Protein AF-A0A7H8N3C1-F1 (afdb_monomer_lite)

pLDDT: mean 84.53, std 22.52, range [21.86, 98.88]

Foldseek 3Di:
DDDDDDDDDDDDDDDDDDDDDDDDDDDDDDDDDDDDDDDDDDDDDDDDDDDDDDDDDDDDDDDDDDDDDDDDDDDDDDDDDDDDDDDDDDDDDDDDDDDDDDDDDDDDDPDDDDDDDDDDDFDAWDKFKFKDFFAFQKAWEAALVRQWIWIGHQQWTWIAGQLAEATHTLDDQQFSWGRWDAQLVRQKIWTFTQHQQETFIWMAGSNSHDIGTLDDDPKHWHAWEAFNVSQKIKTWILPPDDQWAFRAIFIWMAGRPVSDIDTQPDDPPAADPQPVADKHWGNWYADLVRQKIKTFIFHQDPLFTARQFIWMTTNRNPHHIGTPGGAPDAWHWHAWEAANVGKIWTWTWHAPLPTAIFIDINNHTAQQQAGWFRYHWYDSHRFWIFTRGQRWTKIAGRVQRRPDDDDDDDPDDRCVRRVISTRTYIYMDIFTAGGFFFDDDPLQDFDWFFALLWAQWAQAQQNFKIWTAFLQFIWIDGQVDPDAIDTLGADAQLKHWATWYAQNVRQWTWTWICQQHWIWIKIAGRVPRDIDTQGDFAWHLWDAFLVRQKIWTAGLLQFTKIAGRVVRDIDGLGGAELLFDHAEHWAAQLVRQKIWTWGFYQRYSLASWGAGWIWIAGPPRSDIDTHHLDPLWHQFFRYQQDQYAQNVRQWGWGATLQFIWTFGADSRRHTDDHIGTQDLAGWGNWYAHSVSFKIWTDGLSWIWIATPVHDDIDTRDHRHIFGQDQFFWEWEFAQWEDFLPDLDIDGGWIQTADSQFGADIGHDDPPDDGPYYHYNSLWYKYFQFEFLEEAPDCSGQGSLQFLLCQLLRHQEYEYPFDALSVLLSVQRSCSRSSHRGHNYQAQHAADADSIDRFSSHGYDSDPSSLVSVLSSCLSSLHLEHHYEASQNLVSLLVRQCSCRVPRSWAYEYQRLPPNSNSNHQEHEALHFDHDDSRHRRHGSNRAHDPSNLSSQFSVLRYAYEHAQPLLLLCLLVPLVVLVDLCLQWSFRLLQSLSSNVSVVHHDDPSSLVSLLNNLVVVVSSVVSVGFYAYHHLPVLHGRSVSSLSQLVSNVVNPAQNSRSRQSGAQSSCVSSVNNQATRGRDNPHGQWMWIFNDDCNVVVNSSSRTQWTAHSNRIDGSVVSSVSGDGNVSNDFADDDDDDPDPDDDDDDDDPDVVRVVNSSVSSNSSSVNNSSNSGGPDPD

Radius of gyration: 34.07 Å; chains: 1; bounding box: 126×103×89 Å

Sequence (1181 aa):
MTTREIRVGDAVLTFRPSSVSRSGALFSAPAPRHPRVSGGSLDTTAPSATPHDPTGAPDATPPAAPAADPPNAATADLQATAATPVDAPAHSPLSRRTFLQAAAGTAALAGGAVGLVPEPAAAAPHRATLSFTAATNGAATLAPAGDRLVAEVQNILWSIPRAGGEATALTTPDLEPTRPVYAPDGKTLAVCAYRGGGFHLWTLRPDGTGLRQLTDGPWDDRGPAWSPDGTRIAFASERGGDPVQGSPYRVWVLDVRSRRLTQLTGLPGQDGPHQDGAWEDFDPVWSPDGARVFFVRGRLVNAALDARTIASVPADGTGPVTVEHADTNAGQLMTPALAPDGRLAYLRTTPAPTASCTLVVDGAPVKVGGDVLPVPPRWVSRDELLLTVDGQFQLVRPERASVREDAAGAPGGSAARTGAEVIAFSATLPVRRPRYRVKRYDFDGAGVRPVRGVHLPALSPDGRRVAFAALDSLWVADIGGGRPPRRVVRTDPTRYLLAPTWTRDGSALVYADDRDGLFAVRRRDLRSGAETVLASGGRVQPALSPDGKRLASIDMSGNLVVRDLAAGTERVLAAPLGAGGLPGRPSWSPDGRWLALCDRNRLNQRFREGYNLIRVVNADSGQARLHAVAPHVSISDRYDSGPVWSPDGRHMAVVTESALWLLPVRPDGTPDGVPRQLTEENADHPSWSGDSRTLLYLSSGRLRLVSAGGGTPRTVRVALDYRRRRPEDLVVHAGQVWDGTGEAVREDVDLLVRGGRIAGIEPHRASRAANRRVDASGHTVIPGLWDAHTHPWQVTYGGRQPASQLAYGITTAVSFGGFAYEQLRIREAIAAGALAGPRLLTTGELLDGGRVAYSMGRAHRTRAGLRRSLARAEALDWDFVKTYVRAPGWIMEEAARFAHERLGVRSGSHLCTPGVQLGQDLTTHLQATQRLEYGHATSATGRAYQDLREIYTAGGDFHMVATPFTSSPLVGADPSVADDERVTRLMPPWDTALVRQLAAQPPTEAQLAALGTEIDVYRRVLADGGLVALGTDAPLVPVGLGLHMGLRALHRGGLTPAQALRTATSVSARVFGAERELGTLEPGKLADLAVVDGDPFTDFDSLVRVVSVLRGGVRYETRALVEAFPAGDTLPAGPAPGHRHADTPDHRHADGAAGAAGAHEASWLEVGRLLRRDSCCEGEG

Structure (mmCIF, N/CA/C/O backbone):
data_AF-A0A7H8N3C1-F1
#
_entry.id   AF-A0A7H8N3C1-F1
#
loop_
_atom_site.group_PDB
_atom_site.id
_atom_site.type_symbol
_atom_site.label_atom_id
_atom_site.label_alt_id
_atom_site.label_comp_id
_atom_site.label_asym_id
_atom_site.label_entity_id
_atom_site.label_seq_id
_atom_site.pdbx_PDB_ins_code
_atom_site.Cartn_x
_atom_site.Cartn_y
_atom_site.Cartn_z
_atom_site.occupancy
_atom_site.B_iso_or_equiv
_atom_site.auth_seq_id
_atom_site.auth_comp_id
_atom_site.auth_asym_id
_atom_site.auth_atom_id
_atom_site.pdbx_PDB_model_num
ATOM 1 N N . MET A 1 1 ? 0.655 -50.850 -1.603 1.00 33.81 1 MET A N 1
ATOM 2 C CA . MET A 1 1 ? 0.452 -50.350 -2.979 1.00 33.81 1 MET A CA 1
ATOM 3 C C . MET A 1 1 ? -0.888 -50.861 -3.468 1.00 33.81 1 MET A C 1
ATOM 5 O O . MET A 1 1 ? -1.067 -52.068 -3.471 1.00 33.81 1 MET A O 1
ATOM 9 N N . THR A 1 2 ? -1.793 -49.965 -3.852 1.00 23.70 2 THR A N 1
ATOM 10 C CA . THR A 1 2 ? -3.059 -50.266 -4.545 1.00 23.70 2 THR A CA 1
ATOM 11 C C . THR A 1 2 ? -3.522 -48.960 -5.183 1.00 23.70 2 THR A C 1
ATOM 13 O O . THR A 1 2 ? -3.995 -48.061 -4.490 1.00 23.70 2 THR A O 1
ATOM 16 N N . THR A 1 3 ? -3.302 -48.801 -6.484 1.00 24.00 3 THR A N 1
ATOM 17 C CA . THR A 1 3 ? -3.573 -47.540 -7.186 1.00 24.00 3 THR A CA 1
ATOM 18 C C . THR A 1 3 ? -5.037 -47.481 -7.622 1.00 24.00 3 THR A C 1
ATOM 20 O O . THR A 1 3 ? -5.544 -48.433 -8.210 1.00 24.00 3 THR A O 1
ATOM 23 N N . ARG A 1 4 ? -5.713 -46.354 -7.380 1.00 22.86 4 ARG A N 1
ATOM 24 C CA . ARG A 1 4 ? -6.946 -45.979 -8.087 1.00 22.86 4 ARG A CA 1
ATOM 25 C C . ARG A 1 4 ? -6.681 -44.685 -8.839 1.00 22.86 4 ARG A C 1
ATOM 27 O O . ARG A 1 4 ? -6.398 -43.666 -8.218 1.00 22.86 4 ARG A O 1
ATOM 34 N N . GLU A 1 5 ? -6.759 -44.748 -10.160 1.00 24.00 5 GLU A N 1
ATOM 35 C CA . GLU A 1 5 ? -6.697 -43.569 -11.020 1.00 24.00 5 GLU A CA 1
ATOM 36 C C . GLU A 1 5 ? -8.052 -42.852 -11.059 1.00 24.00 5 GLU A C 1
ATOM 38 O O . GLU A 1 5 ? -9.107 -43.482 -10.967 1.00 24.00 5 GLU A O 1
ATOM 43 N N . ILE A 1 6 ? -8.017 -41.535 -11.262 1.00 24.69 6 ILE A N 1
ATOM 44 C CA . ILE A 1 6 ? -9.153 -40.737 -11.733 1.00 24.69 6 ILE A CA 1
ATOM 45 C C . ILE A 1 6 ? -8.608 -39.868 -12.868 1.00 24.69 6 ILE A C 1
ATOM 47 O O . ILE A 1 6 ? -7.635 -39.143 -12.670 1.00 24.69 6 ILE A O 1
ATOM 51 N N . ARG A 1 7 ? -9.201 -39.968 -14.063 1.00 21.86 7 ARG A N 1
ATOM 52 C CA . ARG A 1 7 ? -8.760 -39.204 -15.239 1.00 21.86 7 ARG A CA 1
ATOM 53 C C . ARG A 1 7 ? -9.342 -37.791 -15.250 1.00 21.86 7 ARG A C 1
ATOM 55 O O . ARG A 1 7 ? -10.518 -37.592 -14.960 1.00 21.86 7 ARG A O 1
ATOM 62 N N . VAL A 1 8 ? -8.521 -36.854 -15.711 1.00 26.61 8 VAL A N 1
ATOM 63 C CA . VAL A 1 8 ? -8.916 -35.598 -16.368 1.00 26.61 8 VAL A CA 1
ATOM 64 C C . VAL A 1 8 ? -8.175 -35.574 -17.722 1.00 26.61 8 VAL A C 1
ATOM 66 O O . VAL A 1 8 ? -7.253 -36.367 -17.906 1.00 26.61 8 VAL A O 1
ATOM 69 N N . GLY A 1 9 ? -8.637 -34.766 -18.684 1.00 34.66 9 GLY A N 1
ATOM 70 C CA . GLY A 1 9 ? -8.273 -34.843 -20.111 1.00 34.66 9 GLY A CA 1
ATOM 71 C C . GLY A 1 9 ? -6.808 -34.578 -20.505 1.00 34.66 9 GLY A C 1
ATOM 72 O O . GLY A 1 9 ? -5.911 -34.455 -19.675 1.00 34.66 9 GLY A O 1
ATOM 73 N N . ASP A 1 10 ? -6.586 -34.521 -21.819 1.00 28.06 10 ASP A N 1
ATOM 74 C CA . ASP A 1 10 ? -5.387 -35.050 -22.488 1.00 28.06 10 ASP A CA 1
ATOM 75 C C . ASP A 1 10 ? -4.071 -34.263 -22.308 1.00 28.06 10 ASP A C 1
ATOM 77 O O . ASP A 1 10 ? -3.579 -33.601 -23.221 1.00 28.06 10 ASP A O 1
ATOM 81 N N . ALA A 1 11 ? -3.430 -34.416 -21.145 1.00 27.47 11 ALA A N 1
ATOM 82 C CA . ALA A 1 11 ? -2.019 -34.078 -20.940 1.00 27.47 11 ALA A CA 1
ATOM 83 C C . ALA A 1 11 ? -1.317 -35.104 -20.027 1.00 27.47 11 ALA A C 1
ATOM 85 O O . ALA A 1 11 ? -1.484 -35.096 -18.807 1.00 27.47 11 ALA A O 1
ATOM 86 N N . VAL A 1 12 ? -0.498 -35.988 -20.609 1.00 24.27 12 VAL A N 1
ATOM 87 C CA . VAL A 1 12 ? 0.254 -37.014 -19.860 1.00 24.27 12 VAL A CA 1
ATOM 88 C C . VAL A 1 12 ? 1.622 -36.473 -19.431 1.00 24.27 12 VAL A C 1
ATOM 90 O O . VAL A 1 12 ? 2.526 -36.325 -20.250 1.00 24.27 12 VAL A O 1
ATOM 93 N N . LEU A 1 13 ? 1.794 -36.222 -18.129 1.00 25.12 13 LEU A N 1
ATOM 94 C CA . LEU A 1 13 ? 3.071 -35.835 -17.515 1.00 25.12 13 LEU A CA 1
ATOM 95 C C . LEU A 1 13 ? 3.679 -37.004 -16.724 1.00 25.12 13 LEU A C 1
ATOM 97 O O . LEU A 1 13 ? 3.304 -37.259 -15.580 1.00 25.12 13 LEU A O 1
ATOM 101 N N . THR A 1 14 ? 4.652 -37.705 -17.309 1.00 22.17 14 THR A N 1
ATOM 102 C CA . THR A 1 14 ? 5.398 -38.777 -16.627 1.00 22.17 14 THR A CA 1
ATOM 103 C C . THR A 1 14 ? 6.645 -38.252 -15.916 1.00 22.17 14 THR A C 1
ATOM 105 O O . THR A 1 14 ? 7.662 -37.987 -16.557 1.00 22.17 14 THR A O 1
ATOM 108 N N . PHE A 1 15 ? 6.611 -38.196 -14.584 1.00 23.72 15 PHE A N 1
ATOM 109 C CA . PHE A 1 15 ? 7.806 -38.017 -13.753 1.00 23.72 15 PHE A CA 1
ATOM 110 C C . PHE A 1 15 ? 8.412 -39.379 -13.374 1.00 23.72 15 PHE A C 1
ATOM 112 O O . PHE A 1 15 ? 7.707 -40.258 -12.881 1.00 23.72 15 PHE A O 1
ATOM 119 N N . ARG A 1 16 ? 9.731 -39.546 -13.549 1.00 22.42 16 ARG A N 1
ATOM 120 C CA . ARG A 1 16 ? 10.503 -40.660 -12.966 1.00 22.42 16 ARG A CA 1
ATOM 121 C C . ARG A 1 16 ? 11.318 -40.153 -11.766 1.00 22.42 16 ARG A C 1
ATOM 123 O O . ARG A 1 16 ? 12.048 -39.179 -11.938 1.00 22.42 16 ARG A O 1
ATOM 130 N N . PRO A 1 17 ? 11.252 -40.794 -10.586 1.00 23.72 17 PRO A N 1
ATOM 131 C CA . PRO A 1 17 ? 12.127 -40.461 -9.467 1.00 23.72 17 PRO A CA 1
ATOM 132 C C . PRO A 1 17 ? 13.525 -41.066 -9.669 1.00 23.72 17 PRO A C 1
ATOM 134 O O . PRO A 1 17 ? 13.654 -42.254 -9.963 1.00 23.72 17 PRO A O 1
ATOM 137 N N . SER A 1 18 ? 14.574 -40.267 -9.475 1.00 26.50 18 SER A N 1
ATOM 138 C CA . SER A 1 18 ? 15.962 -40.738 -9.415 1.00 26.50 18 SER A CA 1
ATOM 139 C C . SER A 1 18 ? 16.354 -41.091 -7.975 1.00 26.50 18 SER A C 1
ATOM 141 O O . SER A 1 18 ? 16.145 -40.321 -7.039 1.00 26.50 18 SER A O 1
ATOM 143 N N . SER A 1 19 ? 16.918 -42.283 -7.782 1.00 23.66 19 SER A N 1
ATOM 144 C CA . SER A 1 19 ? 17.363 -42.783 -6.478 1.00 23.66 19 SER A CA 1
ATOM 145 C C . SER A 1 19 ? 18.755 -42.266 -6.108 1.00 23.66 19 SER A C 1
ATOM 147 O O . SER A 1 19 ? 19.685 -42.404 -6.900 1.00 23.66 19 SER A O 1
ATOM 149 N N . VAL A 1 20 ? 18.927 -41.775 -4.877 1.00 25.98 20 VAL A N 1
ATOM 150 C CA . VAL A 1 20 ? 20.236 -41.417 -4.302 1.00 25.98 20 VAL A CA 1
ATOM 151 C C . VAL A 1 20 ? 20.584 -42.391 -3.174 1.00 25.98 20 VAL A C 1
ATOM 153 O O . VAL A 1 20 ? 19.798 -42.567 -2.243 1.00 25.98 20 VAL A O 1
ATOM 156 N N . SER A 1 21 ? 21.762 -43.016 -3.252 1.00 23.48 21 SER A N 1
ATOM 157 C CA . SER A 1 21 ? 22.300 -43.881 -2.191 1.00 23.48 21 SER A CA 1
ATOM 158 C C . SER A 1 21 ? 23.005 -43.065 -1.094 1.00 23.48 21 SER A C 1
ATOM 160 O O . SER A 1 21 ? 23.458 -41.948 -1.338 1.00 23.48 21 SER A O 1
ATOM 162 N N . ARG A 1 22 ? 23.108 -43.614 0.125 1.00 25.86 22 ARG A N 1
ATOM 163 C CA . ARG A 1 22 ? 23.693 -42.960 1.314 1.00 25.86 22 ARG A CA 1
ATOM 164 C C . ARG A 1 22 ? 24.782 -43.815 1.968 1.00 25.86 22 ARG A C 1
ATOM 166 O O . ARG A 1 22 ? 24.447 -44.886 2.455 1.00 25.86 22 ARG A O 1
ATOM 173 N N . SER A 1 23 ? 25.986 -43.250 2.126 1.00 25.06 23 SER A N 1
ATOM 174 C CA . SER A 1 23 ? 26.933 -43.407 3.264 1.00 25.06 23 SER A CA 1
ATOM 175 C C . SER A 1 23 ? 28.344 -42.981 2.820 1.00 25.06 23 SER A C 1
ATOM 177 O O . SER A 1 23 ? 28.755 -43.397 1.744 1.00 25.06 23 SER A O 1
ATOM 179 N N . GLY A 1 24 ? 29.161 -42.225 3.561 1.00 24.31 24 GLY A N 1
ATOM 180 C CA . GLY A 1 24 ? 28.978 -41.508 4.835 1.00 24.31 24 GLY A CA 1
ATOM 181 C C . GLY A 1 24 ? 30.326 -41.342 5.573 1.00 24.31 24 GLY A C 1
ATOM 182 O O . GLY A 1 24 ? 31.217 -42.128 5.300 1.00 24.31 24 GLY A O 1
ATOM 183 N N . ALA A 1 25 ? 30.417 -40.401 6.534 1.00 26.08 25 ALA A N 1
ATOM 184 C CA . ALA A 1 25 ? 31.336 -40.405 7.706 1.00 26.08 25 ALA A CA 1
ATOM 185 C C . ALA A 1 25 ? 32.889 -40.423 7.499 1.00 26.08 25 ALA A C 1
ATOM 187 O O . ALA A 1 25 ? 33.390 -41.155 6.665 1.00 26.08 25 ALA A O 1
ATOM 188 N N . LEU A 1 26 ? 33.761 -39.736 8.268 1.00 25.14 26 LEU A N 1
ATOM 189 C CA . LEU A 1 26 ? 33.663 -38.799 9.414 1.00 25.14 26 LEU A CA 1
ATOM 190 C C . LEU A 1 26 ? 35.003 -38.012 9.602 1.00 25.14 26 LEU A C 1
ATOM 192 O O . LEU A 1 26 ? 36.066 -38.537 9.301 1.00 25.14 26 LEU A O 1
ATOM 196 N N . PHE A 1 27 ? 34.913 -36.824 10.222 1.00 25.34 27 PHE A N 1
ATOM 197 C CA . PHE A 1 27 ? 35.888 -36.109 11.090 1.00 25.34 27 PHE A CA 1
ATOM 198 C C . PHE A 1 27 ? 37.297 -35.583 10.678 1.00 25.34 27 PHE A C 1
ATOM 200 O O . PHE A 1 27 ? 38.185 -36.305 10.249 1.00 25.34 27 PHE A O 1
ATOM 207 N N . SER A 1 28 ? 37.506 -34.336 11.148 1.00 24.59 28 SER A N 1
ATOM 208 C CA . SER A 1 28 ? 38.715 -33.730 11.760 1.00 24.59 28 SER A CA 1
ATOM 209 C C . SER A 1 28 ? 39.809 -33.059 10.912 1.00 24.59 28 SER A C 1
ATOM 211 O O . SER A 1 28 ? 40.306 -33.579 9.922 1.00 24.59 28 SER A O 1
ATOM 213 N N . ALA A 1 29 ? 40.217 -31.880 11.402 1.00 26.34 29 ALA A N 1
ATOM 214 C CA . ALA A 1 29 ? 41.374 -31.079 10.984 1.00 26.34 29 ALA A CA 1
ATOM 215 C C . ALA A 1 29 ? 42.536 -31.247 12.009 1.00 26.34 29 ALA A C 1
ATOM 217 O O . ALA A 1 29 ? 42.313 -31.894 13.037 1.00 26.34 29 ALA A O 1
ATOM 218 N N . PRO A 1 30 ? 43.756 -30.707 11.777 1.00 31.53 30 PRO A N 1
ATOM 219 C CA . PRO A 1 30 ? 43.981 -29.254 11.837 1.00 31.53 30 PRO A CA 1
ATOM 220 C C . PRO A 1 30 ? 44.916 -28.680 10.743 1.00 31.53 30 PRO A C 1
ATOM 222 O O . PRO A 1 30 ? 45.568 -29.398 9.993 1.00 31.53 30 PRO A O 1
ATOM 225 N N . ALA A 1 31 ? 44.996 -27.348 10.692 1.00 26.72 31 ALA A N 1
ATOM 226 C CA . ALA A 1 31 ? 46.027 -26.568 9.987 1.00 26.72 31 ALA A CA 1
ATOM 227 C C . ALA A 1 31 ? 47.224 -26.277 10.947 1.00 26.72 31 ALA A C 1
ATOM 229 O O . ALA A 1 31 ? 47.134 -26.694 12.105 1.00 26.72 31 ALA A O 1
ATOM 230 N N . PRO A 1 32 ? 48.296 -25.519 10.588 1.00 45.97 32 PRO A N 1
ATOM 231 C CA . PRO A 1 32 ? 48.582 -24.825 9.318 1.00 45.97 32 PRO A CA 1
ATOM 232 C C . PRO A 1 32 ? 50.046 -24.941 8.800 1.00 45.97 32 PRO A C 1
ATOM 234 O O . PRO A 1 32 ? 50.912 -25.474 9.487 1.00 45.97 32 PRO A O 1
ATOM 237 N N . ARG A 1 33 ? 50.321 -24.316 7.634 1.00 26.84 33 ARG A N 1
ATOM 238 C CA . ARG A 1 33 ? 51.544 -23.560 7.215 1.00 26.84 33 ARG A CA 1
ATOM 239 C C . ARG A 1 33 ? 51.994 -23.820 5.761 1.00 26.84 33 ARG A C 1
ATOM 241 O O . ARG A 1 33 ? 52.292 -24.933 5.354 1.00 26.84 33 ARG A O 1
ATOM 248 N N . HIS A 1 34 ? 52.099 -22.713 5.028 1.00 27.52 34 HIS A N 1
ATOM 249 C CA . HIS A 1 34 ? 52.874 -22.468 3.799 1.00 27.52 34 HIS A CA 1
ATOM 250 C C . HIS A 1 34 ? 54.410 -22.634 3.995 1.00 27.52 34 HIS A C 1
ATOM 252 O O . HIS A 1 34 ? 54.825 -22.635 5.158 1.00 27.52 34 HIS A O 1
ATOM 258 N N . PRO A 1 35 ? 55.282 -22.587 2.943 1.00 43.19 35 PRO A N 1
ATOM 259 C CA . PRO A 1 35 ? 55.049 -22.564 1.476 1.00 43.19 35 PRO A CA 1
ATOM 260 C C . PRO A 1 35 ? 56.039 -23.431 0.615 1.00 43.19 35 PRO A C 1
ATOM 262 O O . PRO A 1 35 ? 56.897 -24.125 1.141 1.00 43.19 35 PRO A O 1
ATOM 265 N N . ARG A 1 36 ? 56.003 -23.207 -0.720 1.00 26.50 36 ARG A N 1
ATOM 266 C CA . ARG A 1 36 ? 57.127 -23.180 -1.708 1.00 26.50 36 ARG A CA 1
ATOM 267 C C . ARG A 1 36 ? 57.604 -24.465 -2.444 1.00 26.50 36 ARG A C 1
ATOM 269 O O . ARG A 1 36 ? 58.479 -25.167 -1.969 1.00 26.50 36 ARG A O 1
ATOM 276 N N . VAL A 1 37 ? 57.218 -24.511 -3.734 1.00 26.56 37 VAL A N 1
ATOM 277 C CA . VAL A 1 37 ? 58.102 -24.454 -4.940 1.00 26.56 37 VAL A CA 1
ATOM 278 C C . VAL A 1 37 ? 58.924 -25.689 -5.383 1.00 26.56 37 VAL A C 1
ATOM 280 O O . VAL A 1 37 ? 59.702 -26.241 -4.619 1.00 26.56 37 VAL A O 1
ATOM 283 N N . SER A 1 38 ? 58.916 -25.901 -6.716 1.00 26.70 38 SER A N 1
ATOM 284 C CA . SER A 1 38 ? 59.905 -26.591 -7.591 1.00 26.70 38 SER A CA 1
ATOM 285 C C . SER A 1 38 ? 59.844 -28.125 -7.757 1.00 26.70 38 SER A C 1
ATOM 287 O O . SER A 1 38 ? 59.359 -28.836 -6.888 1.00 26.70 38 SER A O 1
ATOM 289 N N . GLY A 1 39 ? 60.327 -28.601 -8.922 1.00 27.02 39 GLY A N 1
ATOM 290 C CA . GLY A 1 39 ? 60.236 -29.990 -9.420 1.00 27.02 39 GLY A CA 1
ATOM 291 C C . GLY A 1 39 ? 58.859 -30.287 -10.043 1.00 27.02 39 GLY A C 1
ATOM 292 O O . GLY A 1 39 ? 57.849 -30.154 -9.368 1.00 27.02 39 GLY A O 1
ATOM 293 N N . GLY A 1 40 ? 58.686 -30.615 -11.328 1.00 25.83 40 GLY A N 1
ATOM 294 C CA . GLY A 1 40 ? 59.614 -31.201 -12.301 1.00 25.83 40 GLY A CA 1
ATOM 295 C C . GLY A 1 40 ? 59.586 -32.726 -12.180 1.00 25.83 40 GLY A C 1
ATOM 296 O O . GLY A 1 40 ? 59.905 -33.235 -11.117 1.00 25.83 40 GLY A O 1
ATOM 297 N N . SER A 1 41 ? 59.268 -33.545 -13.176 1.00 25.80 41 SER A N 1
ATOM 298 C CA . SER A 1 41 ? 58.902 -33.417 -14.600 1.00 25.80 41 SER A CA 1
ATOM 299 C C . SER A 1 41 ? 59.106 -34.836 -15.156 1.00 25.80 41 SER A C 1
ATOM 301 O O . SER A 1 41 ? 60.052 -35.464 -14.682 1.00 25.80 41 SER A O 1
ATOM 303 N N . LEU A 1 42 ? 58.381 -35.270 -16.200 1.00 26.89 42 LEU A N 1
ATOM 304 C CA . LEU A 1 42 ? 58.689 -36.502 -16.968 1.00 26.89 42 LEU A CA 1
ATOM 305 C C . LEU A 1 42 ? 58.489 -37.827 -16.166 1.00 26.89 42 LEU A C 1
ATOM 307 O O . LEU A 1 42 ? 58.643 -37.862 -14.952 1.00 26.89 42 LEU A O 1
ATOM 311 N N . ASP A 1 43 ? 58.117 -38.965 -16.759 1.00 27.38 43 ASP A N 1
ATOM 312 C CA . ASP A 1 43 ? 57.503 -39.216 -18.075 1.00 27.38 43 ASP A CA 1
ATOM 313 C C . ASP A 1 43 ? 56.800 -40.590 -18.088 1.00 27.38 43 ASP A C 1
ATOM 315 O O . ASP A 1 43 ? 57.188 -41.451 -17.306 1.00 27.38 43 ASP A O 1
ATOM 319 N N . THR A 1 44 ? 55.915 -40.837 -19.068 1.00 25.92 44 THR A N 1
ATOM 320 C CA . THR A 1 44 ? 55.458 -42.167 -19.568 1.00 25.92 44 THR A CA 1
ATOM 321 C C . THR A 1 44 ? 54.881 -43.193 -18.547 1.00 25.92 44 THR A C 1
ATOM 323 O O . THR A 1 44 ? 55.174 -43.187 -17.364 1.00 25.92 44 THR A O 1
ATOM 326 N N . THR A 1 45 ? 54.013 -44.156 -18.874 1.00 28.05 45 THR A N 1
ATOM 327 C CA . THR A 1 45 ? 53.666 -44.848 -20.129 1.00 28.05 45 THR A CA 1
ATOM 328 C C . THR A 1 45 ? 52.173 -45.232 -20.142 1.00 28.05 45 THR A C 1
ATOM 330 O O . THR A 1 45 ? 51.568 -45.455 -19.097 1.00 28.05 45 THR A O 1
ATOM 333 N N . ALA A 1 46 ? 51.605 -45.407 -21.340 1.00 33.12 46 ALA A N 1
ATOM 334 C CA . ALA A 1 46 ? 50.508 -46.355 -21.589 1.00 33.12 46 ALA A CA 1
ATOM 335 C C . ALA A 1 46 ? 51.093 -47.608 -22.281 1.00 33.12 46 ALA A C 1
ATOM 337 O O . ALA A 1 46 ? 52.166 -47.504 -22.885 1.00 33.12 46 ALA A O 1
ATOM 338 N N . PRO A 1 47 ? 50.457 -48.789 -22.163 1.00 34.38 47 PRO A N 1
ATOM 339 C CA . PRO A 1 47 ? 49.488 -49.233 -23.186 1.00 34.38 47 PRO A CA 1
ATOM 340 C C . PRO A 1 47 ? 48.234 -49.906 -22.567 1.00 34.38 47 PRO A C 1
ATOM 342 O O . PRO A 1 47 ? 48.256 -50.286 -21.404 1.00 34.38 47 PRO A O 1
ATOM 345 N N . SER A 1 48 ? 47.053 -50.065 -23.183 1.00 27.08 48 SER A N 1
ATOM 346 C CA . SER A 1 48 ? 46.582 -50.143 -24.584 1.00 27.08 48 SER A CA 1
ATOM 347 C C . SER A 1 48 ? 46.780 -51.489 -25.316 1.00 27.08 48 SER A C 1
ATOM 349 O O . SER A 1 48 ? 47.703 -51.609 -26.116 1.00 27.08 48 SER A O 1
ATOM 351 N N . ALA A 1 49 ? 45.862 -52.455 -25.133 1.00 26.52 49 ALA A N 1
ATOM 352 C CA . ALA A 1 49 ? 45.497 -53.444 -26.168 1.00 26.52 49 ALA A CA 1
ATOM 353 C C . ALA A 1 49 ? 44.164 -54.185 -25.885 1.00 26.52 49 ALA A C 1
ATOM 355 O O . ALA A 1 49 ? 43.908 -54.662 -24.784 1.00 26.52 49 ALA A O 1
ATOM 356 N N . THR A 1 50 ? 43.348 -54.264 -26.933 1.00 32.34 50 THR A N 1
ATOM 357 C CA . THR A 1 50 ? 42.133 -55.068 -27.206 1.00 32.34 50 THR A CA 1
ATOM 358 C C . THR A 1 50 ? 42.484 -56.524 -27.616 1.00 32.34 50 THR A C 1
ATOM 360 O O . THR A 1 50 ? 43.677 -56.835 -27.614 1.00 32.34 50 THR A O 1
ATOM 363 N N . PRO A 1 51 ? 41.560 -57.406 -28.099 1.00 53.81 51 PRO A N 1
ATOM 364 C CA . PRO A 1 51 ? 40.077 -57.491 -28.032 1.00 53.81 51 PRO A CA 1
ATOM 365 C C . PRO A 1 51 ? 39.562 -58.891 -27.556 1.00 53.81 51 PRO A C 1
ATOM 367 O O . PRO A 1 51 ? 40.365 -59.763 -27.245 1.00 53.81 51 PRO A O 1
ATOM 370 N N . HIS A 1 52 ? 38.237 -59.149 -27.574 1.00 28.89 52 HIS A N 1
ATOM 371 C CA . HIS A 1 52 ? 37.611 -60.170 -28.460 1.00 28.89 52 HIS A CA 1
ATOM 372 C C . HIS A 1 52 ? 36.064 -60.233 -28.355 1.00 28.89 52 HIS A C 1
ATOM 374 O O . HIS A 1 52 ? 35.503 -60.059 -27.279 1.00 28.89 52 HIS A O 1
ATOM 380 N N . ASP A 1 53 ? 35.405 -60.521 -29.487 1.00 38.78 53 ASP A N 1
ATOM 381 C CA . ASP A 1 53 ? 33.994 -60.953 -29.641 1.00 38.78 53 ASP A CA 1
ATOM 382 C C . ASP A 1 53 ? 33.962 -62.452 -30.034 1.00 38.78 53 ASP A C 1
ATOM 384 O O . ASP A 1 53 ? 34.988 -62.943 -30.531 1.00 38.78 53 ASP A O 1
ATOM 388 N N . PRO A 1 54 ? 32.859 -63.199 -29.789 1.00 47.88 54 PRO A N 1
ATOM 389 C CA . PRO A 1 54 ? 32.128 -63.766 -30.941 1.00 47.88 54 PRO A CA 1
ATOM 390 C C . PRO A 1 54 ? 30.591 -63.995 -30.787 1.00 47.88 54 PRO A C 1
ATOM 392 O O . PRO A 1 54 ? 30.146 -64.791 -29.964 1.00 47.88 54 PRO A O 1
ATOM 395 N N . THR A 1 55 ? 29.808 -63.415 -31.708 1.00 32.53 55 THR A N 1
ATOM 396 C CA . THR A 1 55 ? 28.737 -64.030 -32.562 1.00 32.53 55 THR A CA 1
ATOM 397 C C . THR A 1 55 ? 27.753 -65.128 -32.052 1.00 32.53 55 THR A C 1
ATOM 399 O O . THR A 1 55 ? 28.179 -66.200 -31.626 1.00 32.53 55 THR A O 1
ATOM 402 N N . GLY A 1 56 ? 26.438 -64.993 -32.350 1.00 27.59 56 GLY A N 1
ATOM 403 C CA . GLY A 1 56 ? 25.439 -66.102 -32.362 1.00 27.59 56 GLY A CA 1
ATOM 404 C C . GLY A 1 56 ? 23.974 -65.692 -32.697 1.00 27.59 56 GLY A C 1
ATOM 405 O O . GLY A 1 56 ? 23.566 -64.596 -32.327 1.00 27.59 56 GLY A O 1
ATOM 406 N N . ALA A 1 57 ? 23.186 -66.532 -33.404 1.00 30.59 57 ALA A N 1
ATOM 407 C CA . ALA A 1 57 ? 21.819 -66.263 -33.952 1.00 30.59 57 ALA A CA 1
ATOM 408 C C . ALA A 1 57 ? 21.075 -67.599 -34.324 1.00 30.59 57 ALA A C 1
ATOM 410 O O . ALA A 1 57 ? 21.708 -68.636 -34.110 1.00 30.59 57 ALA A O 1
ATOM 411 N N . PRO A 1 58 ? 19.892 -67.679 -35.012 1.00 70.12 58 PRO A N 1
ATOM 412 C CA . PRO A 1 58 ? 18.585 -66.958 -34.989 1.00 70.12 58 PRO A CA 1
ATOM 413 C C . PRO A 1 58 ? 17.336 -67.934 -34.896 1.00 70.12 58 PRO A C 1
ATOM 415 O O . PRO A 1 58 ? 17.447 -68.975 -34.257 1.00 70.12 58 PRO A O 1
ATOM 418 N N . ASP A 1 59 ? 16.196 -67.611 -35.564 1.00 33.16 59 ASP A N 1
ATOM 419 C CA . ASP A 1 59 ? 15.025 -68.456 -35.990 1.00 33.16 59 ASP A CA 1
ATOM 420 C C . ASP A 1 59 ? 13.886 -68.822 -34.978 1.00 33.16 59 ASP A C 1
ATOM 422 O O . ASP A 1 59 ? 14.138 -68.921 -33.782 1.00 33.16 59 ASP A O 1
ATOM 426 N N . ALA A 1 60 ? 12.585 -69.026 -35.333 1.00 31.20 60 ALA A N 1
ATOM 427 C CA . ALA A 1 60 ? 11.808 -68.866 -36.598 1.00 31.20 60 ALA A CA 1
ATOM 428 C C . ALA A 1 60 ? 10.238 -68.745 -36.417 1.00 31.20 60 ALA A C 1
ATOM 430 O O . ALA A 1 60 ? 9.716 -68.744 -35.308 1.00 31.20 60 ALA A O 1
ATOM 431 N N . THR A 1 61 ? 9.534 -68.619 -37.559 1.00 30.91 61 THR A N 1
ATOM 432 C CA . THR A 1 61 ? 8.153 -68.232 -38.013 1.00 30.91 61 THR A CA 1
ATOM 433 C C . THR A 1 61 ? 6.825 -68.899 -37.481 1.00 30.91 61 THR A C 1
ATOM 435 O O . THR A 1 61 ? 6.880 -69.815 -36.668 1.00 30.91 61 THR A O 1
ATOM 438 N N . PRO A 1 62 ? 5.605 -68.431 -37.918 1.00 67.94 62 PRO A N 1
ATOM 439 C CA . PRO A 1 62 ? 4.256 -68.778 -37.379 1.00 67.94 62 PRO A CA 1
ATOM 440 C C . PRO A 1 62 ? 3.406 -69.748 -38.260 1.00 67.94 62 PRO A C 1
ATOM 442 O O . PRO A 1 62 ? 3.942 -70.314 -39.214 1.00 67.94 62 PRO A O 1
ATOM 445 N N . PRO A 1 63 ? 2.098 -69.987 -37.959 1.00 54.81 63 PRO A N 1
ATOM 446 C CA . PRO A 1 63 ? 0.945 -69.259 -38.578 1.00 54.81 63 PRO A CA 1
ATOM 447 C C . PRO A 1 63 ? -0.203 -68.967 -37.541 1.00 54.81 63 PRO A C 1
ATOM 449 O O . PRO A 1 63 ? 0.118 -68.915 -36.360 1.00 54.81 63 PRO A O 1
ATOM 452 N N . ALA A 1 64 ? -1.514 -68.706 -37.777 1.00 29.89 64 ALA A N 1
ATOM 453 C CA . ALA A 1 64 ? -2.460 -68.722 -38.926 1.00 29.89 64 ALA A CA 1
ATOM 454 C C . ALA A 1 64 ? -3.710 -67.789 -38.693 1.00 29.89 64 ALA A C 1
ATOM 456 O O . ALA A 1 64 ? -3.726 -67.024 -37.733 1.00 29.89 64 ALA A O 1
ATOM 457 N N . ALA A 1 65 ? -4.761 -67.871 -39.540 1.00 39.59 65 ALA A N 1
ATOM 458 C CA . ALA A 1 65 ? -6.108 -67.229 -39.430 1.00 39.59 65 ALA A CA 1
ATOM 459 C C . ALA A 1 65 ? -7.180 -68.144 -40.125 1.00 39.59 65 ALA A C 1
ATOM 461 O O . ALA A 1 65 ? -6.839 -69.328 -40.243 1.00 39.59 65 ALA A O 1
ATOM 462 N N . PRO A 1 66 ? -8.397 -67.754 -40.630 1.00 53.28 66 PRO A N 1
ATOM 463 C CA . PRO A 1 66 ? -9.151 -66.470 -40.743 1.00 53.28 66 PRO A CA 1
ATOM 464 C C . PRO A 1 66 ? -10.341 -66.403 -39.727 1.00 53.28 66 PRO A C 1
ATOM 466 O O . PRO A 1 66 ? -10.240 -67.076 -38.707 1.00 53.28 66 PRO A O 1
ATOM 469 N N . ALA A 1 67 ? -11.469 -65.659 -39.815 1.00 33.44 67 ALA A N 1
ATOM 470 C CA . ALA A 1 67 ? -12.155 -64.749 -40.779 1.00 33.44 67 ALA A CA 1
ATOM 471 C C . ALA A 1 67 ? -13.003 -63.691 -39.973 1.00 33.44 67 ALA A C 1
ATOM 473 O O . ALA A 1 67 ? -12.795 -63.610 -38.765 1.00 33.44 67 ALA A O 1
ATOM 474 N N . ALA A 1 68 ? -13.954 -62.859 -40.453 1.00 29.64 68 ALA A N 1
ATOM 475 C CA . ALA A 1 68 ? -14.679 -62.671 -41.732 1.00 29.64 68 ALA A CA 1
ATOM 476 C C . ALA A 1 68 ? -15.195 -61.197 -41.896 1.00 29.64 68 ALA A C 1
ATOM 478 O O . ALA A 1 68 ? -14.750 -60.318 -41.165 1.00 29.64 68 ALA A O 1
ATOM 479 N N . ASP A 1 69 ? -16.140 -60.943 -42.821 1.00 32.03 69 ASP A N 1
ATOM 480 C CA . ASP A 1 69 ? -16.486 -59.637 -43.449 1.00 32.03 69 ASP A CA 1
ATOM 481 C C . ASP A 1 69 ? -17.998 -59.533 -43.836 1.00 32.03 69 ASP A C 1
ATOM 483 O O . ASP A 1 69 ? -18.662 -60.575 -43.798 1.00 32.03 69 ASP A O 1
ATOM 487 N N . PRO A 1 70 ? -18.557 -58.421 -44.406 1.00 58.03 70 PRO A N 1
ATOM 488 C CA . PRO A 1 70 ? -18.393 -56.949 -44.211 1.00 58.03 70 PRO A CA 1
ATOM 489 C C . PRO A 1 70 ? -19.811 -56.237 -44.255 1.00 58.03 70 PRO A C 1
ATOM 491 O O . PRO A 1 70 ? -20.744 -56.863 -43.750 1.00 58.03 70 PRO A O 1
ATOM 494 N N . PRO A 1 71 ? -20.131 -55.062 -44.899 1.00 56.69 71 PRO A N 1
ATOM 495 C CA . PRO A 1 71 ? -19.411 -53.808 -45.263 1.00 56.69 71 PRO A CA 1
ATOM 496 C C . PRO A 1 71 ? -20.157 -52.439 -44.983 1.00 56.69 71 PRO A C 1
ATOM 498 O O . PRO A 1 71 ? -21.337 -52.403 -44.658 1.00 56.69 71 PRO A O 1
ATOM 501 N N . ASN A 1 72 ? -19.476 -51.313 -45.298 1.00 31.05 72 ASN A N 1
ATOM 502 C CA . ASN A 1 72 ? -19.957 -50.007 -45.859 1.00 31.05 72 ASN A CA 1
ATOM 503 C C . ASN A 1 72 ? -20.782 -48.929 -45.080 1.00 31.05 72 ASN A C 1
ATOM 505 O O . ASN A 1 72 ? -22.001 -48.988 -45.015 1.00 31.05 72 ASN A O 1
ATOM 509 N N . ALA A 1 73 ? -20.088 -47.842 -44.674 1.00 29.36 73 ALA A N 1
ATOM 510 C CA . ALA A 1 73 ? -19.938 -46.519 -45.360 1.00 29.36 73 ALA A CA 1
ATOM 511 C C . ALA A 1 73 ? -21.125 -45.554 -45.716 1.00 29.36 73 ALA A C 1
ATOM 513 O O . ALA A 1 73 ? -22.263 -45.967 -45.876 1.00 29.36 73 ALA A O 1
ATOM 514 N N . ALA A 1 74 ? -20.748 -44.273 -45.970 1.00 30.22 74 ALA A N 1
ATOM 515 C CA . ALA A 1 74 ? -21.502 -43.094 -46.496 1.00 30.22 74 ALA A CA 1
ATOM 516 C C . ALA A 1 74 ? -22.462 -42.369 -45.501 1.00 30.22 74 ALA A C 1
ATOM 518 O O . ALA A 1 74 ? -23.352 -43.009 -44.962 1.00 30.22 74 ALA A O 1
ATOM 519 N N . THR A 1 75 ? -22.314 -41.100 -45.053 1.00 27.06 75 THR A N 1
ATOM 520 C CA . THR A 1 75 ? -22.059 -39.733 -45.624 1.00 27.06 75 THR A CA 1
ATOM 521 C C . THR A 1 75 ? -23.315 -38.923 -45.998 1.00 27.06 75 THR A C 1
ATOM 523 O O . THR A 1 75 ? -24.205 -39.480 -46.628 1.00 27.06 75 THR A O 1
ATOM 526 N N . ALA A 1 76 ? -23.267 -37.602 -45.727 1.00 28.95 76 ALA A N 1
ATOM 527 C CA . ALA A 1 76 ? -24.003 -36.462 -46.330 1.00 28.95 76 ALA A CA 1
ATOM 528 C C . ALA A 1 76 ? -24.819 -35.568 -45.362 1.00 28.95 76 ALA A C 1
ATOM 530 O O . ALA A 1 76 ? -25.481 -36.033 -44.437 1.00 28.95 76 ALA A O 1
ATOM 531 N N . ASP A 1 77 ? -24.738 -34.261 -45.624 1.00 27.22 77 ASP A N 1
ATOM 532 C CA . ASP A 1 77 ? -25.430 -33.142 -44.974 1.00 27.22 77 ASP A CA 1
ATOM 533 C C . ASP A 1 77 ? -26.966 -33.150 -45.147 1.00 27.22 77 ASP A C 1
ATOM 535 O O . ASP A 1 77 ? -27.469 -33.621 -46.165 1.00 27.22 77 ASP A O 1
ATOM 539 N N . LEU A 1 78 ? -27.706 -32.467 -44.252 1.00 27.00 78 LEU A N 1
ATOM 540 C CA . LEU A 1 78 ? -28.260 -31.141 -44.597 1.00 27.00 78 LEU A CA 1
ATOM 541 C C . LEU A 1 78 ? -28.944 -30.369 -43.444 1.00 27.00 78 LEU A C 1
ATOM 543 O O . LEU A 1 78 ? -29.681 -30.883 -42.612 1.00 27.00 78 LEU A O 1
ATOM 547 N N . GLN A 1 79 ? -28.661 -29.071 -43.493 1.00 24.86 79 GLN A N 1
ATOM 548 C CA . GLN A 1 79 ? -29.318 -27.871 -42.965 1.00 24.86 79 GLN A CA 1
ATOM 549 C C . GLN A 1 79 ? -30.784 -27.901 -42.439 1.00 24.86 79 GLN A C 1
ATOM 551 O O . GLN A 1 79 ? -31.717 -28.248 -43.152 1.00 24.86 79 GLN A O 1
ATOM 556 N N . ALA A 1 80 ? -30.945 -27.204 -41.299 1.00 25.50 80 ALA A N 1
ATOM 557 C CA . ALA A 1 80 ? -31.834 -26.036 -41.091 1.00 25.50 80 ALA A CA 1
ATOM 558 C C . ALA A 1 80 ? -33.276 -26.140 -40.524 1.00 25.50 80 ALA A C 1
ATOM 560 O O . ALA A 1 80 ? -33.995 -27.126 -40.614 1.00 25.50 80 ALA A O 1
ATOM 561 N N . THR A 1 81 ? -33.669 -24.973 -39.985 1.00 25.58 81 THR A N 1
ATOM 562 C CA . THR A 1 81 ? -35.015 -24.450 -39.669 1.00 25.58 81 THR A CA 1
ATOM 563 C C . THR A 1 81 ? -35.856 -25.102 -38.566 1.00 25.58 81 THR A C 1
ATOM 565 O O . THR A 1 81 ? -36.543 -26.100 -38.736 1.00 25.58 81 THR A O 1
ATOM 568 N N . ALA A 1 82 ? -35.878 -24.377 -37.448 1.00 29.08 82 ALA A N 1
ATOM 569 C CA . ALA A 1 82 ? -36.827 -24.454 -36.349 1.00 29.08 82 ALA A CA 1
ATOM 570 C C . ALA A 1 82 ? -38.310 -24.300 -36.745 1.00 29.08 82 ALA A C 1
ATOM 572 O O . ALA A 1 82 ? -38.636 -23.458 -37.580 1.00 29.08 82 ALA A O 1
ATOM 573 N N . ALA A 1 83 ? -39.191 -24.960 -35.983 1.00 26.78 83 ALA A N 1
ATOM 574 C CA . ALA A 1 83 ? -40.408 -24.358 -35.422 1.00 26.78 83 ALA A CA 1
ATOM 575 C C . ALA A 1 83 ? -40.965 -25.198 -34.247 1.00 26.78 83 ALA A C 1
ATOM 577 O O . ALA A 1 83 ? -40.936 -26.425 -34.273 1.00 26.78 83 ALA A O 1
ATOM 578 N N . THR A 1 84 ? -41.490 -24.525 -33.225 1.00 34.66 84 THR A N 1
ATOM 579 C CA . THR A 1 84 ? -42.495 -25.035 -32.261 1.00 34.66 84 THR A CA 1
ATOM 580 C C . THR A 1 84 ? -43.898 -24.570 -32.751 1.00 34.66 84 THR A C 1
ATOM 582 O O . THR A 1 84 ? -43.912 -23.860 -33.762 1.00 34.66 84 THR A O 1
ATOM 585 N N . PRO A 1 85 ? -45.073 -24.859 -32.122 1.00 50.22 85 PRO A N 1
ATOM 586 C CA . PRO A 1 85 ? -45.321 -25.386 -30.765 1.00 50.22 85 PRO A CA 1
ATOM 587 C C . PRO A 1 85 ? -46.544 -26.354 -30.609 1.00 50.22 85 PRO A C 1
ATOM 589 O O . PRO A 1 85 ? -47.097 -26.853 -31.580 1.00 50.22 85 PRO A O 1
ATOM 592 N N . VAL A 1 86 ? -46.980 -26.501 -29.345 1.00 27.23 86 VAL A N 1
ATOM 593 C CA . VAL A 1 86 ? -48.306 -26.874 -28.776 1.00 27.23 86 VAL A CA 1
ATOM 594 C C . VAL A 1 86 ? -48.776 -28.342 -28.634 1.00 27.23 86 VAL A C 1
ATOM 596 O O . VAL A 1 86 ? -48.762 -29.147 -29.554 1.00 27.23 86 VAL A O 1
ATOM 599 N N . ASP A 1 87 ? -49.327 -28.547 -27.429 1.00 26.27 87 ASP A N 1
ATOM 600 C CA . ASP A 1 87 ? -50.415 -29.423 -26.969 1.00 26.27 87 ASP A CA 1
ATOM 601 C C . ASP A 1 87 ? -50.239 -30.919 -26.649 1.00 26.27 87 ASP A C 1
ATOM 603 O O . ASP A 1 87 ? -49.545 -31.704 -27.287 1.00 26.27 87 ASP A O 1
ATOM 607 N N . ALA A 1 88 ? -50.957 -31.280 -25.581 1.00 34.75 88 ALA A N 1
ATOM 608 C CA . ALA A 1 88 ? -51.145 -32.604 -25.004 1.00 34.75 88 ALA A CA 1
ATOM 609 C C . ALA A 1 88 ? -52.630 -32.775 -24.636 1.00 34.75 88 ALA A C 1
ATOM 611 O O . ALA A 1 88 ? -53.345 -31.785 -24.473 1.00 34.75 88 ALA A O 1
ATOM 612 N N . PRO A 1 89 ? -53.100 -34.013 -24.418 1.00 36.72 89 PRO A N 1
ATOM 613 C CA . PRO A 1 89 ? -54.057 -34.216 -23.323 1.00 36.72 89 PRO A CA 1
ATOM 614 C C . PRO A 1 89 ? -53.887 -35.557 -22.582 1.00 36.72 89 PRO A C 1
ATOM 616 O O . PRO A 1 89 ? -53.421 -36.529 -23.167 1.00 36.72 89 PRO A O 1
ATOM 619 N N . ALA A 1 90 ? -54.346 -35.625 -21.319 1.00 25.48 90 ALA A N 1
ATOM 620 C CA . ALA A 1 90 ? -55.347 -36.614 -20.854 1.00 25.48 90 ALA A CA 1
ATOM 621 C C . ALA A 1 90 ? -55.497 -36.710 -19.309 1.00 25.48 90 ALA A C 1
ATOM 623 O O . ALA A 1 90 ? -54.798 -37.468 -18.651 1.00 25.48 90 ALA A O 1
ATOM 624 N N . HIS A 1 91 ? -56.519 -36.023 -18.785 1.00 27.42 91 HIS A N 1
ATOM 625 C CA . HIS A 1 91 ? -57.470 -36.467 -17.739 1.00 27.42 91 HIS A CA 1
ATOM 626 C C . HIS A 1 91 ? -57.046 -36.913 -16.309 1.00 27.42 91 HIS A C 1
ATOM 628 O O . HIS A 1 91 ? -55.925 -37.274 -15.981 1.00 27.42 91 HIS A O 1
ATOM 634 N N . SER A 1 92 ? -58.045 -36.825 -15.419 1.00 33.50 92 SER A N 1
ATOM 635 C CA . SER A 1 92 ? -58.054 -37.101 -13.966 1.00 33.50 92 SER A CA 1
ATOM 636 C C . SER A 1 92 ? -59.231 -38.074 -13.662 1.00 33.50 92 SER A C 1
ATOM 638 O O . SER A 1 92 ? -59.928 -38.415 -14.624 1.00 33.50 92 SER A O 1
ATOM 640 N N . PRO A 1 93 ? -59.520 -38.535 -12.415 1.00 43.38 93 PRO A N 1
ATOM 641 C CA . PRO A 1 93 ? -60.278 -37.675 -11.485 1.00 43.38 93 PRO A CA 1
ATOM 642 C C . PRO A 1 93 ? -60.084 -37.886 -9.955 1.00 43.38 93 PRO A C 1
ATOM 644 O O . PRO A 1 93 ? -60.189 -38.979 -9.410 1.00 43.38 93 PRO A O 1
ATOM 647 N N . LEU A 1 94 ? -59.936 -36.754 -9.262 1.00 33.31 94 LEU A N 1
ATOM 648 C CA . LEU A 1 94 ? -60.631 -36.314 -8.031 1.00 33.31 94 LEU A CA 1
ATOM 649 C C . LEU A 1 94 ? -61.357 -37.301 -7.081 1.00 33.31 94 LEU A C 1
ATOM 651 O O . LEU A 1 94 ? -62.305 -37.984 -7.457 1.00 33.31 94 LEU A O 1
ATOM 655 N N . SER A 1 95 ? -61.182 -37.031 -5.778 1.00 26.45 95 SER A N 1
ATOM 656 C CA . SER A 1 95 ? -62.311 -36.715 -4.877 1.00 26.45 95 SER A CA 1
ATOM 657 C C . SER A 1 95 ? -61.872 -35.841 -3.677 1.00 26.45 95 SER A C 1
ATOM 659 O O . SER A 1 95 ? -60.763 -35.976 -3.164 1.00 26.45 95 SER A O 1
ATOM 661 N N . ARG A 1 96 ? -62.747 -34.924 -3.231 1.00 29.84 96 ARG A N 1
ATOM 662 C CA . ARG A 1 96 ? -62.662 -34.137 -1.978 1.00 29.84 96 ARG A CA 1
ATOM 663 C C . ARG A 1 96 ? -64.062 -34.105 -1.351 1.00 29.84 96 ARG A C 1
ATOM 665 O O . ARG A 1 96 ? -64.934 -33.470 -1.944 1.00 29.84 96 ARG A O 1
ATOM 672 N N . ARG A 1 97 ? -64.307 -34.701 -0.169 1.00 25.69 97 ARG A N 1
ATOM 673 C CA . ARG A 1 97 ? -65.608 -34.506 0.523 1.00 25.69 97 ARG A CA 1
ATOM 674 C C . ARG A 1 97 ? -65.661 -34.641 2.059 1.00 25.69 97 ARG A C 1
ATOM 676 O O . ARG A 1 97 ? -66.652 -35.122 2.590 1.00 25.69 97 ARG A O 1
ATOM 683 N N . THR A 1 98 ? -64.656 -34.118 2.758 1.00 31.48 98 THR A N 1
ATOM 684 C CA . THR A 1 98 ? -64.676 -33.808 4.210 1.00 31.48 98 THR A CA 1
ATOM 685 C C . THR A 1 98 ? -63.542 -32.810 4.473 1.00 31.48 98 THR A C 1
ATOM 687 O O . THR A 1 98 ? -62.378 -33.176 4.377 1.00 31.48 98 THR A O 1
ATOM 690 N N . PHE A 1 99 ? -63.718 -31.501 4.672 1.00 27.14 99 PHE A N 1
ATOM 691 C CA . PHE A 1 99 ? -64.885 -30.621 4.851 1.00 27.14 99 PHE A CA 1
ATOM 692 C C . PHE A 1 99 ? -65.563 -30.603 6.239 1.00 27.14 99 PHE A C 1
ATOM 694 O O . PHE A 1 99 ? -66.604 -31.214 6.437 1.00 27.14 99 PHE A O 1
ATOM 701 N N . LEU A 1 100 ? -64.980 -29.750 7.098 1.00 24.28 100 LEU A N 1
ATOM 702 C CA . LEU A 1 100 ? -65.516 -29.082 8.300 1.00 24.28 100 LEU A CA 1
ATOM 703 C C . LEU A 1 100 ? -65.685 -29.859 9.626 1.00 24.28 100 LEU A C 1
ATOM 705 O O . LEU A 1 100 ? -66.181 -30.974 9.666 1.00 24.28 100 LEU A O 1
ATOM 709 N N . GLN A 1 101 ? -65.365 -29.113 10.702 1.00 25.83 101 GLN A N 1
ATOM 710 C CA . GLN A 1 101 ? -65.678 -29.304 12.134 1.00 25.83 101 GLN A CA 1
ATOM 711 C C . GLN A 1 101 ? -65.053 -30.515 12.874 1.00 25.83 101 GLN A C 1
ATOM 713 O O . GLN A 1 101 ? -64.815 -31.558 12.284 1.00 25.83 101 GLN A O 1
ATOM 718 N N . ALA A 1 102 ? -64.791 -30.469 14.193 1.00 22.92 102 ALA A N 1
ATOM 719 C CA . ALA A 1 102 ? -64.420 -29.352 15.091 1.00 22.92 102 ALA A CA 1
ATOM 720 C C . ALA A 1 102 ? -63.989 -29.896 16.481 1.00 22.92 102 ALA A C 1
ATOM 722 O O . ALA A 1 102 ? -64.766 -30.616 17.099 1.00 22.92 102 ALA A O 1
ATOM 723 N N . ALA A 1 103 ? -62.822 -29.496 17.012 1.00 25.47 103 ALA A N 1
ATOM 724 C CA . ALA A 1 103 ? -62.482 -29.527 18.451 1.00 25.47 103 ALA A CA 1
ATOM 725 C C . ALA A 1 103 ? -61.208 -28.690 18.727 1.00 25.47 103 ALA A C 1
ATOM 727 O O . ALA A 1 103 ? -60.318 -28.635 17.880 1.00 25.47 103 ALA A O 1
ATOM 728 N N . ALA A 1 104 ? -61.120 -28.018 19.882 1.00 26.91 104 ALA A N 1
ATOM 729 C CA . ALA A 1 104 ? -60.030 -27.086 20.221 1.00 26.91 104 ALA A CA 1
ATOM 730 C C . ALA A 1 104 ? -58.847 -27.746 20.970 1.00 26.91 104 ALA A C 1
ATOM 732 O O . ALA A 1 104 ? -59.027 -28.773 21.617 1.00 26.91 104 ALA A O 1
ATOM 733 N N . GLY A 1 105 ? -57.651 -27.131 20.925 1.00 24.73 105 GLY A N 1
ATOM 734 C CA . GLY A 1 105 ? -56.438 -27.686 21.564 1.00 24.73 105 GLY A CA 1
ATOM 735 C C . GLY A 1 105 ? -55.165 -26.813 21.560 1.00 24.73 105 GLY A C 1
ATOM 736 O O . GLY A 1 105 ? -54.076 -27.346 21.419 1.00 24.73 105 GLY A O 1
ATOM 737 N N . THR A 1 106 ? -55.306 -25.484 21.653 1.00 27.67 106 THR A N 1
ATOM 738 C CA . THR A 1 106 ? -54.276 -24.451 21.970 1.00 27.67 106 THR A CA 1
ATOM 739 C C . THR A 1 106 ? -52.755 -24.733 21.853 1.00 27.67 106 THR A C 1
ATOM 741 O O . THR A 1 106 ? -52.185 -25.442 22.674 1.00 27.67 106 THR A O 1
ATOM 744 N N . ALA A 1 107 ? -52.105 -23.884 21.032 1.00 27.55 107 ALA A N 1
ATOM 745 C CA . ALA A 1 107 ? -50.899 -23.072 21.335 1.00 27.55 107 ALA A CA 1
ATOM 746 C C . ALA A 1 107 ? -49.559 -23.331 20.588 1.00 27.55 107 ALA A C 1
ATOM 748 O O . ALA A 1 107 ? -48.946 -24.386 20.664 1.00 27.55 107 ALA A O 1
ATOM 749 N N . ALA A 1 108 ? -49.068 -22.230 19.995 1.00 30.11 108 ALA A N 1
ATOM 750 C CA . ALA A 1 108 ? -47.666 -21.826 19.799 1.00 30.11 108 ALA A CA 1
ATOM 751 C C . ALA A 1 108 ? -46.682 -22.710 18.991 1.00 30.11 108 ALA A C 1
ATOM 753 O O . ALA A 1 108 ? -45.885 -23.450 19.558 1.00 30.11 108 ALA A O 1
ATOM 754 N N . LEU A 1 109 ? -46.565 -22.428 17.681 1.00 29.27 109 LEU A N 1
ATOM 755 C CA . LEU A 1 109 ? -45.271 -22.422 16.968 1.00 29.27 109 LEU A CA 1
ATOM 756 C C . LEU A 1 109 ? -45.339 -21.543 15.697 1.00 29.27 109 LEU A C 1
ATOM 758 O O . LEU A 1 109 ? -45.771 -21.984 14.635 1.00 29.27 109 LEU A O 1
ATOM 762 N N . ALA A 1 110 ? -44.920 -20.277 15.796 1.00 29.31 110 ALA A N 1
ATOM 763 C CA . ALA A 1 110 ? -44.940 -19.320 14.681 1.00 29.31 110 ALA A CA 1
ATOM 764 C C . ALA A 1 110 ? -43.624 -19.344 13.873 1.00 29.31 110 ALA A C 1
ATOM 766 O O . ALA A 1 110 ? -42.829 -18.405 13.910 1.00 29.31 110 ALA A O 1
ATOM 767 N N . GLY A 1 111 ? -43.380 -20.440 13.151 1.00 29.62 111 GLY A N 1
ATOM 768 C CA . GLY A 1 111 ? -42.239 -20.572 12.238 1.00 29.62 111 GLY A CA 1
ATOM 769 C C . GLY A 1 111 ? -42.484 -19.865 10.902 1.00 29.62 111 GLY A C 1
ATOM 770 O O . GLY A 1 111 ? -42.991 -20.479 9.968 1.00 29.62 111 GLY A O 1
ATOM 771 N N . GLY A 1 112 ? -42.129 -18.582 10.798 1.00 29.06 112 GLY A N 1
ATOM 772 C CA . GLY A 1 112 ? -42.224 -17.830 9.543 1.00 29.06 112 GLY A CA 1
ATOM 773 C C . GLY A 1 112 ? -41.218 -18.324 8.499 1.00 29.06 112 GLY A C 1
ATOM 774 O O . GLY A 1 112 ? -40.014 -18.134 8.664 1.00 29.06 112 GLY A O 1
ATOM 775 N N . ALA A 1 113 ? -41.700 -18.944 7.420 1.00 31.25 113 ALA A N 1
ATOM 776 C CA . ALA A 1 113 ? -40.850 -19.387 6.318 1.00 31.25 113 ALA A CA 1
ATOM 777 C C . ALA A 1 113 ? -40.275 -18.184 5.550 1.00 31.25 113 ALA A C 1
ATOM 779 O O . ALA A 1 113 ? -41.020 -17.346 5.040 1.00 31.25 113 ALA A O 1
ATOM 780 N N . VAL A 1 114 ? -38.946 -18.112 5.436 1.00 33.75 114 VAL A N 1
ATOM 781 C CA . VAL A 1 114 ? -38.276 -17.121 4.584 1.00 33.75 114 VAL A CA 1
ATOM 782 C C . VAL A 1 114 ? -38.469 -17.534 3.127 1.00 33.75 114 VAL A C 1
ATOM 784 O O . VAL A 1 114 ? -37.930 -18.548 2.689 1.00 33.75 114 VAL A O 1
ATOM 787 N N . GLY A 1 115 ? -39.244 -16.750 2.377 1.00 31.20 115 GLY A N 1
ATOM 788 C CA . GLY A 1 115 ? -39.381 -16.938 0.937 1.00 31.20 115 GLY A CA 1
ATOM 789 C C . GLY A 1 115 ? -38.048 -16.698 0.229 1.00 31.20 115 GLY A C 1
ATOM 790 O O . GLY A 1 115 ? -37.415 -15.661 0.434 1.00 31.20 115 GLY A O 1
ATOM 791 N N . LEU A 1 116 ? -37.633 -17.642 -0.618 1.00 36.97 116 LEU A N 1
ATOM 792 C CA . LEU A 1 116 ? -36.499 -17.457 -1.520 1.00 36.97 116 LEU A CA 1
ATOM 793 C C . LEU A 1 116 ? -36.855 -16.383 -2.554 1.00 36.97 116 LEU A C 1
ATOM 795 O O . LEU A 1 116 ? -37.598 -16.636 -3.500 1.00 36.97 116 LEU A O 1
ATOM 799 N N . VAL A 1 117 ? -36.326 -15.176 -2.358 1.00 34.66 117 VAL A N 1
ATOM 800 C CA . VAL A 1 117 ? -36.329 -14.134 -3.389 1.00 34.66 117 VAL A CA 1
ATOM 801 C C . VAL A 1 117 ? -35.400 -14.605 -4.517 1.00 34.66 117 VAL A C 1
ATOM 803 O O . VAL A 1 117 ? -34.263 -14.971 -4.215 1.00 34.66 117 VAL A O 1
ATOM 806 N N . PRO A 1 118 ? -35.834 -14.615 -5.792 1.00 34.75 118 PRO A N 1
ATOM 807 C CA . PRO A 1 118 ? -34.950 -14.950 -6.906 1.00 34.75 118 PRO A CA 1
ATOM 808 C C . PRO A 1 118 ? -33.749 -14.000 -6.956 1.00 34.75 118 PRO A C 1
ATOM 810 O O . PRO A 1 118 ? -33.919 -12.793 -6.760 1.00 34.75 118 PRO A O 1
ATOM 813 N N . GLU A 1 119 ? -32.548 -14.509 -7.250 1.00 39.94 119 GLU A N 1
ATOM 814 C CA . GLU A 1 119 ? -31.414 -13.621 -7.524 1.00 39.94 119 GLU A CA 1
ATOM 815 C C . GLU A 1 119 ? -31.734 -12.762 -8.764 1.00 39.94 119 GLU A C 1
ATOM 817 O O . GLU A 1 119 ? -32.090 -13.305 -9.815 1.00 39.94 119 GLU A O 1
ATOM 822 N N . PRO A 1 120 ? -31.651 -11.421 -8.671 1.00 41.53 120 PRO A N 1
ATOM 823 C CA . PRO A 1 120 ? -31.848 -10.563 -9.828 1.00 41.53 120 PRO A CA 1
ATOM 824 C C . PRO A 1 120 ? -30.664 -10.739 -10.781 1.00 41.53 120 PRO A C 1
ATOM 826 O O . PRO A 1 120 ? -29.511 -10.629 -10.365 1.00 41.53 120 PRO A O 1
ATOM 829 N N . ALA A 1 121 ? -30.951 -10.987 -12.061 1.00 45.31 121 ALA A N 1
ATOM 830 C CA . ALA A 1 121 ? -29.921 -11.169 -13.077 1.00 45.31 121 ALA A CA 1
ATOM 831 C C . ALA A 1 121 ? -28.931 -9.989 -13.096 1.00 45.31 121 ALA A C 1
ATOM 833 O O . ALA A 1 121 ? -29.336 -8.822 -13.057 1.00 45.31 121 ALA A O 1
ATOM 834 N N . ALA A 1 122 ? -27.634 -10.300 -13.170 1.00 52.06 122 ALA A N 1
ATOM 835 C CA . ALA A 1 122 ? -26.585 -9.293 -13.255 1.00 52.06 122 ALA A CA 1
ATOM 836 C C . ALA A 1 122 ? -26.805 -8.382 -14.474 1.00 52.06 122 ALA A C 1
ATOM 838 O O . ALA A 1 122 ? -27.102 -8.849 -15.577 1.00 52.06 122 ALA A O 1
ATOM 839 N N . ALA A 1 123 ? -26.646 -7.071 -14.281 1.00 58.00 123 ALA A N 1
ATOM 840 C CA . ALA A 1 123 ? -26.703 -6.121 -15.383 1.00 58.00 123 ALA A CA 1
ATOM 841 C C . ALA A 1 123 ? -25.543 -6.409 -16.347 1.00 58.00 123 ALA A C 1
ATOM 843 O O . ALA A 1 123 ? -24.390 -6.464 -15.928 1.00 58.00 123 ALA A O 1
ATOM 844 N N . ALA A 1 124 ? -25.840 -6.601 -17.635 1.00 65.25 124 ALA A N 1
ATOM 845 C CA . ALA A 1 124 ? -24.813 -6.972 -18.604 1.00 65.25 124 ALA A CA 1
ATOM 846 C C . ALA A 1 124 ? -23.663 -5.937 -18.615 1.00 65.25 124 ALA A C 1
ATOM 848 O O . ALA A 1 124 ? -23.943 -4.733 -18.709 1.00 65.25 124 ALA A O 1
ATOM 849 N N . PRO A 1 125 ? -22.388 -6.368 -18.527 1.00 76.31 125 PRO A N 1
ATOM 850 C CA . PRO A 1 125 ? -21.249 -5.462 -18.595 1.00 76.31 125 PRO A CA 1
ATOM 851 C C . PRO A 1 125 ? -21.230 -4.766 -19.953 1.00 76.31 125 PRO A C 1
ATOM 853 O O . PRO A 1 125 ? -21.643 -5.335 -20.968 1.00 76.31 125 PRO A O 1
ATOM 856 N N . HIS A 1 126 ? -20.737 -3.533 -19.980 1.00 83.75 126 HIS A N 1
ATOM 857 C CA . HIS A 1 126 ? -20.718 -2.743 -21.205 1.00 83.75 126 HIS A CA 1
ATOM 858 C C . HIS A 1 126 ? -19.330 -2.673 -21.825 1.00 83.75 126 HIS A C 1
ATOM 860 O O . HIS A 1 126 ? -18.320 -2.990 -21.195 1.00 83.75 126 HIS A O 1
ATOM 866 N N . ARG A 1 127 ? -19.298 -2.301 -23.104 1.00 84.06 127 ARG A N 1
ATOM 867 C CA . ARG A 1 127 ? -18.059 -2.020 -23.820 1.00 84.06 127 ARG A CA 1
ATOM 868 C C . ARG A 1 127 ? -17.817 -0.521 -23.760 1.00 84.06 127 ARG A C 1
ATOM 870 O O . ARG A 1 127 ? -18.701 0.239 -24.150 1.00 84.06 127 ARG A O 1
ATOM 877 N N . ALA A 1 128 ? -16.638 -0.140 -23.297 1.00 88.19 128 ALA A N 1
ATOM 878 C CA . ALA A 1 128 ? -16.052 1.158 -23.583 1.00 88.19 128 ALA A CA 1
ATOM 879 C C . ALA A 1 128 ? -14.861 0.942 -24.528 1.00 88.19 128 ALA A C 1
ATOM 881 O O . ALA A 1 128 ? -14.386 -0.186 -24.702 1.00 88.19 128 ALA A O 1
ATOM 882 N N . THR A 1 129 ? -14.387 2.016 -25.138 1.00 92.06 129 THR A N 1
ATOM 883 C CA . THR A 1 129 ? -13.242 1.997 -26.046 1.00 92.06 129 THR A CA 1
ATOM 884 C C . THR A 1 129 ? -12.287 3.084 -25.589 1.00 92.06 129 THR A C 1
ATOM 886 O O . THR A 1 129 ? -12.729 4.205 -25.366 1.00 92.06 129 THR A O 1
ATOM 889 N N . LEU A 1 130 ? -11.011 2.740 -25.436 1.00 94.31 130 LEU A N 1
ATOM 890 C CA . LEU A 1 130 ? -9.938 3.690 -25.158 1.00 94.31 130 LEU A CA 1
ATOM 891 C C . LEU A 1 130 ? -9.153 3.918 -26.454 1.00 94.31 130 LEU A C 1
ATOM 893 O O . LEU A 1 130 ? -8.840 2.954 -27.157 1.00 94.31 130 LEU A O 1
ATOM 897 N N . SER A 1 131 ? -8.849 5.170 -26.775 1.00 95.56 131 SER A N 1
ATOM 898 C CA . SER A 1 131 ? -8.063 5.582 -27.937 1.00 95.56 131 SER A CA 1
ATOM 899 C C . SER A 1 131 ? -6.743 6.194 -27.475 1.00 95.56 131 SER A C 1
ATOM 901 O O . SER A 1 131 ? -6.735 7.302 -26.951 1.00 95.56 131 SER A O 1
ATOM 903 N N . PHE A 1 132 ? -5.614 5.521 -27.692 1.00 97.06 132 PHE A N 1
ATOM 904 C CA . PHE A 1 132 ? -4.294 6.043 -27.326 1.00 97.06 132 PHE A CA 1
ATOM 905 C C . PHE A 1 132 ? -3.578 6.649 -28.538 1.00 97.06 132 PHE A C 1
ATOM 907 O O . PHE A 1 132 ? -3.422 5.988 -29.565 1.00 97.06 132 PHE A O 1
ATOM 914 N N . THR A 1 133 ? -3.107 7.888 -28.402 1.00 97.19 133 THR A N 1
ATOM 915 C CA . THR A 1 133 ? -2.254 8.593 -29.381 1.00 97.19 133 THR A CA 1
ATOM 916 C C . THR A 1 133 ? -0.918 9.051 -28.788 1.00 97.19 133 THR A C 1
ATOM 918 O O . THR A 1 133 ? -0.096 9.655 -29.475 1.00 97.19 133 THR A O 1
ATOM 921 N N . ALA A 1 134 ? -0.680 8.746 -27.511 1.00 96.88 134 ALA A N 1
ATOM 922 C CA . ALA A 1 134 ? 0.592 8.889 -26.813 1.00 96.88 134 ALA A CA 1
ATOM 923 C C . ALA A 1 134 ? 0.833 7.659 -25.923 1.00 96.88 134 ALA A C 1
ATOM 925 O O . ALA A 1 134 ? -0.088 6.878 -25.692 1.00 96.88 134 ALA A O 1
ATOM 926 N N . ALA A 1 135 ? 2.057 7.477 -25.431 1.00 95.88 135 ALA A N 1
ATOM 927 C CA . ALA A 1 135 ? 2.422 6.366 -24.558 1.00 95.88 135 ALA A CA 1
ATOM 928 C C . ALA A 1 135 ? 3.279 6.847 -23.379 1.00 95.88 135 ALA A C 1
ATOM 930 O O . ALA A 1 135 ? 4.469 7.137 -23.537 1.00 95.88 135 ALA A O 1
ATOM 931 N N . THR A 1 136 ? 2.691 6.907 -22.184 1.00 95.44 136 THR A N 1
ATOM 932 C CA . THR A 1 136 ? 3.412 7.218 -20.948 1.00 95.44 136 THR A CA 1
ATOM 933 C C . THR A 1 136 ? 4.343 6.053 -20.614 1.00 95.44 136 THR A C 1
ATOM 935 O O . THR A 1 136 ? 3.907 4.985 -20.198 1.00 95.44 136 THR A O 1
ATOM 938 N N . ASN A 1 137 ? 5.640 6.266 -20.837 1.00 94.06 137 ASN A N 1
ATOM 939 C CA . ASN A 1 137 ? 6.726 5.291 -20.708 1.00 94.06 137 ASN A CA 1
ATOM 940 C C . ASN A 1 137 ? 6.535 4.018 -21.560 1.00 94.06 137 ASN A C 1
ATOM 942 O O . ASN A 1 137 ? 6.950 2.933 -21.162 1.00 94.06 137 ASN A O 1
ATOM 946 N N . GLY A 1 138 ? 5.949 4.153 -22.755 1.00 94.31 138 GLY A N 1
ATOM 947 C CA . GLY A 1 138 ? 5.880 3.059 -23.727 1.00 94.31 138 GLY A CA 1
ATOM 948 C C . GLY A 1 138 ? 7.238 2.764 -24.371 1.00 94.31 138 GLY A C 1
ATOM 949 O O . GLY A 1 138 ? 7.904 3.675 -24.875 1.00 94.31 138 GLY A O 1
ATOM 950 N N . ALA A 1 139 ? 7.655 1.496 -24.370 1.00 94.62 139 ALA A N 1
ATOM 951 C CA . ALA A 1 139 ? 8.923 1.036 -24.948 1.00 94.62 139 ALA A CA 1
ATOM 952 C C . ALA A 1 139 ? 8.732 0.427 -26.349 1.00 94.62 139 ALA A C 1
ATOM 954 O O . ALA A 1 139 ? 7.868 -0.429 -26.535 1.00 94.62 139 ALA A O 1
ATOM 955 N N . ALA A 1 140 ? 9.563 0.800 -27.330 1.00 95.94 140 ALA A N 1
ATOM 956 C CA . ALA A 1 140 ? 9.375 0.395 -28.728 1.00 95.94 140 ALA A CA 1
ATOM 957 C C . ALA A 1 140 ? 10.646 -0.130 -29.427 1.00 95.94 140 ALA A C 1
ATOM 959 O O . ALA A 1 140 ? 11.773 0.059 -28.971 1.00 95.94 140 ALA A O 1
ATOM 960 N N . THR A 1 141 ? 10.452 -0.815 -30.557 1.00 96.19 141 THR A N 1
ATOM 961 C CA . THR A 1 141 ? 11.503 -1.401 -31.403 1.00 96.19 141 THR A CA 1
ATOM 962 C C . THR A 1 141 ? 11.089 -1.346 -32.878 1.00 96.19 141 THR A C 1
ATOM 964 O O . THR A 1 141 ? 9.960 -1.694 -33.226 1.00 96.19 141 THR A O 1
ATOM 967 N N . LEU A 1 142 ? 11.975 -0.870 -33.758 1.00 95.81 142 LEU A N 1
ATOM 968 C CA . LEU A 1 142 ? 11.734 -0.840 -35.205 1.00 95.81 142 LEU A CA 1
ATOM 969 C C . LEU A 1 142 ? 12.116 -2.193 -35.829 1.00 95.81 142 LEU A C 1
ATOM 971 O O . LEU A 1 142 ? 13.099 -2.808 -35.416 1.00 95.81 142 LEU A O 1
ATOM 975 N N . ALA A 1 143 ? 11.359 -2.649 -36.826 1.00 95.56 143 ALA A N 1
ATOM 976 C CA . ALA A 1 143 ? 11.711 -3.825 -37.614 1.00 95.56 143 ALA A CA 1
ATOM 977 C C . ALA A 1 143 ? 13.027 -3.588 -38.386 1.00 95.56 143 ALA A C 1
ATOM 979 O O . ALA A 1 143 ? 13.218 -2.485 -38.904 1.00 95.56 143 ALA A O 1
ATOM 980 N N . PRO A 1 144 ? 13.895 -4.605 -38.574 1.00 93.56 144 PRO A N 1
ATOM 981 C CA . PRO A 1 144 ? 15.122 -4.470 -39.372 1.00 93.56 144 PRO A CA 1
ATOM 982 C C . PRO A 1 144 ? 14.900 -4.026 -40.830 1.00 93.56 144 PRO A C 1
ATOM 984 O O . PRO A 1 144 ? 15.806 -3.480 -41.450 1.00 93.56 144 PRO A O 1
ATOM 987 N N . ALA A 1 145 ? 13.696 -4.231 -41.378 1.00 92.88 145 ALA A N 1
ATOM 988 C CA . ALA A 1 145 ? 13.302 -3.752 -42.705 1.00 92.88 145 ALA A CA 1
ATOM 989 C C . ALA A 1 145 ? 12.926 -2.253 -42.746 1.00 92.88 145 ALA A C 1
ATOM 991 O O . ALA A 1 145 ? 12.754 -1.694 -43.827 1.00 92.88 145 ALA A O 1
ATOM 992 N N . GLY A 1 146 ? 12.773 -1.598 -41.590 1.00 91.38 146 GLY A N 1
ATOM 993 C CA . GLY A 1 146 ? 12.426 -0.180 -41.481 1.00 91.38 146 GLY A CA 1
ATOM 994 C C . GLY A 1 146 ? 10.988 0.186 -41.875 1.00 91.38 146 GLY A C 1
ATOM 995 O O . GLY A 1 146 ? 10.693 1.374 -41.973 1.00 91.38 146 GLY A O 1
ATOM 996 N N . ASP A 1 147 ? 10.097 -0.790 -42.092 1.00 93.75 147 ASP A N 1
ATOM 997 C CA . ASP A 1 147 ? 8.695 -0.592 -42.504 1.00 93.75 147 ASP A CA 1
ATOM 998 C C . ASP A 1 147 ? 7.746 -0.288 -41.332 1.00 93.75 147 ASP A C 1
ATOM 1000 O O . ASP A 1 147 ? 6.710 0.359 -41.509 1.00 93.75 147 ASP A O 1
ATOM 1004 N N . ARG A 1 148 ? 8.079 -0.789 -40.136 1.00 94.25 148 ARG A N 1
ATOM 1005 C CA . ARG A 1 148 ? 7.132 -0.971 -39.031 1.00 94.25 148 ARG A CA 1
ATOM 1006 C C . ARG A 1 148 ? 7.798 -0.863 -37.667 1.00 94.25 148 ARG A C 1
ATOM 1008 O O . ARG A 1 148 ? 8.866 -1.423 -37.427 1.00 94.25 148 ARG A O 1
ATOM 1015 N N . LEU A 1 149 ? 7.107 -0.206 -36.748 1.00 95.81 149 LEU A N 1
ATOM 1016 C CA . LEU A 1 149 ? 7.413 -0.141 -35.327 1.00 95.81 149 LEU A CA 1
ATOM 1017 C C . LEU A 1 149 ? 6.570 -1.183 -34.574 1.00 95.81 149 LEU A C 1
ATOM 1019 O O . LEU A 1 149 ? 5.398 -1.390 -34.891 1.00 95.81 149 LEU A O 1
ATOM 1023 N N . VAL A 1 150 ? 7.143 -1.821 -33.556 1.00 97.75 150 VAL A N 1
ATOM 1024 C CA . VAL A 1 150 ? 6.377 -2.516 -32.513 1.00 97.75 150 VAL A CA 1
ATOM 1025 C C . VAL A 1 150 ? 6.596 -1.786 -31.199 1.00 97.75 150 VAL A C 1
ATOM 1027 O O . VAL A 1 150 ? 7.729 -1.670 -30.731 1.00 97.75 150 VAL A O 1
ATOM 1030 N N . ALA A 1 151 ? 5.510 -1.286 -30.622 1.00 97.06 151 ALA A N 1
ATOM 1031 C CA . ALA A 1 151 ? 5.515 -0.495 -29.401 1.00 97.06 151 ALA A CA 1
ATOM 1032 C C . ALA A 1 151 ? 4.697 -1.169 -28.303 1.00 97.06 151 ALA A C 1
ATOM 1034 O O . ALA A 1 151 ? 3.615 -1.692 -28.556 1.00 97.06 151 ALA A O 1
ATOM 1035 N N . GLU A 1 152 ? 5.198 -1.127 -27.077 1.00 95.38 152 GLU A N 1
ATOM 1036 C CA . GLU A 1 152 ? 4.402 -1.354 -25.881 1.00 95.38 152 GLU A CA 1
ATOM 1037 C C . GLU A 1 152 ? 3.692 -0.046 -25.507 1.00 95.38 152 GLU A C 1
ATOM 1039 O O . GLU A 1 152 ? 4.334 0.999 -25.394 1.00 95.38 152 GLU A O 1
ATOM 1044 N N . VAL A 1 153 ? 2.367 -0.103 -25.358 1.00 95.12 153 VAL A N 1
ATOM 1045 C CA . VAL A 1 153 ? 1.537 0.998 -24.858 1.00 95.12 153 VAL A CA 1
ATOM 1046 C C . VAL A 1 153 ? 0.508 0.421 -23.892 1.00 95.12 153 VAL A C 1
ATOM 1048 O O . VAL A 1 153 ? -0.360 -0.356 -24.305 1.00 95.12 153 VAL A O 1
ATOM 1051 N N . GLN A 1 154 ? 0.587 0.831 -22.623 1.00 92.19 154 GLN A N 1
ATOM 1052 C CA . GLN A 1 154 ? -0.357 0.467 -21.561 1.00 92.19 154 GLN A CA 1
ATOM 1053 C C . GLN A 1 154 ? -0.518 -1.063 -21.393 1.00 92.19 154 GLN A C 1
ATOM 1055 O O . GLN A 1 154 ? -1.629 -1.603 -21.330 1.00 92.19 154 GLN A O 1
ATOM 1060 N N . ASN A 1 155 ? 0.625 -1.757 -21.314 1.00 91.62 155 ASN A N 1
ATOM 1061 C CA . ASN A 1 155 ? 0.784 -3.210 -21.157 1.00 91.62 155 ASN A CA 1
ATOM 1062 C C . ASN A 1 155 ? 0.186 -4.041 -22.308 1.00 91.62 155 ASN A C 1
ATOM 1064 O O . ASN A 1 155 ? -0.326 -5.145 -22.108 1.00 91.62 155 ASN A O 1
ATOM 1068 N N . ILE A 1 156 ? 0.261 -3.513 -23.533 1.00 94.25 156 ILE A N 1
ATOM 1069 C CA . ILE A 1 156 ? -0.144 -4.179 -24.780 1.00 94.25 156 ILE A CA 1
ATOM 1070 C C . ILE A 1 156 ? 0.895 -3.866 -25.863 1.00 94.25 156 ILE A C 1
ATOM 1072 O O . ILE A 1 156 ? 1.327 -2.723 -25.986 1.00 94.25 156 ILE A O 1
ATOM 1076 N N . LEU A 1 157 ? 1.284 -4.859 -26.670 1.00 97.19 157 LEU A N 1
ATOM 1077 C CA . LEU A 1 157 ? 2.094 -4.634 -27.871 1.00 97.19 157 LEU A CA 1
ATOM 1078 C C . LEU A 1 157 ? 1.220 -4.226 -29.061 1.00 97.19 157 LEU A C 1
ATOM 1080 O O . LEU A 1 157 ? 0.195 -4.857 -29.328 1.00 97.19 157 LEU A O 1
ATOM 1084 N N . TRP A 1 158 ? 1.688 -3.251 -29.834 1.00 97.75 158 TRP A N 1
ATOM 1085 C CA . TRP A 1 158 ? 1.025 -2.708 -31.015 1.00 97.75 158 TRP A CA 1
ATOM 1086 C C . TRP A 1 158 ? 1.979 -2.678 -32.216 1.00 97.75 158 TRP A C 1
ATOM 1088 O O . TRP A 1 158 ? 3.103 -2.193 -32.103 1.00 97.75 158 TRP A O 1
ATOM 1098 N N . SER A 1 159 ? 1.524 -3.162 -33.374 1.00 97.56 159 SER A N 1
ATOM 1099 C CA . SER A 1 159 ? 2.166 -2.966 -34.681 1.00 97.56 159 SER A CA 1
ATOM 1100 C C . SER A 1 159 ? 1.720 -1.626 -35.263 1.00 97.56 159 SER A C 1
ATOM 1102 O O . SER A 1 159 ? 0.534 -1.455 -35.548 1.00 97.56 159 SER A O 1
ATOM 1104 N N . ILE A 1 160 ? 2.664 -0.715 -35.490 1.00 97.62 160 ILE A N 1
ATOM 1105 C CA . ILE A 1 160 ? 2.448 0.639 -36.021 1.00 97.62 160 ILE A CA 1
ATOM 1106 C C . ILE A 1 160 ? 3.245 0.777 -37.338 1.00 97.62 160 ILE A C 1
ATOM 1108 O O . ILE A 1 160 ? 4.432 0.436 -37.355 1.00 97.62 160 ILE A O 1
ATOM 1112 N N . PRO A 1 161 ? 2.663 1.255 -38.455 1.00 96.00 161 PRO A N 1
ATOM 1113 C CA . PRO A 1 161 ? 3.422 1.543 -39.679 1.00 96.00 161 PRO A CA 1
ATOM 1114 C C . PRO A 1 161 ? 4.466 2.647 -39.442 1.00 96.00 161 PRO A C 1
ATOM 1116 O O . PRO A 1 161 ? 4.189 3.586 -38.701 1.00 96.00 161 PRO A O 1
ATOM 1119 N N . ARG A 1 162 ? 5.637 2.622 -40.099 1.00 93.00 162 ARG A N 1
ATOM 1120 C CA . ARG A 1 162 ? 6.630 3.713 -39.944 1.00 93.00 162 ARG A CA 1
ATOM 1121 C C . ARG A 1 162 ? 6.078 5.082 -40.357 1.00 93.00 162 ARG A C 1
ATOM 1123 O O . ARG A 1 162 ? 6.386 6.075 -39.713 1.00 93.00 162 ARG A O 1
ATOM 1130 N N . ALA A 1 163 ? 5.226 5.130 -41.381 1.00 92.94 163 ALA A N 1
ATOM 1131 C CA . ALA A 1 163 ? 4.531 6.353 -41.798 1.00 92.94 163 ALA A CA 1
ATOM 1132 C C . ALA A 1 163 ? 3.488 6.863 -40.773 1.00 92.94 163 ALA A C 1
ATOM 1134 O O . ALA A 1 163 ? 2.847 7.886 -41.007 1.00 92.94 163 ALA A O 1
ATOM 1135 N N . GLY A 1 164 ? 3.309 6.149 -39.657 1.00 93.94 164 GLY A N 1
ATOM 1136 C CA . GLY A 1 164 ? 2.302 6.402 -38.640 1.00 93.94 164 GLY A CA 1
ATOM 1137 C C . GLY A 1 164 ? 0.912 5.876 -39.005 1.00 93.94 164 GLY A C 1
ATOM 1138 O O . GLY A 1 164 ? 0.721 5.194 -40.014 1.00 93.94 164 GLY A O 1
ATOM 1139 N N . GLY A 1 165 ? -0.070 6.206 -38.164 1.00 94.62 165 GLY A N 1
ATOM 1140 C CA . GLY A 1 165 ? -1.486 5.891 -38.378 1.00 94.62 165 GLY A CA 1
ATOM 1141 C C . GLY A 1 165 ? -2.046 4.823 -37.434 1.00 94.62 165 GLY A C 1
ATOM 1142 O O . GLY A 1 165 ? -1.699 4.776 -36.254 1.00 94.62 165 GLY A O 1
ATOM 1143 N N . GLU A 1 166 ? -2.973 4.007 -37.936 1.00 96.75 166 GLU A N 1
ATOM 1144 C CA . GLU A 1 166 ? -3.694 3.009 -37.137 1.00 96.75 166 GLU A CA 1
ATOM 1145 C C . GLU A 1 166 ? -2.768 1.890 -36.634 1.00 96.75 166 GLU A C 1
ATOM 1147 O O . GLU A 1 166 ? -1.985 1.307 -37.389 1.00 96.75 166 GLU A O 1
ATOM 1152 N N . ALA A 1 167 ? -2.869 1.585 -35.341 1.00 97.38 167 ALA A N 1
ATOM 1153 C CA . ALA A 1 167 ? -2.047 0.603 -34.653 1.00 97.38 167 ALA A CA 1
ATOM 1154 C C . ALA A 1 167 ? -2.827 -0.698 -34.399 1.00 97.38 167 ALA A C 1
ATOM 1156 O O . ALA A 1 167 ? -3.900 -0.694 -33.797 1.00 97.38 167 ALA A O 1
ATOM 1157 N N . THR A 1 168 ? -2.262 -1.837 -34.804 1.00 96.75 168 THR A N 1
ATOM 1158 C CA . THR A 1 168 ? -2.871 -3.165 -34.608 1.00 96.75 168 THR A CA 1
ATOM 1159 C C . THR A 1 168 ? -2.355 -3.819 -33.326 1.00 96.75 168 THR A C 1
ATOM 1161 O O . THR A 1 168 ? -1.151 -4.034 -33.198 1.00 96.75 168 THR A O 1
ATOM 1164 N N . ALA A 1 169 ? -3.241 -4.176 -32.391 1.00 96.12 169 ALA A N 1
ATOM 1165 C CA . ALA A 1 169 ? -2.862 -4.901 -31.175 1.00 96.12 169 ALA A CA 1
ATOM 1166 C C . ALA A 1 169 ? -2.350 -6.319 -31.496 1.00 96.12 169 ALA A C 1
ATOM 1168 O O . ALA A 1 169 ? -3.003 -7.073 -32.216 1.00 96.12 169 ALA A O 1
ATOM 1169 N N . LEU A 1 170 ? -1.204 -6.694 -30.923 1.00 96.69 170 LEU A N 1
ATOM 1170 C CA . LEU A 1 170 ? -0.538 -7.988 -31.127 1.00 96.69 170 LEU A CA 1
ATOM 1171 C C . LEU A 1 170 ? -0.696 -8.952 -29.940 1.00 96.69 170 LEU A C 1
ATOM 1173 O O . LEU A 1 170 ? -0.394 -10.137 -30.066 1.00 96.69 170 LEU A O 1
ATOM 1177 N N . THR A 1 171 ? -1.124 -8.460 -28.773 1.00 95.50 171 THR A N 1
ATOM 1178 C CA . THR A 1 171 ? -1.173 -9.229 -27.516 1.00 95.50 171 THR A CA 1
ATOM 1179 C C . THR A 1 171 ? -2.431 -8.936 -26.709 1.00 95.50 171 THR A C 1
ATOM 1181 O O . THR A 1 171 ? -2.941 -7.818 -26.724 1.00 95.50 171 THR A O 1
ATOM 1184 N N . THR A 1 172 ? -2.899 -9.913 -25.932 1.00 88.94 172 THR A N 1
ATOM 1185 C CA . THR A 1 172 ? -3.967 -9.707 -24.945 1.00 88.94 172 THR A CA 1
ATOM 1186 C C . THR A 1 172 ? -3.450 -8.989 -23.685 1.00 88.94 172 THR A C 1
ATOM 1188 O O . THR A 1 172 ? -2.280 -9.160 -23.331 1.00 88.94 172 THR A O 1
ATOM 1191 N N . PRO A 1 173 ? -4.298 -8.229 -22.958 1.00 82.44 173 PRO A N 1
ATOM 1192 C CA . PRO A 1 173 ? -3.879 -7.510 -21.746 1.00 82.44 173 PRO A CA 1
ATOM 1193 C C . PRO A 1 173 ? -3.392 -8.408 -20.596 1.00 82.44 173 PRO A C 1
ATOM 1195 O O . PRO A 1 173 ? -2.667 -7.942 -19.726 1.00 82.44 173 PRO A O 1
ATOM 1198 N N . ASP A 1 174 ? -3.771 -9.691 -20.573 1.00 83.88 174 ASP A N 1
ATOM 1199 C CA . ASP A 1 174 ? -3.375 -10.645 -19.524 1.00 83.88 174 ASP A CA 1
ATOM 1200 C C . ASP A 1 174 ? -1.948 -11.200 -19.685 1.00 83.88 174 ASP A C 1
ATOM 1202 O O . ASP A 1 174 ? -1.502 -12.003 -18.863 1.00 83.88 174 ASP A O 1
ATOM 1206 N N . LEU A 1 175 ? -1.242 -10.820 -20.755 1.00 91.81 175 LEU A N 1
ATOM 1207 C CA . LEU A 1 175 ? 0.165 -11.162 -20.943 1.00 91.81 175 LEU A CA 1
ATOM 1208 C C . LEU A 1 175 ? 1.094 -10.216 -20.165 1.00 91.81 175 LEU A C 1
ATOM 1210 O O . LEU A 1 175 ? 2.160 -10.655 -19.744 1.00 91.81 175 LEU A O 1
ATOM 1214 N N . GLU A 1 176 ? 0.703 -8.949 -19.983 1.00 93.06 176 GLU A N 1
ATOM 1215 C CA . GLU A 1 176 ? 1.540 -7.878 -19.411 1.00 93.06 176 GLU A CA 1
ATOM 1216 C C . GLU A 1 176 ? 2.975 -7.826 -20.019 1.00 93.06 176 GLU A C 1
ATOM 1218 O O . GLU A 1 176 ? 3.964 -7.944 -19.285 1.00 93.06 176 GLU A O 1
ATOM 1223 N N . PRO A 1 177 ? 3.130 -7.739 -21.363 1.00 94.12 177 PRO A N 1
ATOM 1224 C CA . PRO A 1 177 ? 4.426 -7.748 -22.042 1.00 94.12 177 PRO A CA 1
ATOM 1225 C C . PRO A 1 177 ? 5.117 -6.381 -21.994 1.00 94.12 177 PRO A C 1
ATOM 1227 O O . PRO A 1 177 ? 4.480 -5.351 -22.181 1.00 94.12 177 PRO A O 1
ATOM 1230 N N . THR A 1 178 ? 6.442 -6.375 -21.838 1.00 91.94 178 THR A N 1
ATOM 1231 C CA . THR A 1 178 ? 7.272 -5.157 -21.833 1.00 91.94 178 THR A CA 1
ATOM 1232 C C . THR A 1 178 ? 8.612 -5.352 -22.543 1.00 91.94 178 THR A C 1
ATOM 1234 O O . THR A 1 178 ? 9.045 -6.481 -22.798 1.00 91.94 178 THR A O 1
ATOM 1237 N N . ARG A 1 179 ? 9.264 -4.223 -22.872 1.00 90.38 179 ARG A N 1
ATOM 1238 C CA . ARG A 1 179 ? 10.566 -4.143 -23.565 1.00 90.38 179 ARG A CA 1
ATOM 1239 C C . ARG A 1 179 ? 10.637 -5.029 -24.832 1.00 90.38 179 ARG A C 1
ATOM 1241 O O . ARG A 1 179 ? 11.501 -5.905 -24.901 1.00 90.38 179 ARG A O 1
ATOM 1248 N N . PRO A 1 180 ? 9.761 -4.820 -25.839 1.00 95.62 180 PRO A N 1
ATOM 1249 C CA . PRO A 1 180 ? 9.829 -5.567 -27.092 1.00 95.62 180 PRO A CA 1
ATOM 1250 C C . PRO A 1 180 ? 11.172 -5.362 -27.802 1.00 95.62 180 PRO A C 1
ATOM 1252 O O . PRO A 1 180 ? 11.744 -4.267 -27.805 1.00 95.62 180 PRO A O 1
ATOM 1255 N N . VAL A 1 181 ? 11.678 -6.435 -28.409 1.00 96.38 181 VAL A N 1
ATOM 1256 C CA . VAL A 1 181 ? 12.891 -6.416 -29.233 1.00 96.38 181 VAL A CA 1
ATOM 1257 C C . VAL A 1 181 ? 12.775 -7.417 -30.386 1.00 96.38 181 VAL A C 1
ATOM 1259 O O . VAL A 1 181 ? 12.472 -8.597 -30.179 1.00 96.38 181 VAL A O 1
ATOM 1262 N N . TYR A 1 182 ? 13.005 -6.949 -31.614 1.00 97.31 182 TYR A N 1
ATOM 1263 C CA . TYR A 1 182 ? 13.108 -7.815 -32.791 1.00 97.31 182 TYR A CA 1
ATOM 1264 C C . TYR A 1 182 ? 14.363 -8.694 -32.734 1.00 97.31 182 TYR A C 1
ATOM 1266 O O . TYR A 1 182 ? 15.432 -8.249 -32.318 1.00 97.31 182 TYR A O 1
ATOM 1274 N N . ALA A 1 183 ? 14.241 -9.932 -33.211 1.00 96.62 183 ALA A N 1
ATOM 1275 C CA . ALA A 1 183 ? 15.384 -10.730 -33.635 1.00 96.62 183 ALA A CA 1
ATOM 1276 C C . ALA A 1 183 ? 16.030 -10.095 -34.886 1.00 96.62 183 ALA A C 1
ATOM 1278 O O . ALA A 1 183 ? 15.312 -9.473 -35.677 1.00 96.62 183 ALA A O 1
ATOM 1279 N N . PRO A 1 184 ? 17.341 -10.293 -35.134 1.00 95.19 184 PRO A N 1
ATOM 1280 C CA . PRO A 1 184 ? 18.035 -9.718 -36.293 1.00 95.19 184 PRO A CA 1
ATOM 1281 C C . PRO A 1 184 ? 17.418 -10.073 -37.656 1.00 95.19 184 PRO A C 1
ATOM 1283 O O . PRO A 1 184 ? 17.574 -9.326 -38.616 1.00 95.19 184 PRO A O 1
ATOM 1286 N N . ASP A 1 185 ? 16.688 -11.190 -37.749 1.00 94.75 185 ASP A N 1
ATOM 1287 C CA . ASP A 1 185 ? 16.018 -11.627 -38.978 1.00 94.75 185 ASP A CA 1
ATOM 1288 C C . ASP A 1 185 ? 14.640 -10.976 -39.223 1.00 94.75 185 ASP A C 1
ATOM 1290 O O . ASP A 1 185 ? 14.021 -11.228 -40.257 1.00 94.75 185 ASP A O 1
ATOM 1294 N N . GLY A 1 186 ? 14.143 -10.179 -38.270 1.00 95.50 186 GLY A N 1
ATOM 1295 C CA . GLY A 1 186 ? 12.848 -9.497 -38.315 1.00 95.50 186 GLY A CA 1
ATOM 1296 C C . GLY A 1 186 ? 11.611 -10.389 -38.137 1.00 95.50 186 GLY A C 1
ATOM 1297 O O . GLY A 1 186 ? 10.503 -9.862 -38.065 1.00 95.50 186 GLY A O 1
ATOM 1298 N N . LYS A 1 187 ? 11.748 -11.721 -38.039 1.00 95.94 187 LYS A N 1
ATOM 1299 C CA . LYS A 1 187 ? 10.608 -12.667 -38.050 1.00 95.94 187 LYS A CA 1
ATOM 1300 C C . LYS A 1 187 ? 10.064 -13.004 -36.665 1.00 95.94 187 LYS A C 1
ATOM 1302 O O . LYS A 1 187 ? 8.980 -13.576 -36.559 1.00 95.94 187 LYS A O 1
ATOM 1307 N N . THR A 1 188 ? 10.813 -12.673 -35.615 1.00 97.31 188 THR A N 1
ATOM 1308 C CA . THR A 1 188 ? 10.477 -12.985 -34.219 1.00 97.31 188 THR A CA 1
ATOM 1309 C C . THR A 1 188 ? 10.680 -11.755 -33.338 1.00 97.31 188 THR A C 1
ATOM 1311 O O . THR A 1 188 ? 11.677 -11.052 -33.469 1.00 97.31 188 THR A O 1
ATOM 1314 N N . LEU A 1 189 ? 9.757 -11.524 -32.410 1.00 97.81 189 LEU A N 1
ATOM 1315 C CA . LEU A 1 189 ? 9.880 -10.594 -31.289 1.00 97.81 189 LEU A CA 1
ATOM 1316 C C . LEU A 1 189 ? 10.187 -11.384 -30.015 1.00 97.81 189 LEU A C 1
ATOM 1318 O O . LEU A 1 189 ? 9.624 -12.462 -29.820 1.00 97.81 189 LEU A O 1
ATOM 1322 N N . ALA A 1 190 ? 11.005 -10.824 -29.124 1.00 98.00 190 ALA A N 1
ATOM 1323 C CA . ALA A 1 190 ? 11.108 -11.250 -27.729 1.00 98.00 190 ALA A CA 1
ATOM 1324 C C . ALA A 1 190 ? 10.587 -10.153 -26.785 1.00 98.00 190 ALA A C 1
ATOM 1326 O O . ALA A 1 190 ? 10.716 -8.963 -27.080 1.00 98.00 190 ALA A O 1
ATOM 1327 N N . VAL A 1 191 ? 10.018 -10.565 -25.650 1.00 97.19 191 VAL A N 1
ATOM 1328 C CA . VAL A 1 191 ? 9.565 -9.704 -24.539 1.00 97.19 191 VAL A CA 1
ATOM 1329 C C . VAL A 1 191 ? 9.823 -10.382 -23.194 1.00 97.19 191 VAL A C 1
ATOM 1331 O O . VAL A 1 191 ? 9.893 -11.611 -23.119 1.00 97.19 191 VAL A O 1
ATOM 1334 N N . CYS A 1 192 ? 9.900 -9.593 -22.122 1.00 95.69 192 CYS A N 1
ATOM 1335 C CA . CYS A 1 192 ? 9.630 -10.082 -20.768 1.00 95.69 192 CYS A CA 1
ATOM 1336 C C . CYS A 1 192 ? 8.186 -9.726 -20.385 1.00 95.69 192 CYS A C 1
ATOM 1338 O O . CYS A 1 192 ? 7.749 -8.601 -20.626 1.00 95.69 192 CYS A O 1
ATOM 1340 N N . ALA A 1 193 ? 7.432 -10.674 -19.827 1.00 95.62 193 ALA A N 1
ATOM 1341 C CA . ALA A 1 193 ? 5.991 -10.518 -19.620 1.00 95.62 193 ALA A CA 1
ATOM 1342 C C . ALA A 1 193 ? 5.514 -11.108 -18.280 1.00 95.62 193 ALA A C 1
ATOM 1344 O O . ALA A 1 193 ? 6.003 -12.167 -17.865 1.00 95.62 193 ALA A O 1
ATOM 1345 N N . TYR A 1 194 ? 4.577 -10.433 -17.603 1.00 94.12 194 TYR A N 1
ATOM 1346 C CA . TYR A 1 194 ? 4.126 -10.786 -16.250 1.00 94.12 194 TYR A CA 1
ATOM 1347 C C . TYR A 1 194 ? 2.885 -11.683 -16.237 1.00 94.12 194 TYR A C 1
ATOM 1349 O O . TYR A 1 194 ? 1.779 -11.266 -15.895 1.00 94.12 194 TYR A O 1
ATOM 1357 N N . ARG A 1 195 ? 3.066 -12.967 -16.559 1.00 89.94 195 ARG A N 1
ATOM 1358 C CA . ARG A 1 195 ? 1.957 -13.929 -16.614 1.00 89.94 195 ARG A CA 1
ATOM 1359 C C . ARG A 1 195 ? 2.128 -15.040 -15.585 1.00 89.94 195 ARG A C 1
ATOM 1361 O O . ARG A 1 195 ? 3.029 -15.864 -15.681 1.00 89.94 195 ARG A O 1
ATOM 1368 N N . GLY A 1 196 ? 1.230 -15.072 -14.598 1.00 84.06 196 GLY A N 1
ATOM 1369 C CA . GLY A 1 196 ? 1.169 -16.120 -13.566 1.00 84.06 196 GLY A CA 1
ATOM 1370 C C . GLY A 1 196 ? 1.822 -15.785 -12.217 1.00 84.06 196 GLY A C 1
ATOM 1371 O O . GLY A 1 196 ? 1.604 -16.527 -11.264 1.00 84.06 196 GLY A O 1
ATOM 1372 N N . GLY A 1 197 ? 2.537 -14.659 -12.094 1.00 88.12 197 GLY A N 1
ATOM 1373 C CA . GLY A 1 197 ? 3.070 -14.155 -10.813 1.00 88.12 197 GLY A CA 1
ATOM 1374 C C . GLY A 1 197 ? 4.575 -13.849 -10.799 1.00 88.12 197 GLY A C 1
ATOM 1375 O O . GLY A 1 197 ? 5.071 -13.278 -9.819 1.00 88.12 197 GLY A O 1
ATOM 1376 N N . GLY A 1 198 ? 5.284 -14.178 -11.881 1.00 92.69 198 GLY A N 1
ATOM 1377 C CA . GLY A 1 198 ? 6.674 -13.806 -12.161 1.00 92.69 198 GLY A CA 1
ATOM 1378 C C . GLY A 1 198 ? 6.816 -13.197 -13.557 1.00 92.69 198 GLY A C 1
ATOM 1379 O O . GLY A 1 198 ? 5.928 -13.361 -14.398 1.00 92.69 198 GLY A O 1
ATOM 1380 N N . PHE A 1 199 ? 7.914 -12.478 -13.796 1.00 95.69 199 PHE A N 1
ATOM 1381 C CA . PHE A 1 199 ? 8.312 -12.095 -15.154 1.00 95.69 199 PHE A CA 1
ATOM 1382 C C . PHE A 1 199 ? 9.018 -13.262 -15.831 1.00 95.69 199 PHE A C 1
ATOM 1384 O O . PHE A 1 199 ? 9.942 -13.835 -15.262 1.00 95.69 199 PHE A O 1
ATOM 1391 N N . HIS A 1 200 ? 8.620 -13.581 -17.057 1.00 97.19 200 HIS A N 1
ATOM 1392 C CA . HIS A 1 200 ? 9.282 -14.600 -17.866 1.00 97.19 200 HIS A CA 1
ATOM 1393 C C . HIS A 1 200 ? 9.556 -14.087 -19.274 1.00 97.19 200 HIS A C 1
ATOM 1395 O O . HIS A 1 200 ? 8.884 -13.170 -19.750 1.00 97.19 200 HIS A O 1
ATOM 1401 N N . LEU A 1 201 ? 10.516 -14.704 -19.960 1.00 98.00 201 LEU A N 1
ATOM 1402 C CA . LEU A 1 201 ? 10.759 -14.448 -21.374 1.00 98.00 201 LEU A CA 1
ATOM 1403 C C . LEU A 1 201 ? 9.681 -15.120 -22.227 1.00 98.00 201 LEU A C 1
ATOM 1405 O O . LEU A 1 201 ? 9.319 -16.273 -21.982 1.00 98.00 201 LEU A O 1
ATOM 1409 N N . TRP A 1 202 ? 9.224 -14.433 -23.271 1.00 97.88 202 TRP A N 1
ATOM 1410 C CA . TRP A 1 202 ? 8.337 -14.972 -24.304 1.00 97.88 202 TRP A CA 1
ATOM 1411 C C . TRP A 1 202 ? 8.831 -14.552 -25.688 1.00 97.88 202 TRP A C 1
ATOM 1413 O O . TRP A 1 202 ? 9.465 -13.506 -25.838 1.00 97.88 202 TRP A O 1
ATOM 1423 N N . THR A 1 203 ? 8.494 -15.341 -26.705 1.00 97.81 203 THR A N 1
ATOM 1424 C CA . THR A 1 203 ? 8.598 -14.938 -28.113 1.00 97.81 203 THR A CA 1
ATOM 1425 C C . THR A 1 203 ? 7.256 -15.030 -28.824 1.00 97.81 203 THR A C 1
ATOM 1427 O O . THR A 1 203 ? 6.388 -15.811 -28.441 1.00 97.81 203 THR A O 1
ATOM 1430 N N . LEU A 1 204 ? 7.088 -14.215 -29.861 1.00 97.94 204 LEU A N 1
ATOM 1431 C CA . LEU A 1 204 ? 5.933 -14.183 -30.759 1.00 97.94 204 LEU A CA 1
ATOM 1432 C C . LEU A 1 204 ? 6.369 -13.667 -32.139 1.00 97.94 204 LEU A C 1
ATOM 1434 O O . LEU A 1 204 ? 7.483 -13.163 -32.290 1.00 97.94 204 LEU A O 1
ATOM 1438 N N . ARG A 1 205 ? 5.513 -13.775 -33.153 1.00 97.25 205 ARG A N 1
ATOM 1439 C CA . ARG A 1 205 ? 5.733 -13.132 -34.456 1.00 97.25 205 ARG A CA 1
ATOM 1440 C C . ARG A 1 205 ? 5.236 -11.675 -34.458 1.00 97.25 205 ARG A C 1
ATOM 1442 O O . ARG A 1 205 ? 4.370 -11.334 -33.651 1.00 97.25 205 ARG A O 1
ATOM 1449 N N . PRO A 1 206 ? 5.708 -10.822 -35.389 1.00 94.62 206 PRO A N 1
ATOM 1450 C CA . PRO A 1 206 ? 5.223 -9.443 -35.554 1.00 94.62 206 PRO A CA 1
ATOM 1451 C C . PRO A 1 206 ? 3.743 -9.305 -35.958 1.00 94.62 206 PRO A C 1
ATOM 1453 O O . PRO A 1 206 ? 3.217 -8.198 -35.952 1.00 94.62 206 PRO A O 1
ATOM 1456 N N . ASP A 1 207 ? 3.074 -10.411 -36.302 1.00 94.00 207 ASP A N 1
ATOM 1457 C CA . ASP A 1 207 ? 1.629 -10.502 -36.561 1.00 94.00 207 ASP A CA 1
ATOM 1458 C C . ASP A 1 207 ? 0.808 -10.912 -35.313 1.00 94.00 207 ASP A C 1
ATOM 1460 O O . ASP A 1 207 ? -0.397 -11.134 -35.406 1.00 94.00 207 ASP A O 1
ATOM 1464 N N . GLY A 1 208 ? 1.451 -11.046 -34.144 1.00 95.31 208 GLY A N 1
ATOM 1465 C CA . GLY A 1 208 ? 0.833 -11.498 -32.891 1.00 95.31 208 GLY A CA 1
ATOM 1466 C C . GLY A 1 208 ? 0.747 -13.023 -32.731 1.00 95.31 208 GLY A C 1
ATOM 1467 O O . GLY A 1 208 ? 0.449 -13.523 -31.646 1.00 95.31 208 GLY A O 1
ATOM 1468 N N . THR A 1 209 ? 1.030 -13.802 -33.779 1.00 96.94 209 THR A N 1
ATOM 1469 C CA . THR A 1 209 ? 0.891 -15.264 -33.754 1.00 96.94 209 THR A CA 1
ATOM 1470 C C . THR A 1 209 ? 2.087 -15.970 -33.106 1.00 96.94 209 THR A C 1
ATOM 1472 O O . THR A 1 209 ? 3.178 -15.422 -32.948 1.00 96.94 209 THR A O 1
ATOM 1475 N N . GLY A 1 210 ? 1.904 -17.247 -32.754 1.00 96.38 210 GLY A N 1
ATOM 1476 C CA . GLY A 1 210 ? 3.008 -18.116 -32.329 1.00 96.38 210 GLY A CA 1
ATOM 1477 C C . GLY A 1 210 ? 3.587 -17.813 -30.943 1.00 96.38 210 GLY A C 1
ATOM 1478 O O . GLY A 1 210 ? 4.712 -18.231 -30.675 1.00 96.38 210 GLY A O 1
ATOM 1479 N N . LEU A 1 211 ? 2.835 -17.115 -30.082 1.00 97.19 211 LEU A N 1
ATOM 1480 C CA . LEU A 1 211 ? 3.221 -16.794 -28.705 1.00 97.19 211 LEU A CA 1
ATOM 1481 C C . LEU A 1 211 ? 3.701 -18.043 -27.939 1.00 97.19 211 LEU A C 1
ATOM 1483 O O . LEU A 1 211 ? 2.954 -19.008 -27.763 1.00 97.19 211 LEU A O 1
ATOM 1487 N N . ARG A 1 212 ? 4.945 -18.006 -27.453 1.00 96.31 212 ARG A N 1
ATOM 1488 C CA . ARG A 1 212 ? 5.630 -19.116 -26.782 1.00 96.31 212 ARG A CA 1
ATOM 1489 C C . ARG A 1 212 ? 6.390 -18.628 -25.552 1.00 96.31 212 ARG A C 1
ATOM 1491 O O . ARG A 1 212 ? 7.236 -17.745 -25.652 1.00 96.31 212 ARG A O 1
ATOM 1498 N N . GLN A 1 213 ? 6.148 -19.265 -24.410 1.00 96.75 213 GLN A N 1
ATOM 1499 C CA . GLN A 1 213 ? 6.918 -19.031 -23.188 1.00 96.75 213 GLN A CA 1
ATOM 1500 C C . GLN A 1 213 ? 8.326 -19.639 -23.305 1.00 96.75 213 GLN A C 1
ATOM 1502 O O . GLN A 1 213 ? 8.491 -20.778 -23.755 1.00 96.75 213 GLN A O 1
ATOM 1507 N N . LEU A 1 214 ? 9.343 -18.872 -22.907 1.00 97.44 214 LEU A N 1
ATOM 1508 C CA . LEU A 1 214 ? 10.762 -19.219 -23.001 1.00 97.44 214 LEU A CA 1
ATOM 1509 C C . LEU A 1 214 ? 11.486 -19.320 -21.648 1.00 97.44 214 LEU A C 1
ATOM 1511 O O . LEU A 1 214 ? 12.559 -19.927 -21.609 1.00 97.44 214 LEU A O 1
ATOM 1515 N N . THR A 1 215 ? 10.922 -18.850 -20.540 1.00 97.19 215 THR A N 1
ATOM 1516 C CA . THR A 1 215 ? 11.397 -19.206 -19.189 1.00 97.19 215 THR A CA 1
ATOM 1517 C C . THR A 1 215 ? 10.231 -19.452 -18.236 1.00 97.19 215 THR A C 1
ATOM 1519 O O . THR A 1 215 ? 9.099 -19.059 -18.509 1.00 97.19 215 THR A O 1
ATOM 1522 N N . ASP A 1 216 ? 10.497 -20.147 -17.136 1.00 94.56 216 ASP A N 1
ATOM 1523 C CA . ASP A 1 216 ? 9.526 -20.454 -16.087 1.00 94.56 216 ASP A CA 1
ATOM 1524 C C . ASP A 1 216 ? 10.204 -20.508 -14.705 1.00 94.56 216 ASP A C 1
ATOM 1526 O O . ASP A 1 216 ? 11.436 -20.401 -14.582 1.00 94.56 216 ASP A O 1
ATOM 1530 N N . GLY A 1 217 ? 9.373 -20.650 -13.669 1.00 92.19 217 GLY A N 1
ATOM 1531 C CA . GLY A 1 217 ? 9.767 -20.847 -12.275 1.00 92.19 217 GLY A CA 1
ATOM 1532 C C . GLY A 1 217 ? 9.322 -19.713 -11.341 1.00 92.19 217 GLY A C 1
ATOM 1533 O O . GLY A 1 217 ? 8.520 -18.867 -11.721 1.00 92.19 217 GLY A O 1
ATOM 1534 N N . PRO A 1 218 ? 9.816 -19.684 -10.092 1.00 91.38 218 PRO A N 1
ATOM 1535 C CA . PRO A 1 218 ? 9.468 -18.661 -9.101 1.00 91.38 218 PRO A CA 1
ATOM 1536 C C . PRO A 1 218 ? 10.278 -17.354 -9.223 1.00 91.38 218 PRO A C 1
ATOM 1538 O O . PRO A 1 218 ? 10.147 -16.491 -8.351 1.00 91.38 218 PRO A O 1
ATOM 1541 N N . TRP A 1 219 ? 11.142 -17.226 -10.235 1.00 92.88 219 TRP A N 1
ATOM 1542 C CA . TRP A 1 219 ? 12.057 -16.096 -10.465 1.00 92.88 219 TRP A CA 1
ATOM 1543 C C . TRP A 1 219 ? 11.466 -15.070 -11.440 1.00 92.88 219 TRP A C 1
ATOM 1545 O O . TRP A 1 219 ? 10.647 -15.431 -12.284 1.00 92.88 219 TRP A O 1
ATOM 1555 N N . ASP A 1 220 ? 11.920 -13.819 -11.359 1.00 95.38 220 ASP A N 1
ATOM 1556 C CA . ASP A 1 220 ? 11.727 -12.835 -12.428 1.00 95.38 220 ASP A CA 1
ATOM 1557 C C . ASP A 1 220 ? 12.895 -12.893 -13.435 1.00 95.38 220 ASP A C 1
ATOM 1559 O O . ASP A 1 220 ? 14.056 -12.711 -13.066 1.00 95.38 220 ASP A O 1
ATOM 1563 N N . ASP A 1 221 ? 12.577 -13.090 -14.715 1.00 96.75 221 ASP A N 1
ATOM 1564 C CA . ASP A 1 221 ? 13.486 -13.019 -15.863 1.00 96.75 221 ASP A CA 1
ATOM 1565 C C . ASP A 1 221 ? 13.118 -11.785 -16.723 1.00 96.75 221 ASP A C 1
ATOM 1567 O O . ASP A 1 221 ? 12.002 -11.691 -17.245 1.00 96.75 221 ASP A O 1
ATOM 1571 N N . ARG A 1 222 ? 14.027 -10.806 -16.856 1.00 96.06 222 ARG A N 1
ATOM 1572 C CA . ARG A 1 222 ? 13.736 -9.450 -17.374 1.00 96.06 222 ARG A CA 1
ATOM 1573 C C . ARG A 1 222 ? 14.742 -8.955 -18.415 1.00 96.06 222 ARG A C 1
ATOM 1575 O O . ARG A 1 222 ? 15.888 -9.393 -18.438 1.00 96.06 222 ARG A O 1
ATOM 1582 N N . GLY A 1 223 ? 14.317 -7.986 -19.229 1.00 94.75 223 GLY A N 1
ATOM 1583 C CA . GLY A 1 223 ? 15.188 -7.235 -20.143 1.00 94.75 223 GLY A CA 1
ATOM 1584 C C . GLY A 1 223 ? 15.852 -8.099 -21.224 1.00 94.75 223 GLY A C 1
ATOM 1585 O O . GLY A 1 223 ? 17.072 -8.244 -21.193 1.00 94.75 223 GLY A O 1
ATOM 1586 N N . PRO A 1 224 ? 15.086 -8.694 -22.159 1.00 97.31 224 PRO A N 1
ATOM 1587 C CA . PRO A 1 224 ? 15.653 -9.503 -23.232 1.00 97.31 224 PRO A CA 1
ATOM 1588 C C . PRO A 1 224 ? 16.476 -8.667 -24.223 1.00 97.31 224 PRO A C 1
ATOM 1590 O O . PRO A 1 224 ? 16.046 -7.599 -24.666 1.00 97.31 224 PRO A O 1
ATOM 1593 N N . ALA A 1 225 ? 17.609 -9.218 -24.654 1.00 97.62 225 ALA A N 1
ATOM 1594 C CA . ALA A 1 225 ? 18.385 -8.744 -25.796 1.00 97.62 225 ALA A CA 1
ATOM 1595 C C . ALA A 1 225 ? 18.859 -9.924 -26.656 1.00 97.62 225 ALA A C 1
ATOM 1597 O O . ALA A 1 225 ? 19.473 -10.865 -26.149 1.00 97.62 225 ALA A O 1
ATOM 1598 N N . TRP A 1 226 ? 18.584 -9.879 -27.960 1.00 97.94 226 TRP A N 1
ATOM 1599 C CA . TRP A 1 226 ? 19.035 -10.894 -28.917 1.00 97.94 226 TRP A CA 1
ATOM 1600 C C . TRP A 1 226 ? 20.531 -10.783 -29.212 1.00 97.94 226 TRP A C 1
ATOM 1602 O O . TRP A 1 226 ? 21.056 -9.677 -29.335 1.00 97.94 226 TRP A O 1
ATOM 1612 N N . SER A 1 227 ? 21.189 -11.926 -29.398 1.00 97.88 227 SER A N 1
ATOM 1613 C CA . SER A 1 227 ? 22.506 -11.986 -30.032 1.00 97.88 227 SER A CA 1
ATOM 1614 C C . SER A 1 227 ? 22.427 -11.555 -31.506 1.00 97.88 227 SER A C 1
ATOM 1616 O O . SER A 1 227 ? 21.396 -11.791 -32.145 1.00 97.88 227 SER A O 1
ATOM 1618 N N . PRO A 1 228 ? 23.508 -11.005 -32.098 1.00 96.56 228 PRO A N 1
ATOM 1619 C CA . PRO A 1 228 ? 23.540 -10.639 -33.522 1.00 96.56 228 PRO A CA 1
ATOM 1620 C C . PRO A 1 228 ? 23.275 -11.815 -34.479 1.00 96.56 228 PRO A C 1
ATOM 1622 O O . PRO A 1 228 ? 22.780 -11.620 -35.584 1.00 96.56 228 PRO A O 1
ATOM 1625 N N . ASP A 1 229 ? 23.552 -13.046 -34.036 1.00 96.56 229 ASP A N 1
ATOM 1626 C CA . ASP A 1 229 ? 23.266 -14.288 -34.767 1.00 96.56 229 ASP A CA 1
ATOM 1627 C C . ASP A 1 229 ? 21.797 -14.772 -34.664 1.00 96.56 229 ASP A C 1
ATOM 1629 O O . ASP A 1 229 ? 21.416 -15.731 -35.335 1.00 96.56 229 ASP A O 1
ATOM 1633 N N . GLY A 1 230 ? 20.963 -14.149 -33.820 1.00 97.06 230 GLY A N 1
ATOM 1634 C CA . GLY A 1 230 ? 19.559 -14.527 -33.603 1.00 97.06 230 GLY A CA 1
ATOM 1635 C C . GLY A 1 230 ? 19.329 -15.883 -32.912 1.00 97.06 230 GLY A C 1
ATOM 1636 O O . GLY A 1 230 ? 18.193 -16.350 -32.847 1.00 97.06 230 GLY A O 1
ATOM 1637 N N . THR A 1 231 ? 20.370 -16.540 -32.393 1.00 97.31 231 THR A N 1
ATOM 1638 C CA . THR A 1 231 ? 20.282 -17.871 -31.754 1.00 97.31 231 THR A CA 1
ATOM 1639 C C . THR A 1 231 ? 20.069 -17.820 -30.239 1.00 97.31 231 THR A C 1
ATOM 1641 O O . THR A 1 231 ? 19.556 -18.780 -29.649 1.00 97.31 231 THR A O 1
ATOM 1644 N N . ARG A 1 232 ? 20.462 -16.712 -29.599 1.00 98.38 232 ARG A N 1
ATOM 1645 C CA . ARG A 1 232 ? 20.546 -16.548 -28.144 1.00 98.38 232 ARG A CA 1
ATOM 1646 C C . ARG A 1 232 ? 19.834 -15.276 -27.679 1.00 98.38 232 ARG A C 1
ATOM 1648 O O . ARG A 1 232 ? 19.759 -14.285 -28.401 1.00 98.38 232 ARG A O 1
ATOM 1655 N N . ILE A 1 233 ? 19.339 -15.297 -26.443 1.00 98.62 233 ILE A N 1
ATOM 1656 C CA . ILE A 1 233 ? 18.779 -14.131 -25.746 1.00 98.62 233 ILE A CA 1
ATOM 1657 C C . ILE A 1 233 ? 19.536 -13.953 -24.428 1.00 98.62 233 ILE A C 1
ATOM 1659 O O . ILE A 1 233 ? 19.556 -14.872 -23.613 1.00 98.62 233 ILE A O 1
ATOM 1663 N N . ALA A 1 234 ? 20.136 -12.784 -24.211 1.00 98.56 234 ALA A N 1
ATOM 1664 C CA . ALA A 1 234 ? 20.641 -12.359 -22.908 1.00 98.56 234 ALA A CA 1
ATOM 1665 C C . ALA A 1 234 ? 19.511 -11.705 -22.102 1.00 98.56 234 ALA A C 1
ATOM 1667 O O . ALA A 1 234 ? 18.635 -11.060 -22.681 1.00 98.56 234 ALA A O 1
ATOM 1668 N N . PHE A 1 235 ? 19.514 -11.892 -20.785 1.00 98.50 235 PHE A N 1
ATOM 1669 C CA . PHE A 1 235 ? 18.497 -11.369 -19.872 1.00 98.50 235 PHE A CA 1
ATOM 1670 C C . PHE A 1 235 ? 19.034 -11.283 -18.436 1.00 98.50 235 PHE A C 1
ATOM 1672 O O . PHE A 1 235 ? 20.006 -11.952 -18.082 1.00 98.50 235 PHE A O 1
ATOM 1679 N N . ALA A 1 236 ? 18.401 -10.465 -17.600 1.00 97.94 236 ALA A N 1
ATOM 1680 C CA . ALA A 1 236 ? 18.678 -10.395 -16.168 1.00 97.94 236 ALA A CA 1
ATOM 1681 C C . ALA A 1 236 ? 17.753 -11.361 -15.411 1.00 97.94 236 ALA A C 1
ATOM 1683 O O . ALA A 1 236 ? 16.553 -11.403 -15.688 1.00 97.94 236 ALA A O 1
ATOM 1684 N N . SER A 1 237 ? 18.277 -12.121 -14.448 1.00 97.56 237 SER A N 1
ATOM 1685 C CA . SER A 1 237 ? 17.471 -13.043 -13.638 1.00 97.56 237 SER A CA 1
ATOM 1686 C C . SER A 1 237 ? 17.990 -13.200 -12.212 1.00 97.56 237 SER A C 1
ATOM 1688 O O . SER A 1 237 ? 19.194 -13.167 -11.964 1.00 97.56 237 SER A O 1
ATOM 1690 N N . GLU A 1 238 ? 17.062 -13.430 -11.284 1.00 95.25 238 GLU A N 1
ATOM 1691 C CA . GLU A 1 238 ? 17.319 -13.825 -9.890 1.00 95.25 238 GLU A CA 1
ATOM 1692 C C . GLU A 1 238 ? 17.683 -15.320 -9.744 1.00 95.25 238 GLU A C 1
ATOM 1694 O O . GLU A 1 238 ? 17.930 -15.806 -8.635 1.00 95.25 238 GLU A O 1
ATOM 1699 N N . ARG A 1 239 ? 17.618 -16.086 -10.842 1.00 94.75 239 ARG A N 1
ATOM 1700 C CA . ARG A 1 239 ? 17.815 -17.542 -10.889 1.00 94.75 239 ARG A CA 1
ATOM 1701 C C . ARG A 1 239 ? 19.194 -17.937 -10.353 1.00 94.75 239 ARG A C 1
ATOM 1703 O O . ARG A 1 239 ? 20.188 -17.270 -10.614 1.00 94.75 239 ARG A O 1
ATOM 1710 N N . GLY A 1 240 ? 19.236 -19.039 -9.603 1.00 89.25 240 GLY A N 1
ATOM 1711 C CA . GLY A 1 240 ? 20.436 -19.518 -8.900 1.00 89.25 240 GLY A CA 1
ATOM 1712 C C . GLY A 1 240 ? 20.594 -18.990 -7.467 1.00 89.25 240 GLY A C 1
ATOM 1713 O O . GLY A 1 240 ? 21.366 -19.565 -6.705 1.00 89.25 240 GLY A O 1
ATOM 1714 N N . GLY A 1 241 ? 19.845 -17.953 -7.077 1.00 89.88 241 GLY A N 1
ATOM 1715 C CA . GLY A 1 241 ? 19.809 -17.455 -5.702 1.00 89.88 241 GLY A CA 1
ATOM 1716 C C . GLY A 1 241 ? 18.925 -18.260 -4.740 1.00 89.88 241 GLY A C 1
ATOM 1717 O O . GLY A 1 241 ? 18.193 -19.172 -5.136 1.00 89.88 241 GLY A O 1
ATOM 1718 N N . ASP A 1 242 ? 18.993 -17.902 -3.457 1.00 92.69 242 ASP A N 1
ATOM 1719 C CA . ASP A 1 242 ? 18.337 -18.598 -2.349 1.00 92.69 242 ASP A CA 1
ATOM 1720 C C . ASP A 1 242 ? 17.082 -17.834 -1.861 1.00 92.69 242 ASP A C 1
ATOM 1722 O O . ASP A 1 242 ? 17.156 -16.636 -1.567 1.00 92.69 242 ASP A O 1
ATOM 1726 N N . PRO A 1 243 ? 15.913 -18.493 -1.723 1.00 91.25 243 PRO A N 1
ATOM 1727 C CA . PRO A 1 243 ? 14.657 -17.827 -1.366 1.00 91.25 243 PRO A CA 1
ATOM 1728 C C . PRO A 1 243 ? 14.580 -17.354 0.095 1.00 91.25 243 PRO A C 1
ATOM 1730 O O . PRO A 1 243 ? 13.608 -16.691 0.459 1.00 91.25 243 PRO A O 1
ATOM 1733 N N . VAL A 1 244 ? 15.560 -17.691 0.934 1.00 93.94 244 VAL A N 1
ATOM 1734 C CA . VAL A 1 244 ? 15.672 -17.286 2.340 1.00 93.94 244 VAL A CA 1
ATOM 1735 C C . VAL A 1 244 ? 16.741 -16.201 2.503 1.00 93.94 244 VAL A C 1
ATOM 1737 O O . VAL A 1 244 ? 16.447 -15.162 3.094 1.00 93.94 244 VAL A O 1
ATOM 1740 N N . GLN A 1 245 ? 17.943 -16.407 1.959 1.00 90.69 245 GLN A N 1
ATOM 1741 C CA . GLN A 1 245 ? 19.107 -15.530 2.149 1.00 90.69 245 GLN A CA 1
ATOM 1742 C C . GLN A 1 245 ? 19.199 -14.378 1.136 1.00 90.69 245 GLN A C 1
ATOM 1744 O O . GLN A 1 245 ? 19.682 -13.306 1.492 1.00 90.69 245 GLN A O 1
ATOM 1749 N N . GLY A 1 246 ? 18.747 -14.572 -0.109 1.00 90.19 246 GLY A N 1
ATOM 1750 C CA . GLY A 1 246 ? 18.839 -13.564 -1.168 1.00 90.19 246 GLY A CA 1
ATOM 1751 C C . GLY A 1 246 ? 18.995 -14.159 -2.571 1.00 90.19 246 GLY A C 1
ATOM 1752 O O . GLY A 1 246 ? 19.638 -15.190 -2.770 1.00 90.19 246 GLY A O 1
ATOM 1753 N N . SER A 1 247 ? 18.422 -13.470 -3.556 1.00 92.94 247 SER A N 1
ATOM 1754 C CA . SER A 1 247 ? 18.345 -13.852 -4.968 1.00 92.94 247 SER A CA 1
ATOM 1755 C C . SER A 1 247 ? 18.671 -12.646 -5.878 1.00 92.94 247 SER A C 1
ATOM 1757 O O . SER A 1 247 ? 17.794 -12.165 -6.593 1.00 92.94 247 SER A O 1
ATOM 1759 N N . PRO A 1 248 ? 19.906 -12.106 -5.823 1.00 93.38 248 PRO A N 1
ATOM 1760 C CA . PRO A 1 248 ? 20.291 -10.891 -6.549 1.00 93.38 248 PRO A CA 1
ATOM 1761 C C . PRO A 1 248 ? 20.296 -11.103 -8.069 1.00 93.38 248 PRO A C 1
ATOM 1763 O O . PRO A 1 248 ? 20.622 -12.193 -8.542 1.00 93.38 248 PRO A O 1
ATOM 1766 N N . TYR A 1 249 ? 20.003 -10.057 -8.851 1.00 96.00 249 TYR A N 1
ATOM 1767 C CA . TYR A 1 249 ? 20.027 -10.164 -10.315 1.00 96.00 249 TYR A CA 1
ATOM 1768 C C . TYR A 1 249 ? 21.440 -10.426 -10.864 1.00 96.00 249 TYR A C 1
ATOM 1770 O O . TYR A 1 249 ? 22.416 -9.765 -10.488 1.00 96.00 249 TYR A O 1
ATOM 1778 N N . ARG A 1 250 ? 21.536 -11.392 -11.780 1.00 96.62 250 ARG A N 1
ATOM 1779 C CA . ARG A 1 250 ? 22.721 -11.726 -12.586 1.00 96.62 250 ARG A CA 1
ATOM 1780 C C . ARG A 1 250 ? 22.342 -11.795 -14.064 1.00 96.62 250 ARG A C 1
ATOM 1782 O O . ARG A 1 250 ? 21.174 -12.010 -14.393 1.00 96.62 250 ARG A O 1
ATOM 1789 N N . VAL A 1 251 ? 23.322 -11.657 -14.957 1.00 98.12 251 VAL A N 1
ATOM 1790 C CA . VAL A 1 251 ? 23.101 -11.837 -16.400 1.00 98.12 251 VAL A CA 1
ATOM 1791 C C . VAL A 1 251 ? 23.130 -13.323 -16.744 1.00 98.12 251 VAL A C 1
ATOM 1793 O O . VAL A 1 251 ? 24.037 -14.055 -16.344 1.00 98.12 251 VAL A O 1
ATOM 1796 N N . TRP A 1 252 ? 22.142 -13.753 -17.520 1.00 98.19 252 TRP A N 1
ATOM 1797 C CA . TRP A 1 252 ? 21.992 -15.098 -18.062 1.00 98.19 252 TRP A CA 1
ATOM 1798 C C . TRP A 1 252 ? 21.819 -15.037 -19.582 1.00 98.19 252 TRP A C 1
ATOM 1800 O O . TRP A 1 252 ? 21.345 -14.042 -20.130 1.00 98.19 252 TRP A O 1
ATOM 1810 N N . VAL A 1 253 ? 22.164 -16.127 -20.266 1.00 98.19 253 VAL A N 1
ATOM 1811 C CA . VAL A 1 253 ? 21.877 -16.350 -21.687 1.00 98.19 253 VAL A CA 1
ATOM 1812 C C . VAL A 1 253 ? 21.044 -17.613 -21.863 1.00 98.19 253 VAL A C 1
ATOM 1814 O O . VAL A 1 253 ? 21.343 -18.667 -21.303 1.00 98.19 253 VAL A O 1
ATOM 1817 N N . LEU A 1 254 ? 20.001 -17.494 -22.679 1.00 98.06 254 LEU A N 1
ATOM 1818 C CA . LEU A 1 254 ? 19.163 -18.575 -23.171 1.00 98.06 254 LEU A CA 1
ATOM 1819 C C . LEU A 1 254 ? 19.532 -18.897 -24.622 1.00 98.06 254 LEU A C 1
ATOM 1821 O O . LEU A 1 254 ? 19.434 -18.032 -25.489 1.00 98.06 254 LEU A O 1
ATOM 1825 N N . ASP A 1 255 ? 19.856 -20.155 -24.905 1.00 97.81 255 ASP A N 1
ATOM 1826 C CA . ASP A 1 255 ? 19.847 -20.700 -26.264 1.00 97.81 255 ASP A CA 1
ATOM 1827 C C . ASP A 1 255 ? 18.399 -21.027 -26.670 1.00 97.81 255 ASP A C 1
ATOM 1829 O O . ASP A 1 255 ? 17.714 -21.833 -26.029 1.00 97.81 255 ASP A O 1
ATOM 1833 N N . VAL A 1 256 ? 17.898 -20.378 -27.723 1.00 96.00 256 VAL A N 1
ATOM 1834 C CA . VAL A 1 256 ? 16.461 -20.387 -28.048 1.00 96.00 256 VAL A CA 1
ATOM 1835 C C . VAL A 1 256 ? 15.998 -21.736 -28.611 1.00 96.00 256 VAL A C 1
ATOM 1837 O O . VAL A 1 256 ? 14.852 -22.138 -28.385 1.00 96.00 256 VAL A O 1
ATOM 1840 N N . ARG A 1 257 ? 16.884 -22.474 -29.294 1.00 94.69 257 ARG A N 1
ATOM 1841 C CA . ARG A 1 257 ? 16.570 -23.769 -29.919 1.00 94.69 257 ARG A CA 1
ATOM 1842 C C . ARG A 1 257 ? 16.621 -24.918 -28.915 1.00 94.69 257 ARG A C 1
ATOM 1844 O O . ARG A 1 257 ? 15.669 -25.691 -28.827 1.00 94.69 257 ARG A O 1
ATOM 1851 N N . SER A 1 258 ? 17.728 -25.044 -28.187 1.00 96.50 258 SER A N 1
ATOM 1852 C CA . SER A 1 258 ? 17.978 -26.121 -27.219 1.00 96.50 258 SER A CA 1
ATOM 1853 C C . SER A 1 258 ? 17.343 -25.873 -25.854 1.00 96.50 258 SER A C 1
ATOM 1855 O O . SER A 1 258 ? 17.233 -26.808 -25.066 1.00 96.50 258 SER A O 1
ATOM 1857 N N . ARG A 1 259 ? 16.908 -24.633 -25.578 1.00 95.94 259 ARG A N 1
ATOM 1858 C CA . ARG A 1 259 ? 16.353 -24.183 -24.290 1.00 95.94 259 ARG A CA 1
ATOM 1859 C C . ARG A 1 259 ? 17.379 -24.159 -23.144 1.00 95.94 259 ARG A C 1
ATOM 1861 O O . ARG A 1 259 ? 16.992 -23.965 -21.994 1.00 95.94 259 ARG A O 1
ATOM 1868 N N . ARG A 1 260 ? 18.675 -24.339 -23.438 1.00 96.44 260 ARG A N 1
ATOM 1869 C CA . ARG A 1 260 ? 19.761 -24.316 -22.447 1.00 96.44 260 ARG A CA 1
ATOM 1870 C C . ARG A 1 260 ? 19.945 -22.912 -21.869 1.00 96.44 260 ARG A C 1
ATOM 1872 O O . ARG A 1 260 ? 20.005 -21.940 -22.618 1.00 96.44 260 ARG A O 1
ATOM 1879 N N . LEU A 1 261 ? 20.093 -22.841 -20.548 1.00 96.56 261 LEU A N 1
ATOM 1880 C CA . LEU A 1 261 ? 20.426 -21.630 -19.801 1.00 96.56 261 LEU A CA 1
ATOM 1881 C C . LEU A 1 261 ? 21.892 -21.664 -19.348 1.00 96.56 261 LEU A C 1
ATOM 1883 O O . LEU A 1 261 ? 22.345 -22.683 -18.827 1.00 96.56 261 LEU A O 1
ATOM 1887 N N . THR A 1 262 ? 22.592 -20.542 -19.500 1.00 95.56 262 THR A N 1
ATOM 1888 C CA . THR A 1 262 ? 23.965 -20.313 -19.021 1.00 95.56 262 THR A CA 1
ATOM 1889 C C . THR A 1 262 ? 23.987 -19.027 -18.195 1.00 95.56 262 THR A C 1
ATOM 1891 O O . THR A 1 262 ? 23.521 -17.994 -18.669 1.00 95.56 262 THR A O 1
ATOM 1894 N N . GLN A 1 263 ? 24.527 -19.062 -16.978 1.00 96.12 263 GLN A N 1
ATOM 1895 C CA . GLN A 1 263 ? 24.797 -17.856 -16.188 1.00 96.12 263 GLN A CA 1
ATOM 1896 C C . GLN A 1 263 ? 26.093 -17.208 -16.694 1.00 96.12 263 GLN A C 1
ATOM 1898 O O . GLN A 1 263 ? 27.087 -17.911 -16.848 1.00 96.12 263 GLN A O 1
ATOM 1903 N N . LEU A 1 264 ? 26.092 -15.896 -16.950 1.00 96.38 264 LEU A N 1
ATOM 1904 C CA . LEU A 1 264 ? 27.284 -15.169 -17.403 1.00 96.38 264 LEU A CA 1
ATOM 1905 C C . LEU A 1 264 ? 28.004 -14.417 -16.281 1.00 96.38 264 LEU A C 1
ATOM 1907 O O . LEU A 1 264 ? 29.225 -14.317 -16.337 1.00 96.38 264 LEU A O 1
ATOM 1911 N N . THR A 1 265 ? 27.288 -13.871 -15.288 1.00 95.88 265 THR A N 1
ATOM 1912 C CA . THR A 1 265 ? 27.905 -13.039 -14.235 1.00 95.88 265 THR A CA 1
ATOM 1913 C C . THR A 1 265 ? 27.743 -13.601 -12.827 1.00 95.88 265 THR A C 1
ATOM 1915 O O . THR A 1 265 ? 26.766 -14.283 -12.511 1.00 95.88 265 THR A O 1
ATOM 1918 N N . GLY A 1 266 ? 28.704 -13.293 -11.951 1.00 91.44 266 GLY A N 1
ATOM 1919 C CA . GLY A 1 266 ? 28.725 -13.764 -10.563 1.00 91.44 266 GLY A CA 1
ATOM 1920 C C . GLY A 1 266 ? 29.133 -15.232 -10.432 1.00 91.44 266 GLY A C 1
ATOM 1921 O O . GLY A 1 266 ? 28.643 -15.924 -9.541 1.00 91.44 266 GLY A O 1
ATOM 1922 N N . LEU A 1 267 ? 29.984 -15.711 -11.343 1.00 91.44 267 LEU A N 1
ATOM 1923 C CA . LEU A 1 267 ? 30.558 -17.055 -11.302 1.00 91.44 267 LEU A CA 1
ATOM 1924 C C . LEU A 1 267 ? 31.762 -17.107 -10.333 1.00 91.44 267 LEU A C 1
ATOM 1926 O O . LEU A 1 267 ? 32.471 -16.108 -10.191 1.00 91.44 267 LEU A O 1
ATOM 1930 N N . PRO A 1 268 ? 32.044 -18.246 -9.671 1.00 87.25 268 PRO A N 1
ATOM 1931 C CA . PRO A 1 268 ? 33.216 -18.374 -8.804 1.00 87.25 268 PRO A CA 1
ATOM 1932 C C . PRO A 1 268 ? 34.527 -18.119 -9.563 1.00 87.25 268 PRO A C 1
ATOM 1934 O O . PRO A 1 268 ? 34.775 -18.742 -10.591 1.00 87.25 268 PRO A O 1
ATOM 1937 N N . GLY A 1 269 ? 35.377 -17.228 -9.042 1.00 83.56 269 GLY A N 1
ATOM 1938 C CA . GLY A 1 269 ? 36.665 -16.877 -9.659 1.00 83.56 269 GLY A CA 1
ATOM 1939 C C . GLY A 1 269 ? 36.584 -15.903 -10.843 1.00 83.56 269 GLY A C 1
ATOM 1940 O O . GLY A 1 269 ? 37.593 -15.671 -11.500 1.00 83.56 269 GLY A O 1
ATOM 1941 N N . GLN A 1 270 ? 35.414 -15.324 -11.125 1.00 89.62 270 GLN A N 1
ATOM 1942 C CA . GLN A 1 270 ? 35.255 -14.290 -12.146 1.00 89.62 270 GLN A CA 1
ATOM 1943 C C . GLN A 1 270 ? 35.603 -12.906 -11.575 1.00 89.62 270 GLN A C 1
ATOM 1945 O O . GLN A 1 270 ? 34.764 -12.272 -10.939 1.00 89.62 270 GLN A O 1
ATOM 1950 N N . ASP A 1 271 ? 36.817 -12.414 -11.823 1.00 86.00 271 ASP A N 1
ATOM 1951 C CA . ASP A 1 271 ? 37.242 -11.071 -11.397 1.00 86.00 271 ASP A CA 1
ATOM 1952 C C . ASP A 1 271 ? 36.430 -9.943 -12.064 1.00 86.00 271 ASP A C 1
ATOM 1954 O O . ASP A 1 271 ? 35.866 -10.107 -13.149 1.00 86.00 271 ASP A O 1
ATOM 1958 N N . GLY A 1 272 ? 36.362 -8.769 -11.419 1.00 83.44 272 GLY A N 1
ATOM 1959 C CA . GLY A 1 272 ? 35.734 -7.574 -11.999 1.00 83.44 272 GLY A CA 1
ATOM 1960 C C . GLY A 1 272 ? 35.287 -6.504 -10.990 1.00 83.44 272 GLY A C 1
ATOM 1961 O O . GLY A 1 272 ? 35.442 -6.685 -9.781 1.00 83.44 272 GLY A O 1
ATOM 1962 N N . PRO A 1 273 ? 34.704 -5.387 -11.466 1.00 82.56 273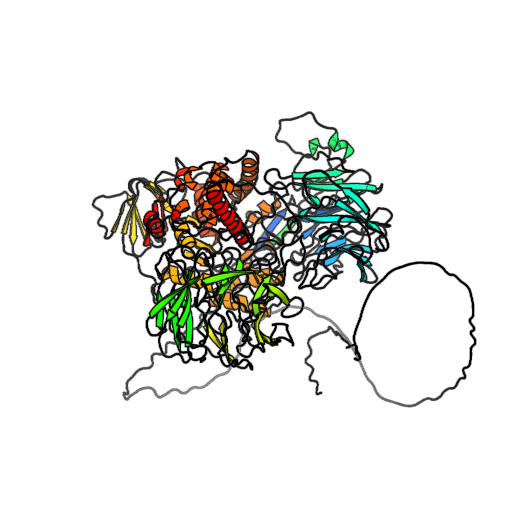 PRO A N 1
ATOM 1963 C CA . PRO A 1 273 ? 34.361 -4.219 -10.653 1.00 82.56 273 PRO A CA 1
ATOM 1964 C C . PRO A 1 273 ? 33.271 -4.500 -9.615 1.00 82.56 273 PRO A C 1
ATOM 1966 O O . PRO A 1 273 ? 32.304 -5.209 -9.892 1.00 82.56 273 PRO A O 1
ATOM 1969 N N . HIS A 1 274 ? 33.404 -3.876 -8.443 1.00 81.19 274 HIS A N 1
ATOM 1970 C CA . HIS A 1 274 ? 32.419 -3.869 -7.349 1.00 81.19 274 HIS A CA 1
ATOM 1971 C C . HIS A 1 274 ? 32.055 -5.243 -6.754 1.00 81.19 274 HIS A C 1
ATOM 1973 O O . HIS A 1 274 ? 31.058 -5.369 -6.042 1.00 81.19 274 HIS A O 1
ATOM 1979 N N . GLN A 1 275 ? 32.889 -6.260 -7.000 1.00 79.69 275 GLN A N 1
ATOM 1980 C CA . GLN A 1 275 ? 32.747 -7.600 -6.415 1.00 79.69 275 GLN A CA 1
ATOM 1981 C C . GLN A 1 275 ? 33.316 -7.708 -4.985 1.00 79.69 275 GLN A C 1
ATOM 1983 O O . GLN A 1 275 ? 33.294 -8.773 -4.378 1.00 79.69 275 GLN A O 1
ATOM 1988 N N . ASP A 1 276 ? 33.781 -6.585 -4.430 1.00 77.38 276 ASP A N 1
ATOM 1989 C CA . ASP A 1 276 ? 34.225 -6.395 -3.045 1.00 77.38 276 ASP A CA 1
ATOM 1990 C C . ASP A 1 276 ? 33.069 -6.197 -2.040 1.00 77.38 276 ASP A C 1
ATOM 1992 O O . ASP A 1 276 ? 33.306 -6.092 -0.838 1.00 77.38 276 ASP A O 1
ATOM 1996 N N . GLY A 1 277 ? 31.819 -6.126 -2.509 1.00 82.44 277 GLY A N 1
ATOM 1997 C CA . GLY A 1 277 ? 30.635 -5.905 -1.673 1.00 82.44 277 GLY A CA 1
ATOM 1998 C C . GLY A 1 277 ? 29.423 -6.719 -2.124 1.00 82.44 277 GLY A C 1
ATOM 1999 O O . GLY A 1 277 ? 29.542 -7.882 -2.495 1.00 82.44 277 GLY A O 1
ATOM 2000 N N . ALA A 1 278 ? 28.241 -6.103 -2.107 1.00 88.31 278 ALA A N 1
ATOM 2001 C CA . ALA A 1 278 ? 27.046 -6.642 -2.754 1.00 88.31 278 ALA A CA 1
ATOM 2002 C C . ALA A 1 278 ? 26.724 -5.817 -4.008 1.00 88.31 278 ALA A C 1
ATOM 2004 O O . ALA A 1 278 ? 26.804 -4.588 -3.984 1.00 88.31 278 ALA A O 1
ATOM 2005 N N . TRP A 1 279 ? 26.364 -6.492 -5.098 1.00 92.94 279 TRP A N 1
ATOM 2006 C CA . TRP A 1 279 ? 26.076 -5.876 -6.395 1.00 92.94 279 TRP A CA 1
ATOM 2007 C C . TRP A 1 279 ? 25.027 -6.675 -7.173 1.00 92.94 279 TRP A C 1
ATOM 2009 O O . TRP A 1 279 ? 24.831 -7.870 -6.914 1.00 92.94 279 TRP A O 1
ATOM 2019 N N . GLU A 1 280 ? 24.397 -6.033 -8.156 1.00 94.50 280 GLU A N 1
ATOM 2020 C CA . GLU A 1 280 ? 23.425 -6.632 -9.078 1.00 94.50 280 GLU A CA 1
ATOM 2021 C C . GLU A 1 280 ? 23.667 -6.195 -10.524 1.00 94.50 280 GLU A C 1
ATOM 2023 O O . GLU A 1 280 ? 24.013 -5.041 -10.773 1.00 94.50 280 GLU A O 1
ATOM 2028 N N . ASP A 1 281 ? 23.465 -7.123 -11.464 1.00 96.56 281 ASP A N 1
ATOM 2029 C CA . ASP A 1 281 ? 23.706 -6.924 -12.897 1.00 96.56 281 ASP A CA 1
ATOM 2030 C C . ASP A 1 281 ? 22.382 -7.010 -13.673 1.00 96.56 281 ASP A C 1
ATOM 2032 O O . ASP A 1 281 ? 21.652 -7.997 -13.545 1.00 96.56 281 ASP A O 1
ATOM 2036 N N . PHE A 1 282 ? 22.055 -5.989 -14.467 1.00 96.56 282 PHE A N 1
ATOM 2037 C CA . PHE A 1 282 ? 20.763 -5.874 -15.154 1.00 96.56 282 PHE A CA 1
ATOM 2038 C C . PHE A 1 282 ? 20.832 -5.075 -16.468 1.00 96.56 282 PHE A C 1
ATOM 2040 O O . PHE A 1 282 ? 21.883 -4.571 -16.845 1.00 96.56 282 PHE A O 1
ATOM 2047 N N . ASP A 1 283 ? 19.707 -4.991 -17.187 1.00 96.44 283 ASP A N 1
ATOM 2048 C CA . ASP A 1 283 ? 19.580 -4.357 -18.511 1.00 96.44 283 ASP A CA 1
ATOM 2049 C C . ASP A 1 283 ? 20.677 -4.774 -19.522 1.00 96.44 283 ASP A C 1
ATOM 2051 O O . ASP A 1 283 ? 21.452 -3.930 -19.976 1.00 96.44 283 ASP A O 1
ATOM 2055 N N . PRO A 1 284 ? 20.784 -6.071 -19.875 1.00 97.81 284 PRO A N 1
ATOM 2056 C CA . PRO A 1 284 ? 21.840 -6.540 -20.761 1.00 97.81 284 PRO A CA 1
ATOM 2057 C C . PRO A 1 284 ? 21.617 -6.165 -22.235 1.00 97.81 284 PRO A C 1
ATOM 2059 O O . PRO A 1 284 ? 20.487 -6.111 -22.721 1.00 97.81 284 PRO A O 1
ATOM 2062 N N . VAL A 1 285 ? 22.714 -5.994 -22.974 1.00 97.81 285 VAL A N 1
ATOM 2063 C CA . VAL A 1 285 ? 22.758 -5.814 -24.434 1.00 97.81 285 VAL A CA 1
ATOM 2064 C C . VAL A 1 285 ? 24.004 -6.495 -25.016 1.00 97.81 285 VAL A C 1
ATOM 2066 O O . VAL A 1 285 ? 25.023 -6.614 -24.342 1.00 97.81 285 VAL A O 1
ATOM 2069 N N . TRP A 1 286 ? 23.940 -6.982 -26.254 1.00 97.94 286 TRP A N 1
ATOM 2070 C CA . TRP A 1 286 ? 25.077 -7.638 -26.913 1.00 97.94 286 TRP A CA 1
ATOM 2071 C C . TRP A 1 286 ? 25.991 -6.633 -27.616 1.00 97.94 286 TRP A C 1
ATOM 2073 O O . TRP A 1 286 ? 25.515 -5.623 -28.134 1.00 97.94 286 TRP A O 1
ATOM 2083 N N . SER A 1 287 ? 27.285 -6.947 -27.699 1.00 97.31 287 SER A N 1
ATOM 2084 C CA . SER A 1 287 ? 28.187 -6.290 -28.647 1.00 97.31 287 SER A CA 1
ATOM 2085 C C . SER A 1 287 ? 27.819 -6.648 -30.101 1.00 97.31 287 SER A C 1
ATOM 2087 O O . SER A 1 287 ? 27.304 -7.747 -30.337 1.00 97.31 287 SER A O 1
ATOM 2089 N N . PRO A 1 288 ? 28.086 -5.775 -31.096 1.00 95.44 288 PRO A N 1
ATOM 2090 C CA . PRO A 1 288 ? 27.725 -6.029 -32.500 1.00 95.44 288 PRO A CA 1
ATOM 2091 C C . PRO A 1 288 ? 28.354 -7.291 -33.115 1.00 95.44 288 PRO A C 1
ATOM 2093 O O . PRO A 1 288 ? 27.783 -7.879 -34.028 1.00 95.44 288 PRO A O 1
ATOM 2096 N N . ASP A 1 289 ? 29.505 -7.727 -32.598 1.00 95.94 289 ASP A N 1
ATOM 2097 C CA . ASP A 1 289 ? 30.205 -8.960 -32.988 1.00 95.94 289 ASP A CA 1
ATOM 2098 C C . ASP A 1 289 ? 29.692 -10.227 -32.266 1.00 95.94 289 ASP A C 1
ATOM 2100 O O . ASP A 1 289 ? 30.079 -11.343 -32.609 1.00 95.94 289 ASP A O 1
ATOM 2104 N N . GLY A 1 290 ? 28.827 -10.077 -31.257 1.00 96.69 290 GLY A N 1
ATOM 2105 C CA . GLY A 1 290 ? 28.311 -11.168 -30.432 1.00 96.69 290 GLY A CA 1
ATOM 2106 C C . GLY A 1 290 ? 29.321 -11.780 -29.450 1.00 96.69 290 GLY A C 1
ATOM 2107 O O . GLY A 1 290 ? 29.009 -12.806 -28.838 1.00 96.69 290 GLY A O 1
ATOM 2108 N N . ALA A 1 291 ? 30.509 -11.185 -29.286 1.00 96.31 291 ALA A N 1
ATOM 2109 C CA . ALA A 1 291 ? 31.577 -11.701 -28.428 1.00 96.31 291 ALA A CA 1
ATOM 2110 C C . ALA A 1 291 ? 31.389 -11.364 -26.937 1.00 96.31 291 ALA A C 1
ATOM 2112 O O . ALA A 1 291 ? 31.894 -12.088 -26.074 1.00 96.31 291 ALA A O 1
ATOM 2113 N N . ARG A 1 292 ? 30.667 -10.284 -26.611 1.00 97.88 292 ARG A N 1
ATOM 2114 C CA . ARG A 1 292 ? 30.452 -9.796 -25.239 1.00 97.88 292 ARG A CA 1
ATOM 2115 C C . ARG A 1 292 ? 28.990 -9.425 -24.986 1.00 97.88 292 ARG A C 1
ATOM 2117 O O . ARG A 1 292 ? 28.236 -9.093 -25.900 1.00 97.88 292 ARG A O 1
ATOM 2124 N N . VAL A 1 293 ? 28.604 -9.449 -23.714 1.00 98.44 293 VAL A N 1
ATOM 2125 C CA . VAL A 1 293 ? 27.332 -8.912 -23.216 1.00 98.44 293 VAL A CA 1
ATOM 2126 C C . VAL A 1 293 ? 27.641 -7.783 -22.239 1.00 98.44 293 VAL A C 1
ATOM 2128 O O . VAL A 1 293 ? 28.330 -7.991 -21.242 1.00 98.44 293 VAL A O 1
ATOM 2131 N N . PHE A 1 294 ? 27.148 -6.592 -22.556 1.00 98.31 294 PHE A N 1
ATOM 2132 C CA . PHE A 1 294 ? 27.183 -5.379 -21.744 1.00 98.31 294 PHE A CA 1
ATOM 2133 C C . PHE A 1 294 ? 25.947 -5.344 -20.837 1.00 98.31 294 PHE A C 1
ATOM 2135 O O . PHE A 1 294 ? 24.919 -5.916 -21.188 1.00 98.31 294 PHE A O 1
ATOM 2142 N N . PHE A 1 295 ? 26.029 -4.691 -19.681 1.00 98.12 295 PHE A N 1
ATOM 2143 C CA . PHE A 1 295 ? 24.953 -4.581 -18.691 1.00 98.12 295 PHE A CA 1
ATOM 2144 C C . PHE A 1 295 ? 25.225 -3.431 -17.712 1.00 98.12 295 PHE A C 1
ATOM 2146 O O . PHE A 1 295 ? 26.364 -2.994 -17.544 1.00 98.12 295 PHE A O 1
ATOM 2153 N N . VAL A 1 296 ? 24.190 -2.959 -17.020 1.00 97.44 296 VAL A N 1
ATOM 2154 C CA . VAL A 1 296 ? 24.337 -2.055 -15.872 1.00 97.44 296 VAL A CA 1
ATOM 2155 C C . VAL A 1 296 ? 24.711 -2.874 -14.637 1.00 97.44 296 VAL A C 1
ATOM 2157 O O . VAL A 1 296 ? 24.055 -3.872 -14.333 1.00 97.44 296 VAL A O 1
ATOM 2160 N N . ARG A 1 297 ? 25.743 -2.442 -13.905 1.00 96.19 297 ARG A N 1
ATOM 2161 C CA . ARG A 1 297 ? 26.122 -2.976 -12.590 1.00 96.19 297 ARG A CA 1
ATOM 2162 C C . ARG A 1 297 ? 25.795 -1.949 -11.509 1.00 96.19 297 ARG A C 1
ATOM 2164 O O . ARG A 1 297 ? 26.394 -0.877 -11.461 1.00 96.19 297 ARG A O 1
ATOM 2171 N N . GLY A 1 298 ? 24.866 -2.298 -10.622 1.00 94.25 298 GLY A N 1
ATOM 2172 C CA . GLY A 1 298 ? 24.563 -1.534 -9.413 1.00 94.25 298 GLY A CA 1
ATOM 2173 C C . GLY A 1 298 ? 25.355 -2.045 -8.216 1.00 94.25 298 GLY A C 1
ATOM 2174 O O . GLY A 1 298 ? 25.264 -3.228 -7.890 1.00 94.25 298 GLY A O 1
ATOM 2175 N N . ARG A 1 299 ? 26.099 -1.167 -7.532 1.00 92.12 299 ARG A N 1
ATOM 2176 C CA . ARG A 1 299 ? 26.725 -1.465 -6.231 1.00 92.12 299 ARG A CA 1
ATOM 2177 C C . ARG A 1 299 ? 25.740 -1.146 -5.107 1.00 92.12 299 ARG A C 1
ATOM 2179 O O . ARG A 1 299 ? 25.117 -0.092 -5.124 1.00 92.12 299 ARG A O 1
ATOM 2186 N N . LEU A 1 300 ? 25.616 -2.008 -4.099 1.00 87.69 300 LEU A N 1
ATOM 2187 C CA . LEU A 1 300 ? 24.818 -1.708 -2.909 1.00 87.69 300 LEU A CA 1
ATOM 2188 C C . LEU A 1 300 ? 25.550 -0.687 -2.023 1.00 87.69 300 LEU A C 1
ATOM 2190 O O . LEU A 1 300 ? 26.625 -0.972 -1.491 1.00 87.69 300 LEU A O 1
ATOM 2194 N N . VAL A 1 301 ? 24.948 0.487 -1.838 1.00 84.31 301 VAL A N 1
ATOM 2195 C CA . VAL A 1 301 ? 25.442 1.583 -0.994 1.00 84.31 301 VAL A CA 1
ATOM 2196 C C . VAL A 1 301 ? 24.295 2.045 -0.096 1.00 84.31 301 VAL A C 1
ATOM 2198 O O . VAL A 1 301 ? 23.222 2.390 -0.577 1.00 84.31 301 VAL A O 1
ATOM 2201 N N . ASN A 1 302 ? 24.489 2.027 1.227 1.00 76.19 302 ASN A N 1
ATOM 2202 C CA . ASN A 1 302 ? 23.484 2.465 2.213 1.00 76.19 302 ASN A CA 1
ATOM 2203 C C . ASN A 1 302 ? 22.069 1.853 2.029 1.00 76.19 302 ASN A C 1
ATOM 2205 O O . ASN A 1 302 ? 21.068 2.496 2.330 1.00 76.19 302 ASN A O 1
ATOM 2209 N N . ALA A 1 303 ? 22.006 0.591 1.581 1.00 72.56 303 ALA A N 1
ATOM 2210 C CA . ALA A 1 303 ? 20.792 -0.180 1.261 1.00 72.56 303 ALA A CA 1
ATOM 2211 C C . ALA A 1 303 ? 20.004 0.236 -0.009 1.00 72.56 303 ALA A C 1
ATOM 2213 O O . ALA A 1 303 ? 18.922 -0.305 -0.247 1.00 72.56 303 ALA A O 1
ATOM 2214 N N . ALA A 1 304 ? 20.570 1.101 -0.857 1.00 80.69 304 ALA A N 1
ATOM 2215 C CA . ALA A 1 304 ? 20.111 1.373 -2.223 1.00 80.69 304 ALA A CA 1
ATOM 2216 C C . ALA A 1 304 ? 21.158 0.920 -3.263 1.00 80.69 304 ALA A C 1
ATOM 2218 O O . ALA A 1 304 ? 22.333 0.746 -2.934 1.00 80.69 304 ALA A O 1
ATOM 2219 N N . LEU A 1 305 ? 20.756 0.723 -4.522 1.00 87.69 305 LEU A N 1
ATOM 2220 C CA . LEU A 1 305 ? 21.706 0.486 -5.614 1.00 87.69 305 LEU A CA 1
ATOM 2221 C C . LEU A 1 305 ? 22.225 1.818 -6.174 1.00 87.69 305 LEU A C 1
ATOM 2223 O O . LEU A 1 305 ? 21.446 2.686 -6.558 1.00 87.69 305 LEU A O 1
ATOM 2227 N N . ASP A 1 306 ? 23.545 1.949 -6.256 1.00 90.75 306 ASP A N 1
ATOM 2228 C CA . ASP A 1 306 ? 24.242 2.986 -7.013 1.00 90.75 306 ASP A CA 1
ATOM 2229 C C . ASP A 1 306 ? 24.651 2.378 -8.365 1.00 90.75 306 ASP A C 1
ATOM 2231 O O . ASP A 1 306 ? 25.623 1.626 -8.476 1.00 90.75 306 ASP A O 1
ATOM 2235 N N . ALA A 1 307 ? 23.825 2.610 -9.383 1.00 93.56 307 ALA A N 1
ATOM 2236 C CA . ALA A 1 307 ? 23.916 2.022 -10.715 1.00 93.56 307 ALA A CA 1
ATOM 2237 C C . ALA A 1 307 ? 24.631 2.960 -11.692 1.00 93.56 307 ALA A C 1
ATOM 2239 O O . ALA A 1 307 ? 24.071 3.363 -12.706 1.00 93.56 307 ALA A O 1
ATOM 2240 N N . ARG A 1 308 ? 25.880 3.322 -11.375 1.00 93.81 308 ARG A N 1
ATOM 2241 C CA . ARG A 1 308 ? 26.703 4.239 -12.191 1.00 93.81 308 ARG A CA 1
ATOM 2242 C C . ARG A 1 308 ? 27.653 3.555 -13.168 1.00 93.81 308 ARG A C 1
ATOM 2244 O O . ARG A 1 308 ? 28.363 4.234 -13.904 1.00 93.81 308 ARG A O 1
ATOM 2251 N N . THR A 1 309 ? 27.686 2.226 -13.188 1.00 95.25 309 THR A N 1
ATOM 2252 C CA . THR A 1 309 ? 28.620 1.448 -14.010 1.00 95.25 309 THR A CA 1
ATOM 2253 C C . THR A 1 309 ? 27.888 0.713 -15.124 1.00 95.25 309 THR A C 1
ATOM 2255 O O . THR A 1 309 ? 26.963 -0.054 -14.861 1.00 95.25 309 THR A O 1
ATOM 2258 N N . ILE A 1 310 ? 28.363 0.872 -16.359 1.00 97.25 310 ILE A N 1
ATOM 2259 C CA . ILE A 1 310 ? 28.110 -0.074 -17.447 1.00 97.25 310 ILE A CA 1
ATOM 2260 C C . ILE A 1 310 ? 29.351 -0.959 -17.555 1.00 97.25 310 ILE A C 1
ATOM 2262 O O . ILE A 1 310 ? 30.476 -0.482 -17.720 1.00 97.25 310 ILE A O 1
ATOM 2266 N N . ALA A 1 311 ? 29.141 -2.259 -17.411 1.00 97.12 311 ALA A N 1
ATOM 2267 C CA . ALA A 1 311 ? 30.172 -3.281 -17.449 1.00 97.12 311 ALA A CA 1
ATOM 2268 C C . ALA A 1 311 ? 29.864 -4.296 -18.554 1.00 97.12 311 ALA A C 1
ATOM 2270 O O . ALA A 1 311 ? 28.755 -4.324 -19.086 1.00 97.12 311 ALA A O 1
ATOM 2271 N N . SER A 1 312 ? 30.827 -5.144 -18.903 1.00 97.50 312 SER A N 1
ATOM 2272 C CA . SER A 1 312 ? 30.602 -6.237 -19.848 1.00 97.50 312 SER A CA 1
ATOM 2273 C C . SER A 1 312 ? 31.356 -7.511 -19.474 1.00 97.50 312 SER A C 1
ATOM 2275 O O . SER A 1 312 ? 32.329 -7.481 -18.719 1.00 97.50 312 SER A O 1
ATOM 2277 N N . VAL A 1 313 ? 30.920 -8.638 -20.031 1.00 97.50 313 VAL A N 1
ATOM 2278 C CA . VAL A 1 313 ? 31.505 -9.974 -19.847 1.00 97.50 313 VAL A CA 1
ATOM 2279 C C . VAL A 1 313 ? 31.562 -10.704 -21.198 1.00 97.50 313 VAL A C 1
ATOM 2281 O O . VAL A 1 313 ? 30.701 -10.447 -22.046 1.00 97.50 313 VAL A O 1
ATOM 2284 N N . PRO A 1 314 ? 32.525 -11.613 -21.446 1.00 96.69 314 PRO A N 1
ATOM 2285 C CA . PRO A 1 314 ? 32.472 -12.510 -22.601 1.00 96.69 314 PRO A CA 1
ATOM 2286 C C . PRO A 1 314 ? 31.153 -13.289 -22.674 1.00 96.69 314 PRO A C 1
ATOM 2288 O O . PRO A 1 314 ? 30.612 -13.719 -21.654 1.00 96.69 314 PRO A O 1
ATOM 2291 N N . ALA A 1 315 ? 30.633 -13.493 -23.884 1.00 94.75 315 ALA A N 1
ATOM 2292 C CA . ALA A 1 315 ? 29.306 -14.071 -24.119 1.00 94.75 315 ALA A CA 1
ATOM 2293 C C . ALA A 1 315 ? 29.170 -15.576 -23.786 1.00 94.75 315 ALA A C 1
ATOM 2295 O O . ALA A 1 315 ? 28.089 -16.150 -23.946 1.00 94.75 315 ALA A O 1
ATOM 2296 N N . ASP A 1 316 ? 30.251 -16.214 -23.339 1.00 89.75 316 ASP A N 1
ATOM 2297 C CA . ASP A 1 316 ? 30.294 -17.572 -22.788 1.00 89.75 316 ASP A CA 1
ATOM 2298 C C . ASP A 1 316 ? 30.464 -17.606 -21.252 1.00 89.75 316 ASP A C 1
ATOM 2300 O O . ASP A 1 316 ? 30.349 -18.672 -20.650 1.00 89.75 316 ASP A O 1
ATOM 2304 N N . GLY A 1 317 ? 30.703 -16.450 -20.617 1.00 89.12 317 GLY A N 1
ATOM 2305 C CA . GLY A 1 317 ? 30.922 -16.288 -19.176 1.00 89.12 317 GLY A CA 1
ATOM 2306 C C . GLY A 1 317 ? 32.336 -16.631 -18.690 1.00 89.12 317 GLY A C 1
ATOM 2307 O O . GLY A 1 317 ? 32.592 -16.537 -17.492 1.00 89.12 317 GLY A O 1
ATOM 2308 N N . THR A 1 318 ? 33.263 -17.022 -19.572 1.00 88.50 318 THR A N 1
ATOM 2309 C CA . THR A 1 318 ? 34.553 -17.627 -19.175 1.00 88.50 318 THR A CA 1
ATOM 2310 C C . THR A 1 318 ? 35.613 -16.637 -18.688 1.00 88.50 318 THR A C 1
ATOM 2312 O O . THR A 1 318 ? 36.550 -17.042 -18.003 1.00 88.50 318 THR A O 1
ATOM 2315 N N . GLY A 1 319 ? 35.485 -15.354 -19.036 1.00 87.94 319 GLY A N 1
ATOM 2316 C CA . GLY A 1 319 ? 36.451 -14.308 -18.689 1.00 87.94 319 GLY A CA 1
ATOM 2317 C C . GLY A 1 319 ? 35.953 -13.296 -17.646 1.00 87.94 319 GLY A C 1
ATOM 2318 O O . GLY A 1 319 ? 34.811 -13.375 -17.185 1.00 87.94 319 GLY A O 1
ATOM 2319 N N . PRO A 1 320 ? 36.810 -12.324 -17.278 1.00 92.56 320 PRO A N 1
ATOM 2320 C CA . PRO A 1 320 ? 36.504 -11.319 -16.265 1.00 92.56 320 PRO A CA 1
ATOM 2321 C C . PRO A 1 320 ? 35.439 -10.320 -16.731 1.00 92.56 320 PRO A C 1
ATOM 2323 O O . PRO A 1 320 ? 35.252 -10.084 -17.929 1.00 92.56 320 PRO A O 1
ATOM 2326 N N . VAL A 1 321 ? 34.789 -9.679 -15.759 1.00 95.44 321 VAL A N 1
ATOM 2327 C CA . VAL A 1 321 ? 33.900 -8.538 -15.993 1.00 95.44 321 VAL A CA 1
ATOM 2328 C C . VAL A 1 321 ? 34.728 -7.254 -16.094 1.00 95.44 321 VAL A C 1
ATOM 2330 O O . VAL A 1 321 ? 35.505 -6.926 -15.198 1.00 95.44 321 VAL A O 1
ATOM 2333 N N . THR A 1 322 ? 34.534 -6.504 -17.173 1.00 95.25 322 THR A N 1
ATOM 2334 C CA . THR A 1 322 ? 35.263 -5.269 -17.501 1.00 95.25 322 THR A CA 1
ATOM 2335 C C . THR A 1 322 ? 34.368 -4.048 -17.270 1.00 95.25 322 THR A C 1
ATOM 2337 O O . THR A 1 322 ? 33.172 -4.122 -17.536 1.00 95.25 322 THR A O 1
ATOM 2340 N N . VAL A 1 323 ? 34.917 -2.928 -16.778 1.00 96.06 323 VAL A N 1
ATOM 2341 C CA . VAL A 1 323 ? 34.216 -1.627 -16.800 1.00 96.06 323 VAL A CA 1
ATOM 2342 C C . VAL A 1 323 ? 34.330 -1.049 -18.204 1.00 96.06 323 VAL A C 1
ATOM 2344 O O . VAL A 1 323 ? 35.441 -0.877 -18.691 1.00 96.06 323 VAL A O 1
ATOM 2347 N N . GLU A 1 324 ? 33.197 -0.724 -18.815 1.00 95.44 324 GLU A N 1
ATOM 2348 C CA . GLU A 1 324 ? 33.128 -0.094 -20.141 1.00 95.44 324 GLU A CA 1
ATOM 2349 C C . GLU A 1 324 ? 32.835 1.405 -20.007 1.00 95.44 324 GLU A C 1
ATOM 2351 O O . GLU A 1 324 ? 33.408 2.237 -20.704 1.00 95.44 324 GLU A O 1
ATOM 2356 N N . HIS A 1 325 ? 31.976 1.766 -19.048 1.00 94.44 325 HIS A N 1
ATOM 2357 C CA . HIS A 1 325 ? 31.716 3.148 -18.670 1.00 94.44 325 HIS A CA 1
ATOM 2358 C C . HIS A 1 325 ? 31.408 3.259 -17.171 1.00 94.44 325 HIS A C 1
ATOM 2360 O O . HIS A 1 325 ? 30.758 2.388 -16.590 1.00 94.44 325 HIS A O 1
ATOM 2366 N N . ALA A 1 326 ? 31.837 4.355 -16.548 1.00 93.06 326 ALA A N 1
ATOM 2367 C CA . ALA A 1 326 ? 31.446 4.730 -15.194 1.00 93.06 326 ALA A CA 1
ATOM 2368 C C . ALA A 1 326 ? 31.100 6.223 -15.176 1.00 93.06 326 ALA A C 1
ATOM 2370 O O . ALA A 1 326 ? 31.953 7.058 -15.478 1.00 93.06 326 ALA A O 1
ATOM 2371 N N . ASP A 1 327 ? 29.853 6.548 -14.844 1.00 87.88 327 ASP A N 1
ATOM 2372 C CA . ASP A 1 327 ? 29.364 7.924 -14.854 1.00 87.88 327 ASP A CA 1
ATOM 2373 C C . ASP A 1 327 ? 29.633 8.601 -13.501 1.00 87.88 327 ASP A C 1
ATOM 2375 O O . ASP A 1 327 ? 29.216 8.125 -12.443 1.00 87.88 327 ASP A O 1
ATOM 2379 N N . THR A 1 328 ? 30.357 9.718 -13.529 1.00 84.81 328 THR A N 1
ATOM 2380 C CA . THR A 1 328 ? 30.730 10.489 -12.335 1.00 84.81 328 THR A CA 1
ATOM 2381 C C . THR A 1 328 ? 29.639 11.455 -11.872 1.00 84.81 328 THR A C 1
ATOM 2383 O O . THR A 1 328 ? 29.732 11.999 -10.770 1.00 84.81 328 THR A O 1
ATOM 2386 N N . ASN A 1 329 ? 28.595 11.674 -12.676 1.00 83.06 329 ASN A N 1
ATOM 2387 C CA . ASN A 1 329 ? 27.484 12.554 -12.330 1.00 83.06 329 ASN A CA 1
ATOM 2388 C C . ASN A 1 329 ? 26.605 11.944 -11.225 1.00 83.06 329 ASN A C 1
ATOM 2390 O O . ASN A 1 329 ? 26.602 10.735 -10.979 1.00 83.06 329 ASN A O 1
ATOM 2394 N N . ALA A 1 330 ? 25.816 12.784 -10.553 1.00 78.94 330 ALA A N 1
ATOM 2395 C CA . ALA A 1 330 ? 24.738 12.311 -9.692 1.00 78.94 330 ALA A CA 1
ATOM 2396 C C . ALA A 1 330 ? 23.577 11.805 -10.562 1.00 78.94 330 ALA A C 1
ATOM 2398 O O . ALA A 1 330 ? 22.960 12.589 -11.280 1.00 78.94 330 ALA A O 1
ATOM 2399 N N . GLY A 1 331 ? 23.291 10.505 -10.508 1.00 86.38 331 GLY A N 1
ATOM 2400 C CA . GLY A 1 331 ? 22.193 9.879 -11.241 1.00 86.38 331 GLY A CA 1
ATOM 2401 C C . GLY A 1 331 ? 22.302 8.355 -11.266 1.00 86.38 331 GLY A C 1
ATOM 2402 O O . GLY A 1 331 ? 23.284 7.790 -10.789 1.00 86.38 331 GLY A O 1
ATOM 2403 N N . GLN A 1 332 ? 21.286 7.704 -11.825 1.00 92.12 332 GLN A N 1
ATOM 2404 C CA . GLN A 1 332 ? 21.223 6.253 -12.024 1.00 92.12 332 GLN A CA 1
ATOM 2405 C C . GLN A 1 332 ? 21.247 5.944 -13.523 1.00 92.12 332 GLN A C 1
ATOM 2407 O O . GLN A 1 332 ? 20.538 6.603 -14.287 1.00 92.12 332 GLN A O 1
ATOM 2412 N N . LEU A 1 333 ? 22.042 4.961 -13.953 1.00 94.94 333 LEU A N 1
ATOM 2413 C CA . LEU A 1 333 ? 22.087 4.520 -15.348 1.00 94.94 333 LEU A CA 1
ATOM 2414 C C . LEU A 1 333 ? 21.084 3.396 -15.605 1.00 94.94 333 LEU A C 1
ATOM 2416 O O . LEU A 1 333 ? 20.866 2.519 -14.768 1.00 94.94 333 LEU A O 1
ATOM 2420 N N . MET A 1 334 ? 20.513 3.393 -16.805 1.00 92.44 334 MET A N 1
ATOM 2421 C CA . MET A 1 334 ? 19.626 2.337 -17.282 1.00 92.44 334 MET A CA 1
ATOM 2422 C C . MET A 1 334 ? 19.771 2.124 -18.789 1.00 92.44 334 MET A C 1
ATOM 2424 O O . MET A 1 334 ? 20.193 3.016 -19.532 1.00 92.44 334 MET A O 1
ATOM 2428 N N . THR A 1 335 ? 19.376 0.932 -19.239 1.00 91.25 335 THR A N 1
ATOM 2429 C CA . THR A 1 335 ? 19.181 0.593 -20.656 1.00 91.25 335 THR A CA 1
ATOM 2430 C C . THR A 1 335 ? 20.332 0.980 -21.604 1.00 91.25 335 THR A C 1
ATOM 2432 O O . THR A 1 335 ? 20.143 1.843 -22.466 1.00 91.25 335 THR A O 1
ATOM 2435 N N . PRO A 1 336 ? 21.518 0.352 -21.493 1.00 96.81 336 PRO A N 1
ATOM 2436 C CA . PRO A 1 336 ? 22.571 0.492 -22.491 1.00 96.81 336 PRO A CA 1
ATOM 2437 C C . PRO A 1 336 ? 22.124 -0.043 -23.862 1.00 96.81 336 PRO A C 1
ATOM 2439 O O . PRO A 1 336 ? 21.411 -1.045 -23.965 1.00 96.81 336 PRO A O 1
ATOM 2442 N N . ALA A 1 337 ? 22.577 0.614 -24.926 1.00 96.62 337 ALA A N 1
ATOM 2443 C CA . ALA A 1 337 ? 22.328 0.247 -26.313 1.00 96.62 337 ALA A CA 1
ATOM 2444 C C . ALA A 1 337 ? 23.552 0.570 -27.183 1.00 96.62 337 ALA A C 1
ATOM 2446 O O . ALA A 1 337 ? 23.956 1.729 -27.301 1.00 96.62 337 ALA A O 1
ATOM 2447 N N . LEU A 1 338 ? 24.126 -0.456 -27.813 1.00 96.00 338 LEU A N 1
ATOM 2448 C CA . LEU A 1 338 ? 25.289 -0.318 -28.691 1.00 96.00 338 LEU A CA 1
ATOM 2449 C C . LEU A 1 338 ? 24.869 -0.093 -30.147 1.00 96.00 338 LEU A C 1
ATOM 2451 O O . LEU A 1 338 ? 23.966 -0.764 -30.653 1.00 96.00 338 LEU A O 1
ATOM 2455 N N . ALA A 1 339 ? 25.534 0.849 -30.812 1.00 94.75 339 ALA A N 1
ATOM 2456 C CA . ALA A 1 339 ? 25.417 1.083 -32.245 1.00 94.75 339 ALA A CA 1
ATOM 2457 C C . ALA A 1 339 ? 26.129 -0.029 -33.039 1.00 94.75 339 ALA A C 1
ATOM 2459 O O . ALA A 1 339 ? 27.027 -0.682 -32.501 1.00 94.75 339 ALA A O 1
ATOM 2460 N N . PRO A 1 340 ? 25.826 -0.210 -34.340 1.00 91.81 340 PRO A N 1
ATOM 2461 C CA . PRO A 1 340 ? 26.549 -1.154 -35.199 1.00 91.81 340 PRO A CA 1
ATOM 2462 C C . PRO A 1 340 ? 28.067 -0.913 -35.284 1.00 91.81 340 PRO A C 1
ATOM 2464 O O . PRO A 1 340 ? 28.805 -1.842 -35.597 1.00 91.81 340 PRO A O 1
ATOM 2467 N N . ASP A 1 341 ? 28.536 0.309 -35.002 1.00 91.19 341 ASP A N 1
ATOM 2468 C CA . ASP A 1 341 ? 29.955 0.681 -34.940 1.00 91.19 341 ASP A CA 1
ATOM 2469 C C . ASP A 1 341 ? 30.527 0.762 -33.509 1.00 91.19 341 ASP A C 1
ATOM 2471 O O . ASP A 1 341 ? 31.649 1.225 -33.320 1.00 91.19 341 ASP A O 1
ATOM 2475 N N . GLY A 1 342 ? 29.786 0.277 -32.507 1.00 91.75 342 GLY A N 1
ATOM 2476 C CA . GLY A 1 342 ? 30.248 0.128 -31.123 1.00 91.75 342 GLY A CA 1
ATOM 2477 C C . GLY A 1 342 ? 29.985 1.317 -30.193 1.00 91.75 342 GLY A C 1
ATOM 2478 O O . GLY A 1 342 ? 30.254 1.194 -29.001 1.00 91.75 342 GLY A O 1
ATOM 2479 N N . ARG A 1 343 ? 29.428 2.432 -30.689 1.00 94.31 343 ARG A N 1
ATOM 2480 C CA . ARG A 1 343 ? 29.056 3.593 -29.855 1.00 94.31 343 ARG A CA 1
ATOM 2481 C C . ARG A 1 343 ? 28.010 3.229 -28.801 1.00 94.31 343 ARG A C 1
ATOM 2483 O O . ARG A 1 343 ? 27.041 2.531 -29.104 1.00 94.31 343 ARG A O 1
ATOM 2490 N N . LEU A 1 344 ? 28.181 3.710 -27.573 1.00 96.12 344 LEU A N 1
ATOM 2491 C CA . LEU A 1 344 ? 27.368 3.346 -26.412 1.00 96.12 344 LEU A CA 1
ATOM 2492 C C . LEU A 1 344 ? 26.371 4.455 -26.065 1.00 96.12 344 LEU A C 1
ATOM 2494 O O . LEU A 1 344 ? 26.744 5.490 -25.518 1.00 96.12 344 LEU A O 1
ATOM 2498 N N . ALA A 1 345 ? 25.087 4.204 -26.321 1.00 97.06 345 ALA A N 1
ATOM 2499 C CA . ALA A 1 345 ? 23.987 5.016 -25.811 1.00 97.06 345 ALA A CA 1
ATOM 2500 C C . ALA A 1 345 ? 23.448 4.442 -24.491 1.00 97.06 345 ALA A C 1
ATOM 2502 O O . ALA A 1 345 ? 23.386 3.224 -24.325 1.00 97.06 345 ALA A O 1
ATOM 2503 N N . TYR A 1 346 ? 23.015 5.300 -23.571 1.00 96.62 346 TYR A N 1
ATOM 2504 C CA . TYR A 1 346 ? 22.277 4.917 -22.362 1.00 96.62 346 TYR A CA 1
ATOM 2505 C C . TYR A 1 346 ? 21.388 6.068 -21.869 1.00 96.62 346 TYR A C 1
ATOM 2507 O O . TYR A 1 346 ? 21.502 7.201 -22.342 1.00 96.62 346 TYR A O 1
ATOM 2515 N N . LEU A 1 347 ? 20.500 5.789 -20.910 1.00 96.25 347 LEU A N 1
ATOM 2516 C CA . LEU A 1 347 ? 19.744 6.826 -20.202 1.00 96.25 347 LEU A CA 1
ATOM 2517 C C . LEU A 1 347 ? 20.278 7.001 -18.779 1.00 96.25 347 LEU A C 1
ATOM 2519 O O . LEU A 1 347 ? 20.600 6.021 -18.104 1.00 96.25 347 LEU A O 1
ATOM 2523 N N . ARG A 1 348 ? 20.331 8.252 -18.317 1.00 95.19 348 ARG A N 1
ATOM 2524 C CA . ARG A 1 348 ? 20.621 8.624 -16.928 1.00 95.19 348 ARG A CA 1
ATOM 2525 C C . ARG A 1 348 ? 19.432 9.362 -16.327 1.00 95.19 348 ARG A C 1
ATOM 2527 O O . ARG A 1 348 ? 18.997 10.361 -16.901 1.00 95.19 348 ARG A O 1
ATOM 2534 N N . THR A 1 349 ? 18.951 8.925 -15.167 1.00 93.44 349 THR A N 1
ATOM 2535 C CA . THR A 1 349 ? 17.893 9.620 -14.414 1.00 93.44 349 THR A CA 1
ATOM 2536 C C . THR A 1 349 ? 18.409 10.271 -13.133 1.00 93.44 349 THR A C 1
ATOM 2538 O O . THR A 1 349 ? 19.395 9.820 -12.545 1.00 93.44 349 THR A O 1
ATOM 2541 N N . THR A 1 350 ? 17.734 11.335 -12.691 1.00 92.19 350 THR A N 1
ATOM 2542 C CA . THR A 1 350 ? 17.960 11.991 -11.388 1.00 92.19 350 THR A CA 1
ATOM 2543 C C . THR A 1 350 ? 16.697 11.955 -10.520 1.00 92.19 350 THR A C 1
ATOM 2545 O O . THR A 1 350 ? 15.597 11.977 -11.078 1.00 92.19 350 THR A O 1
ATOM 2548 N N . PRO A 1 351 ? 16.838 11.902 -9.180 1.00 88.00 351 PRO A N 1
ATOM 2549 C CA . PRO A 1 351 ? 15.716 11.886 -8.239 1.00 88.00 351 PRO A CA 1
ATOM 2550 C C . PRO A 1 351 ? 14.951 13.217 -8.189 1.00 88.00 351 PRO A C 1
ATOM 2552 O O . PRO A 1 351 ? 15.436 14.262 -8.639 1.00 88.00 351 PRO A O 1
ATOM 2555 N N . ALA A 1 352 ? 13.764 13.187 -7.588 1.00 84.88 352 ALA A N 1
ATOM 2556 C CA . ALA A 1 352 ? 12.994 14.387 -7.267 1.00 84.88 352 ALA A CA 1
ATOM 2557 C C . ALA A 1 352 ? 13.683 15.218 -6.154 1.00 84.88 352 ALA A C 1
ATOM 2559 O O . ALA A 1 352 ? 14.420 14.667 -5.338 1.00 84.88 352 ALA A O 1
ATOM 2560 N N . PRO A 1 353 ? 13.470 16.550 -6.074 1.00 90.19 353 PRO A N 1
ATOM 2561 C CA . PRO A 1 353 ? 12.590 17.382 -6.901 1.00 90.19 353 PRO A CA 1
ATOM 2562 C C . PRO A 1 353 ? 13.207 17.814 -8.243 1.00 90.19 353 PRO A C 1
ATOM 2564 O O . PRO A 1 353 ? 12.480 18.228 -9.140 1.00 90.19 353 PRO A O 1
ATOM 2567 N N . THR A 1 354 ? 14.526 17.705 -8.416 1.00 91.50 354 THR A N 1
ATOM 2568 C CA . THR A 1 354 ? 15.237 18.032 -9.667 1.00 91.50 354 THR A CA 1
ATOM 2569 C C . THR A 1 354 ? 15.307 16.815 -10.593 1.00 91.50 354 THR A C 1
ATOM 2571 O O . THR A 1 354 ? 16.386 16.403 -11.033 1.00 91.50 354 THR A O 1
ATOM 2574 N N . ALA A 1 355 ? 14.150 16.200 -10.837 1.00 91.38 355 ALA A N 1
ATOM 2575 C CA . ALA A 1 355 ? 14.063 14.948 -11.571 1.00 91.38 355 ALA A CA 1
ATOM 2576 C C . ALA A 1 355 ? 14.278 15.161 -13.076 1.00 91.38 355 ALA A C 1
ATOM 2578 O O . ALA A 1 355 ? 13.809 16.139 -13.662 1.00 91.38 355 ALA A O 1
ATOM 2579 N N . SER A 1 356 ? 15.000 14.240 -13.707 1.00 92.88 356 SER A N 1
ATOM 2580 C CA . SER A 1 356 ? 15.351 14.294 -15.127 1.00 92.88 356 SER A CA 1
ATOM 2581 C C . SER A 1 356 ? 15.515 12.893 -15.704 1.00 92.88 356 SER A C 1
ATOM 2583 O O . SER A 1 356 ? 15.764 11.933 -14.974 1.00 92.88 356 SER A O 1
ATOM 2585 N N . CYS A 1 357 ? 15.424 12.792 -17.027 1.00 95.06 357 CYS A N 1
ATOM 2586 C CA . CYS A 1 357 ? 15.924 11.661 -17.796 1.00 95.06 357 CYS A CA 1
ATOM 2587 C C . CYS A 1 357 ? 16.703 12.217 -18.989 1.00 95.06 357 CYS A C 1
ATOM 2589 O O . CYS A 1 357 ? 16.189 13.024 -19.760 1.00 95.06 357 CYS A O 1
ATOM 2591 N N . THR A 1 358 ? 17.969 11.832 -19.100 1.00 94.94 358 THR A N 1
ATOM 2592 C CA . THR A 1 358 ? 18.927 12.377 -20.066 1.00 94.94 358 THR A CA 1
ATOM 2593 C C . THR A 1 358 ? 19.458 11.246 -20.933 1.00 94.94 358 THR A C 1
ATOM 2595 O O . THR A 1 358 ? 19.962 10.255 -20.406 1.00 94.94 358 THR A O 1
ATOM 2598 N N . LEU A 1 359 ? 19.383 11.406 -22.257 1.00 95.94 359 LEU A N 1
ATOM 2599 C CA . LEU A 1 359 ? 20.123 10.556 -23.187 1.00 95.94 359 LEU A CA 1
ATOM 2600 C C . LEU A 1 359 ? 21.612 10.898 -23.101 1.00 95.94 359 LEU A C 1
ATOM 2602 O O . LEU A 1 359 ? 21.984 12.070 -23.152 1.00 95.94 359 LEU A O 1
ATOM 2606 N N . VAL A 1 360 ? 22.460 9.881 -23.019 1.00 95.12 360 VAL A N 1
ATOM 2607 C CA . VAL A 1 360 ? 23.917 10.018 -23.063 1.00 95.12 360 VAL A CA 1
ATOM 2608 C C . VAL A 1 360 ? 24.453 9.092 -24.153 1.00 95.12 360 VAL A C 1
ATOM 2610 O O . VAL A 1 360 ? 23.973 7.967 -24.293 1.00 95.12 360 VAL A O 1
ATOM 2613 N N . VAL A 1 361 ? 25.420 9.564 -24.940 1.00 94.44 361 VAL A N 1
ATOM 2614 C CA . VAL A 1 361 ? 26.097 8.789 -25.992 1.00 94.44 361 VAL A CA 1
ATOM 2615 C C . VAL A 1 361 ? 27.603 8.966 -25.826 1.00 94.44 361 VAL A C 1
ATOM 2617 O O . VAL A 1 361 ? 28.079 10.093 -25.729 1.00 94.44 361 VAL A O 1
ATOM 2620 N N . ASP A 1 362 ? 28.339 7.859 -25.724 1.00 92.12 362 ASP A N 1
ATOM 2621 C CA . ASP A 1 362 ? 29.794 7.817 -25.499 1.00 92.12 362 ASP A CA 1
ATOM 2622 C C . ASP A 1 362 ? 30.254 8.675 -24.294 1.00 92.12 362 ASP A C 1
ATOM 2624 O O . ASP A 1 362 ? 31.329 9.269 -24.277 1.00 92.12 362 ASP A O 1
ATOM 2628 N N . GLY A 1 363 ? 29.403 8.753 -23.261 1.00 89.62 363 GLY A N 1
ATOM 2629 C CA . GLY A 1 363 ? 29.603 9.565 -22.052 1.00 89.62 363 GLY A CA 1
ATOM 2630 C C . GLY A 1 363 ? 29.201 11.045 -22.173 1.00 89.62 363 GLY A C 1
ATOM 2631 O O . GLY A 1 363 ? 29.132 11.736 -21.157 1.00 89.62 363 GLY A O 1
ATOM 2632 N N . ALA A 1 364 ? 28.882 11.537 -23.374 1.00 90.62 364 ALA A N 1
ATOM 2633 C CA . ALA A 1 364 ? 28.440 12.910 -23.614 1.00 90.62 364 ALA A CA 1
ATOM 2634 C C . ALA A 1 364 ? 26.900 13.041 -23.540 1.00 90.62 364 ALA A C 1
ATOM 2636 O O . ALA A 1 364 ? 26.188 12.332 -24.260 1.00 90.62 364 ALA A O 1
ATOM 2637 N N . PRO A 1 365 ? 26.343 13.936 -22.698 1.00 91.69 365 PRO A N 1
ATOM 2638 C CA . PRO A 1 365 ? 24.901 14.191 -22.657 1.00 91.69 365 PRO A CA 1
ATOM 2639 C C . PRO A 1 365 ? 24.365 14.764 -23.977 1.00 91.69 365 PRO A C 1
ATOM 2641 O O . PRO A 1 365 ? 24.902 15.732 -24.514 1.00 91.69 365 PRO A O 1
ATOM 2644 N N . VAL A 1 366 ? 23.262 14.205 -24.473 1.00 90.88 366 VAL A N 1
ATOM 2645 C CA . VAL A 1 366 ? 22.605 14.612 -25.721 1.00 90.88 366 VAL A CA 1
ATOM 2646 C C . VAL A 1 366 ? 21.360 15.439 -25.400 1.00 90.88 366 VAL A C 1
ATOM 2648 O O . VAL A 1 366 ? 20.415 14.961 -24.773 1.00 90.88 366 VAL A O 1
ATOM 2651 N N . LYS A 1 367 ? 21.343 16.692 -25.866 1.00 86.06 367 LYS A N 1
ATOM 2652 C CA . LYS A 1 367 ? 20.242 17.649 -25.678 1.00 86.06 367 LYS A CA 1
ATOM 2653 C C . LYS A 1 367 ? 19.029 17.265 -26.537 1.00 86.06 367 LYS A C 1
ATOM 2655 O O . LYS A 1 367 ? 18.905 17.689 -27.682 1.00 86.06 367 LYS A O 1
ATOM 2660 N N . VAL A 1 368 ? 18.124 16.458 -25.989 1.00 88.00 368 VAL A N 1
ATOM 2661 C CA . VAL A 1 368 ? 16.834 16.137 -26.621 1.00 88.00 368 VAL A CA 1
ATOM 2662 C C . VAL A 1 368 ? 15.786 17.173 -26.199 1.00 88.00 368 VAL A C 1
ATOM 2664 O O . VAL A 1 368 ? 15.694 17.535 -25.030 1.00 88.00 368 VAL A O 1
ATOM 2667 N N . GLY A 1 369 ? 15.012 17.686 -27.157 1.00 83.19 369 GLY A N 1
ATOM 2668 C CA . GLY A 1 369 ? 13.957 18.667 -26.901 1.00 83.19 369 GLY A CA 1
ATOM 2669 C C . GLY A 1 369 ? 12.634 17.994 -26.548 1.00 83.19 369 GLY A C 1
ATOM 2670 O O . GLY A 1 369 ? 11.964 17.491 -27.445 1.00 83.19 369 GLY A O 1
ATOM 2671 N N . GLY A 1 370 ? 12.266 18.023 -25.268 1.00 89.94 370 GLY A N 1
ATOM 2672 C CA . GLY A 1 370 ? 11.073 17.371 -24.720 1.00 89.94 370 GLY A CA 1
ATOM 2673 C C . GLY A 1 370 ? 11.413 16.556 -23.471 1.00 89.94 370 GLY A C 1
ATOM 2674 O O . GLY A 1 370 ? 12.554 16.556 -23.010 1.00 89.94 370 GLY A O 1
ATOM 2675 N N . ASP A 1 371 ? 10.426 15.862 -22.923 1.00 93.56 371 ASP A N 1
ATOM 2676 C CA . ASP A 1 371 ? 10.600 14.928 -21.809 1.00 93.56 371 ASP A CA 1
ATOM 2677 C C . ASP A 1 371 ? 10.977 13.536 -22.339 1.00 93.56 371 ASP A C 1
ATOM 2679 O O . ASP A 1 371 ? 10.143 12.852 -22.936 1.00 93.56 371 ASP A O 1
ATOM 2683 N N . VAL A 1 372 ? 12.239 13.132 -22.168 1.00 95.56 372 VAL A N 1
ATOM 2684 C CA . VAL A 1 372 ? 12.727 11.794 -22.550 1.00 95.56 372 VAL A CA 1
ATOM 2685 C C . VAL A 1 372 ? 12.206 10.771 -21.547 1.00 95.56 372 VAL A C 1
ATOM 2687 O O . VAL A 1 372 ? 12.356 10.951 -20.342 1.00 95.56 372 VAL A O 1
ATOM 2690 N N . LEU A 1 373 ? 11.616 9.677 -22.023 1.00 94.88 373 LEU A N 1
ATOM 2691 C CA . LEU A 1 373 ? 11.022 8.677 -21.136 1.00 94.88 373 LEU A CA 1
ATOM 2692 C C . LEU A 1 373 ? 12.041 7.575 -20.763 1.00 94.88 373 LEU A C 1
ATOM 2694 O O . LEU A 1 373 ? 12.860 7.212 -21.609 1.00 94.88 373 LEU A O 1
ATOM 2698 N N . PRO A 1 374 ? 12.004 7.022 -19.530 1.00 93.31 374 PRO A N 1
ATOM 2699 C CA . PRO A 1 374 ? 12.954 6.022 -19.012 1.00 93.31 374 PRO A CA 1
ATOM 2700 C C . PRO A 1 374 ? 12.739 4.612 -19.605 1.00 93.31 374 PRO A C 1
ATOM 2702 O O . PRO A 1 374 ? 12.490 3.637 -18.897 1.00 93.31 374 PRO A O 1
ATOM 2705 N N . VAL A 1 375 ? 12.815 4.501 -20.932 1.00 94.19 375 VAL A N 1
ATOM 2706 C CA . VAL A 1 375 ? 12.610 3.273 -21.717 1.00 94.19 375 VAL A CA 1
ATOM 2707 C C . VAL A 1 375 ? 13.808 3.012 -22.636 1.00 94.19 375 VAL A C 1
ATOM 2709 O O . VAL A 1 375 ? 14.498 3.962 -22.997 1.00 94.19 375 VAL A O 1
ATOM 2712 N N . PRO A 1 376 ? 14.086 1.759 -23.055 1.00 93.25 376 PRO A N 1
ATOM 2713 C CA . PRO A 1 376 ? 15.324 1.464 -23.769 1.00 93.25 376 PRO A CA 1
ATOM 2714 C C . PRO A 1 376 ? 15.487 2.256 -25.080 1.00 93.25 376 PRO A C 1
ATOM 2716 O O . PRO A 1 376 ? 14.672 2.061 -25.986 1.00 93.25 376 PRO A O 1
ATOM 2719 N N . PRO A 1 377 ? 16.544 3.080 -25.236 1.00 95.56 377 PRO A N 1
ATOM 2720 C CA . PRO A 1 377 ? 16.873 3.692 -26.516 1.00 95.56 377 PRO A CA 1
ATOM 2721 C C . PRO A 1 377 ? 17.323 2.593 -27.487 1.00 95.56 377 PRO A C 1
ATOM 2723 O O . PRO A 1 377 ? 17.981 1.629 -27.085 1.00 95.56 377 PRO A O 1
ATOM 2726 N N . ARG A 1 378 ? 16.960 2.695 -28.770 1.00 95.19 378 ARG A N 1
ATOM 2727 C CA . ARG A 1 378 ? 17.284 1.667 -29.778 1.00 95.19 378 ARG A CA 1
ATOM 2728 C C . ARG A 1 378 ? 17.929 2.286 -31.012 1.00 95.19 378 ARG A C 1
ATOM 2730 O O . ARG A 1 378 ? 17.296 3.093 -31.682 1.00 95.19 378 ARG A O 1
ATOM 2737 N N . TRP A 1 379 ? 19.149 1.877 -31.350 1.00 94.75 379 TRP A N 1
ATOM 2738 C CA . TRP A 1 379 ? 19.752 2.219 -32.641 1.00 94.75 379 TRP A CA 1
ATOM 2739 C C . TRP A 1 379 ? 18.951 1.558 -33.772 1.00 94.75 379 TRP A C 1
ATOM 2741 O O . TRP A 1 379 ? 18.726 0.348 -33.743 1.00 94.75 379 TRP A O 1
ATOM 2751 N N . VAL A 1 380 ? 18.497 2.354 -34.743 1.00 93.06 380 VAL A N 1
ATOM 2752 C CA . VAL A 1 380 ? 17.758 1.881 -35.937 1.00 93.06 380 VAL A CA 1
ATOM 2753 C C . VAL A 1 380 ? 18.578 1.996 -37.222 1.00 93.06 380 VAL A C 1
ATOM 2755 O O . VAL A 1 380 ? 18.283 1.339 -38.216 1.00 93.06 380 VAL A O 1
ATOM 2758 N N . SER A 1 381 ? 19.626 2.815 -37.194 1.00 90.88 381 SER A N 1
ATOM 2759 C CA . SER A 1 381 ? 20.675 2.898 -38.206 1.00 90.88 381 SER A CA 1
ATOM 2760 C C . SER A 1 381 ? 22.012 3.146 -37.495 1.00 90.88 381 SER A C 1
ATOM 2762 O O . SER A 1 381 ? 22.090 3.040 -36.268 1.00 90.88 381 SER A O 1
ATOM 2764 N N . ARG A 1 382 ? 23.077 3.474 -38.234 1.00 89.69 382 ARG A N 1
ATOM 2765 C CA . ARG A 1 382 ? 24.361 3.856 -37.625 1.00 89.69 382 ARG A CA 1
ATOM 2766 C C . ARG A 1 382 ? 24.246 5.114 -36.754 1.00 89.69 382 ARG A C 1
ATOM 2768 O O . ARG A 1 382 ? 24.926 5.203 -35.738 1.00 89.69 382 ARG A O 1
ATOM 2775 N N . ASP A 1 383 ? 23.396 6.060 -37.160 1.00 89.94 383 ASP A N 1
ATOM 2776 C CA . ASP A 1 383 ? 23.406 7.446 -36.669 1.00 89.94 383 ASP A CA 1
ATOM 2777 C C . ASP A 1 383 ? 22.063 7.887 -36.056 1.00 89.94 383 ASP A C 1
ATOM 2779 O O . ASP A 1 383 ? 21.904 9.048 -35.673 1.00 89.94 383 ASP A O 1
ATOM 2783 N N . GLU A 1 384 ? 21.080 6.982 -35.982 1.00 92.69 384 GLU A N 1
ATOM 2784 C CA . GLU A 1 384 ? 19.713 7.268 -35.526 1.00 92.69 384 GLU A CA 1
ATOM 2785 C C . GLU A 1 384 ? 19.287 6.362 -34.371 1.00 92.69 384 GLU A C 1
ATOM 2787 O O . GLU A 1 384 ? 19.330 5.131 -34.464 1.00 92.69 384 GLU A O 1
ATOM 2792 N N . LEU A 1 385 ? 18.806 7.001 -33.305 1.00 94.75 385 LEU A N 1
ATOM 2793 C CA . LEU A 1 385 ? 18.180 6.385 -32.142 1.00 94.75 385 LEU A CA 1
ATOM 2794 C C . LEU A 1 385 ? 16.664 6.579 -32.196 1.00 94.75 385 LEU A C 1
ATOM 2796 O O . LEU A 1 385 ? 16.181 7.706 -32.281 1.00 94.75 385 LEU A O 1
ATOM 2800 N N . LEU A 1 386 ? 15.917 5.488 -32.060 1.00 96.19 386 LEU A N 1
ATOM 2801 C CA . LEU A 1 386 ? 14.525 5.507 -31.628 1.00 96.19 386 LEU A CA 1
ATOM 2802 C C . LEU A 1 386 ? 14.472 5.779 -30.118 1.00 96.19 386 LEU A C 1
ATOM 2804 O O . LEU A 1 386 ? 15.088 5.055 -29.329 1.00 96.19 386 LEU A O 1
ATOM 2808 N N . LEU A 1 387 ? 13.702 6.797 -29.741 1.00 96.12 387 LEU A N 1
ATOM 2809 C CA . LEU A 1 387 ? 13.389 7.203 -28.370 1.00 96.12 387 LEU A CA 1
ATOM 2810 C C . LEU A 1 387 ? 11.868 7.338 -28.195 1.00 96.12 387 LEU A C 1
ATOM 2812 O O . LEU A 1 387 ? 11.141 7.527 -29.174 1.00 96.12 387 LEU A O 1
ATOM 2816 N N . THR A 1 388 ? 11.403 7.354 -26.945 1.00 95.62 388 THR A N 1
ATOM 2817 C CA . THR A 1 388 ? 10.072 7.875 -26.596 1.00 95.62 388 THR A CA 1
ATOM 2818 C C . THR A 1 388 ? 10.252 9.220 -25.886 1.00 95.62 388 THR A C 1
ATOM 2820 O O . THR A 1 388 ? 10.971 9.301 -24.888 1.00 95.62 388 THR A O 1
ATOM 2823 N N . VAL A 1 389 ? 9.655 10.285 -26.427 1.00 95.56 389 VAL A N 1
ATOM 2824 C CA . VAL A 1 389 ? 9.832 11.684 -25.991 1.00 95.56 389 VAL A CA 1
ATOM 2825 C C . VAL A 1 389 ? 8.497 12.421 -26.095 1.00 95.56 389 VAL A C 1
ATOM 2827 O O . VAL A 1 389 ? 7.825 12.316 -27.121 1.00 95.56 389 VAL A O 1
ATOM 2830 N N . ASP A 1 390 ? 8.099 13.158 -25.054 1.00 94.19 390 ASP A N 1
ATOM 2831 C CA . ASP A 1 390 ? 6.771 13.798 -24.940 1.00 94.19 390 ASP A CA 1
ATOM 2832 C C . ASP A 1 390 ? 5.600 12.803 -25.153 1.00 94.19 390 ASP A C 1
ATOM 2834 O O . ASP A 1 390 ? 4.545 13.149 -25.689 1.00 94.19 390 ASP A O 1
ATOM 2838 N N . GLY A 1 391 ? 5.796 11.534 -24.775 1.00 94.69 391 GLY A N 1
ATOM 2839 C CA . GLY A 1 391 ? 4.834 10.452 -25.019 1.00 94.69 391 GLY A CA 1
ATOM 2840 C C . GLY A 1 391 ? 4.715 10.014 -26.486 1.00 94.69 391 GLY A C 1
ATOM 2841 O O . GLY A 1 391 ? 3.794 9.269 -26.810 1.00 94.69 391 GLY A O 1
ATOM 2842 N N . GLN A 1 392 ? 5.601 10.467 -27.377 1.00 95.94 392 GLN A N 1
ATOM 2843 C CA . GLN A 1 392 ? 5.634 10.125 -28.805 1.00 95.94 392 GLN A CA 1
ATOM 2844 C C . GLN A 1 392 ? 6.886 9.315 -29.157 1.00 95.94 392 GLN A C 1
ATOM 2846 O O . GLN A 1 392 ? 7.950 9.532 -28.579 1.00 95.94 392 GLN A O 1
ATOM 2851 N N . PHE A 1 393 ? 6.792 8.428 -30.148 1.00 96.19 393 PHE A N 1
ATOM 2852 C CA . PHE A 1 393 ? 7.953 7.713 -30.687 1.00 96.19 393 PHE A CA 1
ATOM 2853 C C . PHE A 1 393 ? 8.691 8.598 -31.696 1.00 96.19 393 PHE A C 1
ATOM 2855 O O . PHE A 1 393 ? 8.082 9.091 -32.647 1.00 96.19 393 PHE A O 1
ATOM 2862 N N . GLN A 1 394 ? 9.991 8.820 -31.489 1.00 94.69 394 GLN A N 1
ATOM 2863 C CA . GLN A 1 394 ? 10.797 9.742 -32.297 1.00 94.69 394 GLN A CA 1
ATOM 2864 C C . GLN A 1 394 ? 12.122 9.102 -32.731 1.00 94.69 394 GLN A C 1
ATOM 2866 O O . GLN A 1 394 ? 12.803 8.486 -31.910 1.00 94.69 394 GLN A O 1
ATOM 2871 N N . LEU A 1 395 ? 12.522 9.288 -33.993 1.00 93.00 395 LEU A N 1
ATOM 2872 C CA . LEU A 1 395 ? 13.881 8.996 -34.462 1.00 93.00 395 LEU A CA 1
ATOM 2873 C C . LEU A 1 395 ? 14.740 10.261 -34.365 1.00 93.00 395 LEU A C 1
ATOM 2875 O O . LEU A 1 395 ? 14.427 11.287 -34.971 1.00 93.00 395 LEU A O 1
ATOM 2879 N N . VAL A 1 396 ? 15.831 10.184 -33.605 1.00 90.56 396 VAL A N 1
ATOM 2880 C CA . VAL A 1 396 ? 16.720 11.302 -33.261 1.00 90.56 396 VAL A CA 1
ATOM 2881 C C . VAL A 1 396 ? 18.148 10.998 -33.715 1.00 90.56 396 VAL A C 1
ATOM 2883 O O . VAL A 1 396 ? 18.638 9.885 -33.534 1.00 90.56 396 VAL A O 1
ATOM 2886 N N . ARG A 1 397 ? 18.841 12.004 -34.265 1.00 89.88 397 ARG A N 1
ATOM 2887 C CA . ARG A 1 397 ? 20.271 11.942 -34.623 1.00 89.88 397 ARG A CA 1
ATOM 2888 C C . ARG A 1 397 ? 21.109 12.678 -33.567 1.00 89.88 397 ARG A C 1
ATOM 2890 O O . ARG A 1 397 ? 21.073 13.913 -33.567 1.00 89.88 397 ARG A O 1
ATOM 2897 N N . PRO A 1 398 ? 21.856 11.984 -32.682 1.00 82.62 398 PRO A N 1
ATOM 2898 C CA . PRO A 1 398 ? 22.559 12.610 -31.554 1.00 82.62 398 PRO A CA 1
ATOM 2899 C C . PRO A 1 398 ? 23.470 13.777 -31.950 1.00 82.62 398 PRO A C 1
ATOM 2901 O O . PRO A 1 398 ? 23.375 14.856 -31.372 1.00 82.62 398 PRO A O 1
ATOM 2904 N N . GLU A 1 399 ? 24.262 13.596 -33.009 1.00 74.75 399 GLU A N 1
ATOM 2905 C CA . GLU A 1 399 ? 25.215 14.586 -33.540 1.00 74.75 399 GLU A CA 1
ATOM 2906 C C . GLU A 1 399 ? 24.569 15.879 -34.066 1.00 74.75 399 GLU A C 1
ATOM 2908 O O . GLU A 1 399 ? 25.258 16.874 -34.266 1.00 74.75 399 GLU A O 1
ATOM 2913 N N . ARG A 1 400 ? 23.252 15.881 -34.321 1.00 64.88 400 ARG A N 1
ATOM 2914 C CA . ARG A 1 400 ? 22.501 17.073 -34.754 1.00 64.88 400 ARG A CA 1
ATOM 2915 C C . ARG A 1 400 ? 21.691 17.698 -33.622 1.00 64.88 400 ARG A C 1
ATOM 2917 O O . ARG A 1 400 ? 21.459 18.904 -33.642 1.00 64.88 400 ARG A O 1
ATOM 2924 N N . ALA A 1 401 ? 21.285 16.898 -32.636 1.00 58.06 401 ALA A N 1
ATOM 2925 C CA . ALA A 1 401 ? 20.529 17.357 -31.472 1.00 58.06 401 ALA A CA 1
ATOM 2926 C C . ALA A 1 401 ? 21.345 18.315 -30.577 1.00 58.06 401 ALA A C 1
ATOM 2928 O O . ALA A 1 401 ? 20.787 19.227 -29.972 1.00 58.06 401 ALA A O 1
ATOM 2929 N N . SER A 1 402 ? 22.672 18.166 -30.550 1.00 52.91 402 SER A N 1
ATOM 2930 C CA . SER A 1 402 ? 23.598 19.021 -29.795 1.00 52.91 402 SER A CA 1
ATOM 2931 C C . SER A 1 402 ? 23.850 20.417 -30.394 1.00 52.91 402 SER A C 1
ATOM 2933 O O . SER A 1 402 ? 24.431 21.253 -29.710 1.00 52.91 402 SER A O 1
ATOM 2935 N N . VAL A 1 403 ? 23.434 20.700 -31.638 1.00 46.84 403 VAL A N 1
ATOM 2936 C CA . VAL A 1 403 ? 23.976 21.822 -32.449 1.00 46.84 403 VAL A CA 1
ATOM 2937 C C . VAL A 1 403 ? 23.016 23.024 -32.585 1.00 46.84 403 VAL A C 1
ATOM 2939 O O . VAL A 1 403 ? 23.282 23.958 -33.335 1.00 46.84 403 VAL A O 1
ATOM 2942 N N . ARG A 1 404 ? 21.874 23.041 -31.879 1.00 46.59 404 ARG A N 1
ATOM 2943 C CA . ARG A 1 404 ? 20.898 24.153 -31.931 1.00 46.59 404 ARG A CA 1
ATOM 2944 C C . ARG A 1 404 ? 20.685 24.808 -30.564 1.00 46.59 404 ARG A C 1
ATOM 2946 O O . ARG A 1 404 ? 20.169 24.177 -29.636 1.00 46.59 404 ARG A O 1
ATOM 2953 N N . GLU A 1 405 ? 21.026 26.093 -30.461 1.00 42.72 405 GLU A N 1
ATOM 2954 C CA . GLU A 1 405 ? 20.835 26.893 -29.239 1.00 42.72 405 GLU A CA 1
ATOM 2955 C C . GLU A 1 405 ? 19.826 28.045 -29.397 1.00 42.72 405 GLU A C 1
ATOM 2957 O O . GLU A 1 405 ? 19.012 28.259 -28.498 1.00 42.72 405 GLU A O 1
ATOM 2962 N N . ASP A 1 406 ? 19.795 28.724 -30.546 1.00 38.56 406 ASP A N 1
ATOM 2963 C CA . ASP A 1 406 ? 19.144 30.037 -30.667 1.00 38.56 406 ASP A CA 1
ATOM 2964 C C . ASP A 1 406 ? 17.665 30.002 -31.107 1.00 38.56 406 ASP A C 1
ATOM 2966 O O . ASP A 1 406 ? 17.363 30.128 -32.293 1.00 38.56 406 ASP A O 1
ATOM 2970 N N . ALA A 1 407 ? 16.735 29.867 -30.149 1.00 36.31 407 ALA A N 1
ATOM 2971 C CA . ALA A 1 407 ? 15.404 30.516 -30.158 1.00 36.31 407 ALA A CA 1
ATOM 2972 C C . ALA A 1 407 ? 14.560 30.124 -28.925 1.00 36.31 407 ALA A C 1
ATOM 2974 O O . ALA A 1 407 ? 14.080 28.992 -28.821 1.00 36.31 407 ALA A O 1
ATOM 2975 N N . ALA A 1 408 ? 14.282 31.080 -28.032 1.00 35.19 408 ALA A N 1
ATOM 2976 C CA . ALA A 1 408 ? 13.357 30.908 -26.908 1.00 35.19 408 ALA A CA 1
ATOM 2977 C C . ALA A 1 408 ? 12.102 31.787 -27.075 1.00 35.19 408 ALA A C 1
ATOM 2979 O O . ALA A 1 408 ? 12.221 32.958 -27.423 1.00 35.19 408 ALA A O 1
ATOM 2980 N N . GLY A 1 409 ? 10.912 31.239 -26.778 1.00 37.47 409 GLY A N 1
ATOM 2981 C CA . GLY A 1 409 ? 9.680 32.034 -26.616 1.00 37.47 409 GLY A CA 1
ATOM 2982 C C . GLY A 1 409 ? 8.535 31.812 -27.620 1.00 37.47 409 GLY A C 1
ATOM 2983 O O . GLY A 1 409 ? 8.023 32.784 -28.163 1.00 37.47 409 GLY A O 1
ATOM 2984 N N . ALA A 1 410 ? 8.070 30.572 -27.831 1.00 29.61 410 ALA A N 1
ATOM 2985 C CA . ALA A 1 410 ? 6.756 30.316 -28.449 1.00 29.61 410 ALA A CA 1
ATOM 2986 C C . ALA A 1 410 ? 6.148 28.957 -28.019 1.00 29.61 410 ALA A C 1
ATOM 2988 O O . ALA A 1 410 ? 6.864 27.949 -28.029 1.00 29.61 410 ALA A O 1
ATOM 2989 N N . PRO A 1 411 ? 4.842 28.880 -27.683 1.00 38.12 411 PRO A N 1
ATOM 2990 C CA . PRO A 1 411 ? 4.154 27.619 -27.399 1.00 38.12 411 PRO A CA 1
ATOM 2991 C C . PRO A 1 411 ? 3.717 26.919 -28.702 1.00 38.12 411 PRO A C 1
ATOM 2993 O O . PRO A 1 411 ? 2.601 27.088 -29.183 1.00 38.12 411 PRO A O 1
ATOM 2996 N N . GLY A 1 412 ? 4.616 26.116 -29.274 1.00 33.50 412 GLY A N 1
ATOM 2997 C CA . GLY A 1 412 ? 4.375 25.269 -30.450 1.00 33.50 412 GLY A CA 1
ATOM 2998 C C . GLY A 1 412 ? 5.274 24.027 -30.436 1.00 33.50 412 GLY A C 1
ATOM 2999 O O . GLY A 1 412 ? 6.259 23.999 -29.700 1.00 33.50 412 GLY A O 1
ATOM 3000 N N . GLY A 1 413 ? 4.929 22.988 -31.205 1.00 40.19 413 GLY A N 1
ATOM 3001 C CA . GLY A 1 413 ? 5.474 21.623 -31.069 1.00 40.19 413 GLY A CA 1
ATOM 3002 C C . GLY A 1 413 ? 7.004 21.487 -30.923 1.00 40.19 413 GLY A C 1
ATOM 3003 O O . GLY A 1 413 ? 7.784 22.246 -31.504 1.00 40.19 413 GLY A O 1
ATOM 3004 N N . SER A 1 414 ? 7.439 20.494 -30.140 1.00 46.06 414 SER A N 1
ATOM 3005 C CA . SER A 1 414 ? 8.853 20.177 -29.874 1.00 46.06 414 SER A CA 1
ATOM 3006 C C . SER A 1 414 ? 9.576 19.612 -31.106 1.00 46.06 414 SER A C 1
ATOM 3008 O O . SER A 1 414 ? 10.656 20.093 -31.455 1.00 46.06 414 SER A O 1
ATOM 3010 N N . ALA A 1 415 ? 8.946 18.676 -31.823 1.00 40.12 415 ALA A N 1
ATOM 3011 C CA . ALA A 1 415 ? 9.532 17.928 -32.945 1.00 40.12 415 ALA A CA 1
ATOM 3012 C C . ALA A 1 415 ? 10.196 18.788 -34.045 1.00 40.12 415 ALA A C 1
ATOM 3014 O O . ALA A 1 415 ? 11.284 18.470 -34.528 1.00 40.12 415 ALA A O 1
ATOM 3015 N N . ALA A 1 416 ? 9.585 19.920 -34.414 1.00 38.50 416 ALA A N 1
ATOM 3016 C CA . ALA A 1 416 ? 10.098 20.796 -35.474 1.00 38.50 416 ALA A CA 1
ATOM 3017 C C . ALA A 1 416 ? 11.445 21.469 -35.129 1.00 38.50 416 ALA A C 1
ATOM 3019 O O . ALA A 1 416 ? 12.146 21.954 -36.019 1.00 38.50 416 ALA A O 1
ATOM 3020 N N . ARG A 1 417 ? 11.822 21.517 -33.843 1.00 43.66 417 ARG A N 1
ATOM 3021 C CA . ARG A 1 417 ? 13.031 22.211 -33.372 1.00 43.66 417 ARG A CA 1
ATOM 3022 C C . ARG A 1 417 ? 14.270 21.311 -33.380 1.00 43.66 417 ARG A C 1
ATOM 3024 O O . ARG A 1 417 ? 15.343 21.786 -33.758 1.00 43.66 417 ARG A O 1
ATOM 3031 N N . THR A 1 418 ? 14.116 20.026 -33.058 1.00 49.38 418 THR A N 1
ATOM 3032 C CA . THR A 1 418 ? 15.200 19.022 -33.047 1.00 49.38 418 THR A CA 1
ATOM 3033 C C . THR A 1 418 ? 15.500 18.409 -34.416 1.00 49.38 418 THR A C 1
ATOM 3035 O O . THR A 1 418 ? 16.616 17.944 -34.636 1.00 49.38 418 THR A O 1
ATOM 3038 N N . GLY A 1 419 ? 14.535 18.412 -35.344 1.00 55.41 419 GLY A N 1
ATOM 3039 C CA . GLY A 1 419 ? 14.667 17.718 -36.632 1.00 55.41 419 GLY A CA 1
ATOM 3040 C C . GLY A 1 419 ? 14.487 16.199 -36.528 1.00 55.41 419 GLY A C 1
ATOM 3041 O O . GLY A 1 419 ? 15.088 15.465 -37.311 1.00 55.41 419 GLY A O 1
ATOM 3042 N N . ALA A 1 420 ? 13.702 15.741 -35.548 1.00 74.19 420 ALA A N 1
ATOM 3043 C CA . ALA A 1 420 ? 13.364 14.336 -35.340 1.00 74.19 420 ALA A CA 1
ATOM 3044 C C . ALA A 1 420 ? 12.164 13.886 -36.200 1.00 74.19 420 ALA A C 1
ATOM 3046 O O . ALA A 1 420 ? 11.228 14.656 -36.427 1.00 74.19 420 ALA A O 1
ATOM 3047 N N . GLU A 1 421 ? 12.167 12.627 -36.645 1.00 88.25 421 GLU A N 1
ATOM 3048 C CA . GLU A 1 421 ? 11.024 11.988 -37.320 1.00 88.25 421 GLU A CA 1
ATOM 3049 C C . GLU A 1 421 ? 10.067 11.431 -36.256 1.00 88.25 421 GLU A C 1
ATOM 3051 O O . GLU A 1 421 ? 10.464 10.569 -35.475 1.00 88.25 421 GLU A O 1
ATOM 3056 N N . VAL A 1 422 ? 8.821 11.915 -36.204 1.00 92.31 422 VAL A N 1
ATOM 3057 C CA . VAL A 1 422 ? 7.806 11.441 -35.243 1.00 92.31 422 VAL A CA 1
ATOM 3058 C C . VAL A 1 422 ? 6.930 10.368 -35.885 1.00 92.31 422 VAL A C 1
ATOM 3060 O O . VAL A 1 422 ? 6.239 10.639 -36.867 1.00 92.31 422 VAL A O 1
ATOM 3063 N N . ILE A 1 423 ? 6.902 9.175 -35.292 1.00 94.44 423 ILE A N 1
ATOM 3064 C CA . ILE A 1 423 ? 6.034 8.065 -35.707 1.00 94.44 423 ILE A CA 1
ATOM 3065 C C . ILE A 1 423 ? 4.731 8.156 -34.899 1.00 94.44 423 ILE A C 1
ATOM 3067 O O . ILE A 1 423 ? 4.575 7.529 -33.849 1.00 94.44 423 ILE A O 1
ATOM 3071 N N . ALA A 1 424 ? 3.809 8.998 -35.369 1.00 94.19 424 ALA A N 1
ATOM 3072 C CA . ALA A 1 424 ? 2.503 9.206 -34.741 1.00 94.19 424 ALA A CA 1
ATOM 3073 C C . ALA A 1 424 ? 1.592 7.976 -34.902 1.00 94.19 424 ALA A C 1
ATOM 3075 O O . ALA A 1 424 ? 1.574 7.348 -35.960 1.00 94.19 424 ALA A O 1
ATOM 3076 N N . PHE A 1 425 ? 0.788 7.647 -33.889 1.00 97.19 425 PHE A N 1
ATOM 3077 C CA . PHE A 1 425 ? -0.076 6.463 -33.912 1.00 97.19 425 PHE A CA 1
ATOM 3078 C C . PHE A 1 425 ? -1.478 6.729 -33.353 1.00 97.19 425 PHE A C 1
ATOM 3080 O O . PHE A 1 425 ? -1.706 7.711 -32.648 1.00 97.19 425 PHE A O 1
ATOM 3087 N N . SER A 1 426 ? -2.412 5.828 -33.659 1.00 97.25 426 SER A N 1
ATOM 3088 C CA . SER A 1 426 ? -3.723 5.730 -33.013 1.00 97.25 426 SER A CA 1
ATOM 3089 C C . SER A 1 426 ? -4.034 4.266 -32.705 1.00 97.25 426 SER A C 1
ATOM 3091 O O . SER A 1 426 ? -4.164 3.448 -33.616 1.00 97.25 426 SER A O 1
ATOM 3093 N N . ALA A 1 427 ? -4.115 3.925 -31.420 1.00 96.44 427 ALA A N 1
ATOM 3094 C CA . ALA A 1 427 ? -4.342 2.574 -30.916 1.00 96.44 427 ALA A CA 1
ATOM 3095 C C . ALA A 1 427 ? -5.715 2.475 -30.240 1.00 96.44 427 ALA A C 1
ATOM 3097 O O . ALA A 1 427 ? -5.980 3.163 -29.257 1.00 96.44 427 ALA A O 1
ATOM 3098 N N . THR A 1 428 ? -6.589 1.607 -30.756 1.00 95.12 428 THR A N 1
ATOM 3099 C CA . THR A 1 428 ? -7.975 1.465 -30.278 1.00 95.12 428 THR A CA 1
ATOM 3100 C C . THR A 1 428 ? -8.134 0.201 -29.431 1.00 95.12 428 THR A C 1
ATOM 3102 O O . THR A 1 428 ? -8.090 -0.914 -29.952 1.00 95.12 428 THR A O 1
ATOM 3105 N N . LEU A 1 429 ? -8.347 0.358 -28.122 1.00 92.19 429 LEU A N 1
ATOM 3106 C CA . LEU A 1 429 ? -8.499 -0.738 -27.162 1.00 92.19 429 LEU A CA 1
ATOM 3107 C C . LEU A 1 429 ? -9.961 -0.886 -26.689 1.00 92.19 429 LEU A C 1
ATOM 3109 O O . LEU A 1 429 ? -10.429 -0.081 -25.880 1.00 92.19 429 LEU A O 1
ATOM 3113 N N . PRO A 1 430 ? -10.694 -1.934 -27.112 1.00 91.44 430 PRO A N 1
ATOM 3114 C CA . PRO A 1 430 ? -12.006 -2.244 -26.553 1.00 91.44 430 PRO A CA 1
ATOM 3115 C C . PRO A 1 430 ? -11.873 -2.869 -25.155 1.00 91.44 430 PRO A C 1
ATOM 3117 O O . PRO A 1 430 ? -11.345 -3.973 -25.002 1.00 91.44 430 PRO A O 1
ATOM 3120 N N . VAL A 1 431 ? -12.418 -2.207 -24.133 1.00 91.38 431 VAL A N 1
ATOM 3121 C CA . VAL A 1 431 ? -12.440 -2.690 -22.742 1.00 91.38 431 VAL A CA 1
ATOM 3122 C C . VAL A 1 431 ? -13.851 -3.108 -22.320 1.00 91.38 431 VAL A C 1
ATOM 3124 O O . VAL A 1 431 ? -14.853 -2.509 -22.715 1.00 91.38 431 VAL A O 1
ATOM 3127 N N . ARG A 1 432 ? -13.951 -4.162 -21.501 1.00 89.38 432 ARG A N 1
ATOM 3128 C CA . ARG A 1 432 ? -15.216 -4.571 -20.872 1.00 89.38 432 ARG A CA 1
ATOM 3129 C C . ARG A 1 432 ? -15.274 -3.974 -19.475 1.00 89.38 432 ARG A C 1
ATOM 3131 O O . ARG A 1 432 ? -14.442 -4.308 -18.638 1.00 89.38 432 ARG A O 1
ATOM 3138 N N . ARG A 1 433 ? -16.254 -3.111 -19.228 1.00 91.38 433 ARG A N 1
ATOM 3139 C CA . ARG A 1 433 ? -16.423 -2.422 -17.949 1.00 91.38 433 ARG A CA 1
ATOM 3140 C C . ARG A 1 433 ? -17.616 -2.989 -17.170 1.00 91.38 433 ARG A C 1
ATOM 3142 O O . ARG A 1 433 ? -18.669 -3.248 -17.777 1.00 91.38 433 ARG A O 1
ATOM 3149 N N . PRO A 1 434 ? -17.470 -3.221 -15.853 1.00 89.81 434 PRO A N 1
ATOM 3150 C CA . PRO A 1 434 ? -18.472 -3.913 -15.051 1.00 89.81 434 PRO A CA 1
ATOM 3151 C C . PRO A 1 434 ? -19.774 -3.107 -14.953 1.00 89.81 434 PRO A C 1
ATOM 3153 O O . PRO A 1 434 ? -19.786 -1.880 -15.025 1.00 89.81 434 PRO A O 1
ATOM 3156 N N . ARG A 1 435 ? -20.897 -3.801 -14.754 1.00 89.94 435 ARG A N 1
ATOM 3157 C CA . ARG A 1 435 ? -22.164 -3.187 -14.339 1.00 89.94 435 ARG A CA 1
ATOM 3158 C C . ARG A 1 435 ? -22.773 -4.038 -13.240 1.00 89.94 435 ARG A C 1
ATOM 3160 O O . ARG A 1 435 ? -23.061 -5.210 -13.440 1.00 89.94 435 ARG A O 1
ATOM 3167 N N . TYR A 1 436 ? -22.940 -3.448 -12.066 1.00 92.75 436 TYR A N 1
ATOM 3168 C CA . TYR A 1 436 ? -23.344 -4.171 -10.868 1.00 92.75 436 TYR A CA 1
ATOM 3169 C C . TYR A 1 436 ? -24.133 -3.268 -9.922 1.00 92.75 436 TYR A C 1
ATOM 3171 O O . TYR A 1 436 ? -24.167 -2.043 -10.065 1.00 92.75 436 TYR A O 1
ATOM 3179 N N . ARG A 1 437 ? -24.807 -3.883 -8.950 1.00 92.62 437 ARG A N 1
ATOM 3180 C CA . ARG A 1 437 ? -25.542 -3.155 -7.919 1.00 92.62 437 ARG A CA 1
ATOM 3181 C C . ARG A 1 437 ? -24.567 -2.692 -6.840 1.00 92.62 437 ARG A C 1
ATOM 3183 O O . ARG A 1 437 ? -24.129 -3.497 -6.026 1.00 92.62 437 ARG A O 1
ATOM 3190 N N . VAL A 1 438 ? -24.311 -1.388 -6.795 1.00 93.00 438 VAL A N 1
ATOM 3191 C CA . VAL A 1 438 ? -23.541 -0.752 -5.718 1.00 93.00 438 VAL A CA 1
ATOM 3192 C C . VAL A 1 438 ? -24.182 -1.031 -4.344 1.00 93.00 438 VAL A C 1
ATOM 3194 O O . VAL A 1 438 ? -25.413 -0.977 -4.190 1.00 93.00 438 VAL A O 1
ATOM 3197 N N . LYS A 1 439 ? -23.339 -1.348 -3.354 1.00 94.06 439 LYS A N 1
ATOM 3198 C CA . LYS A 1 439 ? -23.675 -1.624 -1.952 1.00 94.06 439 LYS A CA 1
ATOM 3199 C C . LYS A 1 439 ? -24.496 -0.465 -1.388 1.00 94.06 439 LYS A C 1
ATOM 3201 O O . LYS A 1 439 ? -24.123 0.696 -1.504 1.00 94.06 439 LYS A O 1
ATOM 3206 N N . ARG A 1 440 ? -25.635 -0.771 -0.757 1.00 90.69 440 ARG A N 1
ATOM 3207 C CA . ARG A 1 440 ? -26.374 0.231 0.026 1.00 90.69 440 ARG A CA 1
ATOM 3208 C C . ARG A 1 440 ? -25.810 0.235 1.438 1.00 90.69 440 ARG A C 1
ATOM 3210 O O . ARG A 1 440 ? -25.984 -0.741 2.162 1.00 90.69 440 ARG A O 1
ATOM 3217 N N . TYR A 1 441 ? -25.145 1.320 1.809 1.00 90.62 441 TYR A N 1
ATOM 3218 C CA . TYR A 1 441 ? -24.545 1.470 3.126 1.00 90.62 441 TYR A CA 1
ATOM 3219 C C . TYR A 1 441 ? -25.603 1.672 4.219 1.00 90.62 441 TYR A C 1
ATOM 3221 O O . TYR A 1 441 ? -26.191 2.743 4.345 1.00 90.62 441 TYR A O 1
ATOM 3229 N N . ASP A 1 442 ? -25.816 0.654 5.055 1.00 85.19 442 ASP A N 1
ATOM 3230 C CA . ASP A 1 442 ? -26.661 0.760 6.250 1.00 85.19 442 ASP A CA 1
ATOM 3231 C C . ASP A 1 442 ? -25.894 1.391 7.429 1.00 85.19 442 ASP A C 1
ATOM 3233 O O . ASP A 1 442 ? -25.578 0.741 8.437 1.00 85.19 442 ASP A O 1
ATOM 3237 N N . PHE A 1 443 ? -25.566 2.678 7.286 1.00 86.69 443 PHE A N 1
ATOM 3238 C CA . PHE A 1 443 ? -24.904 3.455 8.336 1.00 86.69 443 PHE A CA 1
ATOM 3239 C C . PHE A 1 443 ? -25.802 3.648 9.572 1.00 86.69 443 PHE A C 1
ATOM 3241 O O . PHE A 1 443 ? -25.293 3.699 10.695 1.00 86.69 443 PHE A O 1
ATOM 3248 N N . ASP A 1 444 ? -27.122 3.743 9.383 1.00 74.31 444 ASP A N 1
ATOM 3249 C CA . ASP A 1 444 ? -28.085 4.175 10.409 1.00 74.31 444 ASP A CA 1
ATOM 3250 C C . ASP A 1 444 ? -28.879 3.061 11.095 1.00 74.31 444 ASP A C 1
ATOM 3252 O O . ASP A 1 444 ? -29.478 3.332 12.137 1.00 74.31 444 ASP A O 1
ATOM 3256 N N . GLY A 1 445 ? -28.884 1.840 10.552 1.00 69.81 445 GLY A N 1
ATOM 3257 C CA . GLY A 1 445 ? -29.730 0.722 10.974 1.00 69.81 445 GLY A CA 1
ATOM 3258 C C . GLY A 1 445 ? -29.836 0.546 12.485 1.00 69.81 445 GLY A C 1
ATOM 3259 O O . GLY A 1 445 ? -28.950 -0.000 13.152 1.00 69.81 445 GLY A O 1
ATOM 3260 N N . ALA A 1 446 ? -30.965 1.014 13.017 1.00 64.50 446 ALA A N 1
ATOM 3261 C CA . ALA A 1 446 ? -31.246 1.042 14.438 1.00 64.50 446 ALA A CA 1
ATOM 3262 C C . ALA A 1 446 ? -31.562 -0.369 14.945 1.00 64.50 446 ALA A C 1
ATOM 3264 O O . ALA A 1 446 ? -32.602 -0.943 14.634 1.00 64.50 446 ALA A O 1
ATOM 3265 N N . GLY A 1 447 ? -30.674 -0.916 15.770 1.00 77.00 447 GLY A N 1
ATOM 3266 C CA . GLY A 1 447 ? -30.844 -2.248 16.333 1.00 77.00 447 GLY A CA 1
ATOM 3267 C C . GLY A 1 447 ? -29.650 -2.688 17.168 1.00 77.00 447 GLY A C 1
ATOM 3268 O O . GLY A 1 447 ? -28.712 -1.924 17.402 1.00 77.00 447 GLY A O 1
ATOM 3269 N N . VAL A 1 448 ? -29.713 -3.938 17.614 1.00 87.94 448 VAL A N 1
ATOM 3270 C CA . VAL A 1 448 ? -28.589 -4.661 18.210 1.00 87.94 448 VAL A CA 1
ATOM 3271 C C . VAL A 1 448 ? -27.897 -5.429 17.083 1.00 87.94 448 VAL A C 1
ATOM 3273 O O . VAL A 1 448 ? -28.549 -6.191 16.369 1.00 87.94 448 VAL A O 1
ATOM 3276 N N . ARG A 1 449 ? -26.597 -5.202 16.888 1.00 90.31 449 ARG A N 1
ATOM 3277 C CA . ARG A 1 449 ? -25.769 -5.849 15.861 1.00 90.31 449 ARG A CA 1
ATOM 3278 C C . ARG A 1 449 ? -24.766 -6.793 16.545 1.00 90.31 449 ARG A C 1
ATOM 3280 O O . ARG A 1 449 ? -24.156 -6.385 17.533 1.00 90.31 449 ARG A O 1
ATOM 3287 N N . PRO A 1 450 ? -24.574 -8.034 16.063 1.00 91.94 450 PRO A N 1
ATOM 3288 C CA . PRO A 1 450 ? -23.569 -8.935 16.622 1.00 91.94 450 PRO A CA 1
ATOM 3289 C C . PRO A 1 450 ? -22.161 -8.415 16.316 1.00 91.94 450 PRO A C 1
ATOM 3291 O O . PRO A 1 450 ? -21.898 -7.971 15.198 1.00 91.94 450 PRO A O 1
ATOM 3294 N N . VAL A 1 451 ? -21.256 -8.513 17.289 1.00 94.12 451 VAL A N 1
ATOM 3295 C CA . VAL A 1 451 ? -19.833 -8.193 17.110 1.00 94.12 451 VAL A CA 1
ATOM 3296 C C . VAL A 1 451 ? -19.160 -9.286 16.286 1.00 94.12 451 VAL A C 1
ATOM 3298 O O . VAL A 1 451 ? -19.204 -10.463 16.648 1.00 94.12 451 VAL A O 1
ATOM 3301 N N . ARG A 1 452 ? -18.506 -8.891 15.193 1.00 92.94 452 ARG A N 1
ATOM 3302 C CA . ARG A 1 452 ? -17.670 -9.754 14.345 1.00 92.94 452 ARG A CA 1
ATOM 3303 C C . ARG A 1 452 ? -16.183 -9.392 14.450 1.00 92.94 452 ARG A C 1
ATOM 3305 O O . ARG A 1 452 ? -15.337 -10.237 14.161 1.00 92.94 452 ARG A O 1
ATOM 3312 N N . GLY A 1 453 ? -15.854 -8.180 14.906 1.00 92.69 453 GLY A N 1
ATOM 3313 C CA . GLY A 1 453 ? -14.506 -7.654 15.149 1.00 92.69 453 GLY A CA 1
ATOM 3314 C C . GLY A 1 453 ? -13.816 -8.233 16.388 1.00 92.69 453 GLY A C 1
ATOM 3315 O O . GLY A 1 453 ? -13.246 -7.493 17.190 1.00 92.69 453 GLY A O 1
ATOM 3316 N N . VAL A 1 454 ? -13.878 -9.557 16.563 1.00 94.00 454 VAL A N 1
ATOM 3317 C CA . VAL A 1 454 ? -13.084 -10.286 17.561 1.00 94.00 454 VAL A CA 1
ATOM 3318 C C . VAL A 1 454 ? -11.632 -10.303 17.096 1.00 94.00 454 VAL A C 1
ATOM 3320 O O . VAL A 1 454 ? -11.328 -10.811 16.019 1.00 94.00 454 VAL A O 1
ATOM 3323 N N . HIS A 1 455 ? -10.734 -9.756 17.911 1.00 93.81 455 HIS A N 1
ATOM 3324 C CA . HIS A 1 455 ? -9.359 -9.474 17.517 1.00 93.81 455 HIS A CA 1
ATOM 3325 C C . HIS A 1 455 ? -8.328 -10.163 18.421 1.00 93.81 455 HIS A C 1
ATOM 3327 O O . HIS A 1 455 ? -8.512 -10.210 19.641 1.00 93.81 455 HIS A O 1
ATOM 3333 N N . LEU A 1 456 ? -7.256 -10.679 17.794 1.00 94.12 456 LEU A N 1
ATOM 3334 C CA . LEU A 1 456 ? -6.091 -11.331 18.421 1.00 94.12 456 LEU A CA 1
ATOM 3335 C C . LEU A 1 456 ? -6.448 -12.222 19.645 1.00 94.12 456 LEU A C 1
ATOM 3337 O O . LEU A 1 456 ? -6.049 -11.924 20.776 1.00 94.12 456 LEU A O 1
ATOM 3341 N N . PRO A 1 457 ? -7.259 -13.283 19.464 1.00 96.38 457 PRO A N 1
ATOM 3342 C CA . PRO A 1 457 ? -7.750 -14.099 20.567 1.00 96.38 457 PRO A CA 1
ATOM 3343 C C . PRO A 1 457 ? -6.706 -15.110 21.068 1.00 96.38 457 PRO A C 1
ATOM 3345 O O . PRO A 1 457 ? -6.117 -15.858 20.294 1.00 96.38 457 PRO A O 1
ATOM 3348 N N . ALA A 1 458 ? -6.547 -15.204 22.387 1.00 96.38 458 ALA A N 1
ATOM 3349 C CA . ALA A 1 458 ? -5.654 -16.149 23.049 1.00 96.38 458 ALA A CA 1
ATOM 3350 C C . ALA A 1 458 ? -6.441 -17.220 23.823 1.00 96.38 458 ALA A C 1
ATOM 3352 O O . ALA A 1 458 ? -7.293 -16.897 24.661 1.00 96.38 458 ALA A O 1
ATOM 3353 N N . LEU A 1 459 ? -6.135 -18.497 23.582 1.00 97.06 459 LEU A N 1
ATOM 3354 C CA . LEU A 1 459 ? -6.658 -19.629 24.352 1.00 97.06 459 LEU A CA 1
ATOM 3355 C C . LEU A 1 459 ? -5.942 -19.706 25.712 1.00 97.06 459 LEU A C 1
ATOM 3357 O O . LEU A 1 459 ? -4.743 -19.448 25.803 1.00 97.06 459 LEU A O 1
ATOM 3361 N N . SER A 1 460 ? -6.667 -20.025 26.785 1.00 96.94 460 SER A N 1
ATOM 3362 C CA . SER A 1 460 ? -6.067 -20.167 28.115 1.00 96.94 460 SER A CA 1
ATOM 3363 C C . SER A 1 460 ? -5.237 -21.455 28.233 1.00 96.94 460 SER A C 1
ATOM 3365 O O . SER A 1 460 ? -5.545 -22.444 27.562 1.00 96.94 460 SER A O 1
ATOM 3367 N N . PRO A 1 461 ? -4.223 -21.512 29.123 1.00 95.94 461 PRO A N 1
ATOM 3368 C CA . PRO A 1 461 ? -3.374 -22.699 29.278 1.00 95.94 461 PRO A CA 1
ATOM 3369 C C . PRO A 1 461 ? -4.142 -23.983 29.633 1.00 95.94 461 PRO A C 1
ATOM 3371 O O . PRO A 1 461 ? -3.791 -25.058 29.156 1.00 95.94 461 PRO A O 1
ATOM 3374 N N . ASP A 1 462 ? -5.228 -23.872 30.405 1.00 95.88 462 ASP A N 1
ATOM 3375 C CA . ASP A 1 462 ? -6.138 -24.979 30.745 1.00 95.88 462 ASP A CA 1
ATOM 3376 C C . ASP A 1 462 ? -7.104 -25.375 29.605 1.00 95.88 462 ASP A C 1
ATOM 3378 O O . ASP A 1 462 ? -7.898 -26.302 29.761 1.00 95.88 462 ASP A O 1
ATOM 3382 N N . GLY A 1 463 ? -7.078 -24.658 28.475 1.00 95.62 463 GLY A N 1
ATOM 3383 C CA . GLY A 1 463 ? -7.958 -24.845 27.322 1.00 95.62 463 GLY A CA 1
ATOM 3384 C C . GLY A 1 463 ? -9.422 -24.450 27.551 1.00 95.62 463 GLY A C 1
ATOM 3385 O O . GLY A 1 463 ? -10.242 -24.682 26.667 1.00 95.62 463 GLY A O 1
ATOM 3386 N N . ARG A 1 464 ? -9.788 -23.887 28.714 1.00 95.19 464 ARG A N 1
ATOM 3387 C CA . ARG A 1 464 ? -11.197 -23.683 29.122 1.00 95.19 464 ARG A CA 1
ATOM 3388 C C . ARG A 1 464 ? -11.784 -22.326 28.741 1.00 95.19 464 ARG A C 1
ATOM 3390 O O . ARG A 1 464 ? -13.007 -22.200 28.656 1.00 95.19 464 ARG A O 1
ATOM 3397 N N . ARG A 1 465 ? -10.947 -21.314 28.518 1.00 96.38 465 ARG A N 1
ATOM 3398 C CA . ARG A 1 465 ? -11.343 -19.915 28.306 1.00 96.38 465 ARG A CA 1
ATOM 3399 C C . ARG A 1 465 ? -10.607 -19.313 27.112 1.00 96.38 465 ARG A C 1
ATOM 3401 O O . ARG A 1 465 ? -9.506 -19.726 26.772 1.00 96.38 465 ARG A O 1
ATOM 3408 N N . VAL A 1 466 ? -11.198 -18.300 26.498 1.00 97.00 466 VAL A N 1
ATOM 3409 C CA . VAL A 1 466 ? -10.571 -17.471 25.460 1.00 97.00 466 VAL A CA 1
ATOM 3410 C C . VAL A 1 466 ? -10.600 -16.014 25.903 1.00 97.00 466 VAL A C 1
ATOM 3412 O O . VAL A 1 466 ? -11.625 -15.552 26.403 1.00 97.00 466 VAL A O 1
ATOM 3415 N N . ALA A 1 467 ? -9.489 -15.301 25.733 1.00 97.44 467 ALA A N 1
ATOM 3416 C CA . ALA A 1 467 ? -9.391 -13.860 25.950 1.00 97.44 467 ALA A CA 1
ATOM 3417 C C . ALA A 1 467 ? -9.159 -13.147 24.612 1.00 97.44 467 ALA A C 1
ATOM 3419 O O . ALA A 1 467 ? -8.421 -13.660 23.779 1.00 97.44 467 ALA A O 1
ATOM 3420 N N . PHE A 1 468 ? -9.792 -11.997 24.379 1.00 96.88 468 PHE A N 1
ATOM 3421 C CA . PHE A 1 468 ? -9.744 -11.295 23.087 1.00 96.88 468 PHE A CA 1
ATOM 3422 C C . PHE A 1 468 ? -10.039 -9.797 23.233 1.00 96.88 468 PHE A C 1
ATOM 3424 O O . PHE A 1 468 ? -10.609 -9.368 24.240 1.00 96.88 468 PHE A O 1
ATOM 3431 N N . ALA A 1 469 ? -9.685 -9.006 22.216 1.00 96.00 469 ALA A N 1
ATOM 3432 C CA . ALA A 1 469 ? -10.097 -7.606 22.105 1.00 96.00 469 ALA A CA 1
ATOM 3433 C C . ALA A 1 469 ? -11.336 -7.467 21.204 1.00 96.00 469 ALA A C 1
ATOM 3435 O O . ALA A 1 469 ? -11.412 -8.101 20.153 1.00 96.00 469 ALA A O 1
ATOM 3436 N N . ALA A 1 470 ? -12.300 -6.639 21.611 1.00 96.00 470 ALA A N 1
ATOM 3437 C CA . ALA A 1 470 ? -13.480 -6.262 20.823 1.00 96.00 470 ALA A CA 1
ATOM 3438 C C . ALA A 1 470 ? -14.127 -4.990 21.404 1.00 96.00 470 ALA A C 1
ATOM 3440 O O . ALA A 1 470 ? -14.111 -4.814 22.623 1.00 96.00 470 ALA A O 1
ATOM 3441 N N . LEU A 1 471 ? -14.721 -4.130 20.562 1.00 94.75 471 LEU A N 1
ATOM 3442 C CA . LEU A 1 471 ? -15.344 -2.850 20.973 1.00 94.75 471 LEU A CA 1
ATOM 3443 C C . LEU A 1 471 ? -14.432 -1.982 21.870 1.00 94.75 471 LEU A C 1
ATOM 3445 O O . LEU A 1 471 ? -14.861 -1.493 22.912 1.00 94.75 471 LEU A O 1
ATOM 3449 N N . ASP A 1 472 ? -13.153 -1.898 21.493 1.00 94.31 472 ASP A N 1
ATOM 3450 C CA . ASP A 1 472 ? -12.033 -1.381 22.297 1.00 94.31 472 ASP A CA 1
ATOM 3451 C C . ASP A 1 472 ? -12.111 -1.699 23.807 1.00 94.31 472 ASP A C 1
ATOM 3453 O O . ASP A 1 472 ? -12.222 -0.861 24.703 1.00 94.31 472 ASP A O 1
ATOM 3457 N N . SER A 1 473 ? -12.163 -2.995 24.093 1.00 95.56 473 SER A N 1
ATOM 3458 C CA . SER A 1 473 ? -12.207 -3.563 25.437 1.00 95.56 473 SER A CA 1
ATOM 3459 C C . SER A 1 473 ? -11.657 -4.990 25.408 1.00 95.56 473 SER A C 1
ATOM 3461 O O . SER A 1 473 ? -11.725 -5.668 24.379 1.00 95.56 473 SER A O 1
ATOM 3463 N N . LEU A 1 474 ? -11.122 -5.461 26.538 1.00 97.00 474 LEU A N 1
ATOM 3464 C CA . LEU A 1 474 ? -10.706 -6.856 26.700 1.00 97.00 474 LEU A CA 1
ATOM 3465 C C . LEU A 1 474 ? -11.838 -7.683 27.290 1.00 97.00 474 LEU A C 1
ATOM 3467 O O . LEU A 1 474 ? -12.460 -7.291 28.281 1.00 97.00 474 LEU A O 1
ATOM 3471 N N . TRP A 1 475 ? -12.043 -8.866 26.727 1.00 96.69 475 TRP A N 1
ATOM 3472 C CA . TRP A 1 475 ? -13.106 -9.794 27.090 1.00 96.69 475 TRP A CA 1
ATOM 3473 C C . TRP A 1 475 ? -12.546 -11.190 27.359 1.00 96.69 475 TRP A C 1
ATOM 3475 O O . TRP A 1 475 ? -11.531 -11.576 26.783 1.00 96.69 475 TRP A O 1
ATOM 3485 N N . VAL A 1 476 ? -13.227 -11.955 28.214 1.00 96.56 476 VAL A N 1
ATOM 3486 C CA . VAL A 1 476 ? -12.953 -13.375 28.480 1.00 96.56 476 VAL A CA 1
ATOM 3487 C C . VAL A 1 476 ? -14.251 -14.179 28.367 1.00 96.56 476 VAL A C 1
ATOM 3489 O O . VAL A 1 476 ? -15.257 -13.798 28.964 1.00 96.56 476 VAL A O 1
ATOM 3492 N N . ALA A 1 477 ? -14.232 -15.296 27.637 1.00 95.62 477 ALA A N 1
ATOM 3493 C CA . ALA A 1 477 ? -15.374 -16.199 27.448 1.00 95.62 477 ALA A CA 1
ATOM 3494 C C . ALA A 1 477 ? -15.004 -17.671 27.710 1.00 95.62 477 ALA A C 1
ATOM 3496 O O . ALA A 1 477 ? -13.858 -18.065 27.505 1.00 95.62 477 ALA A O 1
ATOM 3497 N N . ASP A 1 478 ? -15.978 -18.491 28.113 1.00 94.50 478 ASP A N 1
ATOM 3498 C CA . ASP A 1 478 ? -15.816 -19.941 28.303 1.00 94.50 478 ASP A CA 1
ATOM 3499 C C . ASP A 1 478 ? -15.960 -20.699 26.963 1.00 94.50 478 ASP A C 1
ATOM 3501 O O . ASP A 1 478 ? -16.929 -20.493 26.226 1.00 94.50 478 ASP A O 1
ATOM 3505 N N . ILE A 1 479 ? -15.056 -21.638 26.641 1.00 93.44 479 ILE A N 1
ATOM 3506 C CA . ILE A 1 479 ? -15.052 -22.337 25.330 1.00 93.44 479 ILE A CA 1
ATOM 3507 C C . ILE A 1 479 ? -16.226 -23.310 25.109 1.00 93.44 479 ILE A C 1
ATOM 3509 O O . ILE A 1 479 ? -16.398 -23.839 24.002 1.00 93.44 479 ILE A O 1
ATOM 3513 N N . GLY A 1 480 ? -17.018 -23.580 26.148 1.00 86.94 480 GLY A N 1
ATOM 3514 C CA . GLY A 1 480 ? -18.277 -24.320 26.042 1.00 86.94 480 GLY A CA 1
ATOM 3515 C C . GLY A 1 480 ? -19.407 -23.491 25.419 1.00 86.94 480 GLY A C 1
ATOM 3516 O O . GLY A 1 480 ? -20.321 -24.056 24.822 1.00 86.94 480 GLY A O 1
ATOM 3517 N N . GLY A 1 481 ? -19.326 -22.157 25.499 1.00 75.69 481 GLY A N 1
ATOM 3518 C CA . GLY A 1 481 ? -20.459 -21.265 25.255 1.00 75.69 481 GLY A CA 1
ATOM 3519 C C . GLY A 1 481 ? -21.508 -21.328 26.377 1.00 75.69 481 GLY A C 1
ATOM 3520 O O . GLY A 1 481 ? -21.321 -21.991 27.393 1.00 75.69 481 GLY A O 1
ATOM 3521 N N . GLY A 1 482 ? -22.625 -20.616 26.197 1.00 73.75 482 GLY A N 1
ATOM 3522 C CA . GLY A 1 482 ? -23.748 -20.610 27.151 1.00 73.75 482 GLY A CA 1
ATOM 3523 C C . GLY A 1 482 ? -23.663 -19.565 28.272 1.00 73.75 482 GLY A C 1
ATOM 3524 O O . GLY A 1 482 ? -24.610 -19.427 29.039 1.00 73.75 482 GLY A O 1
ATOM 3525 N N . ARG A 1 483 ? -22.577 -18.786 28.344 1.00 85.81 483 ARG A N 1
ATOM 3526 C CA . ARG A 1 483 ? -22.454 -17.587 29.191 1.00 85.81 483 ARG A CA 1
ATOM 3527 C C . ARG A 1 483 ? -22.014 -16.383 28.347 1.00 85.81 483 ARG A C 1
ATOM 3529 O O . ARG A 1 483 ? -21.207 -16.577 27.434 1.00 85.81 483 ARG A O 1
ATOM 3536 N N . PRO A 1 484 ? -22.504 -15.159 28.625 1.00 89.19 484 PRO A N 1
ATOM 3537 C CA . PRO A 1 484 ? -21.968 -13.944 28.014 1.00 89.19 484 PRO A CA 1
ATOM 3538 C C . PRO A 1 484 ? -20.477 -13.754 28.352 1.00 89.19 484 PRO A C 1
ATOM 3540 O O . PRO A 1 484 ? -20.047 -14.146 29.440 1.00 89.19 484 PRO A O 1
ATOM 3543 N N . PRO A 1 485 ? -19.678 -13.139 27.464 1.00 94.31 485 PRO A N 1
ATOM 3544 C CA . PRO A 1 485 ? -18.282 -12.832 27.746 1.00 94.31 485 PRO A CA 1
ATOM 3545 C C . PRO A 1 485 ? -18.167 -11.767 28.847 1.00 94.31 485 PRO A C 1
ATOM 3547 O O . PRO A 1 485 ? -18.862 -10.751 28.835 1.00 94.31 485 PRO A O 1
ATOM 3550 N N . ARG A 1 486 ? -17.237 -11.958 29.786 1.00 95.12 486 ARG A N 1
ATOM 3551 C CA . ARG A 1 486 ? -16.918 -10.968 30.823 1.00 95.12 486 ARG A CA 1
ATOM 3552 C C . ARG A 1 486 ? -15.927 -9.948 30.267 1.00 95.12 486 ARG A C 1
ATOM 3554 O O . ARG A 1 486 ? -14.797 -10.321 29.956 1.00 95.12 486 ARG A O 1
ATOM 3561 N N . ARG A 1 487 ? -16.298 -8.665 30.214 1.00 96.00 487 ARG A N 1
ATOM 3562 C CA . ARG A 1 487 ? -15.327 -7.573 30.014 1.00 96.00 487 ARG A CA 1
ATOM 3563 C C . ARG A 1 487 ? -14.409 -7.473 31.235 1.00 96.00 487 ARG A C 1
ATOM 3565 O O . ARG A 1 487 ? -14.900 -7.443 32.362 1.00 96.00 487 ARG A O 1
ATOM 3572 N N . VAL A 1 488 ? -13.097 -7.435 31.015 1.00 96.19 488 VAL A N 1
ATOM 3573 C CA . VAL A 1 488 ? -12.063 -7.427 32.071 1.00 96.19 488 VAL A CA 1
ATOM 3574 C C . VAL A 1 488 ? -11.203 -6.163 32.081 1.00 96.19 488 VAL A C 1
ATOM 3576 O O . VAL A 1 488 ? -10.714 -5.792 33.144 1.00 96.19 488 VAL A O 1
ATOM 3579 N N . VAL A 1 489 ? -11.081 -5.483 30.937 1.00 95.75 489 VAL A N 1
ATOM 3580 C CA . VAL A 1 489 ? -10.541 -4.119 30.806 1.00 95.75 489 VAL A CA 1
ATOM 3581 C C . VAL A 1 489 ? -11.459 -3.342 29.863 1.00 95.75 489 VAL A C 1
ATOM 3583 O O . VAL A 1 489 ? -12.007 -3.914 28.916 1.00 95.75 489 VAL A O 1
ATOM 3586 N N . ARG A 1 490 ? -11.641 -2.052 30.139 1.00 93.62 490 ARG A N 1
ATOM 3587 C CA . ARG A 1 490 ? -12.329 -1.084 29.284 1.00 93.62 490 ARG A CA 1
ATOM 3588 C C . ARG A 1 490 ? -11.397 0.108 29.084 1.00 93.62 490 ARG A C 1
ATOM 3590 O O . ARG A 1 490 ? -10.784 0.540 30.056 1.00 93.62 490 ARG A O 1
ATOM 3597 N N . THR A 1 491 ? -11.365 0.631 27.869 1.00 92.56 491 THR A N 1
ATOM 3598 C CA . THR A 1 491 ? -10.600 1.821 27.488 1.00 92.56 491 THR A CA 1
ATOM 3599 C C . THR A 1 491 ? -11.528 3.033 27.319 1.00 92.56 491 THR A C 1
ATOM 3601 O O . THR A 1 491 ? -12.753 2.882 27.205 1.00 92.56 491 THR A O 1
ATOM 3604 N N . ASP A 1 492 ? -10.954 4.235 27.363 1.00 93.69 492 ASP A N 1
ATOM 3605 C CA . ASP A 1 492 ? -11.659 5.496 27.115 1.00 93.69 492 ASP A CA 1
ATOM 3606 C C . ASP A 1 492 ? -11.724 5.825 25.613 1.00 93.69 492 ASP A C 1
ATOM 3608 O O . ASP A 1 492 ? -10.842 5.407 24.865 1.00 93.69 492 ASP A O 1
ATOM 3612 N N . PRO A 1 493 ? -12.720 6.598 25.132 1.00 94.62 493 PRO A N 1
ATOM 3613 C CA . PRO A 1 493 ? -12.966 6.738 23.692 1.00 94.62 493 PRO A CA 1
ATOM 3614 C C . PRO A 1 493 ? -11.848 7.387 22.864 1.00 94.62 493 PRO A C 1
ATOM 3616 O O . PRO A 1 493 ? -11.926 7.362 21.645 1.00 94.62 493 PRO A O 1
ATOM 3619 N N . THR A 1 494 ? -10.831 7.980 23.482 1.00 94.94 494 THR A N 1
ATOM 3620 C CA . THR A 1 494 ? -9.661 8.595 22.824 1.00 94.94 494 THR A CA 1
ATOM 3621 C C . THR A 1 494 ? -8.375 7.796 23.063 1.00 94.94 494 THR A C 1
ATOM 3623 O O . THR A 1 494 ? -7.277 8.347 23.029 1.00 94.94 494 THR A O 1
ATOM 3626 N N . ARG A 1 495 ? -8.495 6.501 23.355 1.00 94.44 495 ARG A N 1
ATOM 3627 C CA . ARG A 1 495 ? -7.391 5.559 23.579 1.00 94.44 495 ARG A CA 1
ATOM 3628 C C . ARG A 1 495 ? -7.649 4.258 22.817 1.00 94.44 495 ARG A C 1
ATOM 3630 O O . ARG A 1 495 ? -8.670 4.124 22.144 1.00 94.44 495 ARG A O 1
ATOM 3637 N N . TYR A 1 496 ? -6.693 3.338 22.860 1.00 94.88 496 TYR A N 1
ATOM 3638 C CA . TYR A 1 496 ? -6.758 2.059 22.163 1.00 94.88 496 TYR A CA 1
ATOM 3639 C C . TYR A 1 496 ? -5.972 0.977 22.899 1.00 94.88 496 TYR A C 1
ATOM 3641 O O . TYR A 1 496 ? -4.899 1.232 23.454 1.00 94.88 496 TYR A O 1
ATOM 3649 N N . LEU A 1 497 ? -6.462 -0.263 22.851 1.00 94.25 497 LEU A N 1
ATOM 3650 C CA . LEU A 1 497 ? -5.725 -1.420 23.366 1.00 94.25 497 LEU A CA 1
ATOM 3651 C C . LEU A 1 497 ? -5.332 -2.419 22.272 1.00 94.25 497 LEU A C 1
ATOM 3653 O O . LEU A 1 497 ? -6.038 -2.623 21.281 1.00 94.25 497 LEU A O 1
ATOM 3657 N N . LEU A 1 498 ? -4.219 -3.113 22.491 1.00 89.00 498 LEU A N 1
ATOM 3658 C CA . LEU A 1 498 ? -3.836 -4.327 21.776 1.00 89.00 498 LEU A CA 1
ATOM 3659 C C . LEU A 1 498 ? -4.184 -5.550 22.633 1.00 89.00 498 LEU A C 1
ATOM 3661 O O . LEU A 1 498 ? -4.180 -5.497 23.864 1.00 89.00 498 LEU A O 1
ATOM 3665 N N . ALA A 1 499 ? -4.551 -6.647 21.973 1.00 77.62 499 ALA A N 1
ATOM 3666 C CA . ALA A 1 499 ? -5.171 -7.791 22.636 1.00 77.62 499 ALA A CA 1
ATOM 3667 C C . ALA A 1 499 ? -4.168 -8.651 23.442 1.00 77.62 499 ALA A C 1
ATOM 3669 O O . ALA A 1 499 ? -2.957 -8.418 23.391 1.00 77.62 499 ALA A O 1
ATOM 3670 N N . PRO A 1 500 ? -4.649 -9.635 24.225 1.00 89.69 500 PRO A N 1
ATOM 3671 C CA . PRO A 1 500 ? -3.873 -10.172 25.325 1.00 89.69 500 PRO A CA 1
ATOM 3672 C C . PRO A 1 500 ? -3.002 -11.380 24.948 1.00 89.69 500 PRO A C 1
ATOM 3674 O O . PRO A 1 500 ? -3.140 -12.020 23.904 1.00 89.69 500 PRO A O 1
ATOM 3677 N N . THR A 1 501 ? -2.132 -11.744 25.881 1.00 92.25 501 THR A N 1
ATOM 3678 C CA . THR A 1 501 ? -1.667 -13.112 26.125 1.00 92.25 501 THR A CA 1
ATOM 3679 C C . THR A 1 501 ? -2.021 -13.512 27.562 1.00 92.25 501 THR A C 1
ATOM 3681 O O . THR A 1 501 ? -2.317 -12.653 28.396 1.00 92.25 501 THR A O 1
ATOM 3684 N N . TRP A 1 502 ? -2.015 -14.807 27.870 1.00 95.62 502 TRP A N 1
ATOM 3685 C CA . TRP A 1 502 ? -2.235 -15.318 29.227 1.00 95.62 502 TRP A CA 1
ATOM 3686 C C . TRP A 1 502 ? -0.906 -15.476 29.974 1.00 95.62 502 TRP A C 1
ATOM 3688 O O . TRP A 1 502 ? 0.116 -15.806 29.375 1.00 95.62 502 TRP A O 1
ATOM 3698 N N . THR A 1 503 ? -0.916 -15.333 31.301 1.00 94.88 503 THR A N 1
ATOM 3699 C CA . THR A 1 503 ? 0.139 -15.938 32.130 1.00 94.88 503 THR A CA 1
ATOM 3700 C C . THR A 1 503 ? 0.012 -17.466 32.113 1.00 94.88 503 THR A C 1
ATOM 3702 O O . THR A 1 503 ? -1.085 -18.000 31.940 1.00 94.88 503 THR A O 1
ATOM 3705 N N . ARG A 1 504 ? 1.124 -18.194 32.298 1.00 90.38 504 ARG A N 1
ATOM 3706 C CA . ARG A 1 504 ? 1.183 -19.671 32.183 1.00 90.38 504 ARG A CA 1
ATOM 3707 C C . ARG A 1 504 ? 0.239 -20.425 33.135 1.00 90.38 504 ARG A C 1
ATOM 3709 O O . ARG A 1 504 ? -0.172 -21.539 32.834 1.00 90.38 504 ARG A O 1
ATOM 3716 N N . ASP A 1 505 ? -0.118 -19.811 34.256 1.00 92.62 505 ASP A N 1
ATOM 3717 C CA . ASP A 1 505 ? -1.074 -20.306 35.254 1.00 92.62 505 ASP A CA 1
ATOM 3718 C C . ASP A 1 505 ? -2.548 -19.966 34.935 1.00 92.62 505 ASP A C 1
ATOM 3720 O O . ASP A 1 505 ? -3.458 -20.428 35.621 1.00 92.62 505 ASP A O 1
ATOM 3724 N N . GLY A 1 506 ? -2.811 -19.137 33.919 1.00 95.31 506 GLY A N 1
ATOM 3725 C CA . GLY A 1 506 ? -4.149 -18.660 33.566 1.00 95.31 506 GLY A CA 1
ATOM 3726 C C . GLY A 1 506 ? -4.797 -17.715 34.592 1.00 95.31 506 GLY A C 1
ATOM 3727 O O . GLY A 1 506 ? -6.026 -17.554 34.551 1.00 95.31 506 GLY A O 1
ATOM 3728 N N . SER A 1 507 ? -4.014 -17.118 35.507 1.00 95.75 507 SER A N 1
ATOM 3729 C CA . SER A 1 507 ? -4.497 -16.187 36.546 1.00 95.75 507 SER A CA 1
ATOM 3730 C C . SER A 1 507 ? -4.625 -14.740 36.069 1.00 95.75 507 SER A C 1
ATOM 3732 O O . SER A 1 507 ? -5.483 -14.002 36.558 1.00 95.75 507 SER A O 1
ATOM 3734 N N . ALA A 1 508 ? -3.807 -14.334 35.098 1.00 96.94 508 ALA A N 1
ATOM 3735 C CA . ALA A 1 508 ? -3.717 -12.967 34.611 1.00 96.94 508 ALA A CA 1
ATOM 3736 C C . ALA A 1 508 ? -3.635 -12.908 33.078 1.00 96.94 508 ALA A C 1
ATOM 3738 O O . ALA A 1 508 ? -3.297 -13.886 32.405 1.00 96.94 508 ALA A O 1
ATOM 3739 N N . LEU A 1 509 ? -3.924 -11.726 32.536 1.00 97.44 509 LEU A N 1
ATOM 3740 C CA . LEU A 1 509 ? -3.637 -11.369 31.147 1.00 97.44 509 LEU A CA 1
ATOM 3741 C C . LEU A 1 509 ? -2.487 -10.365 31.099 1.00 97.44 509 LEU A C 1
ATOM 3743 O O . LEU A 1 509 ? -2.359 -9.538 32.001 1.00 97.44 509 LEU A O 1
ATOM 3747 N N . VAL A 1 510 ? -1.698 -10.401 30.031 1.00 97.06 510 VAL A N 1
ATOM 3748 C CA . VAL A 1 510 ? -0.763 -9.335 29.651 1.00 97.06 510 VAL A CA 1
ATOM 3749 C C . VAL A 1 510 ? -1.216 -8.745 28.322 1.00 97.06 510 VAL A C 1
ATOM 3751 O O . VAL A 1 510 ? -1.540 -9.493 27.406 1.00 97.06 510 VAL A O 1
ATOM 3754 N N . TYR A 1 511 ? -1.270 -7.423 28.222 1.00 96.19 511 TYR A N 1
ATOM 3755 C CA . TYR A 1 511 ? -1.765 -6.678 27.061 1.00 96.19 511 TYR A CA 1
ATOM 3756 C C . TYR A 1 511 ? -1.005 -5.351 26.925 1.00 96.19 511 TYR A C 1
ATOM 3758 O O . TYR A 1 511 ? -0.139 -5.070 27.753 1.00 96.19 511 TYR A O 1
ATOM 3766 N N . ALA A 1 512 ? -1.305 -4.539 25.910 1.00 95.25 512 ALA A N 1
ATOM 3767 C CA . ALA A 1 512 ? -0.763 -3.181 25.800 1.00 95.25 512 ALA A CA 1
ATOM 3768 C C . ALA A 1 512 ? -1.874 -2.154 25.542 1.00 95.25 512 ALA A C 1
ATOM 3770 O O . ALA A 1 512 ? -2.840 -2.463 24.847 1.00 95.25 512 ALA A O 1
ATOM 3771 N N . ASP A 1 513 ? -1.732 -0.940 26.072 1.00 94.75 513 ASP A N 1
ATOM 3772 C CA . ASP A 1 513 ? -2.581 0.214 25.740 1.00 94.75 513 ASP A CA 1
ATOM 3773 C C . ASP A 1 513 ? -1.773 1.518 25.721 1.00 94.75 513 ASP A C 1
ATOM 3775 O O . ASP A 1 513 ? -0.669 1.579 26.264 1.00 94.75 513 ASP A O 1
ATOM 3779 N N . ASP A 1 514 ? -2.315 2.550 25.081 1.00 93.50 514 ASP A N 1
ATOM 3780 C CA . ASP A 1 514 ? -1.697 3.871 24.911 1.00 93.50 514 ASP A CA 1
ATOM 3781 C C . ASP A 1 514 ? -2.146 4.903 25.967 1.00 93.50 514 ASP A C 1
ATOM 3783 O O . ASP A 1 514 ? -1.938 6.107 25.787 1.00 93.50 514 ASP A O 1
ATOM 3787 N N . ARG A 1 515 ? -2.774 4.475 27.079 1.00 90.12 515 ARG A N 1
ATOM 3788 C CA . ARG A 1 515 ? -3.483 5.410 27.975 1.00 90.12 515 ARG A CA 1
ATOM 3789 C C . ARG A 1 515 ? -2.570 6.492 28.573 1.00 90.12 515 ARG A C 1
ATOM 3791 O O . ARG A 1 515 ? -2.994 7.645 28.666 1.00 90.12 515 ARG A O 1
ATOM 3798 N N . ASP A 1 516 ? -1.318 6.125 28.856 1.00 85.62 516 ASP A N 1
ATOM 3799 C CA . ASP A 1 516 ? -0.289 6.960 29.498 1.00 85.62 516 ASP A CA 1
ATOM 3800 C C . ASP A 1 516 ? 0.576 7.769 28.503 1.00 85.62 516 ASP A C 1
ATOM 3802 O O . ASP A 1 516 ? 1.531 8.420 28.918 1.00 85.62 516 ASP A O 1
ATOM 3806 N N . GLY A 1 517 ? 0.317 7.706 27.191 1.00 84.06 517 GLY A N 1
ATOM 3807 C CA . GLY A 1 517 ? 1.187 8.317 26.180 1.00 84.06 517 GLY A CA 1
ATOM 3808 C C . GLY A 1 517 ? 1.388 7.393 24.985 1.00 84.06 517 GLY A C 1
ATOM 3809 O O . GLY A 1 517 ? 0.483 7.251 24.170 1.00 84.06 517 GLY A O 1
ATOM 3810 N N . LEU A 1 518 ? 2.571 6.791 24.859 1.00 88.31 518 LEU A N 1
ATOM 3811 C CA . LEU A 1 518 ? 2.823 5.685 23.923 1.00 88.31 518 LEU A CA 1
ATOM 3812 C C . LEU A 1 518 ? 2.384 4.344 24.533 1.00 88.31 518 LEU A C 1
ATOM 3814 O O . LEU A 1 518 ? 2.178 4.251 25.743 1.00 88.31 518 LEU A O 1
ATOM 3818 N N . PHE A 1 519 ? 2.302 3.289 23.715 1.00 92.94 519 PHE A N 1
ATOM 3819 C CA . PHE A 1 519 ? 1.935 1.951 24.190 1.00 92.94 519 PHE A CA 1
ATOM 3820 C C . PHE A 1 519 ? 2.806 1.463 25.360 1.00 92.94 519 PHE A C 1
ATOM 3822 O O . PHE A 1 519 ? 4.037 1.405 25.261 1.00 92.94 519 PHE A O 1
ATOM 3829 N N . ALA A 1 520 ? 2.145 1.057 26.442 1.00 93.62 520 ALA A N 1
ATOM 3830 C CA . ALA A 1 520 ? 2.738 0.419 27.608 1.00 93.62 520 ALA A CA 1
ATOM 3831 C C . ALA A 1 520 ? 2.130 -0.974 27.819 1.00 93.62 520 ALA A C 1
ATOM 3833 O O . ALA A 1 520 ? 0.915 -1.163 27.734 1.00 93.62 520 ALA A O 1
ATOM 3834 N N . VAL A 1 521 ? 2.982 -1.955 28.120 1.00 96.50 521 VAL A N 1
ATOM 3835 C CA . VAL A 1 521 ? 2.585 -3.338 28.401 1.00 96.50 521 VAL A CA 1
ATOM 3836 C C . VAL A 1 521 ? 2.161 -3.449 29.864 1.00 96.50 521 VAL A C 1
ATOM 3838 O O . VAL A 1 521 ? 2.940 -3.132 30.764 1.00 96.50 521 VAL A O 1
ATOM 3841 N N . ARG A 1 522 ? 0.951 -3.952 30.119 1.00 96.50 522 ARG A N 1
ATOM 3842 C CA . ARG A 1 522 ? 0.373 -4.136 31.460 1.00 96.50 522 ARG A CA 1
ATOM 3843 C C . ARG A 1 522 ? 0.003 -5.593 31.709 1.00 96.50 522 ARG A C 1
ATOM 3845 O O . ARG A 1 522 ? -0.419 -6.299 30.796 1.00 96.50 522 ARG A O 1
ATOM 3852 N N . ARG A 1 523 ? 0.088 -6.025 32.967 1.00 97.00 523 ARG A N 1
ATOM 3853 C CA . ARG A 1 523 ? -0.506 -7.270 33.478 1.00 97.00 523 ARG A CA 1
ATOM 3854 C C . ARG A 1 523 ? -1.762 -6.942 34.287 1.00 97.00 523 ARG A C 1
ATOM 3856 O O . ARG A 1 523 ? -1.698 -6.068 35.143 1.00 97.00 523 ARG A O 1
ATOM 3863 N N . ARG A 1 524 ? -2.858 -7.675 34.063 1.00 97.12 524 ARG A N 1
ATOM 3864 C CA . ARG A 1 524 ? -4.143 -7.598 34.789 1.00 97.12 524 ARG A CA 1
ATOM 3865 C C . ARG A 1 524 ? -4.439 -8.932 35.472 1.00 97.12 524 ARG A C 1
ATOM 3867 O O . ARG A 1 524 ? -4.652 -9.929 34.781 1.00 97.12 524 ARG A O 1
ATOM 3874 N N . ASP A 1 525 ? -4.498 -8.961 36.803 1.00 97.31 525 ASP A N 1
ATOM 3875 C CA . ASP A 1 525 ? -4.990 -10.130 37.552 1.00 97.31 525 ASP A CA 1
ATOM 3876 C C . ASP A 1 525 ? -6.511 -10.281 37.350 1.00 97.31 525 ASP A C 1
ATOM 3878 O O . ASP A 1 525 ? -7.275 -9.322 37.489 1.00 97.31 525 ASP A O 1
ATOM 3882 N N . LEU A 1 526 ? -6.974 -11.482 36.992 1.00 95.94 526 LEU A N 1
ATOM 3883 C CA . LEU A 1 526 ? -8.375 -11.723 36.621 1.00 95.94 526 LEU A CA 1
ATOM 3884 C C . LEU A 1 526 ? -9.323 -11.934 37.812 1.00 95.94 526 LEU A C 1
ATOM 3886 O O . LEU A 1 526 ? -10.544 -11.983 37.591 1.00 95.94 526 LEU A O 1
ATOM 3890 N N . ARG A 1 527 ? -8.782 -12.073 39.028 1.00 94.50 527 ARG A N 1
ATOM 3891 C CA . ARG A 1 527 ? -9.487 -12.308 40.296 1.00 94.50 527 ARG A CA 1
ATOM 3892 C C . ARG A 1 527 ? -9.550 -11.039 41.147 1.00 94.50 527 ARG A C 1
ATOM 3894 O O . ARG A 1 527 ? -10.643 -10.670 41.557 1.00 94.50 527 ARG A O 1
ATOM 3901 N N . SER A 1 528 ? -8.417 -10.388 41.410 1.00 96.25 528 SER A N 1
ATOM 3902 C CA . SER A 1 528 ? -8.360 -9.142 42.193 1.00 96.25 528 SER A CA 1
ATOM 3903 C C . SER A 1 528 ? -8.631 -7.898 41.349 1.00 96.25 528 SER A C 1
ATOM 3905 O O . SER A 1 528 ? -9.083 -6.889 41.878 1.00 96.25 528 SER A O 1
ATOM 3907 N N . GLY A 1 529 ? -8.355 -7.952 40.042 1.00 95.44 529 GLY A N 1
ATOM 3908 C CA . GLY A 1 529 ? -8.392 -6.771 39.183 1.00 95.44 529 GLY A CA 1
ATOM 3909 C C . GLY A 1 529 ? -7.212 -5.815 39.381 1.00 95.44 529 GLY A C 1
ATOM 3910 O O . GLY A 1 529 ? -7.274 -4.698 38.875 1.00 95.44 529 GLY A O 1
ATOM 3911 N N . ALA A 1 530 ? -6.155 -6.225 40.088 1.00 96.94 530 ALA A N 1
ATOM 3912 C CA . ALA A 1 530 ? -4.924 -5.445 40.189 1.00 96.94 530 ALA A CA 1
ATOM 3913 C C . ALA A 1 530 ? -4.216 -5.338 38.826 1.00 96.94 530 ALA A C 1
ATOM 3915 O O . ALA A 1 530 ? -4.241 -6.287 38.032 1.00 96.94 530 ALA A O 1
ATOM 3916 N N . GLU A 1 531 ? -3.558 -4.203 38.578 1.00 95.94 531 GLU A N 1
ATOM 3917 C CA . GLU A 1 531 ? -2.757 -3.965 37.374 1.00 95.94 531 GLU A CA 1
ATOM 3918 C C . GLU A 1 531 ? -1.331 -3.535 37.704 1.00 95.94 531 GLU A C 1
ATOM 3920 O O . GLU A 1 531 ? -1.100 -2.778 38.643 1.00 95.94 531 GLU A O 1
ATOM 3925 N N . THR A 1 532 ? -0.378 -4.010 36.903 1.00 95.25 532 THR A N 1
ATOM 3926 C CA . THR A 1 532 ? 1.042 -3.650 37.000 1.00 95.25 532 THR A CA 1
ATOM 3927 C C . THR A 1 532 ? 1.604 -3.391 35.607 1.00 95.25 532 THR A C 1
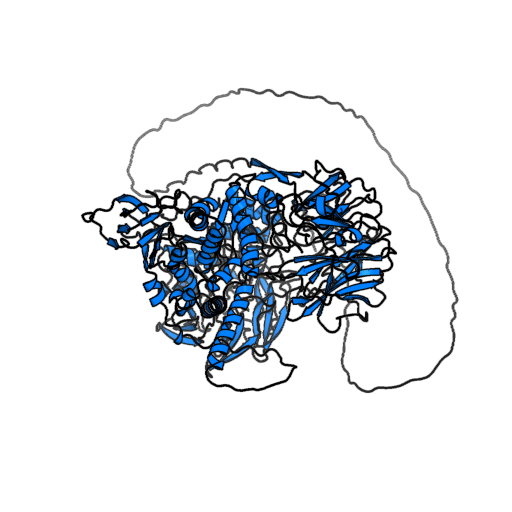ATOM 3929 O O . THR A 1 532 ? 1.449 -4.235 34.719 1.00 95.25 532 THR A O 1
ATOM 3932 N N . VAL A 1 533 ? 2.284 -2.261 35.408 1.00 95.69 533 VAL A N 1
ATOM 3933 C CA . VAL A 1 533 ? 3.053 -1.999 34.181 1.00 95.69 533 VAL A CA 1
ATOM 3934 C C . VAL A 1 533 ? 4.275 -2.922 34.157 1.00 95.69 533 VAL A C 1
ATOM 3936 O O . VAL A 1 533 ? 4.961 -3.061 35.166 1.00 95.69 533 VAL A O 1
ATOM 3939 N N . LEU A 1 534 ? 4.526 -3.570 33.019 1.00 95.75 534 LEU A N 1
ATOM 3940 C CA . LEU A 1 534 ? 5.695 -4.425 32.782 1.00 95.75 534 LEU A CA 1
ATOM 3941 C C . LEU A 1 534 ? 6.753 -3.723 31.919 1.00 95.75 534 LEU A C 1
ATOM 3943 O O . LEU A 1 534 ? 7.945 -3.927 32.128 1.00 95.75 534 LEU A O 1
ATOM 3947 N N . ALA A 1 535 ? 6.319 -2.902 30.959 1.00 94.00 535 ALA A N 1
ATOM 3948 C CA . ALA A 1 535 ? 7.175 -2.063 30.123 1.00 94.00 535 ALA A CA 1
ATOM 3949 C C . ALA A 1 535 ? 6.398 -0.831 29.628 1.00 94.00 535 ALA A C 1
ATOM 3951 O O . ALA A 1 535 ? 5.177 -0.880 29.491 1.00 94.00 535 ALA A O 1
ATOM 3952 N N . SER A 1 536 ? 7.101 0.257 29.329 1.00 90.75 536 SER A N 1
ATOM 3953 C CA . SER A 1 536 ? 6.558 1.512 28.788 1.00 90.75 536 SER A CA 1
ATOM 3954 C C . SER A 1 536 ? 7.397 1.975 27.584 1.00 90.75 536 SER A C 1
ATOM 3956 O O . SER A 1 536 ? 8.296 1.257 27.150 1.00 90.75 536 SER A O 1
ATOM 3958 N N . GLY A 1 537 ? 7.109 3.153 27.019 1.00 83.44 537 GLY A N 1
ATOM 3959 C CA . GLY A 1 537 ? 7.942 3.737 25.957 1.00 83.44 537 GLY A CA 1
ATOM 3960 C C . GLY A 1 537 ? 7.702 3.173 24.556 1.00 83.44 537 GLY A C 1
ATOM 3961 O O . GLY A 1 537 ? 8.637 3.089 23.763 1.00 83.44 537 GLY A O 1
ATOM 3962 N N . GLY A 1 538 ? 6.465 2.772 24.244 1.00 89.25 538 GLY A N 1
ATOM 3963 C CA . GLY A 1 538 ? 6.111 2.216 22.939 1.00 89.25 538 GLY A CA 1
ATOM 3964 C C . GLY A 1 538 ? 6.567 0.765 22.817 1.00 89.25 538 GLY A C 1
ATOM 3965 O O . GLY A 1 538 ? 7.528 0.463 22.108 1.00 89.25 538 GLY A O 1
ATOM 3966 N N . ARG A 1 539 ? 5.899 -0.135 23.545 1.00 92.12 539 ARG A N 1
ATOM 3967 C CA . ARG A 1 539 ? 6.134 -1.588 23.508 1.00 92.12 539 ARG A CA 1
ATOM 3968 C C . ARG A 1 539 ? 4.832 -2.317 23.200 1.00 92.12 539 ARG A C 1
ATOM 3970 O O . ARG A 1 539 ? 3.835 -2.140 23.900 1.00 92.12 539 ARG A O 1
ATOM 3977 N N . VAL A 1 540 ? 4.844 -3.125 22.144 1.00 92.56 540 VAL A N 1
ATOM 3978 C CA . VAL A 1 540 ? 3.656 -3.766 21.560 1.00 92.56 540 VAL A CA 1
ATOM 3979 C C . VAL A 1 540 ? 3.881 -5.255 21.294 1.00 92.56 540 VAL A C 1
ATOM 3981 O O . VAL A 1 540 ? 4.974 -5.779 21.505 1.00 92.56 540 VAL A O 1
ATOM 3984 N N . GLN A 1 541 ? 2.813 -5.957 20.895 1.00 92.06 541 GLN A N 1
ATOM 3985 C CA . GLN A 1 541 ? 2.802 -7.409 20.652 1.00 92.06 541 GLN A CA 1
ATOM 3986 C C . GLN A 1 541 ? 3.446 -8.254 21.793 1.00 92.06 541 GLN A C 1
ATOM 3988 O O . GLN A 1 541 ? 4.310 -9.091 21.529 1.00 92.06 541 GLN A O 1
ATOM 3993 N N . PRO A 1 542 ? 3.065 -8.060 23.075 1.00 94.81 542 PRO A N 1
ATOM 3994 C CA . PRO A 1 542 ? 3.776 -8.664 24.203 1.00 94.81 542 PRO A CA 1
ATOM 3995 C C . PRO A 1 542 ? 3.645 -10.196 24.286 1.00 94.81 542 PRO A C 1
ATOM 3997 O O . PRO A 1 542 ? 2.559 -10.763 24.105 1.00 94.81 542 PRO A O 1
ATOM 4000 N N . ALA A 1 543 ? 4.748 -10.851 24.666 1.00 95.19 543 ALA A N 1
ATOM 4001 C CA . ALA A 1 543 ? 4.839 -12.282 24.953 1.00 95.19 543 ALA A CA 1
ATOM 4002 C C . ALA A 1 543 ? 5.756 -12.557 26.165 1.00 95.19 543 ALA A C 1
ATOM 4004 O O . ALA A 1 543 ? 6.953 -12.270 26.134 1.00 95.19 543 ALA A O 1
ATOM 4005 N N . LEU A 1 544 ? 5.212 -13.144 27.237 1.00 95.50 544 LEU A N 1
ATOM 4006 C CA . LEU A 1 544 ? 6.000 -13.586 28.398 1.00 95.50 544 LEU A CA 1
ATOM 4007 C C . LEU A 1 544 ? 6.764 -14.884 28.112 1.00 95.50 544 LEU A C 1
ATOM 4009 O O . LEU A 1 544 ? 6.248 -15.767 27.425 1.00 95.50 544 LEU A O 1
ATOM 4013 N N . SER A 1 545 ? 7.952 -15.019 28.703 1.00 96.25 545 SER A N 1
ATOM 4014 C CA . SER A 1 545 ? 8.724 -16.262 28.708 1.00 96.25 545 SER A CA 1
ATOM 4015 C C . SER A 1 545 ? 7.989 -17.389 29.453 1.00 96.25 545 SER A C 1
ATOM 4017 O O . SER A 1 545 ? 7.135 -17.120 30.305 1.00 96.25 545 SER A O 1
ATOM 4019 N N . PRO A 1 546 ? 8.331 -18.670 29.205 1.00 94.50 546 PRO A N 1
ATOM 4020 C CA . PRO A 1 546 ? 7.681 -19.808 29.861 1.00 94.50 546 PRO A CA 1
ATOM 4021 C C . PRO A 1 546 ? 7.782 -19.816 31.394 1.00 94.50 546 PRO A C 1
ATOM 4023 O O . PRO A 1 546 ? 6.920 -20.402 32.047 1.00 94.50 546 PRO A O 1
ATOM 4026 N N . ASP A 1 547 ? 8.808 -19.179 31.962 1.00 94.31 547 ASP A N 1
ATOM 4027 C CA . ASP A 1 547 ? 9.013 -19.007 33.406 1.00 94.31 547 ASP A CA 1
ATOM 4028 C C . ASP A 1 547 ? 8.459 -17.678 33.959 1.00 94.31 547 ASP A C 1
ATOM 4030 O O . ASP A 1 547 ? 8.525 -17.437 35.163 1.00 94.31 547 ASP A O 1
ATOM 4034 N N . GLY A 1 548 ? 7.910 -16.816 33.096 1.00 94.12 548 GLY A N 1
ATOM 4035 C CA . GLY A 1 548 ? 7.308 -15.531 33.454 1.00 94.12 548 GLY A CA 1
ATOM 4036 C C . GLY A 1 548 ? 8.287 -14.422 33.855 1.00 94.12 548 GLY A C 1
ATOM 4037 O O . GLY A 1 548 ? 7.821 -13.358 34.256 1.00 94.12 548 GLY A O 1
ATOM 4038 N N . LYS A 1 549 ? 9.608 -14.633 33.762 1.00 95.69 549 LYS A N 1
ATOM 4039 C CA . LYS A 1 549 ? 10.622 -13.647 34.191 1.00 95.69 549 LYS A CA 1
ATOM 4040 C C . LYS A 1 549 ? 11.021 -12.646 33.113 1.00 95.69 549 LYS A C 1
ATOM 4042 O O . LYS A 1 549 ? 11.462 -11.550 33.445 1.00 95.69 549 LYS A O 1
ATOM 4047 N N . ARG A 1 550 ? 10.889 -13.012 31.837 1.00 97.44 550 ARG A N 1
ATOM 4048 C CA . ARG A 1 550 ? 11.257 -12.166 30.696 1.00 97.44 550 ARG A CA 1
ATOM 4049 C C . ARG A 1 550 ? 10.028 -11.818 29.864 1.00 97.44 550 ARG A C 1
ATOM 4051 O O . ARG A 1 550 ? 9.125 -12.633 29.688 1.00 97.44 550 ARG A O 1
ATOM 4058 N N . LEU A 1 551 ? 10.010 -10.605 29.329 1.00 97.38 551 LEU A N 1
ATOM 4059 C CA . LEU A 1 551 ? 8.997 -10.112 28.402 1.00 97.38 551 LEU A CA 1
ATOM 4060 C C . LEU A 1 551 ? 9.660 -9.856 27.050 1.00 97.38 551 LEU A C 1
ATOM 4062 O O . LEU A 1 551 ? 10.569 -9.037 26.969 1.00 97.38 551 LEU A O 1
ATOM 4066 N N . ALA A 1 552 ? 9.194 -10.532 26.003 1.00 97.38 552 ALA A N 1
ATOM 4067 C CA . ALA A 1 552 ? 9.466 -10.154 24.622 1.00 97.38 552 ALA A CA 1
ATOM 4068 C C . ALA A 1 552 ? 8.374 -9.197 24.124 1.00 97.38 552 ALA A C 1
ATOM 4070 O O . ALA A 1 552 ? 7.197 -9.348 24.464 1.00 97.38 552 ALA A O 1
ATOM 4071 N N . SER A 1 553 ? 8.768 -8.221 23.316 1.00 95.62 553 SER A N 1
ATOM 4072 C CA . SER A 1 553 ? 7.880 -7.235 22.693 1.00 95.62 553 SER A CA 1
ATOM 4073 C C . SER A 1 553 ? 8.544 -6.634 21.457 1.00 95.62 553 SER A C 1
ATOM 4075 O O . SER A 1 553 ? 9.762 -6.733 21.304 1.00 95.62 553 SER A O 1
ATOM 4077 N N . ILE A 1 554 ? 7.748 -5.993 20.607 1.00 93.50 554 ILE A N 1
ATOM 4078 C CA . ILE A 1 554 ? 8.236 -5.171 19.497 1.00 93.50 554 ILE A CA 1
ATOM 4079 C C . ILE A 1 554 ? 8.203 -3.692 19.922 1.00 93.50 554 ILE A C 1
ATOM 4081 O O . ILE A 1 554 ? 7.286 -3.282 20.642 1.00 93.50 554 ILE A O 1
ATOM 4085 N N . ASP A 1 555 ? 9.204 -2.898 19.533 1.00 91.81 555 ASP A N 1
ATOM 4086 C CA . ASP A 1 555 ? 9.214 -1.441 19.747 1.00 91.81 555 ASP A CA 1
ATOM 4087 C C . ASP A 1 555 ? 8.654 -0.650 18.546 1.00 91.81 555 ASP A C 1
ATOM 4089 O O . ASP A 1 555 ? 8.260 -1.218 17.528 1.00 91.81 555 ASP A O 1
ATOM 4093 N N . MET A 1 556 ? 8.588 0.681 18.658 1.00 87.94 556 MET A N 1
ATOM 4094 C CA . MET A 1 556 ? 8.062 1.544 17.585 1.00 87.94 556 MET A CA 1
ATOM 4095 C C . MET A 1 556 ? 8.944 1.584 16.324 1.00 87.94 556 MET A C 1
ATOM 4097 O O . MET A 1 556 ? 8.459 2.010 15.282 1.00 87.94 556 MET A O 1
ATOM 4101 N N . SER A 1 557 ? 10.191 1.106 16.385 1.00 85.50 557 SER A N 1
ATOM 4102 C CA . SER A 1 557 ? 11.076 0.931 15.222 1.00 85.50 557 SER A CA 1
ATOM 4103 C C . SER A 1 557 ? 10.962 -0.464 14.589 1.00 85.50 557 SER A C 1
ATOM 4105 O O . SER A 1 557 ? 11.664 -0.755 13.621 1.00 85.50 557 SER A O 1
ATOM 4107 N N . GLY A 1 558 ? 10.128 -1.352 15.142 1.00 89.19 558 GLY A N 1
ATOM 4108 C CA . GLY A 1 558 ? 10.015 -2.748 14.717 1.00 89.19 558 GLY A CA 1
ATOM 4109 C C . GLY A 1 558 ? 11.093 -3.680 15.283 1.00 89.19 558 GLY A C 1
ATOM 4110 O O . GLY A 1 558 ? 11.167 -4.833 14.859 1.00 89.19 558 GLY A O 1
ATOM 4111 N N . ASN A 1 559 ? 11.927 -3.234 16.230 1.00 92.19 559 ASN A N 1
ATOM 4112 C CA . ASN A 1 559 ? 12.944 -4.098 16.831 1.00 92.19 559 ASN A CA 1
ATOM 4113 C C . ASN A 1 559 ? 12.299 -5.155 17.737 1.00 92.19 559 ASN A C 1
ATOM 4115 O O . ASN A 1 559 ? 11.390 -4.851 18.511 1.00 92.19 559 ASN A O 1
ATOM 4119 N N . LEU A 1 560 ? 12.847 -6.372 17.736 1.00 95.56 560 LEU A N 1
ATOM 4120 C CA . LEU A 1 560 ? 12.580 -7.368 18.770 1.00 95.56 560 LEU A CA 1
ATOM 4121 C C . LEU A 1 560 ? 13.367 -7.014 20.035 1.00 95.56 560 LEU A C 1
ATOM 4123 O O . LEU A 1 560 ? 14.602 -7.007 20.034 1.00 95.56 560 LEU A O 1
ATOM 4127 N N . VAL A 1 561 ? 12.647 -6.776 21.127 1.00 96.06 561 VAL A N 1
ATOM 4128 C CA . VAL A 1 561 ? 13.187 -6.338 22.417 1.00 96.06 561 VAL A CA 1
ATOM 4129 C C . VAL A 1 561 ? 12.804 -7.331 23.512 1.00 96.06 561 VAL A C 1
ATOM 4131 O O . VAL A 1 561 ? 11.652 -7.767 23.585 1.00 96.06 561 VAL A O 1
ATOM 4134 N N . VAL A 1 562 ? 13.757 -7.674 24.383 1.00 97.44 562 VAL A N 1
ATOM 4135 C CA . VAL A 1 562 ? 13.525 -8.503 25.576 1.00 97.44 562 VAL A CA 1
ATOM 4136 C C . VAL A 1 562 ? 13.901 -7.746 26.846 1.00 97.44 562 VAL A C 1
ATOM 4138 O O . VAL A 1 562 ? 15.005 -7.215 26.967 1.00 97.44 562 VAL A O 1
ATOM 4141 N N . ARG A 1 563 ? 12.980 -7.745 27.810 1.00 97.19 563 ARG A N 1
ATOM 4142 C CA . ARG A 1 563 ? 13.110 -7.132 29.134 1.00 97.19 563 ARG A CA 1
ATOM 4143 C C . ARG A 1 563 ? 13.142 -8.199 30.224 1.00 97.19 563 ARG A C 1
ATOM 4145 O O . ARG A 1 563 ? 12.320 -9.116 30.196 1.00 97.19 563 ARG A O 1
ATOM 4152 N N . ASP A 1 564 ? 14.042 -8.069 31.193 1.00 96.88 564 ASP A N 1
ATOM 4153 C CA . ASP A 1 564 ? 13.976 -8.813 32.452 1.00 96.88 564 ASP A CA 1
ATOM 4154 C C . ASP A 1 564 ? 13.054 -8.076 33.433 1.00 96.88 564 ASP A C 1
ATOM 4156 O O . ASP A 1 564 ? 13.210 -6.879 33.682 1.00 96.88 564 ASP A O 1
ATOM 4160 N N . LEU A 1 565 ? 12.056 -8.777 33.970 1.00 95.44 565 LEU A N 1
ATOM 4161 C CA . LEU A 1 565 ? 11.010 -8.175 34.798 1.00 95.44 565 LEU A CA 1
ATOM 4162 C C . LEU A 1 565 ? 11.399 -8.031 36.277 1.00 95.44 565 LEU A C 1
ATOM 4164 O O . LEU A 1 565 ? 10.695 -7.337 37.007 1.00 95.44 565 LEU A O 1
ATOM 4168 N N . ALA A 1 566 ? 12.491 -8.659 36.724 1.00 94.31 566 ALA A N 1
ATOM 4169 C CA . ALA A 1 566 ? 12.989 -8.556 38.096 1.00 94.31 566 ALA A CA 1
ATOM 4170 C C . ALA A 1 566 ? 14.115 -7.517 38.216 1.00 94.31 566 ALA A C 1
ATOM 4172 O O . ALA A 1 566 ? 14.118 -6.720 39.151 1.00 94.31 566 ALA A O 1
ATOM 4173 N N . ALA A 1 567 ? 15.041 -7.491 37.255 1.00 94.12 567 ALA A N 1
ATOM 4174 C CA . ALA A 1 567 ? 16.088 -6.474 37.157 1.00 94.12 567 ALA A CA 1
ATOM 4175 C C . ALA A 1 567 ? 15.591 -5.163 36.518 1.00 94.12 567 ALA A C 1
ATOM 4177 O O . ALA A 1 567 ? 16.233 -4.125 36.659 1.00 94.12 567 ALA A O 1
ATOM 4178 N N . GLY A 1 568 ? 14.475 -5.202 35.780 1.00 92.19 568 GLY A N 1
ATOM 4179 C CA . GLY A 1 568 ? 13.923 -4.057 35.048 1.00 92.19 568 GLY A CA 1
ATOM 4180 C C . GLY A 1 568 ? 14.730 -3.642 33.811 1.00 92.19 568 GLY A C 1
ATOM 4181 O O . GLY A 1 568 ? 14.362 -2.665 33.157 1.00 92.19 568 GLY A O 1
ATOM 4182 N N . THR A 1 569 ? 15.808 -4.36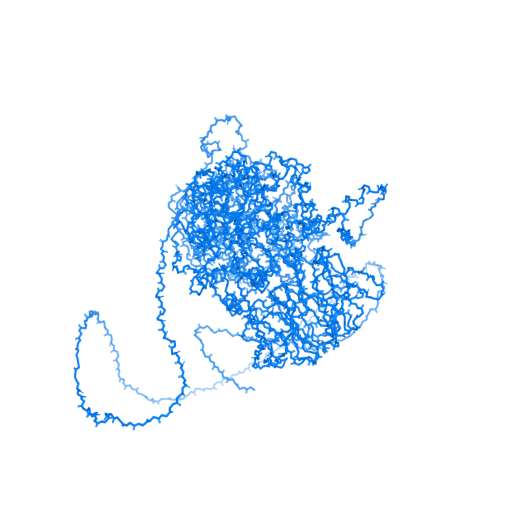3 33.493 1.00 93.56 569 THR A N 1
ATOM 4183 C CA . THR A 1 569 ? 16.722 -4.101 32.376 1.00 93.56 569 THR A CA 1
ATOM 4184 C C . THR A 1 569 ? 16.159 -4.609 31.050 1.00 93.56 569 THR A C 1
ATOM 4186 O O . THR A 1 569 ? 15.377 -5.557 31.003 1.00 93.56 569 THR A O 1
ATOM 4189 N N . GLU A 1 570 ? 16.552 -3.974 29.948 1.00 93.19 570 GLU A N 1
ATOM 4190 C CA . GLU A 1 570 ? 15.982 -4.219 28.622 1.00 93.19 570 GLU A CA 1
ATOM 4191 C C . GLU A 1 570 ? 17.076 -4.259 27.549 1.00 93.19 570 GLU A C 1
ATOM 4193 O O . GLU A 1 570 ? 18.059 -3.523 27.632 1.00 93.19 570 GLU A O 1
ATOM 4198 N N . ARG A 1 571 ? 16.921 -5.136 26.550 1.00 94.38 571 ARG A N 1
ATOM 4199 C CA . ARG A 1 571 ? 17.887 -5.326 25.463 1.00 94.38 571 ARG A CA 1
ATOM 4200 C C . ARG A 1 571 ? 17.189 -5.546 24.121 1.00 94.38 571 ARG A C 1
ATOM 4202 O O . ARG A 1 571 ? 16.357 -6.443 23.985 1.00 94.38 571 ARG A O 1
ATOM 4209 N N . VAL A 1 572 ? 17.604 -4.784 23.111 1.00 94.69 572 VAL A N 1
ATOM 4210 C CA . VAL A 1 572 ? 17.304 -5.063 21.698 1.00 94.69 572 VAL A CA 1
ATOM 4211 C C . VAL A 1 572 ? 18.028 -6.347 21.286 1.00 94.69 572 VAL A C 1
ATOM 4213 O O . VAL A 1 572 ? 19.249 -6.429 21.410 1.00 94.69 572 VAL A O 1
ATOM 4216 N N . LEU A 1 573 ? 17.293 -7.355 20.812 1.00 95.06 573 LEU A N 1
ATOM 4217 C CA . LEU A 1 573 ? 17.872 -8.596 20.285 1.00 95.06 573 LEU A CA 1
ATOM 4218 C C . LEU A 1 573 ? 18.118 -8.532 18.779 1.00 95.06 573 LEU A C 1
ATOM 4220 O O . LEU A 1 573 ? 19.092 -9.103 18.299 1.00 95.06 573 LEU A O 1
ATOM 4224 N N . ALA A 1 574 ? 17.215 -7.891 18.034 1.00 92.88 574 ALA A N 1
ATOM 4225 C CA . ALA A 1 574 ? 17.251 -7.876 16.578 1.00 92.88 574 ALA A CA 1
ATOM 4226 C C . ALA A 1 574 ? 16.470 -6.690 15.995 1.00 92.88 574 ALA A C 1
ATOM 4228 O O . ALA A 1 574 ? 15.320 -6.468 16.367 1.00 92.88 574 ALA A O 1
ATOM 4229 N N . ALA A 1 575 ? 17.064 -5.994 15.025 1.00 91.12 575 ALA A N 1
ATOM 4230 C CA . ALA A 1 575 ? 16.352 -5.075 14.135 1.00 91.12 575 ALA A CA 1
ATOM 4231 C C . ALA A 1 575 ? 15.543 -5.853 13.069 1.00 91.12 575 ALA A C 1
ATOM 4233 O O . ALA A 1 575 ? 15.945 -6.980 12.734 1.00 91.12 575 ALA A O 1
ATOM 4234 N N . PRO A 1 576 ? 14.435 -5.299 12.535 1.00 88.62 576 PRO A N 1
ATOM 4235 C CA . PRO A 1 576 ? 13.615 -5.946 11.503 1.00 88.62 576 PRO A CA 1
ATOM 4236 C C . PRO A 1 576 ? 14.384 -6.130 10.185 1.00 88.62 576 PRO A C 1
ATOM 4238 O O . PRO A 1 576 ? 15.356 -5.421 9.912 1.00 88.62 576 PRO A O 1
ATOM 4241 N N . LEU A 1 577 ? 13.976 -7.102 9.364 1.00 88.06 577 LEU A N 1
ATOM 4242 C CA . LEU A 1 577 ? 14.630 -7.382 8.082 1.00 88.06 577 LEU A CA 1
ATOM 4243 C C . LEU A 1 577 ? 14.046 -6.558 6.924 1.00 88.06 577 LEU A C 1
ATOM 4245 O O . LEU A 1 577 ? 13.064 -5.828 7.053 1.00 88.06 577 LEU A O 1
ATOM 4249 N N . GLY A 1 578 ? 14.719 -6.621 5.771 1.00 67.81 578 GLY A N 1
ATOM 4250 C CA . GLY A 1 578 ? 14.257 -5.989 4.532 1.00 67.81 578 GLY A CA 1
ATOM 4251 C C . GLY A 1 578 ? 14.180 -4.455 4.561 1.00 67.81 578 GLY A C 1
ATOM 4252 O O . GLY A 1 578 ? 13.588 -3.877 3.653 1.00 67.81 578 GLY A O 1
ATOM 4253 N N . ALA A 1 579 ? 14.758 -3.814 5.585 1.00 59.12 579 ALA A N 1
ATOM 4254 C CA . ALA A 1 579 ? 14.786 -2.365 5.815 1.00 59.12 579 ALA A CA 1
ATOM 4255 C C . ALA A 1 579 ? 13.411 -1.668 5.920 1.00 59.12 579 ALA A C 1
ATOM 4257 O O . ALA A 1 579 ? 13.353 -0.443 5.821 1.00 59.12 579 ALA A O 1
ATOM 4258 N N . GLY A 1 580 ? 12.323 -2.413 6.147 1.00 58.44 580 GLY A N 1
ATOM 4259 C CA . GLY A 1 580 ? 10.982 -1.838 6.252 1.00 58.44 580 GLY A CA 1
ATOM 4260 C C . GLY A 1 580 ? 9.951 -2.798 6.832 1.00 58.44 580 GLY A C 1
ATOM 4261 O O . GLY A 1 580 ? 9.496 -3.708 6.131 1.00 58.44 580 GLY A O 1
ATOM 4262 N N . GLY A 1 581 ? 9.565 -2.536 8.083 1.00 65.62 581 GLY A N 1
ATOM 4263 C CA . GLY A 1 581 ? 8.287 -2.954 8.648 1.00 65.62 581 GLY A CA 1
ATOM 4264 C C . GLY A 1 581 ? 8.285 -3.652 9.988 1.00 65.62 581 GLY A C 1
ATOM 4265 O O . GLY A 1 581 ? 9.302 -4.143 10.475 1.00 65.62 581 GLY A O 1
ATOM 4266 N N . LEU A 1 582 ? 7.090 -3.683 10.578 1.00 80.75 582 LEU A N 1
ATOM 4267 C CA . LEU A 1 582 ? 6.860 -4.435 11.800 1.00 80.75 582 LEU A CA 1
ATOM 4268 C C . LEU A 1 582 ? 6.933 -5.936 11.470 1.00 80.75 582 LEU A C 1
ATOM 4270 O O . LEU A 1 582 ? 6.302 -6.391 10.503 1.00 80.75 582 LEU A O 1
ATOM 4274 N N . PRO A 1 583 ? 7.696 -6.723 12.245 1.00 91.25 583 PRO A N 1
ATOM 4275 C CA . PRO A 1 583 ? 7.586 -8.167 12.202 1.00 91.25 583 PRO A CA 1
ATOM 4276 C C . PRO A 1 583 ? 6.274 -8.614 12.868 1.00 91.25 583 PRO A C 1
ATOM 4278 O O . PRO A 1 583 ? 5.631 -7.872 13.617 1.00 91.25 583 PRO A O 1
ATOM 4281 N N . GLY A 1 584 ? 5.891 -9.861 12.606 1.00 92.38 584 GLY A N 1
ATOM 4282 C CA . GLY A 1 584 ? 4.794 -10.514 13.312 1.00 92.38 584 GLY A CA 1
ATOM 4283 C C . GLY A 1 584 ? 5.145 -10.812 14.770 1.00 92.38 584 GLY A C 1
ATOM 4284 O O . GLY A 1 584 ? 6.312 -10.822 15.166 1.00 92.38 584 GLY A O 1
ATOM 4285 N N . ARG A 1 585 ? 4.113 -11.109 15.560 1.00 93.12 585 ARG A N 1
ATOM 4286 C CA . ARG A 1 585 ? 4.204 -11.318 17.010 1.00 93.12 585 ARG A CA 1
ATOM 4287 C C . ARG A 1 585 ? 5.274 -12.347 17.435 1.00 93.12 585 ARG A C 1
ATOM 4289 O O . ARG A 1 585 ? 5.301 -13.450 16.886 1.00 93.12 585 ARG A O 1
ATOM 4296 N N . PRO A 1 586 ? 6.097 -12.055 18.464 1.00 96.06 586 PRO A N 1
ATOM 4297 C CA . PRO A 1 586 ? 7.062 -13.010 19.006 1.00 96.06 586 PRO A CA 1
ATOM 4298 C C . PRO A 1 586 ? 6.410 -14.174 19.773 1.00 96.06 586 PRO A C 1
ATOM 4300 O O . PRO A 1 586 ? 5.492 -13.989 20.575 1.00 96.06 586 PRO A O 1
ATOM 4303 N N . SER A 1 587 ? 6.952 -15.380 19.589 1.00 97.00 587 SER A N 1
ATOM 4304 C CA . SER A 1 587 ? 6.552 -16.627 20.249 1.00 97.00 587 SER A CA 1
ATOM 4305 C C . SER A 1 587 ? 7.770 -17.324 20.871 1.00 97.00 587 SER A C 1
ATOM 4307 O O . SER A 1 587 ? 8.758 -17.588 20.189 1.00 97.00 587 SER A O 1
ATOM 4309 N N . TRP A 1 588 ? 7.727 -17.614 22.175 1.00 97.94 588 TRP A N 1
ATOM 4310 C CA . TRP A 1 588 ? 8.835 -18.262 22.892 1.00 97.94 588 TRP A CA 1
ATOM 4311 C C . TRP A 1 588 ? 8.873 -19.780 22.671 1.00 97.94 588 TRP A C 1
ATOM 4313 O O . TRP A 1 588 ? 7.833 -20.441 22.693 1.00 97.94 588 TRP A O 1
ATOM 4323 N N . SER A 1 589 ? 10.078 -20.350 22.583 1.00 98.38 589 SER A N 1
ATOM 4324 C CA . SER A 1 589 ? 10.295 -21.788 22.781 1.00 98.38 589 SER A CA 1
ATOM 4325 C C . SER A 1 589 ? 9.924 -22.210 24.214 1.00 98.38 589 SER A C 1
ATOM 4327 O O . SER A 1 589 ? 10.032 -21.393 25.134 1.00 98.38 589 SER A O 1
ATOM 4329 N N . PRO A 1 590 ? 9.538 -23.476 24.475 1.00 97.00 590 PRO A N 1
ATOM 4330 C CA . PRO A 1 590 ? 9.139 -23.911 25.821 1.00 97.00 590 PRO A CA 1
ATOM 4331 C C . PRO A 1 590 ? 10.242 -23.860 26.886 1.00 97.00 590 PRO A C 1
ATOM 4333 O O . PRO A 1 590 ? 9.926 -23.806 28.073 1.00 97.00 590 PRO A O 1
ATOM 4336 N N . ASP A 1 591 ? 11.513 -23.874 26.474 1.00 96.62 591 ASP A N 1
ATOM 4337 C CA . ASP A 1 591 ? 12.683 -23.696 27.344 1.00 96.62 591 ASP A CA 1
ATOM 4338 C C . ASP A 1 591 ? 13.076 -22.217 27.538 1.00 96.62 591 ASP A C 1
ATOM 4340 O O . ASP A 1 591 ? 13.967 -21.909 28.327 1.00 96.62 591 ASP A O 1
ATOM 4344 N N . GLY A 1 592 ? 12.421 -21.294 26.826 1.00 97.12 592 GLY A N 1
ATOM 4345 C CA . GLY A 1 592 ? 12.688 -19.860 26.877 1.00 97.12 592 GLY A CA 1
ATOM 4346 C C . GLY A 1 592 ? 14.029 -19.434 26.273 1.00 97.12 592 GLY A C 1
ATOM 4347 O O . GLY A 1 592 ? 14.451 -18.310 26.532 1.00 97.12 592 GLY A O 1
ATOM 4348 N N . ARG A 1 593 ? 14.721 -20.290 25.509 1.00 97.75 593 ARG A N 1
ATOM 4349 C CA . ARG A 1 593 ? 16.032 -19.978 24.899 1.00 97.75 593 ARG A CA 1
ATOM 4350 C C . ARG A 1 593 ? 15.932 -19.357 23.506 1.00 97.75 593 ARG A C 1
ATOM 4352 O O . ARG A 1 593 ? 16.894 -18.743 23.044 1.00 97.75 593 ARG A O 1
ATOM 4359 N N . TRP A 1 594 ? 14.782 -19.488 22.848 1.00 98.50 594 TRP A N 1
ATOM 4360 C CA . TRP A 1 594 ? 14.550 -19.017 21.486 1.00 98.50 594 TRP A CA 1
ATOM 4361 C C . TRP A 1 594 ? 13.233 -18.250 21.367 1.00 98.50 594 TRP A C 1
ATOM 4363 O O . TRP A 1 594 ? 12.265 -18.504 22.086 1.00 98.50 594 TRP A O 1
ATOM 4373 N N . LEU A 1 595 ? 13.207 -17.322 20.416 1.00 98.50 595 LEU A N 1
ATOM 4374 C CA . LEU A 1 595 ? 12.049 -16.536 20.013 1.00 98.50 595 LEU A CA 1
ATOM 4375 C C . LEU A 1 595 ? 11.823 -16.730 18.516 1.00 98.50 595 LEU A C 1
ATOM 4377 O O . LEU A 1 595 ? 12.692 -16.391 17.717 1.00 98.50 595 LEU A O 1
ATOM 4381 N N . ALA A 1 596 ? 10.669 -17.270 18.139 1.00 98.25 596 ALA A N 1
ATOM 4382 C CA . ALA A 1 596 ? 10.215 -17.339 16.757 1.00 98.25 596 ALA A CA 1
ATOM 4383 C C . ALA A 1 596 ? 9.300 -16.144 16.450 1.00 98.25 596 ALA A C 1
ATOM 4385 O O . ALA A 1 596 ? 8.452 -15.795 17.270 1.00 98.25 596 ALA A O 1
ATOM 4386 N N . LEU A 1 597 ? 9.460 -15.521 15.285 1.00 97.31 597 LEU A N 1
ATOM 4387 C CA . LEU A 1 597 ? 8.590 -14.451 14.791 1.00 97.31 597 LEU A CA 1
ATOM 4388 C C . LEU A 1 597 ? 8.544 -14.445 13.257 1.00 97.31 597 LEU A C 1
ATOM 4390 O O . LEU A 1 597 ? 9.404 -15.041 12.606 1.00 97.31 597 LEU A O 1
ATOM 4394 N N . CYS A 1 598 ? 7.530 -13.804 12.673 1.00 96.75 598 CYS A N 1
ATOM 4395 C CA . CYS A 1 598 ? 7.427 -13.670 11.220 1.00 96.75 598 CYS A CA 1
ATOM 4396 C C . CYS A 1 598 ? 8.152 -12.407 10.755 1.00 96.75 598 CYS A C 1
ATOM 4398 O O . CYS A 1 598 ? 7.874 -11.323 11.256 1.00 96.75 598 CYS A O 1
ATOM 4400 N N . ASP A 1 599 ? 9.037 -12.522 9.772 1.00 94.56 599 ASP A N 1
ATOM 4401 C CA . ASP A 1 599 ? 9.842 -11.402 9.270 1.00 94.56 599 ASP A CA 1
ATOM 4402 C C . ASP A 1 599 ? 9.984 -11.481 7.741 1.00 94.56 599 ASP A C 1
ATOM 4404 O O . ASP A 1 599 ? 9.745 -12.539 7.156 1.00 94.56 599 ASP A O 1
ATOM 4408 N N . ARG A 1 600 ? 10.340 -10.382 7.068 1.00 92.88 600 ARG A N 1
ATOM 4409 C CA . ARG A 1 600 ? 10.427 -10.329 5.598 1.00 92.88 600 ARG A CA 1
ATOM 4410 C C . ARG A 1 600 ? 11.874 -10.263 5.130 1.00 92.88 600 ARG A C 1
ATOM 4412 O O . ARG A 1 600 ? 12.592 -9.329 5.479 1.00 92.88 600 ARG A O 1
ATOM 4419 N N . ASN A 1 601 ? 12.297 -11.180 4.261 1.00 91.81 601 ASN A N 1
ATOM 4420 C CA . ASN A 1 601 ? 13.538 -10.943 3.520 1.00 91.81 601 ASN A CA 1
ATOM 4421 C C . ASN A 1 601 ? 13.333 -9.900 2.399 1.00 91.81 601 ASN A C 1
ATOM 4423 O O . ASN A 1 601 ? 12.212 -9.553 2.025 1.00 91.81 601 ASN A O 1
ATOM 4427 N N . ARG A 1 602 ? 14.432 -9.371 1.860 1.00 87.38 602 ARG A N 1
ATOM 4428 C CA . ARG A 1 602 ? 14.447 -8.644 0.583 1.00 87.38 602 ARG A CA 1
ATOM 4429 C C . ARG A 1 602 ? 15.260 -9.511 -0.371 1.00 87.38 602 ARG A C 1
ATOM 4431 O O . ARG A 1 602 ? 16.408 -9.815 -0.061 1.00 87.38 602 ARG A O 1
ATOM 4438 N N . LEU A 1 603 ? 14.650 -9.982 -1.459 1.00 89.38 603 LEU A N 1
ATOM 4439 C CA . LEU A 1 603 ? 15.294 -10.964 -2.340 1.00 89.38 603 LEU A CA 1
ATOM 4440 C C . LEU A 1 603 ? 16.401 -10.330 -3.185 1.00 89.38 603 LEU A C 1
ATOM 4442 O O . LEU A 1 603 ? 17.472 -10.907 -3.315 1.00 89.38 603 LEU A O 1
ATOM 4446 N N . ASN A 1 604 ? 16.158 -9.137 -3.713 1.00 89.88 604 ASN A N 1
ATOM 4447 C CA . ASN A 1 604 ? 17.097 -8.375 -4.528 1.00 89.88 604 ASN A CA 1
ATOM 4448 C C . ASN A 1 604 ? 16.965 -6.881 -4.174 1.00 89.88 604 ASN A C 1
ATOM 4450 O O . ASN A 1 604 ? 16.035 -6.490 -3.476 1.00 89.88 604 ASN A O 1
ATOM 4454 N N . GLN A 1 605 ? 17.880 -6.033 -4.620 1.00 87.56 605 GLN A N 1
ATOM 4455 C CA . GLN A 1 605 ? 17.898 -4.610 -4.267 1.00 87.56 605 GLN A CA 1
ATOM 4456 C C . GLN A 1 605 ? 17.206 -3.715 -5.311 1.00 87.56 605 GLN A C 1
ATOM 4458 O O . GLN A 1 605 ? 17.027 -2.530 -5.051 1.00 87.56 605 GLN A O 1
ATOM 4463 N N . ARG A 1 606 ? 16.760 -4.271 -6.450 1.00 87.19 606 ARG A N 1
ATOM 4464 C CA . ARG A 1 606 ? 15.941 -3.576 -7.469 1.00 87.19 606 ARG A CA 1
ATOM 4465 C C . ARG A 1 606 ? 14.441 -3.558 -7.134 1.00 87.19 606 ARG A C 1
ATOM 4467 O O . ARG A 1 606 ? 13.722 -2.691 -7.609 1.00 87.19 606 ARG A O 1
ATOM 4474 N N . PHE A 1 607 ? 13.966 -4.511 -6.330 1.00 87.44 607 PHE A N 1
ATOM 4475 C CA . PHE A 1 607 ? 12.571 -4.655 -5.898 1.00 87.44 607 PHE A CA 1
ATOM 4476 C C . PHE A 1 607 ? 12.527 -5.010 -4.403 1.00 87.44 607 PHE A C 1
ATOM 4478 O O . PHE A 1 607 ? 13.380 -5.736 -3.900 1.00 87.44 607 PHE A O 1
ATOM 4485 N N . ARG A 1 608 ? 11.557 -4.491 -3.645 1.00 86.75 608 ARG A N 1
ATOM 4486 C CA . ARG A 1 608 ? 11.533 -4.617 -2.166 1.00 86.75 608 ARG A CA 1
ATOM 4487 C C . ARG A 1 608 ? 10.807 -5.871 -1.658 1.00 86.75 608 ARG A C 1
ATOM 4489 O O . ARG A 1 608 ? 10.923 -6.221 -0.482 1.00 86.75 608 ARG A O 1
ATOM 4496 N N . GLU A 1 609 ? 10.060 -6.530 -2.539 1.00 89.81 609 GLU A N 1
ATOM 4497 C CA . GLU A 1 609 ? 9.252 -7.717 -2.281 1.00 89.81 609 GLU A CA 1
ATOM 4498 C C . GLU A 1 609 ? 10.098 -8.951 -1.928 1.00 89.81 609 GLU A C 1
ATOM 4500 O O . GLU A 1 609 ? 11.129 -9.242 -2.540 1.00 89.81 609 GLU A O 1
ATOM 4505 N N . GLY A 1 610 ? 9.611 -9.732 -0.966 1.00 92.50 610 GLY A N 1
ATOM 4506 C CA . GLY A 1 610 ? 10.237 -10.976 -0.527 1.00 92.50 610 GLY A CA 1
ATOM 4507 C C . GLY A 1 610 ? 9.214 -11.978 -0.011 1.00 92.50 610 GLY A C 1
ATOM 4508 O O . GLY A 1 610 ? 8.011 -11.830 -0.242 1.00 92.50 610 GLY A O 1
ATOM 4509 N N . TYR A 1 611 ? 9.687 -13.004 0.688 1.00 94.81 611 TYR A N 1
ATOM 4510 C CA . TYR A 1 611 ? 8.819 -13.945 1.389 1.00 94.81 611 TYR A CA 1
ATOM 4511 C C . TYR A 1 611 ? 8.680 -13.535 2.860 1.00 94.81 611 TYR A C 1
ATOM 4513 O O . TYR A 1 611 ? 9.636 -13.069 3.485 1.00 94.81 611 TYR A O 1
ATOM 4521 N N . ASN A 1 612 ? 7.490 -13.742 3.425 1.00 95.88 612 ASN A N 1
ATOM 4522 C CA . ASN A 1 612 ? 7.286 -13.707 4.873 1.00 95.88 612 ASN A CA 1
ATOM 4523 C C . ASN A 1 612 ? 7.765 -15.054 5.450 1.00 95.88 612 ASN A C 1
ATOM 4525 O O . ASN A 1 612 ? 7.198 -16.104 5.128 1.00 95.88 612 ASN A O 1
ATOM 4529 N N . LEU A 1 613 ? 8.819 -15.030 6.262 1.00 96.44 613 LEU A N 1
ATOM 4530 C CA . LEU A 1 613 ? 9.583 -16.192 6.726 1.00 96.44 613 LEU A CA 1
ATOM 4531 C C . LEU A 1 613 ? 9.520 -16.350 8.250 1.00 96.44 613 LEU A C 1
ATOM 4533 O O . LEU A 1 613 ? 9.261 -15.399 8.984 1.00 96.44 613 LEU A O 1
ATOM 4537 N N . ILE A 1 614 ? 9.839 -17.553 8.730 1.00 98.00 614 ILE A N 1
ATOM 4538 C CA . ILE A 1 614 ? 10.096 -17.816 10.148 1.00 98.00 614 ILE A CA 1
ATOM 4539 C C . ILE A 1 614 ? 11.509 -17.318 10.461 1.00 98.00 614 ILE A C 1
ATOM 4541 O O . ILE A 1 614 ? 12.492 -17.889 9.985 1.00 98.00 614 ILE A O 1
ATOM 4545 N N . ARG A 1 615 ? 11.623 -16.290 11.300 1.00 97.62 615 ARG A N 1
ATOM 4546 C CA . ARG A 1 615 ? 12.879 -15.895 11.941 1.00 97.62 615 ARG A CA 1
ATOM 4547 C C . ARG A 1 615 ? 12.928 -16.520 13.330 1.00 97.62 615 ARG A C 1
ATOM 4549 O O . ARG A 1 615 ? 11.953 -16.435 14.070 1.00 97.62 615 ARG A O 1
ATOM 4556 N N . VAL A 1 616 ? 14.045 -17.148 13.688 1.00 98.31 616 VAL A N 1
ATOM 4557 C CA . VAL A 1 616 ? 14.275 -17.696 15.036 1.00 98.31 616 VAL A CA 1
ATOM 4558 C C . VAL A 1 616 ? 15.505 -17.027 15.629 1.00 98.31 616 VAL A C 1
ATOM 4560 O O . VAL A 1 616 ? 16.587 -17.100 15.053 1.00 98.31 616 VAL A O 1
ATOM 4563 N N . VAL A 1 617 ? 15.331 -16.354 16.762 1.00 98.50 617 VAL A N 1
ATOM 4564 C CA . VAL A 1 617 ? 16.343 -15.532 17.434 1.00 98.50 617 VAL A CA 1
ATOM 4565 C C . VAL A 1 617 ? 16.695 -16.161 18.777 1.00 98.50 617 VAL A C 1
ATOM 4567 O O . VAL A 1 617 ? 15.810 -16.540 19.544 1.00 98.50 617 VAL A O 1
ATOM 4570 N N . ASN A 1 618 ? 17.984 -16.275 19.085 1.00 97.75 618 ASN A N 1
ATOM 4571 C CA . ASN A 1 618 ? 18.433 -16.717 20.397 1.00 97.75 618 ASN A CA 1
ATOM 4572 C C . ASN A 1 618 ? 18.180 -15.621 21.445 1.00 97.75 618 ASN A C 1
ATOM 4574 O O . ASN A 1 618 ? 18.656 -14.495 21.294 1.00 97.75 618 ASN A O 1
ATOM 4578 N N . ALA A 1 619 ? 17.471 -15.951 22.524 1.00 96.00 619 ALA A N 1
ATOM 4579 C CA . ALA A 1 619 ? 17.087 -14.984 23.554 1.00 96.00 619 ALA A CA 1
ATOM 4580 C C . ALA A 1 619 ? 18.283 -14.424 24.349 1.00 96.00 619 ALA A C 1
ATOM 4582 O O . ALA A 1 619 ? 18.177 -13.347 24.944 1.00 96.00 619 ALA A O 1
ATOM 4583 N N . ASP A 1 620 ? 19.418 -15.130 24.335 1.00 93.31 620 ASP A N 1
ATOM 4584 C CA . ASP A 1 620 ? 20.596 -14.841 25.151 1.00 93.31 620 ASP A CA 1
ATOM 4585 C C . ASP A 1 620 ? 21.732 -14.214 24.312 1.00 93.31 620 ASP A C 1
ATOM 4587 O O . ASP A 1 620 ? 22.335 -13.235 24.757 1.00 93.31 620 ASP A O 1
ATOM 4591 N N . SER A 1 621 ? 21.960 -14.655 23.068 1.00 94.56 621 SER A N 1
ATOM 4592 C CA . SER A 1 621 ? 22.991 -14.101 22.166 1.00 94.56 621 SER A CA 1
ATOM 4593 C C . SER A 1 621 ? 22.487 -13.135 21.083 1.00 94.56 621 SER A C 1
ATOM 4595 O O . SER A 1 621 ? 23.308 -12.470 20.460 1.00 94.56 621 SER A O 1
ATOM 4597 N N . GLY A 1 622 ? 21.177 -13.063 20.814 1.00 94.69 622 GLY A N 1
ATOM 4598 C CA . GLY A 1 622 ? 20.612 -12.272 19.706 1.00 94.69 622 GLY A CA 1
ATOM 4599 C C . GLY A 1 622 ? 20.855 -12.858 18.304 1.00 94.69 622 GLY A C 1
ATOM 4600 O O . GLY A 1 622 ? 20.307 -12.357 17.325 1.00 94.69 622 GLY A O 1
ATOM 4601 N N . GLN A 1 623 ? 21.628 -13.944 18.179 1.00 95.75 623 GLN A N 1
ATOM 4602 C CA . GLN A 1 623 ? 21.874 -14.602 16.893 1.00 95.75 623 GLN A CA 1
ATOM 4603 C C . GLN A 1 623 ? 20.568 -15.118 16.282 1.00 95.75 623 GLN A C 1
ATOM 4605 O O . GLN A 1 623 ? 19.806 -15.828 16.941 1.00 95.75 623 GLN A O 1
ATOM 4610 N N . ALA A 1 624 ? 20.338 -14.791 15.009 1.00 95.69 624 ALA A N 1
ATOM 4611 C CA . ALA A 1 624 ? 19.127 -15.146 14.280 1.00 95.69 624 ALA A CA 1
ATOM 4612 C C . ALA A 1 624 ? 19.391 -16.178 13.172 1.00 95.69 624 ALA A C 1
ATOM 4614 O O . ALA A 1 624 ? 20.455 -16.199 12.557 1.00 95.69 624 ALA A O 1
ATOM 4615 N N . ARG A 1 625 ? 18.379 -16.996 12.883 1.00 96.19 625 ARG A N 1
ATOM 4616 C CA . ARG A 1 625 ? 18.274 -17.860 11.701 1.00 96.19 625 ARG A CA 1
ATOM 4617 C C . ARG A 1 625 ? 16.968 -17.565 10.970 1.00 96.19 625 ARG A C 1
ATOM 4619 O O . ARG A 1 625 ? 16.020 -17.066 11.576 1.00 96.19 625 ARG A O 1
ATOM 4626 N N . LEU A 1 626 ? 16.922 -17.893 9.683 1.00 96.62 626 LEU A N 1
ATOM 4627 C CA . LEU A 1 626 ? 15.734 -17.761 8.842 1.00 96.62 626 LEU A CA 1
ATOM 4628 C C . LEU A 1 626 ? 15.366 -19.107 8.224 1.00 96.62 626 LEU A C 1
ATOM 4630 O O . LEU A 1 626 ? 16.237 -19.866 7.796 1.00 96.62 626 LEU A O 1
ATOM 4634 N N . HIS A 1 627 ? 14.066 -19.378 8.162 1.00 97.31 627 HIS A N 1
ATOM 4635 C CA . HIS A 1 627 ? 13.497 -20.611 7.641 1.00 97.31 627 HIS A CA 1
ATOM 4636 C C . HIS A 1 627 ? 12.218 -20.316 6.843 1.00 97.31 627 HIS A C 1
ATOM 4638 O O . HIS A 1 627 ? 11.344 -19.571 7.289 1.00 97.31 627 HIS A O 1
ATOM 4644 N N . ALA A 1 628 ? 12.079 -20.929 5.668 1.00 95.25 628 ALA A N 1
ATOM 4645 C CA . ALA A 1 628 ? 10.812 -20.951 4.940 1.00 95.25 628 ALA A CA 1
ATOM 4646 C C . ALA A 1 628 ? 9.899 -22.064 5.482 1.00 95.25 628 ALA A C 1
ATOM 4648 O O . ALA A 1 628 ? 10.385 -23.108 5.915 1.00 95.25 628 ALA A O 1
ATOM 4649 N N . VAL A 1 629 ? 8.577 -21.874 5.403 1.00 94.50 629 VAL A N 1
ATOM 4650 C CA . VAL A 1 629 ? 7.601 -22.938 5.727 1.00 94.50 629 VAL A CA 1
ATOM 4651 C C . VAL A 1 629 ? 7.701 -24.085 4.711 1.00 94.50 629 VAL A C 1
ATOM 4653 O O . VAL A 1 629 ? 7.609 -25.255 5.068 1.00 94.50 629 VAL A O 1
ATOM 4656 N N . ALA A 1 630 ? 7.913 -23.731 3.442 1.00 94.12 630 ALA A N 1
ATOM 4657 C CA . ALA A 1 630 ? 8.289 -24.603 2.332 1.00 94.12 630 ALA A CA 1
ATOM 4658 C C . ALA A 1 630 ? 8.889 -23.728 1.202 1.00 94.12 630 ALA A C 1
ATOM 4660 O O . ALA A 1 630 ? 8.723 -22.502 1.244 1.00 94.12 630 ALA A O 1
ATOM 4661 N N . PRO A 1 631 ? 9.576 -24.297 0.190 1.00 91.38 631 PRO A N 1
ATOM 4662 C CA . PRO A 1 631 ? 10.182 -23.518 -0.891 1.00 91.38 631 PRO A CA 1
ATOM 4663 C C . PRO A 1 631 ? 9.178 -22.586 -1.586 1.00 91.38 631 PRO A C 1
ATOM 4665 O O . PRO A 1 631 ? 8.129 -23.024 -2.058 1.00 91.38 631 PRO A O 1
ATOM 4668 N N . HIS A 1 632 ? 9.513 -21.294 -1.646 1.00 92.12 632 HIS A N 1
ATOM 4669 C CA . HIS A 1 632 ? 8.688 -20.239 -2.251 1.00 92.12 632 HIS A CA 1
ATOM 4670 C C . HIS A 1 632 ? 7.262 -20.131 -1.661 1.00 92.12 632 HIS A C 1
ATOM 4672 O O . HIS A 1 632 ? 6.304 -19.834 -2.383 1.00 92.12 632 HIS A O 1
ATOM 4678 N N . VAL A 1 633 ? 7.111 -20.388 -0.353 1.00 94.75 633 VAL A N 1
ATOM 4679 C CA . VAL A 1 633 ? 5.867 -20.200 0.417 1.00 94.75 633 VAL A CA 1
ATOM 4680 C C . VAL A 1 633 ? 6.063 -19.122 1.484 1.00 94.75 633 VAL A C 1
ATOM 4682 O O . VAL A 1 633 ? 6.859 -19.299 2.405 1.00 94.75 633 VAL A O 1
ATOM 4685 N N . SER A 1 634 ? 5.281 -18.046 1.387 1.00 96.06 634 SER A N 1
ATOM 4686 C CA . SER A 1 634 ? 5.162 -17.014 2.424 1.00 96.06 634 SER A CA 1
ATOM 4687 C C . SER A 1 634 ? 4.174 -17.417 3.524 1.00 96.06 634 SER A C 1
ATOM 4689 O O . SER A 1 634 ? 3.132 -18.021 3.247 1.00 96.06 634 SER A O 1
ATOM 4691 N N . ILE A 1 635 ? 4.454 -17.004 4.762 1.00 97.50 635 ILE A N 1
ATOM 4692 C CA . ILE A 1 635 ? 3.423 -16.799 5.793 1.00 97.50 635 ILE A CA 1
ATOM 4693 C C . ILE A 1 635 ? 2.464 -15.697 5.308 1.00 97.50 635 ILE A C 1
ATOM 4695 O O . ILE A 1 635 ? 2.877 -14.759 4.625 1.00 97.50 635 ILE A O 1
ATOM 4699 N N . SER A 1 636 ? 1.167 -15.841 5.588 1.00 96.25 636 SER A N 1
ATOM 4700 C CA . SER A 1 636 ? 0.133 -15.066 4.886 1.00 96.25 636 SER A CA 1
ATOM 4701 C C . SER A 1 636 ? 0.248 -13.559 5.119 1.00 96.25 636 SER A C 1
ATOM 4703 O O . SER A 1 636 ? 0.104 -12.825 4.155 1.00 96.25 636 SER A O 1
ATOM 4705 N N . ASP A 1 637 ? 0.559 -13.114 6.337 1.00 93.88 637 ASP A N 1
ATOM 4706 C CA . ASP A 1 637 ? 0.770 -11.713 6.741 1.00 93.88 637 ASP A CA 1
ATOM 4707 C C . ASP A 1 637 ? 1.894 -11.618 7.796 1.00 93.88 637 ASP A C 1
ATOM 4709 O O . ASP A 1 637 ? 2.389 -12.650 8.258 1.00 93.88 637 ASP A O 1
ATOM 4713 N N . ARG A 1 638 ? 2.287 -10.398 8.199 1.00 92.19 638 ARG A N 1
ATOM 4714 C CA . ARG A 1 638 ? 3.207 -10.156 9.334 1.00 92.19 638 ARG A CA 1
ATOM 4715 C C . ARG A 1 638 ? 2.516 -9.515 10.543 1.00 92.19 638 ARG A C 1
ATOM 4717 O O . ARG A 1 638 ? 3.056 -8.598 11.150 1.00 92.19 638 ARG A O 1
ATOM 4724 N N . TYR A 1 639 ? 1.325 -9.985 10.897 1.00 88.88 639 TYR A N 1
ATOM 4725 C CA . TYR A 1 639 ? 0.623 -9.556 12.106 1.00 88.88 639 TYR A CA 1
ATOM 4726 C C . TYR A 1 639 ? 0.618 -10.674 13.153 1.00 88.88 639 TYR A C 1
ATOM 4728 O O . TYR A 1 639 ? 1.393 -10.649 14.110 1.00 88.88 639 TYR A O 1
ATOM 4736 N N . ASP A 1 640 ? -0.216 -11.690 12.931 1.00 92.00 640 ASP A N 1
ATOM 4737 C CA . ASP A 1 640 ? -0.430 -12.820 13.847 1.00 92.00 640 ASP A CA 1
ATOM 4738 C C . ASP A 1 640 ? -0.819 -14.088 13.051 1.00 92.00 640 ASP A C 1
ATOM 4740 O O . ASP A 1 640 ? -1.533 -14.961 13.531 1.00 92.00 640 ASP A O 1
ATOM 4744 N N . SER A 1 641 ? -0.323 -14.232 11.814 1.00 95.69 641 SER A N 1
ATOM 4745 C CA . SER A 1 641 ? -0.376 -15.479 11.020 1.00 95.69 641 SER A CA 1
ATOM 4746 C C . SER A 1 641 ? 0.605 -16.574 11.507 1.00 95.69 641 SER A C 1
ATOM 4748 O O . SER A 1 641 ? 0.895 -17.538 10.792 1.00 95.69 641 SER A O 1
ATOM 4750 N N . GLY A 1 642 ? 1.112 -16.459 12.738 1.00 94.44 642 GLY A N 1
ATOM 4751 C CA . GLY A 1 642 ? 2.223 -17.253 13.272 1.00 94.44 642 GLY A CA 1
ATOM 4752 C C . GLY A 1 642 ? 3.598 -16.749 12.811 1.00 94.44 642 GLY A C 1
ATOM 4753 O O . GLY A 1 642 ? 3.673 -15.697 12.178 1.00 94.44 642 GLY A O 1
ATOM 4754 N N . PRO A 1 643 ? 4.697 -17.463 13.124 1.00 97.81 643 PRO A N 1
ATOM 4755 C CA . PRO A 1 643 ? 4.757 -18.766 13.790 1.00 97.81 643 PRO A CA 1
ATOM 4756 C C . PRO A 1 643 ? 4.404 -18.714 15.283 1.00 97.81 643 PRO A C 1
ATOM 4758 O O . PRO A 1 643 ? 4.898 -17.865 16.016 1.00 97.81 643 PRO A O 1
ATOM 4761 N N . VAL A 1 644 ? 3.599 -19.673 15.753 1.00 97.94 644 VAL A N 1
ATOM 4762 C CA . VAL A 1 644 ? 3.298 -19.849 17.187 1.00 97.94 644 VAL A CA 1
ATOM 4763 C C . VAL A 1 644 ? 3.720 -21.241 17.650 1.00 97.94 644 VAL A C 1
ATOM 4765 O O . VAL A 1 644 ? 3.176 -22.248 17.186 1.00 97.94 644 VAL A O 1
ATOM 4768 N N . TRP A 1 645 ? 4.689 -21.307 18.564 1.00 97.88 645 TRP A N 1
ATOM 4769 C CA . TRP A 1 645 ? 5.255 -22.561 19.072 1.00 97.88 645 TRP A CA 1
ATOM 4770 C C . TRP A 1 645 ? 4.233 -23.361 19.892 1.00 97.88 645 TRP A C 1
ATOM 4772 O O . TRP A 1 645 ? 3.491 -22.796 20.700 1.00 97.88 645 TRP A O 1
ATOM 4782 N N . SER A 1 646 ? 4.205 -24.683 19.718 1.00 97.94 646 SER A N 1
ATOM 4783 C CA . SER A 1 646 ? 3.480 -25.582 20.616 1.00 97.94 646 SER A CA 1
ATOM 4784 C C . SER A 1 646 ? 4.155 -25.632 21.999 1.00 97.94 646 SER A C 1
ATOM 4786 O O . SER A 1 646 ? 5.385 -25.690 22.074 1.00 97.94 646 SER A O 1
ATOM 4788 N N . PRO A 1 647 ? 3.396 -25.665 23.111 1.00 97.00 647 PRO A N 1
ATOM 4789 C CA . PRO A 1 647 ? 3.962 -25.796 24.460 1.00 97.00 647 PRO A CA 1
ATOM 4790 C C . PRO A 1 647 ? 4.827 -27.047 24.715 1.00 97.00 647 PRO A C 1
ATOM 4792 O O . PRO A 1 647 ? 5.608 -27.048 25.664 1.00 97.00 647 PRO A O 1
ATOM 4795 N N . ASP A 1 648 ? 4.715 -28.095 23.890 1.00 97.00 648 ASP A N 1
ATOM 4796 C CA . ASP A 1 648 ? 5.578 -29.289 23.903 1.00 97.00 648 ASP A CA 1
ATOM 4797 C C . ASP A 1 648 ? 6.871 -29.144 23.073 1.00 97.00 648 ASP A C 1
ATOM 4799 O O . ASP A 1 648 ? 7.731 -30.026 23.102 1.00 97.00 648 ASP A O 1
ATOM 4803 N N . GLY A 1 649 ? 7.012 -28.042 22.332 1.00 97.44 649 GLY A N 1
ATOM 4804 C CA . GLY A 1 649 ? 8.197 -27.673 21.559 1.00 97.44 649 GLY A CA 1
ATOM 4805 C C . GLY A 1 649 ? 8.305 -28.295 20.170 1.00 97.44 649 GLY A C 1
ATOM 4806 O O . GLY A 1 649 ? 9.232 -27.946 19.445 1.00 97.44 649 GLY A O 1
ATOM 4807 N N . ARG A 1 650 ? 7.391 -29.195 19.788 1.00 97.75 650 ARG A N 1
ATOM 4808 C CA . ARG A 1 650 ? 7.527 -30.053 18.595 1.00 97.75 650 ARG A CA 1
ATOM 4809 C C . ARG A 1 650 ? 7.002 -29.444 17.297 1.00 97.75 650 ARG A C 1
ATOM 4811 O O . ARG A 1 650 ? 7.312 -29.958 16.224 1.00 97.75 650 ARG A O 1
ATOM 4818 N N . HIS A 1 651 ? 6.184 -28.397 17.373 1.00 98.44 651 HIS A N 1
ATOM 4819 C CA . HIS A 1 651 ? 5.532 -27.799 16.211 1.00 98.44 651 HIS A CA 1
ATOM 4820 C C . HIS A 1 651 ? 5.493 -26.271 16.290 1.00 98.44 651 HIS A C 1
ATOM 4822 O O . HIS A 1 651 ? 5.433 -25.689 17.371 1.00 98.44 651 HIS A O 1
ATOM 4828 N N . MET A 1 652 ? 5.409 -25.627 15.129 1.00 98.62 652 MET A N 1
ATOM 4829 C CA . MET A 1 652 ? 4.910 -24.261 14.989 1.00 98.62 652 MET A CA 1
ATOM 4830 C C . MET A 1 652 ? 3.590 -24.276 14.217 1.00 98.62 652 MET A C 1
ATOM 4832 O O . MET A 1 652 ? 3.469 -24.939 13.185 1.00 98.62 652 MET A O 1
ATOM 4836 N N . ALA A 1 653 ? 2.603 -23.531 14.708 1.00 98.62 653 ALA A N 1
ATOM 4837 C CA . ALA A 1 653 ? 1.396 -23.200 13.965 1.00 98.62 653 ALA A CA 1
ATOM 4838 C C . ALA A 1 653 ? 1.671 -21.979 13.074 1.00 98.62 653 ALA A C 1
ATOM 4840 O O . ALA A 1 653 ? 2.147 -20.955 13.566 1.00 98.62 653 ALA A O 1
ATOM 4841 N N . VAL A 1 654 ? 1.381 -22.089 11.777 1.00 98.44 654 VAL A N 1
ATOM 4842 C CA . VAL A 1 654 ? 1.562 -21.024 10.773 1.00 98.44 654 VAL A CA 1
ATOM 4843 C C . VAL A 1 654 ? 0.369 -20.977 9.824 1.00 98.44 654 VAL A C 1
ATOM 4845 O O . VAL A 1 654 ? -0.259 -22.001 9.555 1.00 98.44 654 VAL A O 1
ATOM 4848 N N . VAL A 1 655 ? 0.068 -19.798 9.286 1.00 98.50 655 VAL A N 1
ATOM 4849 C CA . VAL A 1 655 ? -0.998 -19.600 8.301 1.00 98.50 655 VAL A CA 1
ATOM 4850 C C . VAL A 1 655 ? -0.384 -19.316 6.930 1.00 98.50 655 VAL A C 1
ATOM 4852 O O . VAL A 1 655 ? 0.231 -18.271 6.721 1.00 98.50 655 VAL A O 1
ATOM 4855 N N . THR A 1 656 ? -0.579 -20.209 5.959 1.00 97.81 656 THR A N 1
ATOM 4856 C CA . THR A 1 656 ? -0.122 -20.033 4.565 1.00 97.81 656 THR A CA 1
ATOM 4857 C C . THR A 1 656 ? -1.276 -20.302 3.602 1.00 97.81 656 THR A C 1
ATOM 4859 O O . THR A 1 656 ? -2.139 -21.142 3.873 1.00 97.81 656 THR A O 1
ATOM 4862 N N . GLU A 1 657 ? -1.350 -19.531 2.509 1.00 97.12 657 GLU A N 1
ATOM 4863 C CA . GLU A 1 657 ? -2.519 -19.494 1.609 1.00 97.12 657 GLU A CA 1
ATOM 4864 C C . GLU A 1 657 ? -3.846 -19.310 2.402 1.00 97.12 657 GLU A C 1
ATOM 4866 O O . GLU A 1 657 ? -4.881 -19.877 2.061 1.00 97.12 657 GLU A O 1
ATOM 4871 N N . SER A 1 658 ? -3.822 -18.548 3.508 1.00 97.50 658 SER A N 1
ATOM 4872 C CA . SER A 1 658 ? -4.948 -18.363 4.451 1.00 97.50 658 SER A CA 1
ATOM 4873 C C . SER A 1 658 ? -5.563 -19.636 5.063 1.00 97.50 658 SER A C 1
ATOM 4875 O O . SER A 1 658 ? -6.687 -19.585 5.565 1.00 97.50 658 SER A O 1
ATOM 4877 N N . ALA A 1 659 ? -4.858 -20.769 5.051 1.00 98.06 659 ALA A N 1
ATOM 4878 C CA . ALA A 1 659 ? -5.193 -21.967 5.824 1.00 98.06 659 ALA A CA 1
ATOM 4879 C C . ALA A 1 659 ? -4.221 -22.135 7.000 1.00 98.06 659 ALA A C 1
ATOM 4881 O O . ALA A 1 659 ? -3.084 -21.675 6.929 1.00 98.06 659 ALA A O 1
ATOM 4882 N N . LEU A 1 660 ? -4.645 -22.822 8.063 1.00 98.62 660 LEU A N 1
ATOM 4883 C CA . LEU A 1 660 ? -3.789 -23.160 9.203 1.00 98.62 660 LEU A CA 1
ATOM 4884 C C . LEU A 1 660 ? -2.985 -24.431 8.910 1.00 98.62 660 LEU A C 1
ATOM 4886 O O . LEU A 1 660 ? -3.551 -25.430 8.464 1.00 98.62 660 LEU A O 1
ATOM 4890 N N . TRP A 1 661 ? -1.692 -24.412 9.223 1.00 98.44 661 TRP A N 1
ATOM 4891 C CA . TRP A 1 661 ? -0.763 -25.533 9.081 1.00 98.44 661 TRP A CA 1
ATOM 4892 C C . TRP A 1 661 ? 0.029 -25.763 10.371 1.00 98.44 661 TRP A C 1
ATOM 4894 O O . TRP A 1 661 ? 0.281 -24.834 11.140 1.00 98.44 661 TRP A O 1
ATOM 4904 N N . LEU A 1 662 ? 0.477 -27.004 10.567 1.00 98.19 662 LEU A N 1
ATOM 4905 C CA . LEU A 1 662 ? 1.509 -27.366 11.536 1.00 98.19 662 LEU A CA 1
ATOM 4906 C C . LEU A 1 662 ? 2.811 -27.702 10.822 1.00 98.19 662 LEU A C 1
ATOM 4908 O O . LEU A 1 662 ? 2.843 -28.631 10.016 1.00 98.19 662 LEU A O 1
ATOM 4912 N N . LEU A 1 663 ? 3.880 -26.992 11.169 1.00 98.44 663 LEU A N 1
ATOM 4913 C CA . LEU A 1 663 ? 5.250 -27.286 10.762 1.00 98.44 663 LEU A CA 1
ATOM 4914 C C . LEU A 1 663 ? 5.974 -28.010 11.913 1.00 98.44 663 LEU A C 1
ATOM 4916 O O . LEU A 1 663 ? 6.058 -27.435 13.000 1.00 98.44 663 LEU A O 1
ATOM 4920 N N . PRO A 1 664 ? 6.483 -29.243 11.730 1.00 98.38 664 PRO A N 1
ATOM 4921 C CA . PRO A 1 664 ? 7.333 -29.901 12.725 1.00 98.38 664 PRO A CA 1
ATOM 4922 C C . PRO A 1 664 ? 8.664 -29.155 12.892 1.00 98.38 664 PRO A C 1
ATOM 4924 O O . PRO A 1 664 ? 9.274 -28.771 11.892 1.00 98.38 664 PRO A O 1
ATOM 4927 N N . VAL A 1 665 ? 9.129 -28.968 14.130 1.00 98.50 665 VAL A N 1
ATOM 4928 C CA . VAL A 1 665 ? 10.379 -28.250 14.445 1.00 98.50 665 VAL A CA 1
ATOM 4929 C C . VAL A 1 665 ? 11.199 -28.946 15.535 1.00 98.50 665 VAL A C 1
ATOM 4931 O O . VAL A 1 665 ? 10.669 -29.662 16.387 1.00 98.50 665 VAL A O 1
ATOM 4934 N N . ARG A 1 666 ? 12.509 -28.689 15.527 1.00 98.12 666 ARG A N 1
ATOM 4935 C CA . ARG A 1 666 ? 13.440 -29.005 16.620 1.00 98.12 666 ARG A CA 1
ATOM 4936 C C . ARG A 1 666 ? 13.297 -28.007 17.779 1.00 98.12 666 ARG A C 1
ATOM 4938 O O . ARG A 1 666 ? 12.760 -26.918 17.580 1.00 98.12 666 ARG A O 1
ATOM 4945 N N . PRO A 1 667 ? 13.858 -28.305 18.969 1.00 96.25 667 PRO A N 1
ATOM 4946 C CA . PRO A 1 667 ? 13.873 -27.369 20.100 1.00 96.25 667 PRO A CA 1
ATOM 4947 C C . PRO A 1 667 ? 14.541 -26.010 19.820 1.00 96.25 667 PRO A C 1
ATOM 4949 O O . PRO A 1 667 ? 14.265 -25.051 20.530 1.00 96.25 667 PRO A O 1
ATOM 4952 N N . ASP A 1 668 ? 15.395 -25.910 18.793 1.00 95.94 668 ASP A N 1
ATOM 4953 C CA . ASP A 1 668 ? 16.009 -24.652 18.338 1.00 95.94 668 ASP A CA 1
ATOM 4954 C C . ASP A 1 668 ? 15.234 -23.948 17.206 1.00 95.94 668 ASP A C 1
ATOM 4956 O O . ASP A 1 668 ? 15.748 -23.026 16.579 1.00 95.94 668 ASP A O 1
ATOM 4960 N N . GLY A 1 669 ? 14.004 -24.390 16.928 1.00 96.75 669 GLY A N 1
ATOM 4961 C CA . GLY A 1 669 ? 13.097 -23.807 15.938 1.00 96.75 669 GLY A CA 1
ATOM 4962 C C . GLY A 1 669 ? 13.376 -24.206 14.488 1.00 96.75 669 GLY A C 1
ATOM 4963 O O . GLY A 1 669 ? 12.583 -23.869 13.611 1.00 96.75 669 GLY A O 1
ATOM 4964 N N . THR A 1 670 ? 14.452 -24.954 14.222 1.00 97.38 670 THR A N 1
ATOM 4965 C CA . THR A 1 670 ? 14.760 -25.465 12.879 1.00 97.38 670 THR A CA 1
ATOM 4966 C C . THR A 1 670 ? 13.646 -26.414 12.404 1.00 97.38 670 THR A C 1
ATOM 4968 O O . THR A 1 670 ? 13.345 -27.370 13.127 1.00 97.38 670 THR A O 1
ATOM 4971 N N . PRO A 1 671 ? 13.052 -26.225 11.207 1.00 97.00 671 PRO A N 1
ATOM 4972 C CA . PRO A 1 671 ? 12.070 -27.158 10.652 1.00 97.00 671 PRO A CA 1
ATOM 4973 C C . PRO A 1 671 ? 12.627 -28.573 10.469 1.00 97.00 671 PRO A C 1
ATOM 4975 O O . PRO A 1 671 ? 13.762 -28.748 10.025 1.00 97.00 671 PRO A O 1
ATOM 4978 N N . ASP A 1 672 ? 11.816 -29.582 10.792 1.00 96.25 672 ASP A N 1
ATOM 4979 C CA . ASP A 1 672 ? 12.230 -30.995 10.836 1.00 96.25 672 ASP A CA 1
ATOM 4980 C C . ASP A 1 672 ? 11.155 -31.948 10.284 1.00 96.25 672 ASP A C 1
ATOM 4982 O O . ASP A 1 672 ? 10.946 -33.061 10.765 1.00 96.25 672 ASP A O 1
ATOM 4986 N N . GLY A 1 673 ? 10.411 -31.487 9.278 1.00 94.69 673 GLY A N 1
ATOM 4987 C CA . GLY A 1 673 ? 9.375 -32.270 8.615 1.00 94.69 673 GLY A CA 1
ATOM 4988 C C . GLY A 1 673 ? 8.579 -31.463 7.594 1.00 94.69 673 GLY A C 1
ATOM 4989 O O . GLY A 1 673 ? 8.775 -30.260 7.432 1.00 94.69 673 GLY A O 1
ATOM 4990 N N . VAL A 1 674 ? 7.662 -32.138 6.902 1.00 95.00 674 VAL A N 1
ATOM 4991 C CA . VAL A 1 674 ? 6.746 -31.506 5.941 1.00 95.00 674 VAL A CA 1
ATOM 4992 C C . VAL A 1 674 ? 5.591 -30.837 6.704 1.00 95.00 674 VAL A C 1
ATOM 4994 O O . VAL A 1 674 ? 5.007 -31.488 7.577 1.00 95.00 674 VAL A O 1
ATOM 4997 N N . PRO A 1 675 ? 5.221 -29.576 6.402 1.00 96.50 675 PRO A N 1
ATOM 4998 C CA . PRO A 1 675 ? 4.068 -28.937 7.026 1.00 96.50 675 PRO A CA 1
ATOM 4999 C C . PRO A 1 675 ? 2.752 -29.620 6.626 1.00 96.50 675 PRO A C 1
ATOM 5001 O O . PRO A 1 675 ? 2.550 -29.988 5.468 1.00 96.50 675 PRO A O 1
ATOM 5004 N N . ARG A 1 676 ? 1.820 -29.747 7.576 1.00 96.88 676 ARG A N 1
ATOM 5005 C CA . ARG A 1 676 ? 0.501 -30.373 7.381 1.00 96.88 676 ARG A CA 1
ATOM 5006 C C . ARG A 1 676 ? -0.632 -29.378 7.613 1.00 96.88 676 ARG A C 1
ATOM 5008 O O . ARG A 1 676 ? -0.731 -28.804 8.695 1.00 96.88 676 ARG A O 1
ATOM 5015 N N . GLN A 1 677 ? -1.510 -29.228 6.624 1.00 97.44 677 GLN A N 1
ATOM 5016 C CA . GLN A 1 677 ? -2.714 -28.398 6.709 1.00 97.44 677 GLN A CA 1
ATOM 5017 C C . GLN A 1 677 ? -3.696 -28.968 7.752 1.00 97.44 677 GLN A C 1
ATOM 5019 O O . GLN A 1 677 ? -3.866 -30.185 7.857 1.00 97.44 677 GLN A O 1
ATOM 5024 N N . LEU A 1 678 ? -4.342 -28.090 8.522 1.00 97.50 678 LEU A N 1
ATOM 5025 C CA . LEU A 1 678 ? -5.384 -28.428 9.500 1.00 97.50 678 LEU A CA 1
ATOM 5026 C C . LEU A 1 678 ? -6.789 -27.974 9.080 1.00 97.50 678 LEU A C 1
ATOM 5028 O O . LEU A 1 678 ? -7.762 -28.564 9.546 1.00 97.50 678 LEU A O 1
ATOM 5032 N N . THR A 1 679 ? -6.923 -26.927 8.255 1.00 97.50 679 THR A N 1
ATOM 5033 C CA . THR A 1 679 ? -8.225 -26.292 7.972 1.00 97.50 679 THR A CA 1
ATOM 5034 C C . THR A 1 679 ? -8.534 -26.180 6.482 1.00 97.50 679 THR A C 1
ATOM 5036 O O . THR A 1 679 ? -7.698 -25.754 5.691 1.00 97.50 679 THR A O 1
ATOM 5039 N N . GLU A 1 680 ? -9.780 -26.496 6.114 1.00 95.44 680 GLU A N 1
ATOM 5040 C CA . GLU A 1 680 ? -10.360 -26.217 4.786 1.00 95.44 680 GLU A CA 1
ATOM 5041 C C . GLU A 1 680 ? -11.241 -24.956 4.752 1.00 95.44 680 GLU A C 1
ATOM 5043 O O . GLU A 1 680 ? -11.810 -24.599 3.724 1.00 95.44 680 GLU A O 1
ATOM 5048 N N . GLU A 1 681 ? -11.319 -24.237 5.867 1.00 96.56 681 GLU A N 1
ATOM 5049 C CA . GLU A 1 681 ? -11.826 -22.865 5.940 1.00 96.56 681 GLU A CA 1
ATOM 5050 C C . GLU A 1 681 ? -10.661 -21.894 6.176 1.00 96.56 681 GLU A C 1
ATOM 5052 O O . GLU A 1 681 ? -9.552 -22.318 6.526 1.00 96.56 681 GLU A O 1
ATOM 5057 N N . ASN A 1 682 ? -10.904 -20.594 5.986 1.00 96.69 682 ASN A N 1
ATOM 5058 C CA . ASN A 1 682 ? -9.898 -19.579 6.284 1.00 96.69 682 ASN A CA 1
ATOM 5059 C C . ASN A 1 682 ? -9.540 -19.595 7.773 1.00 96.69 682 ASN A C 1
ATOM 5061 O O . ASN A 1 682 ? -10.427 -19.765 8.613 1.00 96.69 682 ASN A O 1
ATOM 5065 N N . ALA A 1 683 ? -8.264 -19.408 8.086 1.00 97.50 683 ALA A N 1
ATOM 5066 C CA . ALA A 1 683 ? -7.769 -19.399 9.452 1.00 97.50 683 ALA A CA 1
ATOM 5067 C C . ALA A 1 683 ? -6.781 -18.255 9.672 1.00 97.50 683 ALA A C 1
ATOM 5069 O O . ALA A 1 683 ? -5.940 -18.000 8.818 1.00 97.50 683 ALA A O 1
ATOM 5070 N N . ASP A 1 684 ? -6.890 -17.594 10.820 1.00 96.31 684 ASP A N 1
ATOM 5071 C CA . ASP A 1 684 ? -6.097 -16.433 11.223 1.00 96.31 684 ASP A CA 1
ATOM 5072 C C . ASP A 1 684 ? -5.872 -16.480 12.754 1.00 96.31 684 ASP A C 1
ATOM 5074 O O . ASP A 1 684 ? -6.689 -17.068 13.465 1.00 96.31 684 ASP A O 1
ATOM 5078 N N . HIS A 1 685 ? -4.809 -15.859 13.277 1.00 95.94 685 HIS A N 1
ATOM 5079 C CA . HIS A 1 685 ? -4.531 -15.710 14.724 1.00 95.94 685 HIS A CA 1
ATOM 5080 C C . HIS A 1 685 ? -4.542 -17.045 15.525 1.00 95.94 685 HIS A C 1
ATOM 5082 O O . HIS A 1 685 ? -5.440 -17.271 16.348 1.00 95.94 685 HIS A O 1
ATOM 5088 N N . PRO A 1 686 ? -3.604 -17.984 15.268 1.00 97.62 686 PRO A N 1
ATOM 5089 C CA . PRO A 1 686 ? -3.597 -19.298 15.905 1.00 97.62 686 PRO A CA 1
ATOM 5090 C C . PRO A 1 686 ? -3.067 -19.261 17.351 1.00 97.62 686 PRO A C 1
ATOM 5092 O O . PRO A 1 686 ? -2.038 -18.658 17.638 1.00 97.62 686 PRO A O 1
ATOM 5095 N N . SER A 1 687 ? -3.725 -19.969 18.274 1.00 97.31 687 SER A N 1
ATOM 5096 C CA . SER A 1 687 ? -3.355 -19.997 19.699 1.00 97.31 687 SER A CA 1
ATOM 5097 C C . SER A 1 687 ? -3.528 -21.390 20.322 1.00 97.31 687 SER A C 1
ATOM 5099 O O . SER A 1 687 ? -4.571 -22.025 20.166 1.00 97.31 687 SER A O 1
ATOM 5101 N N . TRP A 1 688 ? -2.500 -21.890 21.013 1.00 97.62 688 TRP A N 1
ATOM 5102 C CA . TRP A 1 688 ? -2.439 -23.258 21.552 1.00 97.62 688 TRP A CA 1
ATOM 5103 C C . TRP A 1 688 ? -3.069 -23.411 22.943 1.00 97.62 688 TRP A C 1
ATOM 5105 O O . TRP A 1 688 ? -2.974 -22.519 23.784 1.00 97.62 688 TRP A O 1
ATOM 5115 N N . SER A 1 689 ? -3.616 -24.595 23.235 1.00 97.00 689 SER A N 1
ATOM 5116 C CA . SER A 1 689 ? -3.835 -25.057 24.612 1.00 97.00 689 SER A CA 1
ATOM 5117 C C . SER A 1 689 ? -2.514 -25.502 25.250 1.00 97.00 689 SER A C 1
ATOM 5119 O O . SER A 1 689 ? -1.620 -25.999 24.563 1.00 97.00 689 SER A O 1
ATOM 5121 N N . GLY A 1 690 ? -2.386 -25.377 26.576 1.00 95.56 690 GLY A N 1
ATOM 5122 C CA . GLY A 1 690 ? -1.149 -25.688 27.309 1.00 95.56 690 GLY A CA 1
ATOM 5123 C C . GLY A 1 690 ? -0.696 -27.153 27.229 1.00 95.56 690 GLY A C 1
ATOM 5124 O O . GLY A 1 690 ? 0.468 -27.448 27.483 1.00 95.56 690 GLY A O 1
ATOM 5125 N N . ASP A 1 691 ? -1.589 -28.065 26.837 1.00 96.19 691 ASP A N 1
ATOM 5126 C CA . ASP A 1 691 ? -1.309 -29.486 26.600 1.00 96.19 691 ASP A CA 1
ATOM 5127 C C . ASP A 1 691 ? -0.843 -29.805 25.162 1.00 96.19 691 ASP A C 1
ATOM 5129 O O . ASP A 1 691 ? -0.583 -30.964 24.846 1.00 96.19 691 ASP A O 1
ATOM 5133 N N . SER A 1 692 ? -0.745 -28.797 24.284 1.00 97.62 692 SER A N 1
ATOM 5134 C CA . SER A 1 692 ? -0.430 -28.918 22.848 1.00 97.62 692 SER A CA 1
ATOM 5135 C C . SER A 1 692 ? -1.410 -29.773 22.024 1.00 97.62 692 SER A C 1
ATOM 5137 O O . SER A 1 692 ? -1.075 -30.200 20.919 1.00 97.62 692 SER A O 1
ATOM 5139 N N . ARG A 1 693 ? -2.633 -30.040 22.512 1.00 96.94 693 ARG A N 1
ATOM 5140 C CA . ARG A 1 693 ? -3.612 -30.895 21.802 1.00 96.94 693 ARG A CA 1
ATOM 5141 C C . ARG A 1 693 ? -4.652 -30.134 20.990 1.00 96.94 693 ARG A C 1
ATOM 5143 O O . ARG A 1 693 ? -5.244 -30.729 20.085 1.00 96.94 693 ARG A O 1
ATOM 5150 N N . THR A 1 694 ? -4.876 -28.857 21.293 1.00 97.69 694 THR A N 1
ATOM 5151 C CA . THR A 1 694 ? -5.927 -28.026 20.689 1.00 97.69 694 THR A CA 1
ATOM 5152 C C . THR A 1 694 ? -5.359 -26.700 20.192 1.00 97.69 694 THR A C 1
ATOM 5154 O O . THR A 1 694 ? -4.542 -26.070 20.863 1.00 97.69 694 THR A O 1
ATOM 5157 N N . LEU A 1 695 ? -5.837 -26.261 19.030 1.00 98.19 695 LEU A N 1
ATOM 5158 C CA . LEU A 1 695 ? -5.584 -24.946 18.453 1.00 98.19 695 LEU A CA 1
ATOM 5159 C C . LEU A 1 695 ? -6.890 -24.165 18.334 1.00 98.19 695 LEU A C 1
ATOM 5161 O O . LEU A 1 695 ? -7.855 -24.639 17.734 1.00 98.19 695 LEU A O 1
ATOM 5165 N N . LEU A 1 696 ? -6.892 -22.959 18.892 1.00 98.31 696 LEU A N 1
ATOM 5166 C CA . LEU A 1 696 ? -7.835 -21.889 18.598 1.00 98.31 696 LEU A CA 1
ATOM 5167 C C . LEU A 1 696 ? -7.369 -21.136 17.346 1.00 98.31 696 LEU A C 1
ATOM 5169 O O . LEU A 1 696 ? -6.170 -20.956 17.159 1.00 98.31 696 LEU A O 1
ATOM 5173 N N . TYR A 1 697 ? -8.305 -20.673 16.522 1.00 97.94 697 TYR A N 1
ATOM 5174 C CA . TYR A 1 697 ? -8.068 -19.709 15.443 1.00 97.94 697 TYR A CA 1
ATOM 5175 C C . TYR A 1 697 ? -9.348 -18.907 15.140 1.00 97.94 697 TYR A C 1
ATOM 5177 O O . TYR A 1 697 ? -10.456 -19.303 15.526 1.00 97.94 697 TYR A O 1
ATOM 5185 N N . LEU A 1 698 ? -9.214 -17.779 14.443 1.00 96.44 698 LEU A N 1
ATOM 5186 C CA . LEU A 1 698 ? -10.327 -17.054 13.827 1.00 96.44 698 LEU A CA 1
ATOM 5187 C C . LEU A 1 698 ? -10.613 -17.581 12.427 1.00 96.44 698 LEU A C 1
ATOM 5189 O O . LEU A 1 698 ? -9.705 -17.818 11.640 1.00 96.44 698 LEU A O 1
ATOM 5193 N N . SER A 1 699 ? -11.895 -17.691 12.098 1.00 96.75 699 SER A N 1
ATOM 5194 C CA . SER A 1 699 ? -12.368 -17.997 10.756 1.00 96.75 699 SER A CA 1
ATOM 5195 C C . SER A 1 699 ? -13.610 -17.180 10.443 1.00 96.75 699 SER A C 1
ATOM 5197 O O . SER A 1 699 ? -14.724 -17.545 10.839 1.00 96.75 699 SER A O 1
ATOM 5199 N N . SER A 1 700 ? -13.429 -16.073 9.720 1.00 94.38 700 SER A N 1
ATOM 5200 C CA . SER A 1 700 ? -14.545 -15.289 9.170 1.00 94.38 700 SER A CA 1
ATOM 5201 C C . SER A 1 700 ? -15.492 -14.790 10.272 1.00 94.38 700 SER A C 1
ATOM 5203 O O . SER A 1 700 ? -16.678 -15.108 10.310 1.00 94.38 700 SER A O 1
ATOM 5205 N N . GLY A 1 701 ? -14.911 -14.085 11.248 1.00 91.31 701 GLY A N 1
ATOM 5206 C CA . GLY A 1 701 ? -15.592 -13.528 12.428 1.00 91.31 701 GLY A CA 1
ATOM 5207 C C . GLY A 1 701 ? -15.927 -14.545 13.530 1.00 91.31 701 GLY A C 1
ATOM 5208 O O . GLY A 1 701 ? -16.437 -14.167 14.581 1.00 91.31 701 GLY A O 1
ATOM 5209 N N . ARG A 1 702 ? -15.650 -15.840 13.322 1.00 94.19 702 ARG A N 1
ATOM 5210 C CA . ARG A 1 702 ? -15.971 -16.924 14.267 1.00 94.19 702 ARG A CA 1
ATOM 5211 C C . ARG A 1 702 ? -14.703 -17.441 14.940 1.00 94.19 702 ARG A C 1
ATOM 5213 O O . ARG A 1 702 ? -13.722 -17.718 14.257 1.00 94.19 702 ARG A O 1
ATOM 5220 N N . LEU A 1 703 ? -14.750 -17.676 16.250 1.00 96.25 703 LEU A N 1
ATOM 5221 C CA . LEU A 1 703 ? -13.718 -18.440 16.958 1.00 96.25 703 LEU A CA 1
ATOM 5222 C C . LEU A 1 703 ? -13.911 -19.942 16.704 1.00 96.25 703 LEU A C 1
ATOM 5224 O O . LEU A 1 703 ? -15.026 -20.462 16.824 1.00 96.25 703 LEU A O 1
ATOM 5228 N N . ARG A 1 704 ? -12.834 -20.647 16.361 1.00 97.75 704 ARG A N 1
ATOM 5229 C CA . ARG A 1 704 ? -12.834 -22.067 15.982 1.00 97.75 704 ARG A CA 1
ATOM 5230 C C . ARG A 1 704 ? -11.766 -22.825 16.766 1.00 97.75 704 ARG A C 1
ATOM 5232 O O . ARG A 1 704 ? -10.689 -22.294 17.001 1.00 97.75 704 ARG A O 1
ATOM 5239 N N . LEU A 1 705 ? -12.069 -24.058 17.163 1.00 97.94 705 LEU A N 1
ATOM 5240 C CA . LEU A 1 705 ? -11.148 -24.985 17.821 1.00 97.94 705 LEU A CA 1
ATOM 5241 C C . LEU A 1 705 ? -10.976 -26.239 16.959 1.00 97.94 705 LEU A C 1
ATOM 5243 O O . LEU A 1 705 ? -11.971 -26.856 16.576 1.00 97.94 705 LEU A O 1
ATOM 5247 N N . VAL A 1 706 ? -9.733 -26.644 16.708 1.00 98.06 706 VAL A N 1
ATOM 5248 C CA . VAL A 1 706 ? -9.359 -27.895 16.025 1.00 98.06 706 VAL A CA 1
ATOM 5249 C C . VAL A 1 706 ? -8.324 -28.648 16.865 1.00 98.06 706 VAL A C 1
ATOM 5251 O O . VAL A 1 706 ? -7.587 -28.031 17.636 1.00 98.06 706 VAL A O 1
ATOM 5254 N N . SER A 1 707 ? -8.251 -29.976 16.756 1.00 97.56 707 SER A N 1
ATOM 5255 C CA . SER A 1 707 ? -7.153 -30.715 17.389 1.00 97.56 707 SER A CA 1
ATOM 5256 C C . SER A 1 707 ? -5.870 -30.583 16.567 1.00 97.56 707 SER A C 1
ATOM 5258 O O . SER A 1 707 ? -5.912 -30.521 15.339 1.00 97.56 707 SER A O 1
ATOM 5260 N N . ALA A 1 708 ? -4.713 -30.641 17.226 1.00 96.69 708 ALA A N 1
ATOM 5261 C CA . ALA A 1 708 ? -3.419 -30.788 16.563 1.00 96.69 708 ALA A CA 1
ATOM 5262 C C . ALA A 1 708 ? -3.360 -32.040 15.657 1.00 96.69 708 ALA A C 1
ATOM 5264 O O . ALA A 1 708 ? -2.670 -32.045 14.635 1.00 96.69 708 ALA A O 1
ATOM 5265 N N . GLY A 1 709 ? -4.136 -33.086 15.972 1.00 94.88 709 GLY A N 1
ATOM 5266 C CA . GLY A 1 709 ? -4.310 -34.264 15.112 1.00 94.88 709 GLY A CA 1
ATOM 5267 C C . GLY A 1 709 ? -5.107 -34.009 13.821 1.00 94.88 709 GLY A C 1
ATOM 5268 O O . GLY A 1 709 ? -5.077 -34.844 12.924 1.00 94.88 709 GLY A O 1
ATOM 5269 N N . GLY A 1 710 ? -5.774 -32.858 13.687 1.00 92.69 710 GLY A N 1
ATOM 5270 C CA . GLY A 1 710 ? -6.756 -32.567 12.637 1.00 92.69 710 GLY A CA 1
ATOM 5271 C C . GLY A 1 710 ? -8.196 -32.863 13.080 1.00 92.69 710 GLY A C 1
ATOM 5272 O O . GLY A 1 710 ? -8.514 -32.822 14.270 1.00 92.69 710 GLY A O 1
ATOM 5273 N N . GLY A 1 711 ? -9.070 -33.161 12.115 1.00 92.69 711 GLY A N 1
ATOM 5274 C CA . GLY A 1 711 ? -10.500 -33.411 12.339 1.00 92.69 711 GLY A CA 1
ATOM 5275 C C . GLY A 1 711 ? -11.382 -32.162 12.202 1.00 92.69 711 GLY A C 1
ATOM 5276 O O . GLY A 1 711 ? -10.905 -31.070 11.905 1.00 92.69 711 GLY A O 1
ATOM 5277 N N . THR A 1 712 ? -12.695 -32.327 12.380 1.00 94.31 712 THR A N 1
ATOM 5278 C CA . THR A 1 712 ? -13.693 -31.269 12.138 1.00 94.31 712 THR A CA 1
ATOM 5279 C C . THR A 1 712 ? -13.612 -30.139 13.179 1.00 94.31 712 THR A C 1
ATOM 5281 O O . THR A 1 712 ? -13.809 -30.407 14.367 1.00 94.31 712 THR A O 1
ATOM 5284 N N . PRO A 1 713 ? -13.409 -28.866 12.780 1.00 96.50 713 PRO A N 1
ATOM 5285 C CA . PRO A 1 713 ? -13.302 -27.774 13.744 1.00 96.50 713 PRO A CA 1
ATOM 5286 C C . PRO A 1 713 ? -14.648 -27.347 14.354 1.00 96.50 713 PRO A C 1
ATOM 5288 O O . PRO A 1 713 ? -15.665 -27.198 13.661 1.00 96.50 713 PRO A O 1
ATOM 5291 N N . ARG A 1 714 ? -14.644 -27.078 15.664 1.00 95.88 714 ARG A N 1
ATOM 5292 C CA . ARG A 1 714 ? -15.808 -26.667 16.469 1.00 95.88 714 ARG A CA 1
ATOM 5293 C C . ARG A 1 714 ? -15.836 -25.153 16.679 1.00 95.88 714 ARG A C 1
ATOM 5295 O O . ARG A 1 714 ? -14.833 -24.562 17.057 1.00 95.88 714 ARG A O 1
ATOM 5302 N N . THR A 1 715 ? -16.999 -24.522 16.524 1.00 95.88 715 THR A N 1
ATOM 5303 C CA . THR A 1 715 ? -17.173 -23.094 16.852 1.00 95.88 715 THR A CA 1
ATOM 5304 C C . THR A 1 715 ? -17.230 -22.872 18.365 1.00 95.88 715 THR A C 1
ATOM 5306 O O . THR A 1 715 ? -17.991 -23.548 19.063 1.00 95.88 715 THR A O 1
ATOM 5309 N N . VAL A 1 716 ? -16.496 -21.877 18.866 1.00 94.69 716 VAL A N 1
ATOM 5310 C CA . VAL A 1 716 ? -16.722 -21.285 20.194 1.00 94.69 716 VAL A CA 1
ATOM 5311 C C . VAL A 1 716 ? -17.751 -20.168 20.036 1.00 94.69 716 VAL A C 1
ATOM 5313 O O . VAL A 1 716 ? -17.516 -19.191 19.328 1.00 94.69 716 VAL A O 1
ATOM 5316 N N . ARG A 1 717 ? -18.923 -20.325 20.660 1.00 90.94 717 ARG A N 1
ATOM 5317 C CA . ARG A 1 717 ? -20.001 -19.327 20.600 1.00 90.94 717 ARG A CA 1
ATOM 5318 C C . ARG A 1 717 ? -19.736 -18.208 21.606 1.00 90.94 717 ARG A C 1
ATOM 5320 O O . ARG A 1 717 ? -19.884 -18.426 22.805 1.00 90.94 717 ARG A O 1
ATOM 5327 N N . VAL A 1 718 ? -19.412 -17.018 21.108 1.00 87.69 718 VAL A N 1
ATOM 5328 C CA . VAL A 1 718 ? -19.369 -15.776 21.890 1.00 87.69 718 VAL A CA 1
ATOM 5329 C C . VAL A 1 718 ? -20.625 -14.970 21.576 1.00 87.69 718 VAL A C 1
ATOM 5331 O O . VAL A 1 718 ? -20.824 -14.548 20.442 1.00 87.69 718 VAL A O 1
ATOM 5334 N N . ALA A 1 719 ? -21.482 -14.777 22.578 1.00 88.31 719 ALA A N 1
ATOM 5335 C CA . ALA A 1 719 ? -22.634 -13.886 22.484 1.00 88.31 719 ALA A CA 1
ATOM 5336 C C . ALA A 1 719 ? -22.198 -12.471 22.892 1.00 88.31 719 ALA A C 1
ATOM 5338 O O . ALA A 1 719 ? -22.229 -12.132 24.073 1.00 88.31 719 ALA A O 1
ATOM 5339 N N . LEU A 1 720 ? -21.722 -11.688 21.922 1.00 92.44 720 LEU A N 1
ATOM 5340 C CA . LEU A 1 720 ? -21.355 -10.285 22.098 1.00 92.44 720 LEU A CA 1
ATOM 5341 C C . LEU A 1 720 ? -22.026 -9.444 21.012 1.00 92.44 720 LEU A C 1
ATOM 5343 O O . LEU A 1 720 ? -22.008 -9.804 19.834 1.00 92.44 720 LEU A O 1
ATOM 5347 N N . ASP A 1 721 ? -22.600 -8.321 21.418 1.00 93.75 721 ASP A N 1
ATOM 5348 C CA . ASP A 1 721 ? -23.313 -7.402 20.546 1.00 93.75 721 ASP A CA 1
ATOM 5349 C C . ASP A 1 721 ? -22.980 -5.940 20.868 1.00 93.75 721 ASP A C 1
ATOM 5351 O O . ASP A 1 721 ? -22.299 -5.623 21.848 1.00 93.75 721 ASP A O 1
ATOM 5355 N N . TYR A 1 722 ? -23.416 -5.050 19.982 1.00 92.75 722 TYR A N 1
ATOM 5356 C CA . TYR A 1 722 ? -23.367 -3.609 20.166 1.00 92.75 722 TYR A CA 1
ATOM 5357 C C . TYR A 1 722 ? -24.615 -2.947 19.577 1.00 92.75 722 TYR A C 1
ATOM 5359 O O . TYR A 1 722 ? -25.321 -3.506 18.738 1.00 92.75 722 TYR A O 1
ATOM 5367 N N . ARG A 1 723 ? -24.881 -1.710 19.998 1.00 89.31 723 ARG A N 1
ATOM 5368 C CA . ARG A 1 723 ? -25.966 -0.878 19.472 1.00 89.31 723 ARG A CA 1
ATOM 5369 C C . ARG A 1 723 ? -25.433 0.520 19.197 1.00 89.31 723 ARG A C 1
ATOM 5371 O O . ARG A 1 723 ? -24.896 1.152 20.107 1.00 89.31 723 ARG A O 1
ATOM 5378 N N . ARG A 1 724 ? -25.630 1.032 17.976 1.00 81.75 724 ARG A N 1
ATOM 5379 C CA . ARG A 1 724 ? -25.384 2.453 17.688 1.00 81.75 724 ARG A CA 1
ATOM 5380 C C . ARG A 1 724 ? -26.316 3.298 18.558 1.00 81.75 724 ARG A C 1
ATOM 5382 O O . ARG A 1 724 ? -27.529 3.076 18.589 1.00 81.75 724 ARG A O 1
ATOM 5389 N N . ARG A 1 725 ? -25.752 4.276 19.268 1.00 78.00 725 ARG A N 1
ATOM 5390 C CA . ARG A 1 725 ? -26.537 5.282 19.993 1.00 78.00 725 ARG A CA 1
ATOM 5391 C C . ARG A 1 725 ? -27.221 6.197 18.975 1.00 78.00 725 ARG A C 1
ATOM 5393 O O . ARG A 1 725 ? -26.558 6.703 18.071 1.00 78.00 725 ARG A O 1
ATOM 5400 N N . ARG A 1 726 ? -28.529 6.428 19.130 1.00 83.19 726 ARG A N 1
ATOM 5401 C CA . ARG A 1 726 ? -29.197 7.535 18.432 1.00 83.19 726 ARG A CA 1
ATOM 5402 C C . ARG A 1 726 ? -28.666 8.841 19.052 1.00 83.19 726 ARG A C 1
ATOM 5404 O O . ARG A 1 726 ? -28.706 8.940 20.278 1.00 83.19 726 ARG A O 1
ATOM 5411 N N . PRO A 1 727 ? -28.143 9.793 18.262 1.00 86.44 727 PRO A N 1
ATOM 5412 C CA . PRO A 1 727 ? -27.731 11.097 18.773 1.00 86.44 727 PRO A CA 1
ATOM 5413 C C . PRO A 1 727 ? -28.954 11.924 19.185 1.00 86.44 727 PRO A C 1
ATOM 5415 O O . PRO A 1 727 ? -30.085 11.640 18.779 1.00 86.44 727 PRO A O 1
ATOM 5418 N N . GLU A 1 728 ? -28.712 12.957 19.981 1.00 89.00 728 GLU A N 1
ATOM 5419 C CA . GLU A 1 728 ? -29.733 13.936 20.347 1.00 89.00 728 GLU A CA 1
ATOM 5420 C C . GLU A 1 728 ? -30.089 14.833 19.147 1.00 89.00 728 GLU A C 1
ATOM 5422 O O . GLU A 1 728 ? -29.258 15.088 18.275 1.00 89.00 728 GLU A O 1
ATOM 5427 N N . ASP A 1 729 ? -31.333 15.312 19.103 1.00 94.06 729 ASP A N 1
ATOM 5428 C CA . ASP A 1 729 ? -31.777 16.293 18.110 1.00 94.06 729 ASP A CA 1
ATOM 5429 C C . ASP A 1 729 ? -31.211 17.684 18.488 1.00 94.06 729 ASP A C 1
ATOM 5431 O O . ASP A 1 729 ? -31.348 18.120 19.635 1.00 94.06 729 ASP A O 1
ATOM 5435 N N . LEU A 1 730 ? -30.574 18.381 17.540 1.00 95.75 730 LEU A N 1
ATOM 5436 C CA . LEU A 1 730 ? -29.842 19.636 17.771 1.00 95.75 730 LEU A CA 1
ATOM 5437 C C . LEU A 1 730 ? -30.039 20.657 16.640 1.00 95.75 730 LEU A C 1
ATOM 5439 O O . LEU A 1 730 ? -30.496 20.316 15.549 1.00 95.75 730 LEU A O 1
ATOM 5443 N N . VAL A 1 731 ? -29.659 21.909 16.892 1.00 97.00 731 VAL A N 1
ATOM 5444 C CA . VAL A 1 731 ? -29.517 22.953 15.863 1.00 97.00 731 VAL A CA 1
ATOM 5445 C C . VAL A 1 731 ? -28.074 23.444 15.843 1.00 97.00 731 VAL A C 1
ATOM 5447 O O . VAL A 1 731 ? -27.532 23.767 16.898 1.00 97.00 731 VAL A O 1
ATOM 5450 N N . VAL A 1 732 ? -27.461 23.518 14.661 1.00 97.50 732 VAL A N 1
ATOM 5451 C CA . VAL A 1 732 ? -26.210 24.260 14.446 1.00 97.50 732 VAL A CA 1
ATOM 5452 C C . VAL A 1 732 ? -26.581 25.620 13.873 1.00 97.50 732 VAL A C 1
ATOM 5454 O O . VAL A 1 732 ? -27.198 25.673 12.815 1.00 97.50 732 VAL A O 1
ATOM 5457 N N . HIS A 1 733 ? -26.235 26.702 14.562 1.00 97.75 733 HIS A N 1
ATOM 5458 C CA . HIS A 1 733 ? -26.327 28.057 14.017 1.00 97.75 733 HIS A CA 1
ATOM 5459 C C . HIS A 1 733 ? -24.971 28.424 13.445 1.00 97.75 733 HIS A C 1
ATOM 5461 O O . HIS A 1 733 ? -24.016 28.520 14.203 1.00 97.75 733 HIS A O 1
ATOM 5467 N N . ALA A 1 734 ? -24.887 28.568 12.131 1.00 98.06 734 ALA A N 1
ATOM 5468 C CA . ALA A 1 734 ? -23.660 28.835 11.400 1.00 98.06 734 ALA A CA 1
ATOM 5469 C C . ALA A 1 734 ? -23.668 30.258 10.832 1.00 98.06 734 ALA A C 1
ATOM 5471 O O . ALA A 1 734 ? -24.676 30.680 10.258 1.00 98.06 734 ALA A O 1
ATOM 5472 N N . GLY A 1 735 ? -22.543 30.965 10.955 1.00 98.00 735 GLY A N 1
ATOM 5473 C CA . GLY A 1 735 ? -22.343 32.265 10.311 1.00 98.00 735 GLY A CA 1
ATOM 5474 C C . GLY A 1 735 ? -22.307 32.131 8.793 1.00 98.00 735 GLY A C 1
ATOM 5475 O O . GLY A 1 735 ? -22.996 32.866 8.090 1.00 98.00 735 GLY A O 1
ATOM 5476 N N . GLN A 1 736 ? -21.578 31.124 8.307 1.00 98.06 736 GLN A N 1
ATOM 5477 C CA . GLN A 1 736 ? -21.507 30.740 6.899 1.00 98.06 736 GLN A CA 1
ATOM 5478 C C . GLN A 1 736 ? -21.696 29.227 6.724 1.00 98.06 736 GLN A C 1
ATOM 5480 O O . GLN A 1 736 ? -21.254 28.427 7.548 1.00 98.06 736 GLN A O 1
ATOM 5485 N N . VAL A 1 737 ? -22.337 28.816 5.629 1.00 98.31 737 VAL A N 1
ATOM 5486 C CA . VAL A 1 737 ? -22.532 27.412 5.237 1.00 98.31 737 VAL A CA 1
ATOM 5487 C C . VAL A 1 737 ? -22.228 27.236 3.757 1.00 98.31 737 VAL A C 1
ATOM 5489 O O . VAL A 1 737 ? -22.918 27.809 2.914 1.00 98.31 737 VAL A O 1
ATOM 5492 N N . TRP A 1 738 ? -21.273 26.368 3.433 1.00 98.38 738 TRP A N 1
ATOM 5493 C CA . TRP A 1 738 ? -21.192 25.745 2.111 1.00 98.38 738 TRP A CA 1
ATOM 5494 C C . TRP A 1 738 ? -21.745 24.326 2.220 1.00 98.38 738 TRP A C 1
ATOM 5496 O O . TRP A 1 738 ? -21.302 23.541 3.056 1.00 98.38 738 TRP A O 1
ATOM 5506 N N . ASP A 1 739 ? -22.729 23.978 1.393 1.00 97.00 739 ASP A N 1
ATOM 5507 C CA . ASP A 1 739 ? -23.409 22.680 1.480 1.00 97.00 739 ASP A CA 1
ATOM 5508 C C . ASP A 1 739 ? -22.747 21.565 0.649 1.00 97.00 739 ASP A C 1
ATOM 5510 O O . ASP A 1 739 ? -23.220 20.429 0.633 1.00 97.00 739 ASP A O 1
ATOM 5514 N N . GLY A 1 740 ? -21.615 21.845 0.001 1.00 96.25 740 GLY A N 1
ATOM 5515 C CA . GLY A 1 740 ? -20.934 20.899 -0.885 1.00 96.25 740 GLY A CA 1
ATOM 5516 C C . GLY A 1 740 ? -21.441 20.920 -2.330 1.00 96.25 740 GLY A C 1
ATOM 5517 O O . GLY A 1 740 ? -20.884 20.214 -3.180 1.00 96.25 740 GLY A O 1
ATOM 5518 N N . THR A 1 741 ? -22.474 21.716 -2.628 1.00 92.12 741 THR A N 1
ATOM 5519 C CA . THR A 1 741 ? -23.031 21.902 -3.971 1.00 92.12 741 THR A CA 1
ATOM 5520 C C . THR A 1 741 ? -22.641 23.273 -4.535 1.00 92.12 741 THR A C 1
ATOM 5522 O O . THR A 1 741 ? -22.661 24.288 -3.845 1.00 92.12 741 THR A O 1
ATOM 5525 N N . GLY A 1 742 ? -22.226 23.309 -5.807 1.00 91.25 742 GLY A N 1
ATOM 5526 C CA . GLY A 1 742 ? -21.781 24.545 -6.463 1.00 91.25 742 GLY A CA 1
ATOM 5527 C C . GLY A 1 742 ? -20.642 25.284 -5.738 1.00 91.25 742 GLY A C 1
ATOM 5528 O O . GLY A 1 742 ? -19.860 24.688 -4.993 1.00 91.25 742 GLY A O 1
ATOM 5529 N N . GLU A 1 743 ? -20.551 26.590 -5.992 1.00 92.25 743 GLU A N 1
ATOM 5530 C CA . GLU A 1 743 ? -19.536 27.503 -5.432 1.00 92.25 743 GLU A CA 1
ATOM 5531 C C . GLU A 1 743 ? -20.111 28.465 -4.367 1.00 92.25 743 GLU A C 1
ATOM 5533 O O . GLU A 1 743 ? -19.388 29.317 -3.865 1.00 92.25 743 GLU A O 1
ATOM 5538 N N . ALA A 1 744 ? -21.414 28.396 -4.063 1.00 92.31 744 ALA A N 1
ATOM 5539 C CA . ALA A 1 744 ? -22.109 29.418 -3.277 1.00 92.31 744 ALA A CA 1
ATOM 5540 C C . ALA A 1 744 ? -22.099 29.127 -1.767 1.00 92.31 744 ALA A C 1
ATOM 5542 O O . ALA A 1 744 ? -22.399 28.014 -1.336 1.00 92.31 744 ALA A O 1
ATOM 5543 N N . VAL A 1 745 ? -21.830 30.161 -0.968 1.00 95.75 745 VAL A N 1
ATOM 5544 C CA . VAL A 1 745 ? -21.938 30.147 0.499 1.00 95.75 745 VAL A CA 1
ATOM 5545 C C . VAL A 1 745 ? -23.262 30.798 0.916 1.00 95.75 745 VAL A C 1
ATOM 5547 O O . VAL A 1 745 ? -23.755 31.714 0.256 1.00 95.75 745 VAL A O 1
ATOM 5550 N N . ARG A 1 746 ? -23.866 30.311 2.003 1.00 96.69 746 ARG A N 1
ATOM 5551 C CA . ARG A 1 746 ? -25.101 30.835 2.606 1.00 96.69 746 ARG A CA 1
ATOM 5552 C C . ARG A 1 746 ? -24.807 31.408 3.988 1.00 96.69 746 ARG A C 1
ATOM 5554 O O . ARG A 1 746 ? -24.175 30.730 4.791 1.00 96.69 746 ARG A O 1
ATOM 5561 N N . GLU A 1 747 ? -25.308 32.602 4.276 1.00 97.44 747 GLU A N 1
ATOM 5562 C CA . GLU A 1 747 ? -25.053 33.309 5.539 1.00 97.44 747 GLU A CA 1
ATOM 5563 C C . GLU A 1 747 ? -26.215 33.176 6.540 1.00 97.44 747 GLU A C 1
ATOM 5565 O O . GLU A 1 747 ? -27.364 32.981 6.137 1.00 97.44 747 GLU A O 1
ATOM 5570 N N . ASP A 1 748 ? -25.890 33.262 7.836 1.00 97.81 748 ASP A N 1
ATOM 5571 C CA . ASP A 1 748 ? -26.791 33.226 9.005 1.00 97.81 748 ASP A CA 1
ATOM 5572 C C . ASP A 1 748 ? -27.855 32.106 8.951 1.00 97.81 748 ASP A C 1
ATOM 5574 O O . ASP A 1 748 ? -29.045 32.318 8.689 1.00 97.81 748 ASP A O 1
ATOM 5578 N N . VAL A 1 749 ? -27.414 30.863 9.174 1.00 97.31 749 VAL A N 1
ATOM 5579 C CA . VAL A 1 749 ? -28.186 29.639 8.893 1.00 97.31 749 VAL A CA 1
ATOM 5580 C C . VAL A 1 749 ? -28.357 28.767 10.142 1.00 97.31 749 VAL A C 1
ATOM 5582 O O . VAL A 1 749 ? -27.384 28.401 10.794 1.00 97.31 749 VAL A O 1
ATOM 5585 N N . ASP A 1 750 ? -29.586 28.327 10.429 1.00 97.81 750 ASP A N 1
ATOM 5586 C CA . ASP A 1 750 ? -29.853 27.202 11.336 1.00 97.81 750 ASP A CA 1
ATOM 5587 C C . ASP A 1 750 ? -29.897 25.880 10.527 1.00 97.81 750 ASP A C 1
ATOM 5589 O O . ASP A 1 750 ? -30.851 25.619 9.782 1.00 97.81 750 ASP A O 1
ATOM 5593 N N . LEU A 1 751 ? -28.907 24.998 10.712 1.00 97.56 751 LEU A N 1
ATOM 5594 C CA . LEU A 1 751 ? -28.980 23.595 10.288 1.00 97.56 751 LEU A CA 1
ATOM 5595 C C . LEU A 1 751 ? -29.710 22.780 11.359 1.00 97.56 751 LEU A C 1
ATOM 5597 O O . LEU A 1 751 ? -29.261 22.675 12.504 1.00 97.56 751 LEU A O 1
ATOM 5601 N N . LEU A 1 752 ? -30.829 22.167 10.987 1.00 97.06 752 LEU A N 1
ATOM 5602 C CA . LEU A 1 752 ? -31.644 21.353 11.886 1.00 97.06 752 LEU A CA 1
ATOM 5603 C C . LEU A 1 752 ? -31.191 19.897 11.797 1.00 97.06 752 LEU A C 1
ATOM 5605 O O . LEU A 1 752 ? -31.259 19.305 10.723 1.00 97.06 752 LEU A O 1
ATOM 5609 N N . VAL A 1 753 ? -30.791 19.285 12.910 1.00 96.25 753 VAL A N 1
ATOM 5610 C CA . VAL A 1 753 ? -30.361 17.880 12.959 1.00 96.25 753 VAL A CA 1
ATOM 5611 C C . VAL A 1 753 ? -31.327 17.075 13.823 1.00 96.25 753 VAL A C 1
ATOM 5613 O O . VAL A 1 753 ? -31.543 17.390 14.992 1.00 96.25 753 VAL A O 1
ATOM 5616 N N . ARG A 1 754 ? -31.907 16.008 13.266 1.00 94.00 754 ARG A N 1
ATOM 5617 C CA . ARG A 1 754 ? -32.828 15.103 13.972 1.00 94.00 754 ARG A CA 1
ATOM 5618 C C . ARG A 1 754 ? -32.401 13.654 13.796 1.00 94.00 754 ARG A C 1
ATOM 5620 O O . ARG A 1 754 ? -32.188 13.192 12.678 1.00 94.00 754 ARG A O 1
ATOM 5627 N N . GLY A 1 755 ? -32.231 12.933 14.902 1.00 90.25 755 GLY A N 1
ATOM 5628 C CA . GLY A 1 755 ? -31.792 11.533 14.918 1.00 90.25 755 GLY A CA 1
ATOM 5629 C C . GLY A 1 755 ? -30.434 11.255 14.258 1.00 90.25 755 GLY A C 1
ATOM 5630 O O . GLY A 1 755 ? -30.100 10.090 14.062 1.00 90.25 755 GLY A O 1
ATOM 5631 N N . GLY A 1 756 ? -29.652 12.292 13.939 1.00 92.50 756 GLY A N 1
ATOM 5632 C CA . GLY A 1 756 ? -28.361 12.197 13.250 1.00 92.50 756 GLY A CA 1
ATOM 5633 C C . GLY A 1 756 ? -28.384 12.585 11.774 1.00 92.50 756 GLY A C 1
ATOM 5634 O O . GLY A 1 756 ? -27.319 12.620 11.163 1.00 92.50 756 GLY A O 1
ATOM 5635 N N . ARG A 1 757 ? -29.554 12.911 11.210 1.00 95.38 757 ARG A N 1
ATOM 5636 C CA . ARG A 1 757 ? -29.707 13.428 9.841 1.00 95.38 757 ARG A CA 1
ATOM 5637 C C . ARG A 1 757 ? -30.061 14.907 9.828 1.00 95.38 757 ARG A C 1
ATOM 5639 O O . ARG A 1 757 ? -30.687 15.410 10.760 1.00 95.38 757 ARG A O 1
ATOM 5646 N N . ILE A 1 758 ? -29.691 15.580 8.747 1.00 97.69 758 ILE A N 1
ATOM 5647 C CA . ILE A 1 758 ? -30.105 16.948 8.447 1.00 97.69 758 ILE A CA 1
ATOM 5648 C C . ILE A 1 758 ? -31.601 16.913 8.109 1.00 97.69 758 ILE A C 1
ATOM 5650 O O . ILE A 1 758 ? -32.024 16.238 7.175 1.00 97.69 758 ILE A O 1
ATOM 5654 N N . ALA A 1 759 ? -32.417 17.615 8.887 1.00 97.12 759 ALA A N 1
ATOM 5655 C CA . ALA A 1 759 ? -33.862 17.730 8.702 1.00 97.12 759 ALA A CA 1
ATOM 5656 C C . ALA A 1 759 ? -34.265 18.993 7.919 1.00 97.12 759 ALA A C 1
ATOM 5658 O O . ALA A 1 759 ? -35.362 19.043 7.372 1.00 97.12 759 ALA A O 1
ATOM 5659 N N . GLY A 1 760 ? -33.392 20.002 7.868 1.00 96.75 760 GLY A N 1
ATOM 5660 C CA . GLY A 1 760 ? -33.608 21.267 7.167 1.00 96.75 760 GLY A CA 1
ATOM 5661 C C . GLY A 1 760 ? -32.401 22.194 7.312 1.00 96.75 760 GLY A C 1
ATOM 5662 O O . GLY A 1 760 ? -31.609 22.032 8.240 1.00 96.75 760 GLY A O 1
ATOM 5663 N N . ILE A 1 761 ? -32.257 23.142 6.386 1.00 96.69 761 ILE A N 1
ATOM 5664 C CA . ILE A 1 761 ? -31.193 24.157 6.377 1.00 96.69 761 ILE A CA 1
ATOM 5665 C C . ILE A 1 761 ? -31.862 25.491 6.045 1.00 96.69 761 ILE A C 1
ATOM 5667 O O . ILE A 1 761 ? -32.162 25.780 4.883 1.00 96.69 761 ILE A O 1
ATOM 5671 N N . GLU A 1 762 ? -32.156 26.276 7.074 1.00 96.50 762 GLU A N 1
ATOM 5672 C CA . GLU A 1 762 ? -33.038 27.447 7.016 1.00 96.50 762 GLU A CA 1
ATOM 5673 C C . GLU A 1 762 ? -32.304 28.716 7.469 1.00 96.50 762 GLU A C 1
ATOM 5675 O O . GLU A 1 762 ? -31.360 28.603 8.247 1.00 96.50 762 GLU A O 1
ATOM 5680 N N . PRO A 1 763 ? -32.751 29.925 7.076 1.00 97.31 763 PRO A N 1
ATOM 5681 C CA . PRO A 1 763 ? -32.294 31.157 7.715 1.00 97.31 763 PRO A CA 1
ATOM 5682 C C . PRO A 1 763 ? -32.449 31.089 9.240 1.00 97.31 763 PRO A C 1
ATOM 5684 O O . PRO A 1 763 ? -33.430 30.521 9.756 1.00 97.31 763 PRO A O 1
ATOM 5687 N N . HIS A 1 764 ? -31.477 31.649 9.952 1.00 96.81 764 HIS A N 1
ATOM 5688 C CA . HIS A 1 764 ? -31.428 31.623 11.403 1.00 96.81 764 HIS A CA 1
ATOM 5689 C C . HIS A 1 764 ? -32.647 32.309 12.033 1.00 96.81 764 HIS A C 1
ATOM 5691 O O . HIS A 1 764 ? -33.218 33.269 11.509 1.00 96.81 764 HIS A O 1
ATOM 5697 N N . ARG A 1 765 ? -33.075 31.790 13.187 1.00 94.06 765 ARG A N 1
ATOM 5698 C CA . ARG A 1 765 ? -34.077 32.420 14.049 1.00 94.06 765 ARG A CA 1
ATOM 5699 C C . ARG A 1 765 ? -33.671 32.246 15.509 1.00 94.06 765 ARG A C 1
ATOM 5701 O O . ARG A 1 765 ? -33.733 31.137 16.040 1.00 94.06 765 ARG A O 1
ATOM 5708 N N . ALA A 1 766 ? -33.367 33.348 16.193 1.00 87.50 766 ALA A N 1
ATOM 5709 C CA . ALA A 1 766 ? -33.013 33.344 17.617 1.00 87.50 766 ALA A CA 1
ATOM 5710 C C . ALA A 1 766 ? -34.090 32.686 18.510 1.00 87.50 766 ALA A C 1
ATOM 5712 O O . ALA A 1 766 ? -33.775 32.031 19.499 1.00 87.50 766 ALA A O 1
ATOM 5713 N N . SER A 1 767 ? -35.367 32.786 18.122 1.00 88.62 767 SER A N 1
ATOM 5714 C CA . SER A 1 767 ? -36.507 32.147 18.798 1.00 88.62 767 SER A CA 1
ATOM 5715 C C . SER A 1 767 ? -36.688 30.650 18.490 1.00 88.62 767 SER A C 1
ATOM 5717 O O . SER A 1 767 ? -37.634 30.031 18.984 1.00 88.62 767 SER A O 1
ATOM 5719 N N . ARG A 1 768 ? -35.820 30.031 17.676 1.00 88.44 768 ARG A N 1
ATOM 5720 C CA . ARG A 1 768 ? -35.929 28.613 17.305 1.00 88.44 768 ARG A CA 1
ATOM 5721 C C . ARG A 1 768 ? -35.546 27.709 18.477 1.00 88.44 768 ARG A C 1
ATOM 5723 O O . ARG A 1 768 ? -34.369 27.577 18.822 1.00 88.44 768 ARG A O 1
ATOM 5730 N N . ALA A 1 769 ? -36.555 27.044 19.037 1.00 81.69 769 ALA A N 1
ATOM 5731 C CA . ALA A 1 769 ? -36.394 26.029 20.071 1.00 81.69 769 ALA A CA 1
ATOM 5732 C C . ALA A 1 769 ? -35.519 24.854 19.592 1.00 81.69 769 ALA A C 1
ATOM 5734 O O . ALA A 1 769 ? -35.714 24.322 18.496 1.00 81.69 769 ALA A O 1
ATOM 5735 N N . ALA A 1 770 ? -34.577 24.437 20.438 1.00 83.06 770 ALA A N 1
ATOM 5736 C CA . ALA A 1 770 ? -33.663 23.325 20.197 1.00 83.06 770 ALA A CA 1
ATOM 5737 C C . ALA A 1 770 ? -33.281 22.665 21.532 1.00 83.06 770 ALA A C 1
ATOM 5739 O O . ALA A 1 770 ? -33.024 23.369 22.505 1.00 83.06 770 ALA A O 1
ATOM 5740 N N . ASN A 1 771 ? -33.203 21.329 21.580 1.00 82.19 771 ASN A N 1
ATOM 5741 C CA . ASN A 1 771 ? -32.795 20.602 22.796 1.00 82.19 771 ASN A CA 1
ATOM 5742 C C . ASN A 1 771 ? -31.296 20.786 23.097 1.00 82.19 771 ASN A C 1
ATOM 5744 O O . ASN A 1 771 ? -30.870 20.806 24.249 1.00 82.19 771 ASN A O 1
ATOM 5748 N N . ARG A 1 772 ? -30.499 20.933 22.034 1.00 92.44 772 ARG A N 1
ATOM 5749 C CA . ARG A 1 772 ? -29.087 21.324 22.038 1.00 92.44 772 ARG A CA 1
ATOM 5750 C C . ARG A 1 772 ? -28.892 22.369 20.942 1.00 92.44 772 ARG A C 1
ATOM 5752 O O . ARG A 1 772 ? -29.415 22.191 19.840 1.00 92.44 772 ARG A O 1
ATOM 5759 N N . ARG A 1 773 ? -28.099 23.406 21.209 1.00 93.81 773 ARG A N 1
ATOM 5760 C CA . ARG A 1 773 ? -27.601 24.333 20.184 1.00 93.81 773 ARG A CA 1
ATOM 5761 C C . ARG A 1 773 ? -26.080 24.205 20.095 1.00 93.81 773 ARG A C 1
ATOM 5763 O O . ARG A 1 773 ? -25.404 24.124 21.118 1.00 93.81 773 ARG A O 1
ATOM 5770 N N . VAL A 1 774 ? -25.564 24.146 18.875 1.00 95.31 774 VAL A N 1
ATOM 5771 C CA . VAL A 1 774 ? -24.156 24.374 18.551 1.00 95.31 774 VAL A CA 1
ATOM 5772 C C . VAL A 1 774 ? -24.092 25.789 18.004 1.00 95.31 774 VAL A C 1
ATOM 5774 O O . VAL A 1 774 ? -24.720 26.078 16.987 1.00 95.31 774 VAL A O 1
ATOM 5777 N N . ASP A 1 775 ? -23.396 26.666 18.717 1.00 95.56 775 ASP A N 1
ATOM 5778 C CA . ASP A 1 775 ? -23.093 28.003 18.229 1.00 95.56 775 ASP A CA 1
ATOM 5779 C C . ASP A 1 775 ? -21.828 27.936 17.367 1.00 95.56 775 ASP A C 1
ATOM 5781 O O . ASP A 1 775 ? -20.767 27.508 17.824 1.00 95.56 775 ASP A O 1
ATOM 5785 N N . ALA A 1 776 ? -21.997 28.291 16.101 1.00 97.38 776 ALA A N 1
ATOM 5786 C CA . ALA A 1 776 ? -20.986 28.458 15.072 1.00 97.38 776 ALA A CA 1
ATOM 5787 C C . ALA A 1 776 ? -21.253 29.783 14.316 1.00 97.38 776 ALA A C 1
ATOM 5789 O O . ALA A 1 776 ? -20.899 29.921 13.148 1.00 97.38 776 ALA A O 1
ATOM 5790 N N . SER A 1 777 ? -21.895 30.763 14.966 1.00 97.12 777 SER A N 1
ATOM 5791 C CA . SER A 1 777 ? -22.326 32.039 14.365 1.00 97.12 777 SER A CA 1
ATOM 5792 C C . SER A 1 777 ? -21.169 32.899 13.841 1.00 97.12 777 SER A C 1
ATOM 5794 O O . SER A 1 777 ? -21.343 33.636 12.878 1.00 97.12 777 SER A O 1
ATOM 5796 N N . GLY A 1 778 ? -19.974 32.762 14.423 1.00 97.25 778 GLY A N 1
ATOM 5797 C CA . GLY A 1 778 ? -18.722 33.347 13.918 1.00 97.25 778 GLY A CA 1
ATOM 5798 C C . GLY A 1 778 ? -17.862 32.414 13.050 1.00 97.25 778 GLY A C 1
ATOM 5799 O O . GLY A 1 778 ? -16.678 32.680 12.900 1.00 97.25 778 GLY A O 1
ATOM 5800 N N . HIS A 1 779 ? -18.404 31.297 12.551 1.00 98.50 779 HIS A N 1
ATOM 5801 C CA . HIS A 1 779 ? -17.643 30.223 11.896 1.00 98.50 779 HIS A CA 1
ATOM 5802 C C . HIS A 1 779 ? -18.266 29.791 10.558 1.00 98.50 779 HIS A C 1
ATOM 5804 O O . HIS A 1 779 ? -19.475 29.935 10.339 1.00 98.50 779 HIS A O 1
ATOM 5810 N N . THR A 1 780 ? -17.453 29.155 9.709 1.00 98.62 780 THR A N 1
ATOM 5811 C CA . THR A 1 780 ? -17.922 28.479 8.491 1.00 98.62 780 THR A CA 1
ATOM 5812 C C . THR A 1 780 ? -18.204 27.005 8.756 1.00 98.62 780 THR A C 1
ATOM 5814 O O . THR A 1 780 ? -17.418 26.304 9.394 1.00 98.62 780 THR A O 1
ATOM 5817 N N . VAL A 1 781 ? -19.318 26.506 8.227 1.00 98.81 781 VAL A N 1
ATOM 5818 C CA . VAL A 1 781 ? -19.704 25.093 8.255 1.00 98.81 781 VAL A CA 1
ATOM 5819 C C . VAL A 1 781 ? -19.627 24.501 6.849 1.00 98.81 781 VAL A C 1
ATOM 5821 O O . VAL A 1 781 ? -20.223 25.023 5.907 1.00 98.81 781 VAL A O 1
ATOM 5824 N N . ILE A 1 782 ? -18.907 23.386 6.722 1.00 98.81 782 ILE A N 1
ATOM 5825 C CA . ILE A 1 782 ? -18.692 22.647 5.467 1.00 98.81 782 ILE A CA 1
ATOM 5826 C C . ILE A 1 782 ? -19.089 21.167 5.630 1.00 98.81 782 ILE A C 1
ATOM 5828 O O . ILE A 1 782 ? -19.178 20.686 6.769 1.00 98.81 782 ILE A O 1
ATOM 5832 N N . PRO A 1 783 ? -19.307 20.398 4.541 1.00 98.75 783 PRO A N 1
ATOM 5833 C CA . PRO A 1 783 ? -19.494 18.955 4.636 1.00 98.75 783 PRO A CA 1
ATOM 5834 C C . PRO A 1 783 ? -18.266 18.305 5.276 1.00 98.75 783 PRO A C 1
ATOM 5836 O O . PRO A 1 783 ? -17.132 18.699 5.004 1.00 98.75 783 PRO A O 1
ATOM 5839 N N . GLY A 1 784 ? -18.491 17.307 6.128 1.00 98.69 784 GLY A N 1
ATOM 5840 C CA . GLY A 1 784 ? -17.421 16.620 6.843 1.00 98.69 784 GLY A CA 1
ATOM 5841 C C . GLY A 1 784 ? -16.432 15.984 5.868 1.00 98.69 784 GLY A C 1
ATOM 5842 O O . GLY A 1 784 ? -16.842 15.297 4.926 1.00 98.69 784 GLY A O 1
ATOM 5843 N N . LEU A 1 785 ? -15.139 16.240 6.079 1.00 98.88 785 LEU A N 1
ATOM 5844 C CA . LEU A 1 785 ? -14.108 15.864 5.119 1.00 98.88 785 LEU A CA 1
ATOM 5845 C C . LEU A 1 785 ? -13.964 14.339 5.033 1.00 98.88 785 LEU A C 1
ATOM 5847 O O . LEU A 1 785 ? -14.168 13.598 6.002 1.00 98.88 785 LEU A O 1
ATOM 5851 N N . TRP A 1 786 ? -13.585 13.887 3.847 1.00 98.75 786 TRP A N 1
ATOM 5852 C CA . TRP A 1 786 ? -13.180 12.526 3.551 1.00 98.75 786 TRP A CA 1
ATOM 5853 C C . TRP A 1 786 ? -11.668 12.469 3.396 1.00 98.75 786 TRP A C 1
ATOM 5855 O O . TRP A 1 786 ? -11.109 13.189 2.573 1.00 98.75 786 TRP A O 1
ATOM 5865 N N . ASP A 1 787 ? -11.035 11.534 4.096 1.00 98.62 787 ASP A N 1
ATOM 5866 C CA . ASP A 1 787 ? -9.763 10.986 3.636 1.00 98.62 787 ASP A CA 1
ATOM 5867 C C . ASP A 1 787 ? -10.069 9.773 2.752 1.00 98.62 787 ASP A C 1
ATOM 5869 O O . ASP A 1 787 ? -10.481 8.716 3.248 1.00 98.62 787 ASP A O 1
ATOM 5873 N N . ALA A 1 788 ? -9.945 9.935 1.433 1.00 98.25 788 ALA A N 1
ATOM 5874 C CA . ALA A 1 788 ? -10.240 8.867 0.483 1.00 98.25 788 ALA A CA 1
ATOM 5875 C C . ALA A 1 788 ? -9.176 7.757 0.461 1.00 98.25 788 ALA A C 1
ATOM 5877 O O . ALA A 1 788 ? -9.428 6.731 -0.162 1.00 98.25 788 ALA A O 1
ATOM 5878 N N . HIS A 1 789 ? -8.021 7.922 1.123 1.00 97.75 789 HIS A N 1
ATOM 5879 C CA . HIS A 1 789 ? -6.995 6.881 1.236 1.00 97.75 789 HIS A CA 1
ATOM 5880 C C . HIS A 1 789 ? -6.200 7.038 2.531 1.00 97.75 789 HIS A C 1
ATOM 5882 O O . HIS A 1 789 ? -5.322 7.887 2.628 1.00 97.75 789 HIS A O 1
ATOM 5888 N N . THR A 1 790 ? -6.409 6.128 3.480 1.00 95.31 790 THR A N 1
ATOM 5889 C CA . THR A 1 790 ? -5.570 5.982 4.680 1.00 95.31 790 THR A CA 1
ATOM 5890 C C . THR A 1 790 ? -5.286 4.504 4.978 1.00 95.31 790 THR A C 1
ATOM 5892 O O . THR A 1 790 ? -5.954 3.609 4.452 1.00 95.31 790 THR A O 1
ATOM 5895 N N . HIS A 1 791 ? -4.321 4.236 5.856 1.00 93.50 791 HIS A N 1
ATOM 5896 C CA . HIS A 1 791 ? -4.031 2.916 6.405 1.00 93.50 791 HIS A CA 1
ATOM 5897 C C . HIS A 1 791 ? -4.220 2.914 7.929 1.00 93.50 791 HIS A C 1
ATOM 5899 O O . HIS A 1 791 ? -3.426 3.525 8.648 1.00 93.50 791 HIS A O 1
ATOM 5905 N N . PRO A 1 792 ? -5.255 2.236 8.462 1.00 90.44 792 PRO A N 1
ATOM 5906 C CA . PRO A 1 792 ? -5.432 2.055 9.902 1.00 90.44 792 PRO A CA 1
ATOM 5907 C C . PRO A 1 792 ? -4.230 1.318 10.520 1.00 90.44 792 PRO A C 1
ATOM 5909 O O . PRO A 1 792 ? -4.026 0.130 10.265 1.00 90.44 792 PRO A O 1
ATOM 5912 N N . TRP A 1 793 ? -3.429 2.040 11.310 1.00 86.38 793 TRP A N 1
ATOM 5913 C CA . TRP A 1 793 ? -2.136 1.606 11.852 1.00 86.38 793 TRP A CA 1
ATOM 5914 C C . TRP A 1 793 ? -2.062 1.743 13.378 1.00 86.38 793 TRP A C 1
ATOM 5916 O O . TRP A 1 793 ? -1.072 2.179 13.975 1.00 86.38 793 TRP A O 1
ATOM 5926 N N . GLN A 1 794 ? -3.150 1.358 14.041 1.00 88.75 794 GLN A N 1
ATOM 5927 C CA . GLN A 1 794 ? -3.337 1.516 15.482 1.00 88.75 794 GLN A CA 1
ATOM 5928 C C . GLN A 1 794 ? -2.331 0.709 16.321 1.00 88.75 794 GLN A C 1
ATOM 5930 O O . GLN A 1 794 ? -2.191 0.986 17.507 1.00 88.75 794 GLN A O 1
ATOM 5935 N N . VAL A 1 795 ? -1.585 -0.224 15.718 1.00 85.88 795 VAL A N 1
ATOM 5936 C CA . VAL A 1 795 ? -0.444 -0.919 16.338 1.00 85.88 795 VAL A CA 1
ATOM 5937 C C . VAL A 1 795 ? 0.683 0.025 16.788 1.00 85.88 795 VAL A C 1
ATOM 5939 O O . VAL A 1 795 ? 1.382 -0.312 17.738 1.00 85.88 795 VAL A O 1
ATOM 5942 N N . THR A 1 796 ? 0.834 1.217 16.195 1.00 86.62 796 THR A N 1
ATOM 5943 C CA . THR A 1 796 ? 1.729 2.269 16.729 1.00 86.62 796 THR A CA 1
ATOM 5944 C C . THR A 1 796 ? 1.009 3.568 17.073 1.00 86.62 796 THR A C 1
ATOM 5946 O O . THR A 1 796 ? 1.348 4.192 18.076 1.00 86.62 796 THR A O 1
ATOM 5949 N N . TYR A 1 797 ? -0.022 3.958 16.317 1.00 91.12 797 TYR A N 1
ATOM 5950 C CA . TYR A 1 797 ? -0.743 5.216 16.555 1.00 91.12 797 TYR A CA 1
ATOM 5951 C C . TYR A 1 797 ? -1.793 5.149 17.677 1.00 91.12 797 TYR A C 1
ATOM 5953 O O . TYR A 1 797 ? -2.180 6.192 18.207 1.00 91.12 797 TYR A O 1
ATOM 5961 N N . GLY A 1 798 ? -2.285 3.956 18.025 1.00 92.94 798 GLY A N 1
ATOM 5962 C CA . GLY A 1 798 ? -3.346 3.780 19.018 1.00 92.94 798 GLY A CA 1
ATOM 5963 C C . GLY A 1 798 ? -4.585 4.644 18.747 1.00 92.94 798 GLY A C 1
ATOM 5964 O O . GLY A 1 798 ? -5.057 4.750 17.612 1.00 92.94 798 GLY A O 1
ATOM 5965 N N . GLY A 1 799 ? -5.103 5.283 19.795 1.00 94.44 799 GLY A N 1
ATOM 5966 C CA . GLY A 1 799 ? -6.267 6.166 19.743 1.00 94.44 799 GLY A CA 1
ATOM 5967 C C . GLY A 1 799 ? -5.995 7.521 19.084 1.00 94.44 799 GLY A C 1
ATOM 5968 O O . GLY A 1 799 ? -6.952 8.226 18.763 1.00 94.44 799 GLY A O 1
ATOM 5969 N N . ARG A 1 800 ? -4.726 7.887 18.831 1.00 94.12 800 ARG A N 1
ATOM 5970 C CA . ARG A 1 800 ? -4.378 9.167 18.188 1.00 94.12 800 ARG A CA 1
ATOM 5971 C C . ARG A 1 800 ? -4.868 9.235 16.756 1.00 94.12 800 ARG A C 1
ATOM 5973 O O . ARG A 1 800 ? -5.583 10.168 16.441 1.00 94.12 800 ARG A O 1
ATOM 5980 N N . GLN A 1 801 ? -4.563 8.248 15.907 1.00 95.19 801 GLN A N 1
ATOM 5981 C CA . GLN A 1 801 ? -4.923 8.297 14.477 1.00 95.19 801 GLN A CA 1
ATOM 5982 C C . GLN A 1 801 ? -6.399 8.688 14.220 1.00 95.19 801 GLN A C 1
ATOM 5984 O O . GLN A 1 801 ? -6.625 9.659 13.494 1.00 95.19 801 GLN A O 1
ATOM 5989 N N . PRO A 1 802 ? -7.408 8.021 14.822 1.00 96.44 802 PRO A N 1
ATOM 5990 C CA . PRO A 1 802 ? -8.805 8.399 14.608 1.00 96.44 802 PRO A CA 1
ATOM 5991 C C . PRO A 1 802 ? -9.206 9.718 15.302 1.00 96.44 802 PRO A C 1
ATOM 5993 O O . PRO A 1 802 ? -10.098 10.410 14.808 1.00 96.44 802 PRO A O 1
ATOM 5996 N N . ALA A 1 803 ? -8.543 10.111 16.397 1.00 96.94 803 ALA A N 1
ATOM 5997 C CA . ALA A 1 803 ? -8.763 11.401 17.055 1.00 96.94 803 ALA A CA 1
ATOM 5998 C C . ALA A 1 803 ? -8.170 12.578 16.252 1.00 96.94 803 ALA A C 1
ATOM 6000 O O . ALA A 1 803 ? -8.862 13.575 16.051 1.00 96.94 803 ALA A O 1
ATOM 6001 N N . SER A 1 804 ? -6.951 12.443 15.716 1.00 97.00 804 SER A N 1
ATOM 6002 C CA . SER A 1 804 ? -6.318 13.386 14.783 1.00 97.00 804 SER A CA 1
ATOM 6003 C C . SER A 1 804 ? -7.185 13.603 13.547 1.00 97.00 804 SER A C 1
ATOM 6005 O O . SER A 1 804 ? -7.401 14.741 13.149 1.00 97.00 804 SER A O 1
ATOM 6007 N N . GLN A 1 805 ? -7.745 12.533 12.970 1.00 98.31 805 GLN A N 1
ATOM 6008 C CA . GLN A 1 805 ? -8.652 12.646 11.824 1.00 98.31 805 GLN A CA 1
ATOM 6009 C C . GLN A 1 805 ? -9.862 13.545 12.142 1.00 98.31 805 GLN A C 1
ATOM 6011 O O . GLN A 1 805 ? -10.097 14.515 11.420 1.00 98.31 805 GLN A O 1
ATOM 6016 N N . LEU A 1 806 ? -10.565 13.316 13.261 1.00 98.62 806 LEU A N 1
ATOM 6017 C CA . LEU A 1 806 ? -11.665 14.196 13.688 1.00 98.62 806 LEU A CA 1
ATOM 6018 C C . LEU A 1 806 ? -11.198 15.645 13.950 1.00 98.62 806 LEU A C 1
ATOM 6020 O O . LEU A 1 806 ? -11.867 16.585 13.528 1.00 98.62 806 LEU A O 1
ATOM 6024 N N . ALA A 1 807 ? -10.041 15.831 14.595 1.00 98.50 807 ALA A N 1
ATOM 6025 C CA . ALA A 1 807 ? -9.455 17.141 14.917 1.00 98.50 807 ALA A CA 1
ATOM 6026 C C . ALA A 1 807 ? -8.969 17.947 13.689 1.00 98.50 807 ALA A C 1
ATOM 6028 O O . ALA A 1 807 ? -8.679 19.140 13.805 1.00 98.50 807 ALA A O 1
ATOM 6029 N N . TYR A 1 808 ? -8.898 17.315 12.513 1.00 98.56 808 TYR A N 1
ATOM 6030 C CA . TYR A 1 808 ? -8.639 17.946 11.214 1.00 98.56 808 TYR A CA 1
ATOM 6031 C C . TYR A 1 808 ? -9.869 17.918 10.282 1.00 98.56 808 TYR A C 1
ATOM 6033 O O . TYR A 1 808 ? -9.730 18.073 9.072 1.00 98.56 808 TYR A O 1
ATOM 6041 N N . GLY A 1 809 ? -11.086 17.749 10.811 1.00 98.62 809 GLY A N 1
ATOM 6042 C CA . GLY A 1 809 ? -12.326 17.874 10.028 1.00 98.62 809 GLY A CA 1
ATOM 6043 C C . GLY A 1 809 ? -12.804 16.594 9.337 1.00 98.62 809 GLY A C 1
ATOM 6044 O O . GLY A 1 809 ? -13.867 16.602 8.715 1.00 98.62 809 GLY A O 1
ATOM 6045 N N . ILE A 1 810 ? -12.052 15.495 9.438 1.00 98.88 810 ILE A N 1
ATOM 6046 C CA . ILE A 1 810 ? -12.318 14.252 8.707 1.00 98.88 810 ILE A CA 1
ATOM 6047 C C . ILE A 1 810 ? -13.401 13.456 9.438 1.00 98.88 810 ILE A C 1
ATOM 6049 O O . ILE A 1 810 ? -13.179 12.943 10.536 1.00 98.88 810 ILE A O 1
ATOM 6053 N N . THR A 1 811 ? -14.582 13.324 8.827 1.00 98.69 811 THR A N 1
ATOM 6054 C CA . THR A 1 811 ? -15.715 12.562 9.384 1.00 98.69 811 THR A CA 1
ATOM 6055 C C . THR A 1 811 ? -15.872 11.179 8.759 1.00 98.69 811 THR A C 1
ATOM 6057 O O . THR A 1 811 ? -16.494 10.307 9.372 1.00 98.69 811 THR A O 1
ATOM 6060 N N . THR A 1 812 ? -15.287 10.944 7.580 1.00 98.56 812 THR A N 1
ATOM 6061 C CA . THR A 1 812 ? -15.233 9.635 6.908 1.00 98.56 812 THR A CA 1
ATOM 6062 C C . THR A 1 812 ? -13.810 9.353 6.437 1.00 98.56 812 THR A C 1
ATOM 6064 O O . THR A 1 812 ? -13.126 10.244 5.949 1.00 98.56 812 THR A O 1
ATOM 6067 N N . ALA A 1 813 ? -13.352 8.115 6.584 1.00 98.06 813 ALA A N 1
ATOM 6068 C CA . ALA A 1 813 ? -12.032 7.687 6.142 1.00 98.06 813 ALA A CA 1
ATOM 6069 C C . ALA A 1 813 ? -12.145 6.346 5.413 1.00 98.06 813 ALA A C 1
ATOM 6071 O O . ALA A 1 813 ? -12.892 5.462 5.844 1.00 98.06 813 ALA A O 1
ATOM 6072 N N . VAL A 1 814 ? -11.404 6.184 4.321 1.00 97.94 814 VAL A N 1
ATOM 6073 C CA . VAL A 1 814 ? -11.387 4.945 3.539 1.00 97.94 814 VAL A CA 1
ATOM 6074 C C . VAL A 1 814 ? -10.046 4.254 3.720 1.00 97.94 814 VAL A C 1
ATOM 6076 O O . VAL A 1 814 ? -9.002 4.756 3.309 1.00 97.94 814 VAL A O 1
ATOM 6079 N N . SER A 1 815 ? -10.081 3.081 4.348 1.00 96.19 815 SER A N 1
ATOM 6080 C CA . SER A 1 815 ? -8.927 2.191 4.379 1.00 96.19 815 SER A CA 1
ATOM 6081 C C . SER A 1 815 ? -8.682 1.633 2.985 1.00 96.19 815 SER A C 1
ATOM 6083 O O . SER A 1 815 ? -9.596 1.019 2.430 1.00 96.19 815 SER A O 1
ATOM 6085 N N . PHE A 1 816 ? -7.458 1.749 2.467 1.00 94.31 816 PHE A N 1
ATOM 6086 C CA . PHE A 1 816 ? -7.004 1.001 1.284 1.00 94.31 816 PHE A CA 1
ATOM 6087 C C . PHE A 1 816 ? -6.074 -0.175 1.604 1.00 94.31 816 PHE A C 1
ATOM 6089 O O . PHE A 1 816 ? -5.531 -0.807 0.700 1.00 94.31 816 PHE A O 1
ATOM 6096 N N . GLY A 1 817 ? -5.947 -0.524 2.885 1.00 90.69 817 GLY A N 1
ATOM 6097 C CA . GLY A 1 817 ? -5.233 -1.708 3.352 1.00 90.69 817 GLY A CA 1
ATOM 6098 C C . GLY A 1 817 ? -5.041 -1.701 4.865 1.00 90.69 817 GLY A C 1
ATOM 6099 O O . GLY A 1 817 ? -4.960 -0.645 5.490 1.00 90.69 817 GLY A O 1
ATOM 6100 N N . GLY A 1 818 ? -4.949 -2.885 5.455 1.00 90.00 818 GLY A N 1
ATOM 6101 C CA . GLY A 1 818 ? -4.638 -3.085 6.867 1.00 90.00 818 GLY A CA 1
ATOM 6102 C C . GLY A 1 818 ? -5.048 -4.482 7.315 1.00 90.00 818 GLY A C 1
ATOM 6103 O O . GLY A 1 818 ? -5.490 -5.310 6.519 1.00 90.00 818 GLY A O 1
ATOM 6104 N N . PHE A 1 819 ? -4.990 -4.748 8.613 1.00 91.50 819 PHE A N 1
ATOM 6105 C CA . PHE A 1 819 ? -5.347 -6.064 9.150 1.00 91.50 819 PHE A CA 1
ATOM 6106 C C . PHE A 1 819 ? -6.877 -6.215 9.228 1.00 91.50 819 PHE A C 1
ATOM 6108 O O . PHE A 1 819 ? -7.571 -5.354 9.775 1.00 91.50 819 PHE A O 1
ATOM 6115 N N . ALA A 1 820 ? -7.433 -7.282 8.642 1.00 93.69 820 ALA A N 1
ATOM 6116 C CA . ALA A 1 820 ? -8.875 -7.371 8.369 1.00 93.69 820 ALA A CA 1
ATOM 6117 C C . ALA A 1 820 ? -9.758 -7.328 9.632 1.00 93.69 820 ALA A C 1
ATOM 6119 O O . ALA A 1 820 ? -10.800 -6.670 9.649 1.00 93.69 820 ALA A O 1
ATOM 6120 N N . TYR A 1 821 ? -9.335 -8.003 10.704 1.00 94.38 821 TYR A N 1
ATOM 6121 C CA . TYR A 1 821 ? -10.060 -8.019 11.979 1.00 94.38 821 TYR A CA 1
ATOM 6122 C C . TYR A 1 821 ? -9.826 -6.744 12.813 1.00 94.38 821 TYR A C 1
ATOM 6124 O O . TYR A 1 821 ? -10.713 -6.353 13.570 1.00 94.38 821 TYR A O 1
ATOM 6132 N N . GLU A 1 822 ? -8.679 -6.070 12.653 1.00 94.19 822 GLU A N 1
ATOM 6133 C CA . GLU A 1 822 ? -8.385 -4.769 13.279 1.00 94.19 822 GLU A CA 1
ATOM 6134 C C . GLU A 1 822 ? -9.326 -3.691 12.719 1.00 94.19 822 GLU A C 1
ATOM 6136 O O . GLU A 1 822 ? -10.059 -3.052 13.471 1.00 94.19 822 GLU A O 1
ATOM 6141 N N . GLN A 1 823 ? -9.393 -3.565 11.389 1.00 95.56 823 GLN A N 1
ATOM 6142 C CA . GLN A 1 823 ? -10.302 -2.645 10.694 1.00 95.56 823 GLN A CA 1
ATOM 6143 C C . GLN A 1 823 ? -11.763 -2.834 11.112 1.00 95.56 823 GLN A C 1
ATOM 6145 O O . GLN A 1 823 ? -12.471 -1.862 11.383 1.00 95.56 823 GLN A O 1
ATOM 6150 N N . LEU A 1 824 ? -12.213 -4.087 11.213 1.00 95.31 824 LEU A N 1
ATOM 6151 C CA . LEU A 1 824 ? -13.566 -4.393 11.657 1.00 95.31 824 LEU A CA 1
ATOM 6152 C C . LEU A 1 824 ? -13.795 -4.022 13.128 1.00 95.31 824 LEU A C 1
ATOM 6154 O O . LEU A 1 824 ? -14.816 -3.410 13.439 1.00 95.31 824 LEU A O 1
ATOM 6158 N N . ARG A 1 825 ? -12.836 -4.321 14.017 1.00 95.00 825 ARG A N 1
ATOM 6159 C CA . ARG A 1 825 ? -12.865 -3.900 15.428 1.00 95.00 825 ARG A CA 1
ATOM 6160 C C . ARG A 1 825 ? -12.998 -2.382 15.555 1.00 95.00 825 ARG A C 1
ATOM 6162 O O . ARG A 1 825 ? -13.792 -1.921 16.371 1.00 95.00 825 ARG A O 1
ATOM 6169 N N . ILE A 1 826 ? -12.260 -1.622 14.746 1.00 95.75 826 ILE A N 1
ATOM 6170 C CA . ILE A 1 826 ? -12.302 -0.154 14.713 1.00 95.75 826 ILE A CA 1
ATOM 6171 C C . ILE A 1 826 ? -13.671 0.331 14.223 1.00 95.75 826 ILE A C 1
ATOM 6173 O O . ILE A 1 826 ? -14.313 1.130 14.904 1.00 95.75 826 ILE A O 1
ATOM 6177 N N . ARG A 1 827 ? -14.170 -0.198 13.096 1.00 95.31 827 ARG A N 1
ATOM 6178 C CA . ARG A 1 827 ? -15.485 0.157 12.532 1.00 95.31 827 ARG A CA 1
ATOM 6179 C C . ARG A 1 827 ? -16.627 -0.112 13.522 1.00 95.31 827 ARG A C 1
ATOM 6181 O O . ARG A 1 827 ? -17.491 0.745 13.705 1.00 95.31 827 ARG A O 1
ATOM 6188 N N . GLU A 1 828 ? -16.613 -1.258 14.203 1.00 95.56 828 GLU A N 1
ATOM 6189 C CA . GLU A 1 828 ? -17.602 -1.607 15.234 1.00 95.56 828 GLU A CA 1
ATOM 6190 C C . GLU A 1 828 ? -17.463 -0.742 16.500 1.00 95.56 828 GLU A C 1
ATOM 6192 O O . GLU A 1 828 ? -18.470 -0.256 17.017 1.00 95.56 828 GLU A O 1
ATOM 6197 N N . ALA A 1 829 ? -16.239 -0.477 16.975 1.00 95.88 829 ALA A N 1
ATOM 6198 C CA . ALA A 1 829 ? -15.999 0.382 18.139 1.00 95.88 829 ALA A CA 1
ATOM 6199 C C . ALA A 1 829 ? -16.451 1.833 17.897 1.00 95.88 829 ALA A C 1
ATOM 6201 O O . ALA A 1 829 ? -17.096 2.426 18.764 1.00 95.88 829 ALA A O 1
ATOM 6202 N N . ILE A 1 830 ? -16.187 2.389 16.710 1.00 95.12 830 ILE A N 1
ATOM 6203 C CA . ILE A 1 830 ? -16.633 3.736 16.327 1.00 95.12 830 ILE A CA 1
ATOM 6204 C C . ILE A 1 830 ? -18.162 3.779 16.187 1.00 95.12 830 ILE A C 1
ATOM 6206 O O . ILE A 1 830 ? -18.804 4.676 16.735 1.00 95.12 830 ILE A O 1
ATOM 6210 N N . ALA A 1 831 ? -18.778 2.779 15.547 1.00 92.75 831 ALA A N 1
ATOM 6211 C CA . ALA A 1 831 ? -20.237 2.691 15.423 1.00 92.75 831 ALA A CA 1
ATOM 6212 C C . ALA A 1 831 ? -20.961 2.506 16.776 1.00 92.75 831 ALA A C 1
ATOM 6214 O O . ALA A 1 831 ? -22.094 2.966 16.941 1.00 92.75 831 ALA A O 1
ATOM 6215 N N . ALA A 1 832 ? -20.315 1.869 17.758 1.00 93.12 832 ALA A N 1
ATOM 6216 C CA . ALA A 1 832 ? -20.803 1.753 19.133 1.00 93.12 832 ALA A CA 1
ATOM 6217 C C . ALA A 1 832 ? -20.594 3.030 19.979 1.00 93.12 832 ALA A C 1
ATOM 6219 O O . ALA A 1 832 ? -21.188 3.154 21.054 1.00 93.12 832 ALA A O 1
ATOM 6220 N N . GLY A 1 833 ? -19.750 3.966 19.529 1.00 92.38 833 GLY A N 1
ATOM 6221 C CA . GLY A 1 833 ? -19.270 5.088 20.344 1.00 92.38 833 GLY A CA 1
ATOM 6222 C C . GLY A 1 833 ? -18.314 4.662 21.467 1.00 92.38 833 GLY A C 1
ATOM 6223 O O . GLY A 1 833 ? -18.226 5.347 22.484 1.00 92.38 833 GLY A O 1
ATOM 6224 N N . ALA A 1 834 ? -17.643 3.517 21.307 1.00 94.69 834 ALA A N 1
ATOM 6225 C CA . ALA A 1 834 ? -16.576 3.043 22.187 1.00 94.69 834 ALA A CA 1
ATOM 6226 C C . ALA A 1 834 ? -15.206 3.640 21.818 1.00 94.69 834 ALA A C 1
ATOM 6228 O O . ALA A 1 834 ? -14.363 3.765 22.695 1.00 94.69 834 ALA A O 1
ATOM 6229 N N . LEU A 1 835 ? -15.023 4.049 20.556 1.00 95.88 835 LEU A N 1
ATOM 6230 C CA . LEU A 1 835 ? -13.851 4.758 20.037 1.00 95.88 835 LEU A CA 1
ATOM 6231 C C . LEU A 1 835 ? -14.310 6.036 19.310 1.00 95.88 835 LEU A C 1
ATOM 6233 O O . LEU A 1 835 ? -15.307 6.026 18.583 1.00 95.88 835 LEU A O 1
ATOM 6237 N N . ALA A 1 836 ? -13.610 7.146 19.514 1.00 96.62 836 ALA A N 1
ATOM 6238 C CA . ALA A 1 836 ? -13.802 8.400 18.801 1.00 96.62 836 ALA A CA 1
ATOM 6239 C C . ALA A 1 836 ? -12.995 8.356 17.500 1.00 96.62 836 ALA A C 1
ATOM 6241 O O . ALA A 1 836 ? -11.783 8.173 17.520 1.00 96.62 836 ALA A O 1
ATOM 6242 N N . GLY A 1 837 ? -13.683 8.503 16.370 1.00 96.88 837 GLY A N 1
ATOM 6243 C CA . GLY A 1 837 ? -13.060 8.503 15.052 1.00 96.88 837 GLY A CA 1
ATOM 6244 C C . GLY A 1 837 ? -14.031 8.773 13.904 1.00 96.88 837 GLY A C 1
ATOM 6245 O O . GLY A 1 837 ? -15.257 8.744 14.120 1.00 96.88 837 GLY A O 1
ATOM 6246 N N . PRO A 1 838 ? -13.504 9.007 12.689 1.00 97.69 838 PRO A N 1
ATOM 6247 C CA . PRO A 1 838 ? -14.295 9.052 11.467 1.00 97.69 838 PRO A CA 1
ATOM 6248 C C . PRO A 1 838 ? -14.979 7.709 11.198 1.00 97.69 838 PRO A C 1
ATOM 6250 O O . PRO A 1 838 ? -14.568 6.653 11.677 1.00 97.69 838 PRO A O 1
ATOM 6253 N N . ARG A 1 839 ? -16.031 7.728 10.386 1.00 96.44 839 ARG A N 1
ATOM 6254 C CA . ARG A 1 839 ? -16.638 6.517 9.835 1.00 96.44 839 ARG A CA 1
ATOM 6255 C C . ARG A 1 839 ? -15.625 5.821 8.923 1.00 96.44 839 ARG A C 1
ATOM 6257 O O . ARG A 1 839 ? -15.265 6.373 7.890 1.00 96.44 839 ARG A O 1
ATOM 6264 N N . LEU A 1 840 ? -15.188 4.623 9.301 1.00 96.75 840 LEU A N 1
ATOM 6265 C CA . LEU A 1 840 ? -14.229 3.840 8.524 1.00 96.75 840 LEU A CA 1
ATOM 6266 C C . LEU A 1 840 ? -14.947 2.964 7.486 1.00 96.75 840 LEU A C 1
ATOM 6268 O O . LEU A 1 840 ? -15.713 2.077 7.871 1.00 96.75 840 LEU A O 1
ATOM 6272 N N . LEU A 1 841 ? -14.663 3.174 6.198 1.00 97.19 841 LEU A N 1
ATOM 6273 C CA . LEU A 1 841 ? -14.902 2.175 5.150 1.00 97.19 841 LEU A CA 1
ATOM 6274 C C . LEU A 1 841 ? -13.680 1.246 5.066 1.00 97.19 841 LEU A C 1
ATOM 6276 O O . LEU A 1 841 ? -12.540 1.711 5.109 1.00 97.19 841 LEU A O 1
ATOM 6280 N N . THR A 1 842 ? -13.899 -0.067 4.992 1.00 95.94 842 THR A N 1
ATOM 6281 C CA . THR A 1 842 ? -12.839 -1.077 5.167 1.00 95.94 842 THR A CA 1
ATOM 6282 C C . THR A 1 842 ? -12.512 -1.834 3.881 1.00 95.94 842 THR A C 1
ATOM 6284 O O . THR A 1 842 ? -13.361 -2.567 3.376 1.00 95.94 842 THR A O 1
ATOM 6287 N N . THR A 1 843 ? -11.267 -1.732 3.407 1.00 94.06 843 THR A N 1
ATOM 6288 C CA . THR A 1 843 ? -10.711 -2.616 2.360 1.00 94.06 843 THR A CA 1
ATOM 6289 C C . THR A 1 843 ? -10.377 -4.006 2.888 1.00 94.06 843 THR A C 1
ATOM 6291 O O . THR A 1 843 ? -10.356 -4.956 2.119 1.00 94.06 843 THR A O 1
ATOM 6294 N N . GLY A 1 844 ? -10.056 -4.141 4.178 1.00 90.38 844 GLY A N 1
ATOM 6295 C CA . GLY A 1 844 ? -9.370 -5.341 4.640 1.00 90.38 844 GLY A CA 1
ATOM 6296 C C . GLY A 1 844 ? -7.921 -5.366 4.152 1.00 90.38 844 GLY A C 1
ATOM 6297 O O . GLY A 1 844 ? -7.212 -4.365 4.261 1.00 90.38 844 GLY A O 1
ATOM 6298 N N . GLU A 1 845 ? -7.477 -6.516 3.663 1.00 92.81 845 GLU A N 1
ATOM 6299 C CA . GLU A 1 845 ? -6.067 -6.813 3.380 1.00 92.81 845 GLU A CA 1
ATOM 6300 C C . GLU A 1 845 ? -5.696 -6.529 1.919 1.00 92.81 845 GLU A C 1
ATOM 6302 O O . GLU A 1 845 ? -6.547 -6.576 1.031 1.00 92.81 845 GLU A O 1
ATOM 6307 N N . LEU A 1 846 ? -4.410 -6.292 1.651 1.00 95.06 846 LEU A N 1
ATOM 6308 C CA . LEU A 1 846 ? -3.914 -6.150 0.281 1.00 95.06 846 LEU A CA 1
ATOM 6309 C C . LEU A 1 846 ? -3.774 -7.554 -0.328 1.00 95.06 846 LEU A C 1
ATOM 6311 O O . LEU A 1 846 ? -2.899 -8.314 0.089 1.00 95.06 846 LEU A O 1
ATOM 6315 N N . LEU A 1 847 ? -4.626 -7.927 -1.285 1.00 97.44 847 LEU A N 1
ATOM 6316 C CA . LEU A 1 847 ? -4.573 -9.253 -1.911 1.00 97.44 847 LEU A CA 1
ATOM 6317 C C . LEU A 1 847 ? -3.445 -9.292 -2.952 1.00 97.44 847 LEU A C 1
ATOM 6319 O O . LEU A 1 847 ? -3.511 -8.600 -3.970 1.00 97.44 847 LEU A O 1
ATOM 6323 N N . ASP A 1 848 ? -2.401 -10.077 -2.691 1.00 95.38 848 ASP A N 1
ATOM 6324 C CA . ASP A 1 848 ? -1.124 -9.982 -3.405 1.00 95.38 848 ASP A CA 1
ATOM 6325 C C . ASP A 1 848 ? -0.577 -11.353 -3.852 1.00 95.38 848 ASP A C 1
ATOM 6327 O O . ASP A 1 848 ? -1.149 -12.404 -3.556 1.00 95.38 848 ASP A O 1
ATOM 6331 N N . GLY A 1 849 ? 0.523 -11.351 -4.605 1.00 94.25 849 GLY A N 1
ATOM 6332 C CA . GLY A 1 849 ? 1.197 -12.560 -5.084 1.00 94.25 849 GLY A CA 1
ATOM 6333 C C . GLY A 1 849 ? 1.927 -13.358 -3.996 1.00 94.25 849 GLY A C 1
ATOM 6334 O O . GLY A 1 849 ? 1.848 -13.082 -2.803 1.00 94.25 849 GLY A O 1
ATOM 6335 N N . GLY A 1 850 ? 2.700 -14.370 -4.407 1.00 92.25 850 GLY A N 1
ATOM 6336 C CA . GLY A 1 850 ? 3.460 -15.220 -3.475 1.00 92.25 850 GLY A CA 1
ATOM 6337 C C . GLY A 1 850 ? 4.611 -14.518 -2.744 1.00 92.25 850 GLY A C 1
ATOM 6338 O O . GLY A 1 850 ? 5.057 -15.001 -1.701 1.00 92.25 850 GLY A O 1
ATOM 6339 N N . ARG A 1 851 ? 5.071 -13.388 -3.293 1.00 92.50 851 ARG A N 1
ATOM 6340 C CA . ARG A 1 851 ? 6.023 -12.450 -2.689 1.00 92.50 851 ARG A CA 1
ATOM 6341 C C . ARG A 1 851 ? 5.270 -11.168 -2.351 1.00 92.50 851 ARG A C 1
ATOM 6343 O O . ARG A 1 851 ? 4.485 -10.719 -3.182 1.00 92.50 851 ARG A O 1
ATOM 6350 N N . VAL A 1 852 ? 5.544 -10.578 -1.194 1.00 91.62 852 VAL A N 1
ATOM 6351 C CA . VAL A 1 852 ? 4.869 -9.369 -0.692 1.00 91.62 852 VAL A CA 1
ATOM 6352 C C . VAL A 1 852 ? 5.882 -8.372 -0.135 1.00 91.62 852 VAL A C 1
ATOM 6354 O O . VAL A 1 852 ? 7.022 -8.742 0.143 1.00 91.62 852 VAL A O 1
ATOM 6357 N N . ALA A 1 853 ? 5.480 -7.110 0.035 1.00 88.69 853 ALA A N 1
ATOM 6358 C CA . ALA A 1 853 ? 6.290 -6.066 0.676 1.00 88.69 853 ALA A CA 1
ATOM 6359 C C . ALA A 1 853 ? 5.776 -5.727 2.091 1.00 88.69 853 ALA A C 1
ATOM 6361 O O . ALA A 1 853 ? 6.453 -5.981 3.091 1.00 88.69 853 ALA A O 1
ATOM 6362 N N . TYR A 1 854 ? 4.562 -5.192 2.187 1.00 87.69 854 TYR A N 1
ATOM 6363 C CA . TYR A 1 854 ? 3.995 -4.633 3.421 1.00 87.69 854 TYR A CA 1
ATOM 6364 C C . TYR A 1 854 ? 3.497 -5.709 4.390 1.00 87.69 854 TYR A C 1
ATOM 6366 O O . TYR A 1 854 ? 3.135 -6.808 3.968 1.00 87.69 854 TYR A O 1
ATOM 6374 N N . SER A 1 855 ? 3.483 -5.423 5.693 1.00 89.88 855 SER A N 1
ATOM 6375 C CA . SER A 1 855 ? 3.073 -6.387 6.734 1.00 89.88 855 SER A CA 1
ATOM 6376 C C . SER A 1 855 ? 1.594 -6.785 6.633 1.00 89.88 855 SER A C 1
ATOM 6378 O O . SER A 1 855 ? 1.247 -7.934 6.908 1.00 89.88 855 SER A O 1
ATOM 6380 N N . MET A 1 856 ? 0.751 -5.872 6.138 1.00 90.00 856 MET A N 1
ATOM 6381 C CA . MET A 1 856 ? -0.654 -6.079 5.737 1.00 90.00 856 MET A CA 1
ATOM 6382 C C . MET A 1 856 ? -0.843 -6.676 4.322 1.00 90.00 856 MET A C 1
ATOM 6384 O O . MET A 1 856 ? -1.976 -6.818 3.852 1.00 90.00 856 MET A O 1
ATOM 6388 N N . GLY A 1 857 ? 0.250 -7.000 3.622 1.00 92.88 857 GLY A N 1
ATOM 6389 C CA . GLY A 1 857 ? 0.235 -7.663 2.318 1.00 92.88 857 GLY A CA 1
ATOM 6390 C C . GLY A 1 857 ? -0.054 -9.151 2.457 1.00 92.88 857 GLY A C 1
ATOM 6391 O O . GLY A 1 857 ? 0.776 -9.877 3.008 1.00 92.88 857 GLY A O 1
ATOM 6392 N N . ARG A 1 858 ? -1.209 -9.614 1.956 1.00 95.31 858 ARG A N 1
ATOM 6393 C CA . ARG A 1 858 ? -1.621 -11.014 2.083 1.00 95.31 858 ARG A CA 1
ATOM 6394 C C . ARG A 1 858 ? -1.214 -11.851 0.874 1.00 95.31 858 ARG A C 1
ATOM 6396 O O . ARG A 1 858 ? -1.775 -11.715 -0.213 1.00 95.31 858 ARG A O 1
ATOM 6403 N N . ALA A 1 859 ? -0.263 -12.754 1.103 1.00 96.12 859 ALA A N 1
ATOM 6404 C CA . ALA A 1 859 ? 0.380 -13.536 0.054 1.00 96.12 859 ALA A CA 1
ATOM 6405 C C . ALA A 1 859 ? -0.499 -14.677 -0.496 1.00 96.12 859 ALA A C 1
ATOM 6407 O O . ALA A 1 859 ? -0.955 -15.549 0.257 1.00 96.12 859 ALA A O 1
ATOM 6408 N N . HIS A 1 860 ? -0.661 -14.735 -1.821 1.00 96.25 860 HIS A N 1
ATOM 6409 C CA . HIS A 1 860 ? -1.391 -15.794 -2.521 1.00 96.25 860 HIS A CA 1
ATOM 6410 C C . HIS A 1 860 ? -0.659 -16.315 -3.762 1.00 96.25 860 HIS A C 1
ATOM 6412 O O . HIS A 1 860 ? -0.135 -15.561 -4.579 1.00 96.25 860 HIS A O 1
ATOM 6418 N N . ARG A 1 861 ? -0.683 -17.639 -3.949 1.00 94.00 861 ARG A N 1
ATOM 6419 C CA . ARG A 1 861 ? -0.266 -18.301 -5.204 1.00 94.00 861 ARG A CA 1
ATOM 6420 C C . ARG A 1 861 ? -1.344 -19.239 -5.740 1.00 94.00 861 ARG A C 1
ATOM 6422 O O . ARG A 1 861 ? -1.274 -19.661 -6.889 1.00 94.00 861 ARG A O 1
ATOM 6429 N N . THR A 1 862 ? -2.344 -19.573 -4.922 1.00 95.50 862 THR A N 1
ATOM 6430 C CA . THR A 1 862 ? -3.414 -20.512 -5.269 1.00 95.50 862 THR A CA 1
ATOM 6431 C C . THR A 1 862 ? -4.796 -19.859 -5.257 1.00 95.50 862 THR A C 1
ATOM 6433 O O . THR A 1 862 ? -5.115 -19.044 -4.388 1.00 95.50 862 THR A O 1
ATOM 6436 N N . ARG A 1 863 ? -5.675 -20.282 -6.179 1.00 96.81 863 ARG A N 1
ATOM 6437 C CA . ARG A 1 863 ? -7.102 -19.900 -6.164 1.00 96.81 863 ARG A CA 1
ATOM 6438 C C . ARG A 1 863 ? -7.804 -20.312 -4.869 1.00 96.81 863 ARG A C 1
ATOM 6440 O O . ARG A 1 863 ? -8.677 -19.593 -4.399 1.00 96.81 863 ARG A O 1
ATOM 6447 N N . ALA A 1 864 ? -7.410 -21.441 -4.275 1.00 97.62 864 ALA A N 1
ATOM 6448 C CA . ALA A 1 864 ? -7.921 -21.873 -2.976 1.00 97.62 864 ALA A CA 1
ATOM 6449 C C . ALA A 1 864 ? -7.600 -20.843 -1.881 1.00 97.62 864 ALA A C 1
ATOM 6451 O O . ALA A 1 864 ? -8.504 -20.423 -1.159 1.00 97.62 864 ALA A O 1
ATOM 6452 N N . GLY A 1 865 ? -6.350 -20.374 -1.808 1.00 97.44 865 GLY A N 1
ATOM 6453 C CA . GLY A 1 865 ? -5.941 -19.362 -0.840 1.00 97.44 865 GLY A CA 1
ATOM 6454 C C . GLY A 1 865 ? -6.640 -18.021 -1.033 1.00 97.44 865 GLY A C 1
ATOM 6455 O O . GLY A 1 865 ? -7.163 -17.471 -0.063 1.00 97.44 865 GLY A O 1
ATOM 6456 N N . LEU A 1 866 ? -6.732 -17.532 -2.275 1.00 98.06 866 LEU A N 1
ATOM 6457 C CA . LEU A 1 866 ? -7.471 -16.302 -2.582 1.00 98.06 866 LEU A CA 1
ATOM 6458 C C . LEU A 1 866 ? -8.937 -16.407 -2.133 1.00 98.06 866 LEU A C 1
ATOM 6460 O O . LEU A 1 866 ? -9.448 -15.515 -1.461 1.00 98.06 866 LEU A O 1
ATOM 6464 N N . ARG A 1 867 ? -9.610 -17.525 -2.435 1.00 98.00 867 ARG A N 1
ATOM 6465 C CA . ARG A 1 867 ? -11.013 -17.755 -2.050 1.00 98.00 867 ARG A CA 1
ATOM 6466 C C . ARG A 1 867 ? -11.218 -17.812 -0.538 1.00 98.00 867 ARG A C 1
ATOM 6468 O O . ARG A 1 867 ? -12.248 -17.343 -0.065 1.00 98.00 867 ARG A O 1
ATOM 6475 N N . ARG A 1 868 ? -10.245 -18.314 0.234 1.00 98.00 868 ARG A N 1
ATOM 6476 C CA . ARG A 1 868 ? -10.271 -18.233 1.707 1.00 98.00 868 ARG A CA 1
ATOM 6477 C C . ARG A 1 868 ? -10.248 -16.770 2.190 1.00 98.00 868 ARG A C 1
ATOM 6479 O O . ARG A 1 868 ? -10.991 -16.439 3.110 1.00 98.00 868 ARG A O 1
ATOM 6486 N N . SER A 1 869 ? -9.478 -15.886 1.549 1.00 97.56 869 SER A N 1
ATOM 6487 C CA . SER A 1 869 ? -9.500 -14.440 1.844 1.00 97.56 869 SER A CA 1
ATOM 6488 C C . SER A 1 869 ? -10.790 -13.747 1.393 1.00 97.56 869 SER A C 1
ATOM 6490 O O . SER A 1 869 ? -11.347 -12.954 2.145 1.00 97.56 869 SER A O 1
ATOM 6492 N N . LEU A 1 870 ? -11.324 -14.072 0.213 1.00 98.19 870 LEU A N 1
ATOM 6493 C CA . LEU A 1 870 ? -12.580 -13.486 -0.279 1.00 98.19 870 LEU A CA 1
ATOM 6494 C C . LEU A 1 870 ? -13.799 -13.927 0.560 1.00 98.19 870 LEU A C 1
ATOM 6496 O O . LEU A 1 870 ? -14.664 -13.112 0.870 1.00 98.19 870 LEU A O 1
ATOM 6500 N N . ALA A 1 871 ? -13.827 -15.170 1.052 1.00 97.38 871 ALA A N 1
ATOM 6501 C CA . ALA A 1 871 ? -14.832 -15.612 2.027 1.00 97.38 871 ALA A CA 1
ATOM 6502 C C . ALA A 1 871 ? -14.754 -14.824 3.354 1.00 97.38 871 ALA A C 1
ATOM 6504 O O . ALA A 1 871 ? -15.786 -14.513 3.954 1.00 97.38 871 ALA A O 1
ATOM 6505 N N . ARG A 1 872 ? -13.541 -14.437 3.790 1.00 95.94 872 ARG A N 1
ATOM 6506 C CA . ARG A 1 872 ? -13.352 -13.502 4.912 1.00 95.94 872 ARG A CA 1
ATOM 6507 C C . ARG A 1 872 ? -13.888 -12.109 4.564 1.00 95.94 872 ARG A C 1
ATOM 6509 O O . ARG A 1 872 ? -14.560 -11.523 5.405 1.00 95.94 872 ARG A O 1
ATOM 6516 N N . ALA A 1 873 ? -13.679 -11.606 3.347 1.00 96.94 873 ALA A N 1
ATOM 6517 C CA . ALA A 1 873 ? -14.206 -10.309 2.908 1.00 96.94 873 ALA A CA 1
ATOM 6518 C C . ALA A 1 873 ? -15.741 -10.210 3.000 1.00 96.94 873 ALA A C 1
ATOM 6520 O O . ALA A 1 873 ? -16.270 -9.227 3.518 1.00 96.94 873 ALA A O 1
ATOM 6521 N N . GLU A 1 874 ? -16.456 -11.253 2.570 1.00 97.12 874 GLU A N 1
ATOM 6522 C CA . GLU A 1 874 ? -17.923 -11.345 2.668 1.00 97.12 874 GLU A CA 1
ATOM 6523 C C . GLU A 1 874 ? -18.395 -11.456 4.126 1.00 97.12 874 GLU A C 1
ATOM 6525 O O . GLU A 1 874 ? -19.280 -10.718 4.563 1.00 97.12 874 GLU A O 1
ATOM 6530 N N . ALA A 1 875 ? -17.759 -12.307 4.935 1.00 96.19 875 ALA A N 1
ATOM 6531 C CA . ALA A 1 875 ? -18.140 -12.484 6.337 1.00 96.19 875 ALA A CA 1
ATOM 6532 C C . ALA A 1 875 ? -17.850 -11.259 7.224 1.00 96.19 875 ALA A C 1
ATOM 6534 O O . ALA A 1 875 ? -18.585 -10.997 8.184 1.00 96.19 875 ALA A O 1
ATOM 6535 N N . LEU A 1 876 ? -16.791 -10.507 6.916 1.00 95.50 876 LEU A N 1
ATOM 6536 C CA . LEU A 1 876 ? -16.416 -9.273 7.610 1.00 95.50 876 LEU A CA 1
ATOM 6537 C C . LEU A 1 876 ? -17.069 -8.017 6.994 1.00 95.50 876 LEU A C 1
ATOM 6539 O O . LEU A 1 876 ? -16.877 -6.929 7.529 1.00 95.50 876 LEU A O 1
ATOM 6543 N N . ASP A 1 877 ? -17.869 -8.168 5.931 1.00 94.88 877 ASP A N 1
ATOM 6544 C CA . ASP A 1 877 ? -18.559 -7.094 5.201 1.00 94.88 877 ASP A CA 1
ATOM 6545 C C . ASP A 1 877 ? -17.611 -5.962 4.763 1.00 94.88 877 ASP A C 1
ATOM 6547 O O . ASP A 1 877 ? -17.726 -4.828 5.231 1.00 94.88 877 ASP A O 1
ATOM 6551 N N . TRP A 1 878 ? -16.635 -6.269 3.903 1.00 97.00 878 TRP A N 1
ATOM 6552 C CA . TRP A 1 878 ? -15.738 -5.255 3.330 1.00 97.00 878 TRP A CA 1
ATOM 6553 C C . TRP A 1 878 ? -16.508 -4.229 2.469 1.00 97.00 878 TRP A C 1
ATOM 6555 O O . TRP A 1 878 ? -17.620 -4.473 1.992 1.00 97.00 878 TRP A O 1
ATOM 6565 N N . ASP A 1 879 ? -15.917 -3.046 2.309 1.00 97.50 879 ASP A N 1
ATOM 6566 C CA . ASP A 1 879 ? -16.463 -1.889 1.582 1.00 97.50 879 ASP A CA 1
ATOM 6567 C C . ASP A 1 879 ? -15.686 -1.589 0.285 1.00 97.50 879 ASP A C 1
ATOM 6569 O O . ASP A 1 879 ? -16.095 -0.729 -0.493 1.00 97.50 879 ASP A O 1
ATOM 6573 N N . PHE A 1 880 ? -14.578 -2.303 0.061 1.00 97.62 880 PHE A N 1
ATOM 6574 C CA . PHE A 1 880 ? -13.707 -2.262 -1.114 1.00 97.62 880 PHE A CA 1
ATOM 6575 C C . PHE A 1 880 ? -12.912 -3.584 -1.202 1.00 97.62 880 PHE A C 1
ATOM 6577 O O . PHE A 1 880 ? -12.771 -4.271 -0.189 1.00 97.62 880 PHE A O 1
ATOM 6584 N N . VAL A 1 881 ? -12.366 -3.944 -2.371 1.00 98.19 881 VAL A N 1
ATOM 6585 C CA . VAL A 1 881 ? -11.399 -5.056 -2.516 1.00 98.19 881 VAL A CA 1
ATOM 6586 C C . VAL A 1 881 ? -10.139 -4.599 -3.261 1.00 98.19 881 VAL A C 1
ATOM 6588 O O . VAL A 1 881 ? -10.173 -4.329 -4.463 1.00 98.19 881 VAL A O 1
ATOM 6591 N N . LYS A 1 882 ? -9.006 -4.534 -2.550 1.00 97.69 882 LYS A N 1
ATOM 6592 C CA . LYS A 1 882 ? -7.708 -4.103 -3.092 1.00 97.69 882 LYS A CA 1
ATOM 6593 C C . LYS A 1 882 ? -6.857 -5.297 -3.508 1.00 97.69 882 LYS A C 1
ATOM 6595 O O . LYS A 1 882 ? -6.625 -6.207 -2.713 1.00 97.69 882 LYS A O 1
ATOM 6600 N N . THR A 1 883 ? -6.324 -5.252 -4.725 1.00 96.75 883 THR A N 1
ATOM 6601 C CA . THR A 1 883 ? -5.227 -6.128 -5.155 1.00 96.75 883 THR A CA 1
ATOM 6602 C C . THR A 1 883 ? -3.932 -5.343 -5.291 1.00 96.75 883 THR A C 1
ATOM 6604 O O . THR A 1 883 ? -3.957 -4.139 -5.552 1.00 96.75 883 THR A O 1
ATOM 6607 N N . TYR A 1 884 ? -2.798 -6.017 -5.126 1.00 94.06 884 TYR A N 1
ATOM 6608 C CA . TYR A 1 884 ? -1.517 -5.345 -4.936 1.00 94.06 884 TYR A CA 1
ATOM 6609 C C . TYR A 1 884 ? -0.443 -5.701 -5.975 1.00 94.06 884 TYR A C 1
ATOM 6611 O O . TYR A 1 884 ? -0.709 -6.340 -6.995 1.00 94.06 884 TYR A O 1
ATOM 6619 N N . VAL A 1 885 ? 0.769 -5.191 -5.757 1.00 90.31 885 VAL A N 1
ATOM 6620 C CA . VAL A 1 885 ? 1.837 -5.079 -6.756 1.00 90.31 885 VAL A CA 1
ATOM 6621 C C . VAL A 1 885 ? 2.201 -6.404 -7.436 1.00 90.31 885 VAL A C 1
ATOM 6623 O O . VAL A 1 885 ? 2.391 -6.403 -8.651 1.00 90.31 885 VAL A O 1
ATOM 6626 N N . ARG A 1 886 ? 2.227 -7.539 -6.732 1.00 93.38 886 ARG A N 1
ATOM 6627 C CA . ARG A 1 886 ? 2.524 -8.878 -7.281 1.00 93.38 886 ARG A CA 1
ATOM 6628 C C . ARG A 1 886 ? 1.274 -9.730 -7.539 1.00 93.38 886 ARG A C 1
ATOM 6630 O O . ARG A 1 886 ? 1.416 -10.918 -7.813 1.00 93.38 886 ARG A O 1
ATOM 6637 N N . ALA A 1 887 ? 0.061 -9.179 -7.477 1.00 95.38 887 ALA A N 1
ATOM 6638 C CA . ALA A 1 887 ? -1.161 -9.906 -7.827 1.00 95.38 887 ALA A CA 1
ATOM 6639 C C . ALA A 1 887 ? -1.240 -10.138 -9.355 1.00 95.38 887 ALA A C 1
ATOM 6641 O O . ALA A 1 887 ? -1.514 -9.182 -10.083 1.00 95.38 887 ALA A O 1
ATOM 6642 N N . PRO A 1 888 ? -1.023 -11.359 -9.888 1.00 94.00 888 PRO A N 1
ATOM 6643 C CA . PRO A 1 888 ? -1.170 -11.614 -11.323 1.00 94.00 888 PRO A CA 1
ATOM 6644 C C . PRO A 1 888 ? -2.612 -11.368 -11.777 1.00 94.00 888 PRO A C 1
ATOM 6646 O O . PRO A 1 888 ? -3.539 -11.466 -10.969 1.00 94.00 888 PRO A O 1
ATOM 6649 N N . GLY A 1 889 ? -2.819 -11.131 -13.076 1.00 93.25 889 GLY A N 1
ATOM 6650 C CA . GLY A 1 889 ? -4.130 -10.763 -13.623 1.00 93.25 889 GLY A CA 1
ATOM 6651 C C . GLY A 1 889 ? -5.312 -11.646 -13.185 1.00 93.25 889 GLY A C 1
ATOM 6652 O O . GLY A 1 889 ? -6.391 -11.125 -12.925 1.00 93.25 889 GLY A O 1
ATOM 6653 N N . TRP A 1 890 ? -5.118 -12.957 -12.977 1.00 94.12 890 TRP A N 1
ATOM 6654 C CA . TRP A 1 890 ? -6.190 -13.836 -12.478 1.00 94.12 890 TRP A CA 1
ATOM 6655 C C . TRP A 1 890 ? -6.624 -13.539 -11.030 1.00 94.12 890 TRP A C 1
ATOM 6657 O O . TRP A 1 890 ? -7.785 -13.774 -10.701 1.00 94.12 890 TRP A O 1
ATOM 6667 N N . ILE A 1 891 ? -5.736 -13.018 -10.170 1.00 96.62 891 ILE A N 1
ATOM 6668 C CA . ILE A 1 891 ? -6.104 -12.525 -8.830 1.00 96.62 891 ILE A CA 1
ATOM 6669 C C . ILE A 1 891 ? -6.871 -11.210 -8.966 1.00 96.62 891 ILE A C 1
ATOM 6671 O O . ILE A 1 891 ? -7.901 -11.046 -8.318 1.00 96.62 891 ILE A O 1
ATOM 6675 N N . MET A 1 892 ? -6.402 -10.298 -9.825 1.00 96.56 892 MET A N 1
ATOM 6676 C CA . MET A 1 892 ? -7.048 -9.001 -10.065 1.00 96.56 892 MET A CA 1
ATOM 6677 C C . MET A 1 892 ? -8.482 -9.169 -10.592 1.00 96.56 892 MET A C 1
ATOM 6679 O O . MET A 1 892 ? -9.401 -8.558 -10.051 1.00 96.56 892 MET A O 1
ATOM 6683 N N . GLU A 1 893 ? -8.682 -10.057 -11.570 1.00 95.75 893 GLU A N 1
ATOM 6684 C CA . GLU A 1 893 ? -9.987 -10.406 -12.146 1.00 95.75 893 GLU A CA 1
ATOM 6685 C C . GLU A 1 893 ? -10.903 -11.120 -11.134 1.00 95.75 893 GLU A C 1
ATOM 6687 O O . GLU A 1 893 ? -12.065 -10.749 -10.972 1.00 95.75 893 GLU A O 1
ATOM 6692 N N . GLU A 1 894 ? -10.404 -12.144 -10.426 1.00 97.25 894 GLU A N 1
ATOM 6693 C CA . GLU A 1 894 ? -11.221 -12.920 -9.481 1.00 97.25 894 GLU A CA 1
ATOM 6694 C C . GLU A 1 894 ? -11.606 -12.096 -8.238 1.00 97.25 894 GLU A C 1
ATOM 6696 O O . GLU A 1 894 ? -12.712 -12.262 -7.723 1.00 97.25 894 GLU A O 1
ATOM 6701 N N . ALA A 1 895 ? -10.758 -11.152 -7.813 1.00 97.88 895 ALA A N 1
ATOM 6702 C CA . ALA A 1 895 ? -11.063 -10.185 -6.759 1.00 97.88 895 ALA A CA 1
ATOM 6703 C C . ALA A 1 895 ? -12.050 -9.093 -7.213 1.00 97.88 895 ALA A C 1
ATOM 6705 O O . ALA A 1 895 ? -12.995 -8.803 -6.479 1.00 97.88 895 ALA A O 1
ATOM 6706 N N . ALA A 1 896 ? -11.877 -8.522 -8.414 1.00 97.62 896 ALA A N 1
ATOM 6707 C CA . ALA A 1 896 ? -12.799 -7.525 -8.967 1.00 97.62 896 ALA A CA 1
ATOM 6708 C C . ALA A 1 896 ? -14.204 -8.111 -9.152 1.00 97.62 896 ALA A C 1
ATOM 6710 O O . ALA A 1 896 ? -15.174 -7.592 -8.601 1.00 97.62 896 ALA A O 1
ATOM 6711 N N . ARG A 1 897 ? -14.305 -9.277 -9.806 1.00 97.50 897 ARG A N 1
ATOM 6712 C CA . ARG A 1 897 ? -15.576 -9.995 -9.971 1.00 97.50 897 ARG A CA 1
ATOM 6713 C C . ARG A 1 897 ? -16.252 -10.280 -8.627 1.00 97.50 897 ARG A C 1
ATOM 6715 O O . ARG A 1 897 ? -17.452 -10.062 -8.496 1.00 97.50 897 ARG A O 1
ATOM 6722 N N . PHE A 1 898 ? -15.503 -10.713 -7.609 1.00 98.19 898 PHE A N 1
ATOM 6723 C CA . PHE A 1 898 ? -16.062 -10.943 -6.272 1.00 98.19 898 PHE A CA 1
ATOM 6724 C C . PHE A 1 898 ? -16.578 -9.649 -5.620 1.00 98.19 898 PHE A C 1
ATOM 6726 O O . PHE A 1 898 ? -17.664 -9.646 -5.034 1.00 98.19 898 PHE A O 1
ATOM 6733 N N . ALA A 1 899 ? -15.846 -8.538 -5.757 1.00 98.12 899 ALA A N 1
ATOM 6734 C CA . ALA A 1 899 ? -16.284 -7.228 -5.281 1.00 98.12 899 ALA A CA 1
ATOM 6735 C C . ALA A 1 899 ? -17.629 -6.820 -5.903 1.00 98.12 899 ALA A C 1
ATOM 6737 O O . ALA A 1 899 ? -18.532 -6.397 -5.182 1.00 98.12 899 ALA A O 1
ATOM 6738 N N . HIS A 1 900 ? -17.794 -7.014 -7.214 1.00 97.62 900 HIS A N 1
ATOM 6739 C CA . HIS A 1 900 ? -19.003 -6.637 -7.955 1.00 97.62 900 HIS A CA 1
ATOM 6740 C C . HIS A 1 900 ? -20.189 -7.573 -7.705 1.00 97.62 900 HIS A C 1
ATOM 6742 O O . HIS A 1 900 ? -21.291 -7.101 -7.428 1.00 97.62 900 HIS A O 1
ATOM 6748 N N . GLU A 1 901 ? -19.974 -8.888 -7.803 1.00 96.19 901 GLU A N 1
ATOM 6749 C CA . GLU A 1 901 ? -21.037 -9.905 -7.796 1.00 96.19 901 GLU A CA 1
ATOM 6750 C C . GLU A 1 901 ? -21.482 -10.319 -6.387 1.00 96.19 901 GLU A C 1
ATOM 6752 O O . GLU A 1 901 ? -22.645 -10.675 -6.200 1.00 96.19 901 GLU A O 1
ATOM 6757 N N . ARG A 1 902 ? -20.583 -10.295 -5.389 1.00 96.81 902 ARG A N 1
ATOM 6758 C CA . ARG A 1 902 ? -20.882 -10.754 -4.016 1.00 96.81 902 ARG A CA 1
ATOM 6759 C C . ARG A 1 902 ? -21.075 -9.615 -3.025 1.00 96.81 902 ARG A C 1
ATOM 6761 O O . ARG A 1 902 ? -21.989 -9.676 -2.209 1.00 96.81 902 ARG A O 1
ATOM 6768 N N . LEU A 1 903 ? -20.229 -8.586 -3.087 1.00 96.81 903 LEU A N 1
ATOM 6769 C CA . LEU A 1 903 ? -20.238 -7.485 -2.113 1.00 96.81 903 LEU A CA 1
ATOM 6770 C C . LEU A 1 903 ? -20.993 -6.240 -2.614 1.00 96.81 903 LEU A C 1
ATOM 6772 O O . LEU A 1 903 ? -21.501 -5.455 -1.812 1.00 96.81 903 LEU A O 1
ATOM 6776 N N . GLY A 1 904 ? -21.054 -6.038 -3.932 1.00 97.19 904 GLY A N 1
ATOM 6777 C CA . GLY A 1 904 ? -21.535 -4.800 -4.544 1.00 97.19 904 GLY A CA 1
ATOM 6778 C C . GLY A 1 904 ? -20.592 -3.606 -4.338 1.00 97.19 904 GLY A C 1
ATOM 6779 O O . GLY A 1 904 ? -21.048 -2.466 -4.347 1.00 97.19 904 GLY A O 1
ATOM 6780 N N . VAL A 1 905 ? -19.294 -3.825 -4.122 1.00 97.44 905 VAL A N 1
ATOM 6781 C CA . VAL A 1 905 ? -18.312 -2.770 -3.789 1.00 97.44 905 VAL A CA 1
ATOM 6782 C C . VAL A 1 905 ? -17.349 -2.475 -4.938 1.00 97.44 905 VAL A C 1
ATOM 6784 O O . VAL A 1 905 ? -17.395 -3.119 -5.982 1.00 97.44 905 VAL A O 1
ATOM 6787 N N . ARG A 1 906 ? -16.501 -1.459 -4.770 1.00 96.81 906 ARG A N 1
ATOM 6788 C CA . ARG A 1 906 ? -15.438 -1.088 -5.717 1.00 96.81 906 ARG A CA 1
ATOM 6789 C C . ARG A 1 906 ? -14.201 -1.985 -5.554 1.00 96.81 906 ARG A C 1
ATOM 6791 O O . ARG A 1 906 ? -13.970 -2.555 -4.487 1.00 96.81 906 ARG A O 1
ATOM 6798 N N . SER A 1 907 ? -13.393 -2.071 -6.603 1.00 97.50 907 SER A N 1
ATOM 6799 C CA . SER A 1 907 ? -12.140 -2.830 -6.658 1.00 97.50 907 SER A CA 1
ATOM 6800 C C . SER A 1 907 ? -11.021 -2.044 -7.348 1.00 97.50 907 SER A C 1
ATOM 6802 O O . SER A 1 907 ? -11.291 -1.127 -8.124 1.00 97.50 907 SER A O 1
ATOM 6804 N N . GLY A 1 908 ? -9.756 -2.371 -7.069 1.00 96.50 908 GLY A N 1
ATOM 6805 C CA . GLY A 1 908 ? -8.634 -1.584 -7.590 1.00 96.50 908 GLY A CA 1
ATOM 6806 C C . GLY A 1 908 ? -7.248 -2.037 -7.153 1.00 96.50 908 GLY A C 1
ATOM 6807 O O . GLY A 1 908 ? -7.090 -2.967 -6.359 1.00 96.50 908 GLY A O 1
ATOM 6808 N N . SER A 1 909 ? -6.238 -1.339 -7.668 1.00 94.88 909 SER A N 1
ATOM 6809 C CA . SER A 1 909 ? -4.809 -1.578 -7.419 1.00 94.88 909 SER A CA 1
ATOM 6810 C C . SER A 1 909 ? -4.020 -0.260 -7.529 1.00 94.88 909 SER A C 1
ATOM 6812 O O . SER A 1 909 ? -4.583 0.792 -7.227 1.00 94.88 909 SER A O 1
ATOM 6814 N N . HIS A 1 910 ? -2.733 -0.292 -7.889 1.00 93.62 910 HIS A N 1
ATOM 6815 C CA . HIS A 1 910 ? -1.980 0.889 -8.363 1.00 93.62 910 HIS A CA 1
ATOM 6816 C C . HIS A 1 910 ? -1.902 0.946 -9.896 1.00 93.62 910 HIS A C 1
ATOM 6818 O O . HIS A 1 910 ? -1.338 1.873 -10.465 1.00 93.62 910 HIS A O 1
ATOM 6824 N N . LEU A 1 911 ? -2.384 -0.098 -10.574 1.00 91.06 911 LEU A N 1
ATOM 6825 C CA . LEU A 1 911 ? -2.074 -0.360 -11.969 1.00 91.06 911 LEU A CA 1
ATOM 6826 C C . LEU A 1 911 ? -3.252 0.072 -12.838 1.00 91.06 911 LEU A C 1
ATOM 6828 O O . LEU A 1 911 ? -4.282 -0.603 -12.864 1.00 91.06 911 LEU A O 1
ATOM 6832 N N . CYS A 1 912 ? -3.083 1.178 -13.569 1.00 90.31 912 CYS A N 1
ATOM 6833 C CA . CYS A 1 912 ? -4.037 1.625 -14.590 1.00 90.31 912 CYS A CA 1
ATOM 6834 C C . CYS A 1 912 ? -4.321 0.483 -15.573 1.00 90.31 912 CYS A C 1
ATOM 6836 O O . CYS A 1 912 ? -5.468 0.095 -15.791 1.00 90.31 912 CYS A O 1
ATOM 6838 N N . THR A 1 913 ? -3.246 -0.135 -16.063 1.00 89.06 913 THR A N 1
ATOM 6839 C CA . THR A 1 913 ? -3.250 -1.374 -16.837 1.00 89.06 913 THR A CA 1
ATOM 6840 C C . THR A 1 913 ? -2.383 -2.421 -16.122 1.00 89.06 913 THR A C 1
ATOM 6842 O O . THR A 1 913 ? -1.336 -2.063 -15.587 1.00 89.06 913 THR A O 1
ATOM 6845 N N . PRO A 1 914 ? -2.820 -3.692 -16.008 1.00 91.38 914 PRO A N 1
ATOM 6846 C CA . PRO A 1 914 ? -4.017 -4.286 -16.612 1.00 91.38 914 PRO A CA 1
ATOM 6847 C C . PRO A 1 914 ? -5.341 -4.006 -15.856 1.00 91.38 914 PRO A C 1
ATOM 6849 O O . PRO A 1 914 ? -6.369 -4.597 -16.188 1.00 91.38 914 PRO A O 1
ATOM 6852 N N . GLY A 1 915 ? -5.352 -3.146 -14.826 1.00 93.25 915 GLY A N 1
ATOM 6853 C CA . GLY A 1 915 ? -6.511 -2.925 -13.946 1.00 93.25 915 GLY A CA 1
ATOM 6854 C C . GLY A 1 915 ? -7.818 -2.589 -14.675 1.00 93.25 915 GLY A C 1
ATOM 6855 O O . GLY A 1 915 ? -8.827 -3.267 -14.459 1.00 93.25 915 GLY A O 1
ATOM 6856 N N . VAL A 1 916 ? -7.810 -1.603 -15.579 1.00 93.44 916 VAL A N 1
ATOM 6857 C CA . VAL A 1 916 ? -9.007 -1.184 -16.332 1.00 93.44 916 VAL A CA 1
ATOM 6858 C C . VAL A 1 916 ? -9.527 -2.280 -17.276 1.00 93.44 916 VAL A C 1
ATOM 6860 O O . VAL A 1 916 ? -10.744 -2.407 -17.445 1.00 93.44 916 VAL A O 1
ATOM 6863 N N . GLN A 1 917 ? -8.642 -3.117 -17.838 1.00 91.75 917 GLN A N 1
ATOM 6864 C CA . GLN A 1 917 ? -9.008 -4.250 -18.703 1.00 91.75 917 GLN A CA 1
ATOM 6865 C C . GLN A 1 917 ? -9.532 -5.461 -17.916 1.00 91.75 917 GLN A C 1
ATOM 6867 O O . GLN A 1 917 ? -10.399 -6.179 -18.411 1.00 91.75 917 GLN A O 1
ATOM 6872 N N . LEU A 1 918 ? -9.042 -5.675 -16.690 1.00 93.06 918 LEU A N 1
ATOM 6873 C CA . LEU A 1 918 ? -9.475 -6.742 -15.775 1.00 93.06 918 LEU A CA 1
ATOM 6874 C C . LEU A 1 918 ? -10.690 -6.342 -14.918 1.00 93.06 918 LEU A C 1
ATOM 6876 O O . LEU A 1 918 ? -11.025 -7.015 -13.944 1.00 93.06 918 LEU A O 1
ATOM 6880 N N . GLY A 1 919 ? -11.365 -5.254 -15.297 1.00 93.44 919 GLY A N 1
ATOM 6881 C CA . GLY A 1 919 ? -12.633 -4.814 -14.724 1.00 93.44 919 GLY A CA 1
ATOM 6882 C C . GLY A 1 919 ? -12.526 -3.980 -13.448 1.00 93.44 919 GLY A C 1
ATOM 6883 O O . GLY A 1 919 ? -13.568 -3.633 -12.906 1.00 93.44 919 GLY A O 1
ATOM 6884 N N . GLN A 1 920 ? -11.329 -3.621 -12.972 1.00 95.81 920 GLN A N 1
ATOM 6885 C CA . GLN A 1 920 ? -11.190 -2.813 -11.753 1.00 95.81 920 GLN A CA 1
ATOM 6886 C C . GLN A 1 920 ? -11.826 -1.423 -11.910 1.00 95.81 920 GLN A C 1
ATOM 6888 O O . GLN A 1 920 ? -11.948 -0.903 -13.021 1.00 95.81 920 GLN A O 1
ATOM 6893 N N . ASP A 1 921 ? -12.253 -0.821 -10.802 1.00 96.94 921 ASP A N 1
ATOM 6894 C CA . ASP A 1 921 ? -12.992 0.445 -10.774 1.00 96.94 921 ASP A CA 1
ATOM 6895 C C . ASP A 1 921 ? -12.085 1.671 -10.613 1.00 96.94 921 ASP A C 1
ATOM 6897 O O . ASP A 1 921 ? -12.457 2.761 -11.042 1.00 96.94 921 ASP A O 1
ATOM 6901 N N . LEU A 1 922 ? -10.930 1.525 -9.956 1.00 96.75 922 LEU A N 1
ATOM 6902 C CA . LEU A 1 922 ? -10.033 2.647 -9.676 1.00 96.75 922 LEU A CA 1
ATOM 6903 C C . LEU A 1 922 ? -8.568 2.256 -9.455 1.00 96.75 922 LEU A C 1
ATOM 6905 O O . LEU A 1 922 ? -8.238 1.113 -9.116 1.00 96.75 922 LEU A O 1
ATOM 6909 N N . THR A 1 923 ? -7.702 3.256 -9.571 1.00 96.31 923 THR A N 1
ATOM 6910 C CA . THR A 1 923 ? -6.353 3.279 -8.994 1.00 96.31 923 THR A CA 1
ATOM 6911 C C . THR A 1 923 ? -6.338 4.033 -7.665 1.00 96.31 923 THR A C 1
ATOM 6913 O O . THR A 1 923 ? -7.182 4.892 -7.397 1.00 96.31 923 THR A O 1
ATOM 6916 N N . THR A 1 924 ? -5.337 3.741 -6.837 1.00 93.50 924 THR A N 1
ATOM 6917 C CA . THR A 1 924 ? -4.849 4.713 -5.850 1.00 93.50 924 THR A CA 1
ATOM 6918 C C . THR A 1 924 ? -3.505 5.254 -6.302 1.00 93.50 924 THR A C 1
ATOM 6920 O O . THR A 1 924 ? -2.747 4.529 -6.954 1.00 93.50 924 THR A O 1
ATOM 6923 N N . HIS A 1 925 ? -3.223 6.489 -5.887 1.00 94.62 925 HIS A N 1
ATOM 6924 C CA . HIS A 1 925 ? -2.087 7.316 -6.289 1.00 94.62 925 HIS A CA 1
ATOM 6925 C C . HIS A 1 925 ? -2.148 7.717 -7.774 1.00 94.62 925 HIS A C 1
ATOM 6927 O O . HIS A 1 925 ? -2.806 7.067 -8.586 1.00 94.62 925 HIS A O 1
ATOM 6933 N N . LEU A 1 926 ? -1.436 8.788 -8.145 1.00 93.00 926 LEU A N 1
ATOM 6934 C CA . LEU A 1 926 ? -1.118 9.035 -9.554 1.00 93.00 926 LEU A CA 1
ATOM 6935 C C . LEU A 1 926 ? -0.112 7.984 -10.039 1.00 93.00 926 LEU A C 1
ATOM 6937 O O . LEU A 1 926 ? -0.395 7.224 -10.957 1.00 93.00 926 LEU A O 1
ATOM 6941 N N . GLN A 1 927 ? 1.035 7.909 -9.363 1.00 88.75 927 GLN A N 1
ATOM 6942 C CA . GLN A 1 927 ? 2.023 6.846 -9.507 1.00 88.75 927 GLN A CA 1
ATOM 6943 C C . GLN A 1 927 ? 2.484 6.404 -8.116 1.00 88.75 927 GLN A C 1
ATOM 6945 O O . GLN A 1 927 ? 2.583 7.215 -7.198 1.00 88.75 927 GLN A O 1
ATOM 6950 N N . ALA A 1 928 ? 2.752 5.110 -7.967 1.00 87.62 928 ALA A N 1
ATOM 6951 C CA . ALA A 1 928 ? 3.245 4.505 -6.737 1.00 87.62 928 ALA A CA 1
ATOM 6952 C C . ALA A 1 928 ? 4.016 3.212 -7.047 1.00 87.62 928 ALA A C 1
ATOM 6954 O O . ALA A 1 928 ? 4.327 2.910 -8.200 1.00 87.62 928 ALA A O 1
ATOM 6955 N N . THR A 1 929 ? 4.323 2.436 -6.006 1.00 85.62 929 THR A N 1
ATOM 6956 C CA . THR A 1 929 ? 5.065 1.174 -6.128 1.00 85.62 929 THR A CA 1
ATOM 6957 C C . THR A 1 929 ? 4.394 0.170 -7.075 1.00 85.62 929 THR A C 1
ATOM 6959 O O . THR A 1 929 ? 3.168 0.056 -7.121 1.00 85.62 929 THR A O 1
ATOM 6962 N N . GLN A 1 930 ? 5.202 -0.571 -7.837 1.00 86.44 930 GLN A N 1
ATOM 6963 C CA . GLN A 1 930 ? 4.752 -1.335 -9.004 1.00 86.44 930 GLN A CA 1
ATOM 6964 C C . GLN A 1 930 ? 5.664 -2.530 -9.328 1.00 86.44 930 GLN A C 1
ATOM 6966 O O . GLN A 1 930 ? 6.728 -2.695 -8.739 1.00 86.44 930 GLN A O 1
ATOM 6971 N N . ARG A 1 931 ? 5.229 -3.380 -10.272 1.00 89.25 931 ARG A N 1
ATOM 6972 C CA . ARG A 1 931 ? 5.940 -4.604 -10.701 1.00 89.25 931 ARG A CA 1
ATOM 6973 C C . ARG A 1 931 ? 6.950 -4.381 -11.833 1.00 89.25 931 ARG A C 1
ATOM 6975 O O . ARG A 1 931 ? 7.779 -5.258 -12.097 1.00 89.25 931 ARG A O 1
ATOM 6982 N N . LEU A 1 932 ? 6.846 -3.243 -12.514 1.00 86.94 932 LEU A N 1
ATOM 6983 C CA . LEU A 1 932 ? 7.675 -2.839 -13.644 1.00 86.94 932 LEU A CA 1
ATOM 6984 C C . LEU A 1 932 ? 8.862 -1.980 -13.195 1.00 86.94 932 LEU A C 1
ATOM 6986 O O . LEU A 1 932 ? 8.903 -1.492 -12.071 1.00 86.94 932 LEU A O 1
ATOM 6990 N N . GLU A 1 933 ? 9.834 -1.829 -14.092 1.00 80.38 933 GLU A N 1
ATOM 6991 C CA . GLU A 1 933 ? 11.058 -1.039 -13.879 1.00 80.38 933 GLU A CA 1
ATOM 6992 C C . GLU A 1 933 ? 10.820 0.472 -14.109 1.00 80.38 933 GLU A C 1
ATOM 6994 O O . GLU A 1 933 ? 11.586 1.302 -13.636 1.00 80.38 933 GLU A O 1
ATOM 6999 N N . TYR A 1 934 ? 9.729 0.814 -14.798 1.00 80.88 934 TYR A N 1
ATOM 7000 C CA . TYR A 1 934 ? 9.173 2.150 -15.041 1.00 80.88 934 TYR A CA 1
ATOM 7001 C C . TYR A 1 934 ? 7.644 2.011 -15.146 1.00 80.88 934 TYR A C 1
ATOM 7003 O O . TYR A 1 934 ? 7.153 0.914 -15.408 1.00 80.88 934 TYR A O 1
ATOM 7011 N N . GLY A 1 935 ? 6.885 3.085 -14.895 1.00 82.75 935 GLY A N 1
ATOM 7012 C CA . GLY A 1 935 ? 5.421 3.011 -14.760 1.00 82.75 935 GLY A CA 1
ATOM 7013 C C . GLY A 1 935 ? 4.642 3.742 -15.839 1.00 82.75 935 GLY A C 1
ATOM 7014 O O . GLY A 1 935 ? 5.090 4.758 -16.354 1.00 82.75 935 GLY A O 1
ATOM 7015 N N . HIS A 1 936 ? 3.445 3.253 -16.152 1.00 90.50 936 HIS A N 1
ATOM 7016 C CA . HIS A 1 936 ? 2.578 3.811 -17.198 1.00 90.50 936 HIS A CA 1
ATOM 7017 C C . HIS A 1 936 ? 1.698 4.985 -16.730 1.00 90.50 936 HIS A C 1
ATOM 7019 O O . HIS A 1 936 ? 0.633 5.220 -17.301 1.00 90.50 936 HIS A O 1
ATOM 7025 N N . ALA A 1 937 ? 2.111 5.697 -15.674 1.00 92.12 937 ALA A N 1
ATOM 7026 C CA . ALA A 1 937 ? 1.365 6.819 -15.103 1.00 92.12 937 ALA A CA 1
ATOM 7027 C C . ALA A 1 937 ? 2.141 8.141 -15.124 1.00 92.12 937 ALA A C 1
ATOM 7029 O O . ALA A 1 937 ? 1.587 9.150 -15.554 1.00 92.12 937 ALA A O 1
ATOM 7030 N N . THR A 1 938 ? 3.420 8.162 -14.743 1.00 93.31 938 THR A N 1
ATOM 7031 C CA . THR A 1 938 ? 4.269 9.346 -14.945 1.00 93.31 938 THR A CA 1
ATOM 7032 C C . THR A 1 938 ? 5.664 9.005 -15.450 1.00 93.31 938 THR A C 1
ATOM 7034 O O . THR A 1 938 ? 6.259 7.981 -15.104 1.00 93.31 938 THR A O 1
ATOM 7037 N N . SER A 1 939 ? 6.204 9.900 -16.275 1.00 93.56 939 SER A N 1
ATOM 7038 C CA . SER A 1 939 ? 7.606 9.906 -16.679 1.00 93.56 939 SER A CA 1
ATOM 7039 C C . SER A 1 939 ? 8.547 10.113 -15.491 1.00 93.56 939 SER A C 1
ATOM 7041 O O . SER A 1 939 ? 8.128 10.480 -14.391 1.00 93.56 939 SER A O 1
ATOM 7043 N N . ALA A 1 940 ? 9.850 9.953 -15.734 1.00 90.56 940 ALA A N 1
ATOM 7044 C CA . ALA A 1 940 ? 10.885 10.288 -14.757 1.00 90.56 940 ALA A CA 1
ATOM 7045 C C . ALA A 1 940 ? 10.811 11.751 -14.269 1.00 90.56 940 ALA A C 1
ATOM 7047 O O . ALA A 1 940 ? 11.300 12.046 -13.187 1.00 90.56 940 ALA A O 1
ATOM 7048 N N . THR A 1 941 ? 10.186 12.661 -15.027 1.00 91.75 941 THR A N 1
ATOM 7049 C CA . THR A 1 941 ? 9.995 14.069 -14.638 1.00 91.75 941 THR A CA 1
ATOM 7050 C C . THR A 1 941 ? 8.600 14.373 -14.077 1.00 91.75 941 THR A C 1
ATOM 7052 O O . THR A 1 941 ? 8.234 15.538 -13.927 1.00 91.75 941 THR A O 1
ATOM 7055 N N . GLY A 1 942 ? 7.807 13.342 -13.762 1.00 92.25 942 GLY A N 1
ATOM 7056 C CA . GLY A 1 942 ? 6.479 13.472 -13.154 1.00 92.25 942 GLY A CA 1
ATOM 7057 C C . GLY A 1 942 ? 5.337 13.771 -14.133 1.00 92.25 942 GLY A C 1
ATOM 7058 O O . GLY A 1 942 ? 4.216 14.015 -13.693 1.00 92.25 942 GLY A O 1
ATOM 7059 N N . ARG A 1 943 ? 5.578 13.749 -15.451 1.00 93.94 943 ARG A N 1
ATOM 7060 C CA . ARG A 1 943 ? 4.580 14.113 -16.474 1.00 93.94 943 ARG A CA 1
ATOM 7061 C C . ARG A 1 943 ? 3.745 12.915 -16.923 1.00 93.94 943 ARG A C 1
ATOM 7063 O O . ARG A 1 943 ? 4.280 11.827 -17.115 1.00 93.94 943 ARG A O 1
ATOM 7070 N N . ALA A 1 944 ? 2.451 13.139 -17.150 1.00 94.19 944 ALA A N 1
ATOM 7071 C CA . ALA A 1 944 ? 1.517 12.156 -17.703 1.00 94.19 944 ALA A CA 1
ATOM 7072 C C . ALA A 1 944 ? 0.989 12.591 -19.082 1.00 94.19 944 ALA A C 1
ATOM 7074 O O . ALA A 1 944 ? 0.765 13.785 -19.317 1.00 94.19 944 ALA A O 1
ATOM 7075 N N . TYR A 1 945 ? 0.752 11.626 -19.976 1.00 95.94 945 TYR A N 1
ATOM 7076 C CA . TYR A 1 945 ? 0.354 11.874 -21.366 1.00 95.94 945 TYR A CA 1
ATOM 7077 C C . TYR A 1 945 ? -1.116 11.511 -21.645 1.00 95.94 945 TYR A C 1
ATOM 7079 O O . TYR A 1 945 ? -1.921 11.329 -20.727 1.00 95.94 945 TYR A O 1
ATOM 7087 N N . GLN A 1 946 ? -1.515 11.539 -22.922 1.00 96.38 946 GLN A N 1
ATOM 7088 C CA . GLN A 1 946 ? -2.918 11.386 -23.324 1.00 96.38 946 GLN A CA 1
ATOM 7089 C C . GLN A 1 946 ? -3.492 10.011 -22.961 1.00 96.38 946 GLN A C 1
ATOM 7091 O O . GLN A 1 946 ? -4.658 9.948 -22.589 1.00 96.38 946 GLN A O 1
ATOM 7096 N N . ASP A 1 947 ? -2.686 8.951 -22.984 1.00 95.94 947 ASP A N 1
ATOM 7097 C CA . ASP A 1 947 ? -3.098 7.596 -22.614 1.00 95.94 947 ASP A CA 1
ATOM 7098 C C . ASP A 1 947 ? -3.567 7.485 -21.162 1.00 95.94 947 ASP A C 1
ATOM 7100 O O . ASP A 1 947 ? -4.581 6.840 -20.891 1.00 95.94 947 ASP A O 1
ATOM 7104 N N . LEU A 1 948 ? -2.892 8.167 -20.231 1.00 95.31 948 LEU A N 1
ATOM 7105 C CA . LEU A 1 948 ? -3.353 8.205 -18.847 1.00 95.31 948 LEU A CA 1
ATOM 7106 C C . LEU A 1 948 ? -4.668 8.987 -18.715 1.00 95.31 948 LEU A C 1
ATOM 7108 O O . LEU A 1 948 ? -5.574 8.543 -18.014 1.00 95.31 948 LEU A O 1
ATOM 7112 N N . ARG A 1 949 ? -4.791 10.141 -19.388 1.00 94.88 949 ARG A N 1
ATOM 7113 C CA . ARG A 1 949 ? -6.032 10.942 -19.364 1.00 94.88 949 ARG A CA 1
ATOM 7114 C C . ARG A 1 949 ? -7.211 10.129 -19.895 1.00 94.88 949 ARG A C 1
ATOM 7116 O O . ARG A 1 949 ? -8.221 10.039 -19.208 1.00 94.88 949 ARG A O 1
ATOM 7123 N N . GLU A 1 950 ? -7.039 9.485 -21.048 1.00 95.88 950 GLU A N 1
ATOM 7124 C CA . GLU A 1 950 ? -8.022 8.612 -21.704 1.00 95.88 950 GLU A CA 1
ATOM 7125 C C . GLU A 1 950 ? -8.601 7.562 -20.743 1.00 95.88 950 GLU A C 1
ATOM 7127 O O . GLU A 1 950 ? -9.819 7.403 -20.647 1.00 95.88 950 GLU A O 1
ATOM 7132 N N . ILE A 1 951 ? -7.733 6.884 -19.981 1.00 95.56 951 ILE A N 1
ATOM 7133 C CA . ILE A 1 951 ? -8.112 5.830 -19.027 1.00 95.56 951 ILE A CA 1
ATOM 7134 C C . ILE A 1 951 ? -9.089 6.336 -17.951 1.00 95.56 951 ILE A C 1
ATOM 7136 O O . ILE A 1 951 ? -9.985 5.589 -17.561 1.00 95.56 951 ILE A O 1
ATOM 7140 N N . TYR A 1 952 ? -8.964 7.586 -17.491 1.00 96.31 952 TYR A N 1
ATOM 7141 C CA . TYR A 1 952 ? -9.823 8.156 -16.440 1.00 96.31 952 TYR A CA 1
ATOM 7142 C C . TYR A 1 952 ? -11.050 8.925 -16.958 1.00 96.31 952 TYR A C 1
ATOM 7144 O O . TYR A 1 952 ? -11.905 9.308 -16.155 1.00 96.31 952 TYR A O 1
ATOM 7152 N N . THR A 1 953 ? -11.151 9.178 -18.267 1.00 94.25 953 THR A N 1
ATOM 7153 C CA . THR A 1 953 ? -12.166 10.085 -18.838 1.00 94.25 953 THR A CA 1
ATOM 7154 C C . THR A 1 953 ? -13.085 9.391 -19.842 1.00 94.25 953 THR A C 1
ATOM 7156 O O . THR A 1 953 ? -14.303 9.517 -19.723 1.00 94.25 953 THR A O 1
ATOM 7159 N N . ALA A 1 954 ? -12.551 8.587 -20.769 1.00 87.94 954 ALA A N 1
ATOM 7160 C CA . ALA A 1 954 ? -13.292 8.076 -21.929 1.00 87.94 954 ALA A CA 1
ATOM 7161 C C . ALA A 1 954 ? -14.484 7.165 -21.570 1.00 87.94 954 ALA A C 1
ATOM 7163 O O . ALA A 1 954 ? -15.510 7.180 -22.249 1.00 87.94 954 ALA A O 1
ATOM 7164 N N . GLY A 1 955 ? -14.369 6.380 -20.492 1.00 76.25 955 GLY A N 1
ATOM 7165 C CA . GLY A 1 955 ? -15.460 5.540 -19.976 1.00 76.25 955 GLY A CA 1
ATOM 7166 C C . GLY A 1 955 ? -16.318 6.195 -18.886 1.00 76.25 955 GLY A C 1
ATOM 7167 O O . GLY A 1 955 ? -17.414 5.717 -18.602 1.00 76.25 955 GLY A O 1
ATOM 7168 N N . GLY A 1 956 ? -15.823 7.253 -18.232 1.00 81.19 956 GLY A N 1
ATOM 7169 C CA . GLY A 1 956 ? -16.461 7.869 -17.060 1.00 81.19 956 GLY A CA 1
ATOM 7170 C C . GLY A 1 956 ? -16.637 6.948 -15.837 1.00 81.19 956 GLY A C 1
ATOM 7171 O O . GLY A 1 956 ? -17.345 7.320 -14.900 1.00 81.19 956 GLY A O 1
ATOM 7172 N N . ASP A 1 957 ? -16.029 5.754 -15.837 1.00 87.12 957 ASP A N 1
ATOM 7173 C CA . ASP A 1 957 ? -16.261 4.676 -14.862 1.00 87.12 957 ASP A CA 1
ATOM 7174 C C . ASP A 1 957 ? -14.981 3.979 -14.355 1.00 87.12 957 ASP A C 1
ATOM 7176 O O . ASP A 1 957 ? -15.051 2.939 -13.695 1.00 87.12 957 ASP A O 1
ATOM 7180 N N . PHE A 1 958 ? -13.815 4.549 -14.660 1.00 95.50 958 PHE A N 1
ATOM 7181 C CA . PHE A 1 958 ? -12.546 4.258 -14.000 1.00 95.50 958 PHE A CA 1
ATOM 7182 C C . PHE A 1 958 ? -12.094 5.540 -13.293 1.00 95.50 958 PHE A C 1
ATOM 7184 O O . PHE A 1 958 ? -12.195 6.630 -13.862 1.00 95.50 958 PHE A O 1
ATOM 7191 N N . HIS A 1 959 ? -11.702 5.453 -12.025 1.00 96.69 959 HIS A N 1
ATOM 7192 C CA . HIS A 1 959 ? -11.494 6.631 -11.172 1.00 96.69 959 HIS A CA 1
ATOM 7193 C C . HIS A 1 959 ? -10.089 6.665 -10.568 1.00 96.69 959 HIS A C 1
ATOM 7195 O O . HIS A 1 959 ? -9.412 5.642 -10.481 1.00 96.69 959 HIS A O 1
ATOM 7201 N N . MET A 1 960 ? -9.669 7.847 -10.123 1.00 97.38 960 MET A N 1
ATOM 7202 C CA . MET A 1 960 ? -8.390 8.055 -9.453 1.00 97.38 960 MET A CA 1
ATOM 7203 C C . MET A 1 960 ? -8.616 8.454 -7.993 1.00 97.38 960 MET A C 1
ATOM 7205 O O . MET A 1 960 ? -9.460 9.304 -7.695 1.00 97.38 960 MET A O 1
ATOM 7209 N N . VAL A 1 961 ? -7.820 7.891 -7.084 1.00 98.19 961 VAL A N 1
ATOM 7210 C CA . VAL A 1 961 ? -7.654 8.434 -5.729 1.00 98.19 961 VAL A CA 1
ATOM 7211 C C . VAL A 1 961 ? -6.261 9.046 -5.611 1.00 98.19 961 VAL A C 1
ATOM 7213 O O . VAL A 1 961 ? -5.268 8.325 -5.571 1.00 98.19 961 VAL A O 1
ATOM 7216 N N . ALA A 1 962 ? -6.186 10.375 -5.602 1.00 97.56 962 ALA A N 1
ATOM 7217 C CA . ALA A 1 962 ? -4.948 11.145 -5.541 1.00 97.56 962 ALA A CA 1
ATOM 7218 C C . ALA A 1 962 ? -4.359 11.174 -4.124 1.00 97.56 962 ALA A C 1
ATOM 7220 O O . ALA A 1 962 ? -5.099 11.266 -3.146 1.00 97.56 962 ALA A O 1
ATOM 7221 N N . THR A 1 963 ? -3.028 11.153 -4.027 1.00 96.88 963 THR A N 1
ATOM 7222 C CA . THR A 1 963 ? -2.271 11.220 -2.762 1.00 96.88 963 THR A CA 1
ATOM 7223 C C . THR A 1 963 ? -1.013 12.083 -2.966 1.00 96.88 963 THR A C 1
ATOM 7225 O O . THR A 1 963 ? 0.071 11.540 -3.190 1.00 96.88 963 THR A O 1
ATOM 7228 N N . PRO A 1 964 ? -1.133 13.425 -2.982 1.00 95.62 964 PRO A N 1
ATOM 7229 C CA . PRO A 1 964 ? -0.056 14.314 -3.421 1.00 95.62 964 PRO A CA 1
ATOM 7230 C C . PRO A 1 964 ? 1.064 14.451 -2.383 1.00 95.62 964 PRO A C 1
ATOM 7232 O O . PRO A 1 964 ? 1.128 15.426 -1.632 1.00 95.62 964 PRO A O 1
ATOM 7235 N N . PHE A 1 965 ? 1.989 13.490 -2.349 1.00 92.62 965 PHE A N 1
ATOM 7236 C CA . PHE A 1 965 ? 3.151 13.500 -1.448 1.00 92.62 965 PHE A CA 1
ATOM 7237 C C . PHE A 1 965 ? 4.051 14.726 -1.655 1.00 92.62 965 PHE A C 1
ATOM 7239 O O . PHE A 1 965 ? 4.628 15.244 -0.693 1.00 92.62 965 PHE A O 1
ATOM 7246 N N . THR A 1 966 ? 4.099 15.247 -2.885 1.00 94.38 966 THR A N 1
ATOM 7247 C CA . THR A 1 966 ? 4.784 16.498 -3.249 1.00 94.38 966 THR A CA 1
ATOM 7248 C C . THR A 1 966 ? 4.226 17.736 -2.537 1.00 94.38 966 THR A C 1
ATOM 7250 O O . THR A 1 966 ? 4.882 18.774 -2.546 1.00 94.38 966 THR A O 1
ATOM 7253 N N . SER A 1 967 ? 3.058 17.651 -1.884 1.00 96.38 967 SER A N 1
ATOM 7254 C CA . SER A 1 967 ? 2.495 18.739 -1.068 1.00 96.38 967 SER A CA 1
ATOM 7255 C C . SER A 1 967 ? 3.152 18.886 0.310 1.00 96.38 967 SER A C 1
ATOM 7257 O O . SER A 1 967 ? 3.016 19.937 0.930 1.00 96.38 967 SER A O 1
ATOM 7259 N N . SER A 1 968 ? 3.906 17.887 0.786 1.00 94.62 968 SER A N 1
ATOM 7260 C CA . SER A 1 968 ? 4.525 17.896 2.126 1.00 94.62 968 SER A CA 1
ATOM 7261 C C . SER A 1 968 ? 5.388 19.141 2.433 1.00 94.62 968 SER A C 1
ATOM 7263 O O . SER A 1 968 ? 5.298 19.650 3.550 1.00 94.62 968 SER A O 1
ATOM 7265 N N . PRO A 1 969 ? 6.169 19.707 1.485 1.00 95.19 969 PRO A N 1
ATOM 7266 C CA . PRO A 1 969 ? 6.913 20.953 1.695 1.00 95.19 969 PRO A CA 1
ATOM 7267 C C . PRO A 1 969 ? 6.045 22.204 1.926 1.00 95.19 969 PRO A C 1
ATOM 7269 O O . PRO A 1 969 ? 6.574 23.219 2.368 1.00 95.19 969 PRO A O 1
ATOM 7272 N N . LEU A 1 970 ? 4.727 22.167 1.674 1.00 96.62 970 LEU A N 1
ATOM 7273 C CA . LEU A 1 970 ? 3.830 23.295 1.975 1.00 96.62 970 LEU A CA 1
ATOM 7274 C C . LEU A 1 970 ? 3.690 23.564 3.483 1.00 96.62 970 LEU A C 1
ATOM 7276 O O . LEU A 1 970 ? 3.323 24.674 3.856 1.00 96.62 970 LEU A O 1
ATOM 7280 N N . VAL A 1 971 ? 4.059 22.613 4.347 1.00 97.00 971 VAL A N 1
ATOM 7281 C CA . VAL A 1 971 ? 4.211 22.852 5.795 1.00 97.00 971 VAL A CA 1
ATOM 7282 C C . VAL A 1 971 ? 5.249 23.956 6.063 1.00 97.00 971 VAL A C 1
ATOM 7284 O O . VAL A 1 971 ? 5.052 24.784 6.943 1.00 97.00 971 VAL A O 1
ATOM 7287 N N . GLY A 1 972 ? 6.309 24.044 5.253 1.00 96.19 972 GLY A N 1
ATOM 7288 C CA . GLY A 1 972 ? 7.302 25.122 5.321 1.00 96.19 972 GLY A CA 1
ATOM 7289 C C . GLY A 1 972 ? 6.814 26.480 4.803 1.00 96.19 972 GLY A C 1
ATOM 7290 O O . GLY A 1 972 ? 7.468 27.493 5.036 1.00 96.19 972 GLY A O 1
ATOM 7291 N N . ALA A 1 973 ? 5.677 26.530 4.097 1.00 94.00 973 ALA A N 1
ATOM 7292 C CA . ALA A 1 973 ? 5.050 27.788 3.680 1.00 94.00 973 ALA A CA 1
ATOM 7293 C C . ALA A 1 973 ? 4.177 28.408 4.788 1.00 94.00 973 ALA A C 1
ATOM 7295 O O . ALA A 1 973 ? 3.909 29.605 4.750 1.00 94.00 973 ALA A O 1
ATOM 7296 N N . ASP A 1 974 ? 3.776 27.606 5.778 1.00 92.38 974 ASP A N 1
ATOM 7297 C CA . ASP A 1 974 ? 3.026 28.021 6.965 1.00 92.38 974 ASP A CA 1
ATOM 7298 C C . ASP A 1 974 ? 3.637 27.357 8.216 1.00 92.38 974 ASP A C 1
ATOM 7300 O O . ASP A 1 974 ? 3.060 26.415 8.765 1.00 92.38 974 ASP A O 1
ATOM 7304 N N . PRO A 1 975 ? 4.821 27.811 8.682 1.00 92.94 975 PRO A N 1
ATOM 7305 C CA . PRO A 1 975 ? 5.517 27.166 9.797 1.00 92.94 975 PRO A CA 1
ATOM 7306 C C . PRO A 1 975 ? 4.719 27.146 11.109 1.00 92.94 975 PRO A C 1
ATOM 7308 O O . PRO A 1 975 ? 5.011 26.331 11.983 1.00 92.94 975 PRO A O 1
ATOM 7311 N N . SER A 1 976 ? 3.694 28.000 11.237 1.00 93.56 976 SER A N 1
ATOM 7312 C CA . SER A 1 976 ? 2.849 28.107 12.433 1.00 93.56 976 SER A CA 1
ATOM 7313 C C . SER A 1 976 ? 2.125 26.801 12.782 1.00 93.56 976 SER A C 1
ATOM 7315 O O . SER A 1 976 ? 1.852 26.537 13.953 1.00 93.56 976 SER A O 1
ATOM 7317 N N . VAL A 1 977 ? 1.890 25.924 11.795 1.00 93.50 977 VAL A N 1
ATOM 7318 C CA . VAL A 1 977 ? 1.259 24.616 12.033 1.00 93.50 977 VAL A CA 1
ATOM 7319 C C . VAL A 1 977 ? 2.103 23.696 12.921 1.00 93.50 977 VAL A C 1
ATOM 7321 O O . VAL A 1 977 ? 1.551 22.763 13.497 1.00 93.50 977 VAL A O 1
ATOM 7324 N N . ALA A 1 978 ? 3.413 23.933 13.065 1.00 95.00 978 ALA A N 1
ATOM 7325 C CA . ALA A 1 978 ? 4.277 23.141 13.943 1.00 95.00 978 ALA A CA 1
ATOM 7326 C C . ALA A 1 978 ? 4.057 23.415 15.444 1.00 95.00 978 ALA A C 1
ATOM 7328 O O . ALA A 1 978 ? 4.384 22.551 16.263 1.00 95.00 978 ALA A O 1
ATOM 7329 N N . ASP A 1 979 ? 3.481 24.570 15.789 1.00 94.19 979 ASP A N 1
ATOM 7330 C CA . ASP A 1 979 ? 3.179 24.981 17.167 1.00 94.19 979 ASP A CA 1
ATOM 7331 C C . ASP A 1 979 ? 1.733 24.646 17.592 1.00 94.19 979 ASP A C 1
ATOM 7333 O O . ASP A 1 979 ? 1.405 24.687 18.780 1.00 94.19 979 ASP A O 1
ATOM 7337 N N . ASP A 1 980 ? 0.870 24.258 16.643 1.00 95.12 980 ASP A N 1
ATOM 7338 C CA . ASP A 1 980 ? -0.520 23.842 16.876 1.00 95.12 980 ASP A CA 1
ATOM 7339 C C . ASP A 1 980 ? -0.603 22.716 17.929 1.00 95.12 980 ASP A C 1
ATOM 7341 O O . ASP A 1 980 ? 0.132 21.724 17.862 1.00 95.12 980 ASP A O 1
ATOM 7345 N N . GLU A 1 981 ? -1.523 22.813 18.899 1.00 94.75 981 GLU A N 1
ATOM 7346 C CA . GLU A 1 981 ? -1.666 21.785 19.946 1.00 94.75 981 GLU A CA 1
ATOM 7347 C C . GLU A 1 981 ? -2.013 20.390 19.381 1.00 94.75 981 GLU A C 1
ATOM 7349 O O . GLU A 1 981 ? -1.706 19.364 19.999 1.00 94.75 981 GLU A O 1
ATOM 7354 N N . ARG A 1 982 ? -2.590 20.312 18.173 1.00 96.06 982 ARG A N 1
ATOM 7355 C CA . ARG A 1 982 ? -2.802 19.050 17.450 1.00 96.06 982 ARG A CA 1
ATOM 7356 C C . ARG A 1 982 ? -1.483 18.401 17.030 1.00 96.06 982 ARG A C 1
ATOM 7358 O O . ARG A 1 982 ? -1.373 17.178 17.079 1.00 96.06 982 ARG A O 1
ATOM 7365 N N . VAL A 1 983 ? -0.473 19.192 16.677 1.00 95.62 983 VAL A N 1
ATOM 7366 C CA . VAL A 1 983 ? 0.870 18.707 16.325 1.00 95.62 983 VAL A CA 1
ATOM 7367 C C . VAL A 1 983 ? 1.712 18.454 17.577 1.00 95.62 983 VAL A C 1
ATOM 7369 O O . VAL A 1 983 ? 2.424 17.453 17.639 1.00 95.62 983 VAL A O 1
ATOM 7372 N N . THR A 1 984 ? 1.605 19.302 18.603 1.00 92.19 984 THR A N 1
ATOM 7373 C CA . THR A 1 984 ? 2.458 19.229 19.806 1.00 92.19 984 THR A CA 1
ATOM 7374 C C . THR A 1 984 ? 1.928 18.327 20.933 1.00 92.19 984 THR A C 1
ATOM 7376 O O . THR A 1 984 ? 2.694 17.991 21.839 1.00 92.19 984 THR A O 1
ATOM 7379 N N . ARG A 1 985 ? 0.655 17.887 20.895 1.00 90.62 985 ARG A N 1
ATOM 7380 C CA . ARG A 1 985 ? 0.072 16.933 21.874 1.00 90.62 985 ARG A CA 1
ATOM 7381 C C . ARG A 1 985 ? -0.633 15.717 21.263 1.00 90.62 985 ARG A C 1
ATOM 7383 O O . ARG A 1 985 ? -0.524 14.612 21.799 1.00 90.62 985 ARG A O 1
ATOM 7390 N N . LEU A 1 986 ? -1.403 15.915 20.189 1.00 92.12 986 LEU A N 1
ATOM 7391 C CA . LEU A 1 986 ? -2.289 14.878 19.634 1.00 92.12 986 LEU A CA 1
ATOM 7392 C C . LEU A 1 986 ? -1.585 13.962 18.616 1.00 92.12 986 LEU A C 1
ATOM 7394 O O . LEU A 1 986 ? -1.886 12.770 18.571 1.00 92.12 986 LEU A O 1
ATOM 7398 N N . MET A 1 987 ? -0.625 14.464 17.836 1.00 92.69 987 MET A N 1
ATOM 7399 C CA . MET A 1 987 ? 0.260 13.624 17.016 1.00 92.69 987 MET A CA 1
ATOM 7400 C C . MET A 1 987 ? 1.237 12.792 17.876 1.00 92.69 987 MET A C 1
ATOM 7402 O O . MET A 1 987 ? 1.533 13.150 19.018 1.00 92.69 987 MET A O 1
ATOM 7406 N N . PRO A 1 988 ? 1.738 11.649 17.369 1.00 90.94 988 PRO A N 1
ATOM 7407 C CA . PRO A 1 988 ? 2.855 10.940 17.989 1.00 90.94 988 PRO A CA 1
ATOM 7408 C C . PRO A 1 988 ? 4.205 11.637 17.698 1.00 90.94 988 PRO A C 1
ATOM 7410 O O . PRO A 1 988 ? 4.329 12.323 16.681 1.00 90.94 988 PRO A O 1
ATOM 7413 N N . PRO A 1 989 ? 5.257 11.394 18.512 1.00 89.75 989 PRO A N 1
ATOM 7414 C CA . PRO A 1 989 ? 6.543 12.097 18.410 1.00 89.75 989 PRO A CA 1
ATOM 7415 C C . PRO A 1 989 ? 7.190 12.116 17.019 1.00 89.75 989 PRO A C 1
ATOM 7417 O O . PRO A 1 989 ? 7.800 13.108 16.638 1.00 89.75 989 PRO A O 1
ATOM 7420 N N . TRP A 1 990 ? 7.059 11.030 16.252 1.00 90.19 990 TRP A N 1
ATOM 7421 C CA . TRP A 1 990 ? 7.665 10.877 14.922 1.00 90.19 990 TRP A CA 1
ATOM 7422 C C . TRP A 1 990 ? 6.943 11.641 13.799 1.00 90.19 990 TRP A C 1
ATOM 7424 O O . TRP A 1 990 ? 7.510 11.819 12.715 1.00 90.19 990 TRP A O 1
ATOM 7434 N N . ASP A 1 991 ? 5.712 12.093 14.053 1.00 93.12 991 ASP A N 1
ATOM 7435 C CA . ASP A 1 991 ? 4.977 13.014 13.186 1.00 93.12 991 ASP A CA 1
ATOM 7436 C C . ASP A 1 991 ? 5.184 14.457 13.647 1.00 93.12 991 ASP A C 1
ATOM 7438 O O . ASP A 1 991 ? 5.480 15.302 12.810 1.00 93.12 991 ASP A O 1
ATOM 7442 N N . THR A 1 992 ? 5.163 14.734 14.957 1.00 93.56 992 THR A N 1
ATOM 7443 C CA . THR A 1 992 ? 5.547 16.046 15.516 1.00 93.56 992 THR A CA 1
ATOM 7444 C C . THR A 1 992 ? 6.941 16.470 15.033 1.00 93.56 992 THR A C 1
ATOM 7446 O O . THR A 1 992 ? 7.117 17.584 14.543 1.00 93.56 992 THR A O 1
ATOM 7449 N N . ALA A 1 993 ? 7.919 15.559 15.093 1.00 92.56 993 ALA A N 1
ATOM 7450 C CA . ALA A 1 993 ? 9.276 15.792 14.604 1.00 92.56 993 ALA A CA 1
ATOM 7451 C C . ALA A 1 993 ? 9.331 15.998 13.077 1.00 92.56 993 ALA A C 1
ATOM 7453 O O . ALA A 1 993 ? 10.084 16.846 12.604 1.00 92.56 993 ALA A O 1
ATOM 7454 N N . LEU A 1 994 ? 8.520 15.268 12.296 1.00 93.12 994 LEU A N 1
ATOM 7455 C CA . LEU A 1 994 ? 8.448 15.457 10.841 1.00 93.12 994 LEU 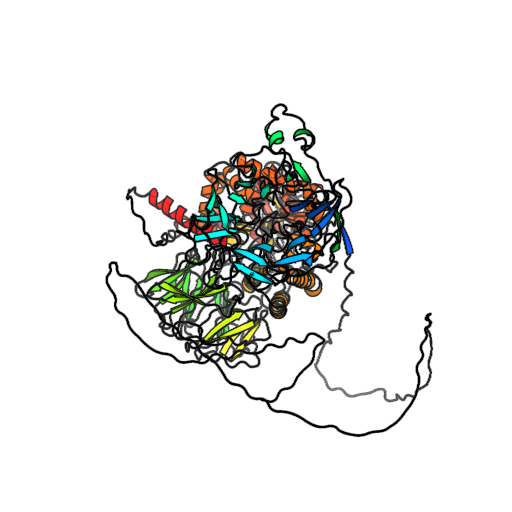A CA 1
ATOM 7456 C C . LEU A 1 994 ? 7.831 16.816 10.480 1.00 93.12 994 LEU A C 1
ATOM 7458 O O . LEU A 1 994 ? 8.364 17.510 9.620 1.00 93.12 994 LEU A O 1
ATOM 7462 N N . VAL A 1 995 ? 6.740 17.216 11.141 1.00 95.88 995 VAL A N 1
ATOM 7463 C CA . VAL A 1 995 ? 6.105 18.524 10.914 1.00 95.88 995 VAL A CA 1
ATOM 7464 C C . VAL A 1 995 ? 7.082 19.648 11.246 1.00 95.88 995 VAL A C 1
ATOM 7466 O O . VAL A 1 995 ? 7.235 20.556 10.437 1.00 95.88 995 VAL A O 1
ATOM 7469 N N . ARG A 1 996 ? 7.824 19.556 12.357 1.00 95.38 996 ARG A N 1
ATOM 7470 C CA . ARG A 1 996 ? 8.893 20.514 12.689 1.00 95.38 996 ARG A CA 1
ATOM 7471 C C . ARG A 1 996 ? 10.021 20.529 11.661 1.00 95.38 996 ARG A C 1
ATOM 7473 O O . ARG A 1 996 ? 10.441 21.607 11.252 1.00 95.38 996 ARG A O 1
ATOM 7480 N N . GLN A 1 997 ? 10.478 19.362 11.197 1.00 94.69 997 GLN A N 1
ATOM 7481 C CA . GLN A 1 997 ? 11.506 19.277 10.156 1.00 94.69 997 GLN A CA 1
ATOM 7482 C C . GLN A 1 997 ? 11.059 19.964 8.853 1.00 94.69 997 GLN A C 1
ATOM 7484 O O . GLN A 1 997 ? 11.866 20.640 8.219 1.00 94.69 997 GLN A O 1
ATOM 7489 N N . LEU A 1 998 ? 9.791 19.804 8.462 1.00 94.88 998 LEU A N 1
ATOM 7490 C CA . LEU A 1 998 ? 9.224 20.429 7.264 1.00 94.88 998 LEU A CA 1
ATOM 7491 C C . LEU A 1 998 ? 8.934 21.928 7.460 1.00 94.88 998 LEU A C 1
ATOM 7493 O O . LEU A 1 998 ? 9.157 22.706 6.542 1.00 94.88 998 LEU A O 1
ATOM 7497 N N . ALA A 1 999 ? 8.479 22.345 8.644 1.00 96.50 999 ALA A N 1
ATOM 7498 C CA . ALA A 1 999 ? 8.214 23.747 8.981 1.00 96.50 999 ALA A CA 1
ATOM 7499 C C . ALA A 1 999 ? 9.496 24.595 9.065 1.00 96.50 999 ALA A C 1
ATOM 7501 O O . ALA A 1 999 ? 9.468 25.793 8.796 1.00 96.50 999 ALA A O 1
ATOM 7502 N N . ALA A 1 1000 ? 10.631 23.979 9.411 1.00 96.06 1000 ALA A N 1
ATOM 7503 C CA . ALA A 1 1000 ? 11.915 24.659 9.572 1.00 96.06 1000 ALA A CA 1
ATOM 7504 C C . ALA A 1 1000 ? 12.549 25.171 8.260 1.00 96.06 1000 ALA A C 1
ATOM 7506 O O . ALA A 1 1000 ? 13.559 25.875 8.321 1.00 96.06 1000 ALA A O 1
ATOM 7507 N N . GLN A 1 1001 ? 12.014 24.817 7.083 1.00 93.19 1001 GLN A N 1
ATOM 7508 C CA . GLN A 1 1001 ? 12.529 25.271 5.785 1.00 93.19 1001 GLN A CA 1
ATOM 7509 C C . GLN A 1 1001 ? 11.382 25.589 4.812 1.00 93.19 1001 GLN A C 1
ATOM 7511 O O . GLN A 1 1001 ? 10.555 24.713 4.561 1.00 93.19 1001 GLN A O 1
ATOM 7516 N N . PRO A 1 1002 ? 11.330 26.791 4.204 1.00 95.19 1002 PRO A N 1
ATOM 7517 C CA . PRO A 1 1002 ? 10.323 27.098 3.195 1.00 95.19 1002 PRO A CA 1
ATOM 7518 C C . PRO A 1 1002 ? 10.515 26.238 1.933 1.00 95.19 1002 PRO A C 1
ATOM 7520 O O . PRO A 1 1002 ? 11.651 25.895 1.588 1.00 95.19 1002 PRO A O 1
ATOM 7523 N N . PRO A 1 1003 ? 9.431 25.901 1.207 1.00 96.12 1003 PRO A N 1
ATOM 7524 C CA . PRO A 1 1003 ? 9.512 25.056 0.023 1.00 96.12 1003 PRO A CA 1
ATOM 7525 C C . PRO A 1 1003 ? 10.343 25.712 -1.083 1.00 96.12 1003 PRO A C 1
ATOM 7527 O O . PRO A 1 1003 ? 10.093 26.847 -1.492 1.00 96.12 1003 PRO A O 1
ATOM 7530 N N . THR A 1 1004 ? 11.313 24.964 -1.604 1.00 97.06 1004 THR A N 1
ATOM 7531 C CA . THR A 1 1004 ? 12.168 25.398 -2.717 1.00 97.06 1004 THR A CA 1
ATOM 7532 C C . THR A 1 1004 ? 11.389 25.502 -4.029 1.00 97.06 1004 THR A C 1
ATOM 7534 O O . THR A 1 1004 ? 10.397 24.802 -4.244 1.00 97.06 1004 THR A O 1
ATOM 7537 N N . GLU A 1 1005 ? 11.883 26.319 -4.963 1.00 96.75 1005 GLU A N 1
ATOM 7538 C CA . GLU A 1 1005 ? 11.307 26.447 -6.308 1.00 96.75 1005 GLU A CA 1
ATOM 7539 C C . GLU A 1 1005 ? 11.186 25.087 -7.020 1.00 96.75 1005 GLU A C 1
ATOM 7541 O O . GLU A 1 1005 ? 10.146 24.788 -7.600 1.00 96.75 1005 GLU A O 1
ATOM 7546 N N . ALA A 1 1006 ? 12.194 24.215 -6.890 1.00 95.88 1006 ALA A N 1
ATOM 7547 C CA . ALA A 1 1006 ? 12.164 22.868 -7.460 1.00 95.88 1006 ALA A CA 1
ATOM 7548 C C . ALA A 1 1006 ? 11.041 21.996 -6.865 1.00 95.88 1006 ALA A C 1
ATOM 7550 O O . ALA A 1 1006 ? 10.345 21.302 -7.605 1.00 95.88 1006 ALA A O 1
ATOM 7551 N N . GLN A 1 1007 ? 10.817 22.048 -5.545 1.00 96.31 1007 GLN A N 1
ATOM 7552 C CA . GLN A 1 1007 ? 9.702 21.337 -4.900 1.00 96.31 1007 GLN A CA 1
ATOM 7553 C C . GLN A 1 1007 ? 8.345 21.879 -5.368 1.00 96.31 1007 GLN A C 1
ATOM 7555 O O . GLN A 1 1007 ? 7.439 21.097 -5.649 1.00 96.31 1007 GLN A O 1
ATOM 7560 N N . LEU A 1 1008 ? 8.212 23.201 -5.512 1.00 96.94 1008 LEU A N 1
ATOM 7561 C CA . LEU A 1 1008 ? 6.990 23.836 -6.013 1.00 96.94 1008 LEU A CA 1
ATOM 7562 C C . LEU A 1 1008 ? 6.731 23.524 -7.498 1.00 96.94 1008 LEU A C 1
ATOM 7564 O O . LEU A 1 1008 ? 5.576 23.356 -7.886 1.00 96.94 1008 LEU A O 1
ATOM 7568 N N . ALA A 1 1009 ? 7.777 23.390 -8.317 1.00 96.00 1009 ALA A N 1
ATOM 7569 C CA . ALA A 1 1009 ? 7.675 22.989 -9.721 1.00 96.00 1009 ALA A CA 1
ATOM 7570 C C . ALA A 1 1009 ? 7.301 21.503 -9.883 1.00 96.00 1009 ALA A C 1
ATOM 7572 O O . ALA A 1 1009 ? 6.460 21.167 -10.722 1.00 96.00 1009 ALA A O 1
ATOM 7573 N N . ALA A 1 1010 ? 7.866 20.617 -9.054 1.00 94.81 1010 ALA A N 1
ATOM 7574 C CA . ALA A 1 1010 ? 7.481 19.206 -9.000 1.00 94.81 1010 ALA A CA 1
ATOM 7575 C C . ALA A 1 1010 ? 6.011 19.048 -8.570 1.00 94.81 1010 ALA A C 1
ATOM 7577 O O . ALA A 1 1010 ? 5.238 18.374 -9.251 1.00 94.81 1010 ALA A O 1
ATOM 7578 N N . LEU A 1 1011 ? 5.598 19.758 -7.513 1.00 96.44 1011 LEU A N 1
ATOM 7579 C CA . LEU A 1 1011 ? 4.207 19.828 -7.065 1.00 96.44 1011 LEU A CA 1
ATOM 7580 C C . LEU A 1 1011 ? 3.272 20.338 -8.172 1.00 96.44 1011 LEU A C 1
ATOM 7582 O O . LEU A 1 1011 ? 2.263 19.704 -8.470 1.00 96.44 1011 LEU A O 1
ATOM 7586 N N . GLY A 1 1012 ? 3.612 21.453 -8.825 1.00 97.06 1012 GLY A N 1
ATOM 7587 C CA . GLY A 1 1012 ? 2.816 22.004 -9.927 1.00 97.06 1012 GLY A CA 1
ATOM 7588 C C . GLY A 1 1012 ? 2.668 21.037 -11.107 1.00 97.06 1012 GLY A C 1
ATOM 7589 O O . GLY A 1 1012 ? 1.605 20.982 -11.722 1.00 97.06 1012 GLY A O 1
ATOM 7590 N N . THR A 1 1013 ? 3.700 20.233 -11.382 1.00 95.88 1013 THR A N 1
ATOM 7591 C CA . THR A 1 1013 ? 3.670 19.193 -12.422 1.00 95.88 1013 THR A CA 1
ATOM 7592 C C . THR A 1 1013 ? 2.703 18.062 -12.063 1.00 95.88 1013 THR A C 1
ATOM 7594 O O . THR A 1 1013 ? 1.939 17.631 -12.924 1.00 95.88 1013 THR A O 1
ATOM 7597 N N . GLU A 1 1014 ? 2.668 17.625 -10.798 1.00 96.25 1014 GLU A N 1
ATOM 7598 C CA . GLU A 1 1014 ? 1.720 16.606 -10.324 1.00 96.25 1014 GLU A CA 1
ATOM 7599 C C . GLU A 1 1014 ? 0.269 17.125 -10.339 1.00 96.25 1014 GLU A C 1
ATOM 7601 O O . GLU A 1 1014 ? -0.624 16.488 -10.905 1.00 96.25 1014 GLU A O 1
ATOM 7606 N N . ILE A 1 1015 ? 0.026 18.311 -9.766 1.00 97.81 1015 ILE A 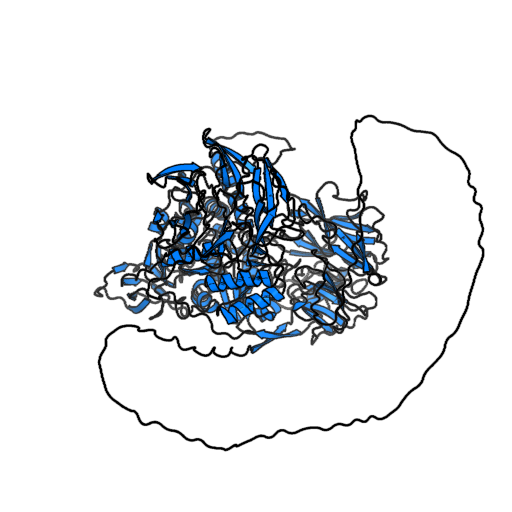N 1
ATOM 7607 C CA . ILE A 1 1015 ? -1.329 18.868 -9.636 1.00 97.81 1015 ILE A CA 1
ATOM 7608 C C . ILE A 1 1015 ? -1.957 19.182 -11.002 1.00 97.81 1015 ILE A C 1
ATOM 7610 O O . ILE A 1 1015 ? -3.169 19.017 -11.167 1.00 97.81 1015 ILE A O 1
ATOM 7614 N N . ASP A 1 1016 ? -1.166 19.553 -12.014 1.00 97.31 1016 ASP A N 1
ATOM 7615 C CA . ASP A 1 1016 ? -1.686 19.769 -13.368 1.00 97.31 1016 ASP A CA 1
ATOM 7616 C C . ASP A 1 1016 ? -2.251 18.483 -14.007 1.00 97.31 1016 ASP A C 1
ATOM 7618 O O . ASP A 1 1016 ? -3.184 18.561 -14.808 1.00 97.31 1016 ASP A O 1
ATOM 7622 N N . VAL A 1 1017 ? -1.781 17.290 -13.616 1.00 96.62 1017 VAL A N 1
ATOM 7623 C CA . VAL A 1 1017 ? -2.380 16.019 -14.063 1.00 96.62 1017 VAL A CA 1
ATOM 7624 C C . VAL A 1 1017 ? -3.781 15.846 -13.470 1.00 96.62 1017 VAL A C 1
ATOM 7626 O O . VAL A 1 1017 ? -4.732 15.612 -14.220 1.00 96.62 1017 VAL A O 1
ATOM 7629 N N . TYR A 1 1018 ? -3.944 16.038 -12.155 1.00 97.75 1018 TYR A N 1
ATOM 7630 C CA . TYR A 1 1018 ? -5.258 15.977 -11.496 1.00 97.75 1018 TYR A CA 1
ATOM 7631 C C . TYR A 1 1018 ? -6.229 17.019 -12.069 1.00 97.75 1018 TYR A C 1
ATOM 7633 O O . TYR A 1 1018 ? -7.382 16.704 -12.369 1.00 97.75 1018 TYR A O 1
ATOM 7641 N N . ARG A 1 1019 ? -5.747 18.249 -12.285 1.00 97.31 1019 ARG A N 1
ATOM 7642 C CA . ARG A 1 1019 ? -6.513 19.359 -12.865 1.00 97.31 1019 ARG A CA 1
ATOM 7643 C C . ARG A 1 1019 ? -7.006 19.042 -14.279 1.00 97.31 1019 ARG A C 1
ATOM 7645 O O . ARG A 1 1019 ? -8.161 19.329 -14.585 1.00 97.31 1019 ARG A O 1
ATOM 7652 N N . ARG A 1 1020 ? -6.169 18.430 -15.129 1.00 96.31 1020 ARG A N 1
ATOM 7653 C CA . ARG A 1 1020 ? -6.560 17.982 -16.481 1.00 96.31 1020 ARG A CA 1
ATOM 7654 C C . ARG A 1 1020 ? -7.637 16.898 -16.423 1.00 96.31 1020 ARG A C 1
ATOM 7656 O O . ARG A 1 1020 ? -8.671 17.071 -17.052 1.00 96.31 1020 ARG A O 1
ATOM 7663 N N . VAL A 1 1021 ? -7.445 15.844 -15.622 1.00 96.81 1021 VAL A N 1
ATOM 7664 C CA . VAL A 1 1021 ? -8.431 14.751 -15.482 1.00 96.81 1021 VAL A CA 1
ATOM 7665 C C . VAL A 1 1021 ? -9.790 15.273 -14.998 1.00 96.81 1021 VAL A C 1
ATOM 7667 O O . VAL A 1 1021 ? -10.818 14.880 -15.543 1.00 96.81 1021 VAL A O 1
ATOM 7670 N N . LEU A 1 1022 ? -9.810 16.198 -14.030 1.00 95.69 1022 LEU A N 1
ATOM 7671 C CA . LEU A 1 1022 ? -11.042 16.841 -13.554 1.00 95.69 1022 LEU A CA 1
ATOM 7672 C C . LEU A 1 1022 ? -11.696 17.737 -14.621 1.00 95.69 1022 LEU A C 1
ATOM 7674 O O . LEU A 1 1022 ? -12.918 17.721 -14.760 1.00 95.69 1022 LEU A O 1
ATOM 7678 N N . ALA A 1 1023 ? -10.909 18.501 -15.387 1.00 95.56 1023 ALA A N 1
ATOM 7679 C CA . ALA A 1 1023 ? -11.414 19.349 -16.472 1.00 95.56 1023 ALA A CA 1
ATOM 7680 C C . ALA A 1 1023 ? -11.994 18.536 -17.645 1.00 95.56 1023 ALA A C 1
ATOM 7682 O O . ALA A 1 1023 ? -12.971 18.957 -18.259 1.00 95.56 1023 ALA A O 1
ATOM 7683 N N . ASP A 1 1024 ? -11.436 17.352 -17.903 1.00 95.44 1024 ASP A N 1
ATOM 7684 C CA . ASP A 1 1024 ? -11.923 16.380 -18.889 1.00 95.44 1024 ASP A CA 1
ATOM 7685 C C . ASP A 1 1024 ? -13.152 15.573 -18.393 1.00 95.44 1024 ASP A C 1
ATOM 7687 O O . ASP A 1 1024 ? -13.656 14.707 -19.106 1.00 95.44 1024 ASP A O 1
ATOM 7691 N N . GLY A 1 1025 ? -13.642 15.826 -17.171 1.00 94.25 1025 GLY A N 1
ATOM 7692 C CA . GLY A 1 1025 ? -14.827 15.177 -16.591 1.00 94.25 1025 GLY A CA 1
ATOM 7693 C C . GLY A 1 1025 ? -14.573 13.867 -15.830 1.00 94.25 1025 GLY A C 1
ATOM 7694 O O . GLY A 1 1025 ? -15.530 13.242 -15.363 1.00 94.25 1025 GLY A O 1
ATOM 7695 N N . GLY A 1 1026 ? -13.312 13.456 -15.670 1.00 96.56 1026 GLY A N 1
ATOM 7696 C CA . GLY A 1 1026 ? -12.915 12.331 -14.819 1.00 96.56 1026 GLY A CA 1
ATOM 7697 C C . GLY A 1 1026 ? -13.092 12.628 -13.323 1.00 96.56 1026 GLY A C 1
ATOM 7698 O O . GLY A 1 1026 ? -13.247 13.777 -12.907 1.00 96.56 1026 GLY A O 1
ATOM 7699 N N . LEU A 1 1027 ? -13.069 11.585 -12.485 1.00 97.25 1027 LEU A N 1
ATOM 7700 C CA . LEU A 1 1027 ? -13.189 11.726 -11.027 1.00 97.25 1027 LEU A CA 1
ATOM 7701 C C . LEU A 1 1027 ? -11.845 11.511 -10.326 1.00 97.25 1027 LEU A C 1
ATOM 7703 O O . LEU A 1 1027 ? -11.257 10.432 -10.421 1.00 97.25 1027 LEU A O 1
ATOM 7707 N N . VAL A 1 1028 ? -11.428 12.525 -9.564 1.00 98.12 1028 VAL A N 1
ATOM 7708 C CA . VAL A 1 1028 ? -10.279 12.483 -8.652 1.00 98.12 1028 VAL A CA 1
ATOM 7709 C C . VAL A 1 1028 ? -10.779 12.721 -7.225 1.00 98.12 1028 VAL A C 1
ATOM 7711 O O . VAL A 1 1028 ? -11.246 13.814 -6.902 1.00 98.12 1028 VAL A O 1
ATOM 7714 N N . ALA A 1 1029 ? -10.706 11.694 -6.380 1.00 98.50 1029 ALA A N 1
ATOM 7715 C CA . ALA A 1 1029 ? -10.937 11.809 -4.939 1.00 98.50 1029 ALA A CA 1
ATOM 7716 C C . ALA A 1 1029 ? -9.598 12.015 -4.213 1.00 98.50 1029 ALA A C 1
ATOM 7718 O O . ALA A 1 1029 ? -8.601 11.410 -4.601 1.00 98.50 1029 ALA A O 1
ATOM 7719 N N . LEU A 1 1030 ? -9.557 12.846 -3.171 1.00 98.75 1030 LEU A N 1
ATOM 7720 C CA . LEU A 1 1030 ? -8.330 13.139 -2.427 1.00 98.75 1030 LEU A CA 1
ATOM 7721 C C . LEU A 1 1030 ? -8.196 12.245 -1.187 1.00 98.75 1030 LEU A C 1
ATOM 7723 O O . LEU A 1 1030 ? -9.085 12.204 -0.334 1.00 98.75 1030 LEU A O 1
ATOM 7727 N N . GLY A 1 1031 ? -7.060 11.562 -1.080 1.00 98.12 1031 GLY A N 1
ATOM 7728 C CA . GLY A 1 1031 ? -6.613 10.844 0.108 1.00 98.12 1031 GLY A CA 1
ATOM 7729 C C . GLY A 1 1031 ? -5.194 11.242 0.517 1.00 98.12 1031 GLY A C 1
ATOM 7730 O O . GLY A 1 1031 ? -4.562 12.084 -0.123 1.00 98.12 1031 GLY A O 1
ATOM 7731 N N . THR A 1 1032 ? -4.685 10.638 1.589 1.00 96.75 1032 THR A N 1
ATOM 7732 C CA . THR A 1 1032 ? -3.386 11.011 2.180 1.00 96.75 1032 THR A CA 1
ATOM 7733 C C . THR A 1 1032 ? -2.304 9.937 2.092 1.00 96.75 1032 THR A C 1
ATOM 7735 O O . THR A 1 1032 ? -1.122 10.262 2.148 1.00 96.75 1032 THR A O 1
ATOM 7738 N N . ASP A 1 1033 ? -2.695 8.665 2.009 1.00 94.81 1033 ASP A N 1
ATOM 7739 C CA . ASP A 1 1033 ? -1.851 7.501 2.327 1.00 94.81 1033 ASP A CA 1
ATOM 7740 C C . ASP A 1 1033 ? -1.246 7.541 3.750 1.00 94.81 1033 ASP A C 1
ATOM 7742 O O . ASP A 1 1033 ? -0.261 6.871 4.063 1.00 94.81 1033 ASP A O 1
ATOM 7746 N N . ALA A 1 1034 ? -1.843 8.322 4.663 1.00 93.00 1034 ALA A N 1
ATOM 7747 C CA . ALA A 1 1034 ? -1.402 8.399 6.051 1.00 93.00 1034 ALA A CA 1
ATOM 7748 C C . ALA A 1 1034 ? -1.461 6.999 6.696 1.00 93.00 1034 ALA A C 1
ATOM 7750 O O . ALA A 1 1034 ? -2.517 6.352 6.625 1.00 93.00 1034 ALA A O 1
ATOM 7751 N N . PRO A 1 1035 ? -0.374 6.531 7.345 1.00 90.06 1035 PRO A N 1
ATOM 7752 C CA . PRO A 1 1035 ? 0.663 7.352 7.985 1.00 90.06 1035 PRO A CA 1
ATOM 7753 C C . PRO A 1 1035 ? 1.943 7.689 7.178 1.00 90.06 1035 PRO A C 1
ATOM 7755 O O . PRO A 1 1035 ? 2.936 8.074 7.799 1.00 90.06 1035 PRO A O 1
ATOM 7758 N N . LEU A 1 1036 ? 1.960 7.619 5.835 1.00 88.81 1036 LEU A N 1
ATOM 7759 C CA . LEU A 1 1036 ? 3.066 8.205 5.043 1.00 88.81 1036 LEU A CA 1
ATOM 7760 C C . LEU A 1 1036 ? 3.257 9.708 5.287 1.00 88.81 1036 LEU A C 1
ATOM 7762 O O . LEU A 1 1036 ? 4.380 10.207 5.264 1.00 88.81 1036 LEU A O 1
ATOM 7766 N N . VAL A 1 1037 ? 2.160 10.420 5.530 1.00 93.31 1037 VAL A N 1
ATOM 7767 C CA . VAL A 1 1037 ? 2.133 11.843 5.886 1.00 93.31 1037 VAL A CA 1
ATOM 7768 C C . VAL A 1 1037 ? 1.476 12.026 7.261 1.00 93.31 1037 VAL A C 1
ATOM 7770 O O . VAL A 1 1037 ? 0.663 11.177 7.648 1.00 93.31 1037 VAL A O 1
ATOM 7773 N N . PRO A 1 1038 ? 1.778 13.119 7.994 1.00 95.12 1038 PRO A N 1
ATOM 7774 C CA . PRO A 1 1038 ? 1.208 13.374 9.315 1.00 95.12 1038 PRO A CA 1
ATOM 7775 C C . PRO A 1 1038 ? -0.322 13.310 9.317 1.00 95.12 1038 PRO A C 1
ATOM 7777 O O . PRO A 1 1038 ? -0.994 13.985 8.526 1.00 95.12 1038 PRO A O 1
ATOM 7780 N N . VAL A 1 1039 ? -0.875 12.476 10.202 1.00 95.56 1039 VAL A N 1
ATOM 7781 C CA . VAL A 1 1039 ? -2.295 12.091 10.167 1.00 95.56 1039 VAL A CA 1
ATOM 7782 C C . VAL A 1 1039 ? -3.214 13.312 10.291 1.00 95.56 1039 VAL A C 1
ATOM 7784 O O . VAL A 1 1039 ? -3.156 14.064 11.263 1.00 95.56 1039 VAL A O 1
ATOM 7787 N N . GLY A 1 1040 ? -4.113 13.477 9.318 1.00 96.12 1040 GLY A N 1
ATOM 7788 C CA . GLY A 1 1040 ? -5.061 14.592 9.240 1.00 96.12 1040 GLY A CA 1
ATOM 7789 C C . GLY A 1 1040 ? -4.476 15.833 8.563 1.00 96.12 1040 GLY A C 1
ATOM 7790 O O . GLY A 1 1040 ? -5.023 16.282 7.558 1.00 96.12 1040 GLY A O 1
ATOM 7791 N N . LEU A 1 1041 ? -3.333 16.337 9.039 1.00 97.69 1041 LEU A N 1
ATOM 7792 C CA . LEU A 1 1041 ? -2.664 17.515 8.462 1.00 97.69 1041 LEU A CA 1
ATOM 7793 C C . LEU A 1 1041 ? -2.293 17.317 6.980 1.00 97.69 1041 LEU A C 1
ATOM 7795 O O . LEU A 1 1041 ? -2.441 18.242 6.183 1.00 97.69 1041 LEU A O 1
ATOM 7799 N N . GLY A 1 1042 ? -1.891 16.104 6.583 1.00 97.19 1042 GLY A N 1
ATOM 7800 C CA . GLY A 1 1042 ? -1.588 15.778 5.184 1.00 97.19 1042 GLY A CA 1
ATOM 7801 C C . GLY A 1 1042 ? -2.753 16.012 4.210 1.00 97.19 1042 GLY A C 1
ATOM 7802 O O . GLY A 1 1042 ? -2.518 16.400 3.068 1.00 97.19 1042 GLY A O 1
ATOM 7803 N N . LEU A 1 1043 ? -4.011 15.867 4.656 1.00 98.56 1043 LEU A N 1
ATOM 7804 C CA . LEU A 1 1043 ? -5.182 16.146 3.813 1.00 98.56 1043 LEU A CA 1
ATOM 7805 C C . LEU A 1 1043 ? -5.310 17.649 3.526 1.00 98.56 1043 LEU A C 1
ATOM 7807 O O . LEU A 1 1043 ? -5.619 18.043 2.403 1.00 98.56 1043 LEU A O 1
ATOM 7811 N N . HIS A 1 1044 ? -5.010 18.490 4.520 1.00 98.50 1044 HIS A N 1
ATOM 7812 C CA . HIS A 1 1044 ? -5.000 19.948 4.368 1.00 98.50 1044 HIS A CA 1
ATOM 7813 C C . HIS A 1 1044 ? -3.869 20.416 3.452 1.00 98.50 1044 HIS A C 1
ATOM 7815 O O . HIS A 1 1044 ? -4.094 21.301 2.632 1.00 98.50 1044 HIS A O 1
ATOM 7821 N N . MET A 1 1045 ? -2.691 19.784 3.504 1.00 98.19 1045 MET A N 1
ATOM 7822 C CA . MET A 1 1045 ? -1.613 20.066 2.543 1.00 98.19 1045 MET A CA 1
ATOM 7823 C C . MET A 1 1045 ? -2.009 19.676 1.111 1.00 98.19 1045 MET A C 1
ATOM 7825 O O . MET A 1 1045 ? -1.792 20.459 0.187 1.00 98.19 1045 MET A O 1
ATOM 7829 N N . GLY A 1 1046 ? -2.677 18.531 0.924 1.00 98.25 1046 GLY A N 1
ATOM 7830 C CA . GLY A 1 1046 ? -3.231 18.127 -0.373 1.00 98.25 1046 GLY A CA 1
ATOM 7831 C C . GLY A 1 1046 ? -4.306 19.086 -0.904 1.00 98.25 1046 GLY A C 1
ATOM 7832 O O . GLY A 1 1046 ? -4.306 19.419 -2.088 1.00 98.25 1046 GLY A O 1
ATOM 7833 N N . LEU A 1 1047 ? -5.180 19.599 -0.033 1.00 98.75 1047 LEU A N 1
ATOM 7834 C CA . LEU A 1 1047 ? -6.182 20.609 -0.391 1.00 98.75 1047 LEU A CA 1
ATOM 7835 C C . LEU A 1 1047 ? -5.539 21.960 -0.751 1.00 98.75 1047 LEU A C 1
ATOM 7837 O O . LEU A 1 1047 ? -5.871 22.522 -1.797 1.00 98.75 1047 LEU A O 1
ATOM 7841 N N . ARG A 1 1048 ? -4.585 22.454 0.055 1.00 98.06 1048 ARG A N 1
ATOM 7842 C CA . ARG A 1 1048 ? -3.809 23.678 -0.239 1.00 98.06 1048 ARG A CA 1
ATOM 7843 C C . ARG A 1 1048 ? -3.052 23.546 -1.566 1.00 98.06 1048 ARG A C 1
ATOM 7845 O O . ARG A 1 1048 ? -3.042 24.482 -2.361 1.00 98.06 1048 ARG A O 1
ATOM 7852 N N . ALA A 1 1049 ? -2.485 22.373 -1.853 1.00 98.31 1049 ALA A N 1
ATOM 7853 C CA . ALA A 1 1049 ? -1.836 22.065 -3.126 1.00 98.31 1049 ALA A CA 1
ATOM 7854 C C . ALA A 1 1049 ? -2.792 22.115 -4.329 1.00 98.31 1049 ALA A C 1
ATOM 7856 O O . ALA A 1 1049 ? -2.466 22.746 -5.335 1.00 98.31 1049 ALA A O 1
ATOM 7857 N N . LEU A 1 1050 ? -3.974 21.495 -4.230 1.00 98.56 1050 LEU A N 1
ATOM 7858 C CA . LEU A 1 1050 ? -4.997 21.546 -5.280 1.00 98.56 1050 LEU A CA 1
ATOM 7859 C C . LEU A 1 1050 ? -5.450 22.987 -5.558 1.00 98.56 1050 LEU A C 1
ATOM 7861 O O . LEU A 1 1050 ? -5.502 23.398 -6.717 1.00 98.56 1050 LEU A O 1
ATOM 7865 N N . HIS A 1 1051 ? -5.720 23.771 -4.509 1.00 98.06 1051 HIS A N 1
ATOM 7866 C CA . HIS A 1 1051 ? -6.098 25.177 -4.650 1.00 98.06 1051 HIS A CA 1
ATOM 7867 C C . HIS A 1 1051 ? -4.972 26.014 -5.284 1.00 98.06 1051 HIS A C 1
ATOM 7869 O O . HIS A 1 1051 ? -5.200 26.708 -6.275 1.00 98.06 1051 HIS A O 1
ATOM 7875 N N . ARG A 1 1052 ? -3.727 25.865 -4.805 1.00 96.50 1052 ARG A N 1
ATOM 7876 C CA . ARG A 1 1052 ? -2.528 26.504 -5.381 1.00 96.50 1052 ARG A CA 1
ATOM 7877 C C . ARG A 1 1052 ? -2.298 26.129 -6.852 1.00 96.50 1052 ARG A C 1
ATOM 7879 O O . ARG A 1 1052 ? -1.780 26.943 -7.609 1.00 96.50 1052 ARG A O 1
ATOM 7886 N N . GLY A 1 1053 ? -2.704 24.928 -7.265 1.00 95.50 1053 GLY A N 1
ATOM 7887 C CA . GLY A 1 1053 ? -2.704 24.472 -8.659 1.00 95.50 1053 GLY A CA 1
ATOM 7888 C C . GLY A 1 1053 ? -3.813 25.059 -9.544 1.00 95.50 1053 GLY A C 1
ATOM 7889 O O . GLY A 1 1053 ? -3.944 24.648 -10.697 1.00 95.50 1053 GLY A O 1
ATOM 7890 N N . GLY A 1 1054 ? -4.609 26.005 -9.038 1.00 96.38 1054 GLY A N 1
ATOM 7891 C CA . GLY A 1 1054 ? -5.617 26.739 -9.806 1.00 96.38 1054 GLY A CA 1
ATOM 7892 C C . GLY A 1 1054 ? -7.037 26.171 -9.737 1.00 96.38 1054 GLY A C 1
ATOM 7893 O O . GLY A 1 1054 ? -7.862 26.540 -10.571 1.00 96.38 1054 GLY A O 1
ATOM 7894 N N . LEU A 1 1055 ? -7.342 25.291 -8.776 1.00 97.69 1055 LEU A N 1
ATOM 7895 C CA . LEU A 1 1055 ? -8.729 24.923 -8.466 1.00 97.69 1055 LEU A CA 1
ATOM 7896 C C . LEU A 1 1055 ? -9.370 25.994 -7.569 1.00 97.69 1055 LEU A C 1
ATOM 7898 O O . LEU A 1 1055 ? -8.724 26.520 -6.661 1.00 97.69 1055 LEU A O 1
ATOM 7902 N N . THR A 1 1056 ? -10.659 26.284 -7.762 1.00 97.62 1056 THR A N 1
ATOM 7903 C CA . THR A 1 1056 ? -11.422 27.105 -6.801 1.00 97.62 1056 THR A CA 1
ATOM 7904 C C . THR A 1 1056 ? -11.496 26.414 -5.429 1.00 97.62 1056 THR A C 1
ATOM 7906 O O . THR A 1 1056 ? -11.388 25.182 -5.365 1.00 97.62 1056 THR A O 1
ATOM 7909 N N . PRO A 1 1057 ? -11.746 27.150 -4.327 1.00 98.19 1057 PRO A N 1
ATOM 7910 C CA . PRO A 1 1057 ? -11.983 26.554 -3.013 1.00 98.19 1057 PRO A CA 1
ATOM 7911 C C . PRO A 1 1057 ? -13.005 25.412 -3.037 1.00 98.19 1057 PRO A C 1
ATOM 7913 O O . PRO A 1 1057 ? -12.747 24.327 -2.516 1.00 98.19 1057 PRO A O 1
ATOM 7916 N N . ALA A 1 1058 ? -14.131 25.605 -3.732 1.00 98.19 1058 ALA A N 1
ATOM 7917 C CA . ALA A 1 1058 ? -15.171 24.590 -3.852 1.00 98.19 1058 ALA A CA 1
ATOM 7918 C C . ALA A 1 1058 ? -14.741 23.410 -4.748 1.00 98.19 1058 ALA A C 1
ATOM 7920 O O . ALA A 1 1058 ? -15.055 22.262 -4.438 1.00 98.19 1058 ALA A O 1
ATOM 7921 N N . GLN A 1 1059 ? -13.990 23.641 -5.834 1.00 97.88 1059 GLN A N 1
ATOM 7922 C CA . GLN A 1 1059 ? -13.410 22.560 -6.645 1.00 97.88 1059 GLN A CA 1
ATOM 7923 C C . GLN A 1 1059 ? -12.453 21.689 -5.822 1.00 97.88 1059 GLN A C 1
ATOM 7925 O O . GLN A 1 1059 ? -12.584 20.465 -5.859 1.00 97.88 1059 GLN A O 1
ATOM 7930 N N . ALA A 1 1060 ? -11.546 22.298 -5.052 1.00 98.44 1060 ALA A N 1
ATOM 7931 C CA . ALA A 1 1060 ? -10.625 21.581 -4.174 1.00 98.44 1060 ALA A CA 1
ATOM 7932 C C . ALA A 1 1060 ? -11.387 20.805 -3.085 1.00 98.44 1060 ALA A C 1
ATOM 7934 O O . ALA A 1 1060 ? -11.241 19.586 -2.986 1.00 98.44 1060 ALA A O 1
ATOM 7935 N N . LEU A 1 1061 ? -12.281 21.464 -2.338 1.00 98.69 1061 LEU A N 1
ATOM 7936 C CA . LEU A 1 1061 ? -13.085 20.838 -1.280 1.00 98.69 1061 LEU A CA 1
ATOM 7937 C C . LEU A 1 1061 ? -13.967 19.685 -1.785 1.00 98.69 1061 LEU A C 1
ATOM 7939 O O . LEU A 1 1061 ? -14.148 18.700 -1.065 1.00 98.69 1061 LEU A O 1
ATOM 7943 N N . ARG A 1 1062 ? -14.489 19.746 -3.019 1.00 98.44 1062 ARG A N 1
ATOM 7944 C CA . ARG A 1 1062 ? -15.273 18.643 -3.608 1.00 98.44 1062 ARG A CA 1
ATOM 7945 C C . ARG A 1 1062 ? -14.462 17.355 -3.766 1.00 98.44 1062 ARG A C 1
ATOM 7947 O O . ARG A 1 1062 ? -15.037 16.283 -3.569 1.00 98.44 1062 ARG A O 1
ATOM 7954 N N . THR A 1 1063 ? -13.150 17.435 -4.022 1.00 98.69 1063 THR A N 1
ATOM 7955 C CA . THR A 1 1063 ? -12.268 16.246 -4.079 1.00 98.69 1063 THR A CA 1
ATOM 7956 C C . THR A 1 1063 ? -12.191 15.496 -2.746 1.00 98.69 1063 THR A C 1
ATOM 7958 O O . THR A 1 1063 ? -11.998 14.286 -2.758 1.00 98.69 1063 THR A O 1
ATOM 7961 N N . ALA A 1 1064 ? -12.411 16.180 -1.618 1.00 98.69 1064 ALA A N 1
ATOM 7962 C CA . ALA A 1 1064 ? -12.423 15.616 -0.267 1.00 98.69 1064 ALA A CA 1
ATOM 7963 C C . ALA A 1 1064 ? -13.833 15.559 0.360 1.00 98.69 1064 ALA A C 1
ATOM 7965 O O . ALA A 1 1064 ? -13.962 15.401 1.570 1.00 98.69 1064 ALA A O 1
ATOM 7966 N N . THR A 1 1065 ? -14.909 15.696 -0.426 1.00 98.75 1065 THR A N 1
ATOM 7967 C CA . THR A 1 1065 ? -16.297 15.633 0.079 1.00 98.75 1065 THR A CA 1
ATOM 7968 C C . THR A 1 1065 ? -17.215 14.868 -0.883 1.00 98.75 1065 THR A C 1
ATOM 7970 O O . THR A 1 1065 ? -17.344 13.644 -0.782 1.00 98.75 1065 THR A O 1
ATOM 7973 N N . SER A 1 1066 ? -17.857 15.552 -1.831 1.00 98.19 1066 SER A N 1
ATOM 7974 C CA . SER A 1 1066 ? -18.885 14.970 -2.702 1.00 98.19 1066 SER A CA 1
ATOM 7975 C C . SER A 1 1066 ? -18.328 14.057 -3.800 1.00 98.19 1066 SER A C 1
ATOM 7977 O O . SER A 1 1066 ? -18.988 13.078 -4.158 1.00 98.19 1066 SER A O 1
ATOM 7979 N N . VAL A 1 1067 ? -17.100 14.288 -4.288 1.00 97.94 1067 VAL A N 1
ATOM 7980 C CA . VAL A 1 1067 ? -16.437 13.378 -5.243 1.00 97.94 1067 VAL A CA 1
ATOM 7981 C C . VAL A 1 1067 ? -16.044 12.073 -4.555 1.00 97.94 1067 VAL A C 1
ATOM 7983 O O . VAL A 1 1067 ? -16.383 11.009 -5.070 1.00 97.94 1067 VAL A O 1
ATOM 7986 N N . SER A 1 1068 ? -15.435 12.128 -3.364 1.00 98.06 1068 SER A N 1
ATOM 7987 C CA . SER A 1 1068 ? -15.130 10.935 -2.558 1.00 98.06 1068 SER A CA 1
ATOM 7988 C C . SER A 1 1068 ? -16.382 10.103 -2.289 1.00 98.06 1068 SER A C 1
ATOM 7990 O O . SER A 1 1068 ? -16.404 8.907 -2.584 1.00 98.06 1068 SER A O 1
ATOM 7992 N N . ALA A 1 1069 ? -17.467 10.736 -1.831 1.00 97.75 1069 ALA A N 1
ATOM 7993 C CA . ALA A 1 1069 ? -18.732 10.042 -1.611 1.00 97.75 1069 ALA A CA 1
ATOM 7994 C C . ALA A 1 1069 ? -19.261 9.361 -2.891 1.00 97.75 1069 ALA A C 1
ATOM 7996 O O . ALA A 1 1069 ? -19.713 8.220 -2.819 1.00 97.75 1069 ALA A O 1
ATOM 7997 N N . ARG A 1 1070 ? -19.148 10.003 -4.065 1.00 96.50 1070 ARG A N 1
ATOM 7998 C CA . ARG A 1 1070 ? -19.569 9.440 -5.364 1.00 96.50 1070 ARG A CA 1
ATOM 7999 C C . ARG A 1 1070 ? -18.687 8.282 -5.844 1.00 96.50 1070 ARG A C 1
ATOM 8001 O O . ARG A 1 1070 ? -19.222 7.301 -6.357 1.00 96.50 1070 ARG A O 1
ATOM 8008 N N . VAL A 1 1071 ? -17.364 8.359 -5.677 1.00 96.69 1071 VAL A N 1
ATOM 8009 C CA . VAL A 1 1071 ? -16.428 7.286 -6.074 1.00 96.69 1071 VAL A CA 1
ATOM 8010 C C . VAL A 1 1071 ? -16.764 5.979 -5.345 1.00 96.69 1071 VAL A C 1
ATOM 8012 O O . VAL A 1 1071 ? -16.863 4.921 -5.977 1.00 96.69 1071 VAL A O 1
ATOM 8015 N N . PHE A 1 1072 ? -17.040 6.060 -4.039 1.00 95.94 1072 PHE A N 1
ATOM 8016 C CA . PHE A 1 1072 ? -17.388 4.904 -3.205 1.00 95.94 1072 PHE A CA 1
ATOM 8017 C C . PHE A 1 1072 ? -18.891 4.564 -3.166 1.00 95.94 1072 PHE A C 1
ATOM 8019 O O . PHE A 1 1072 ? -19.261 3.575 -2.544 1.00 95.94 1072 PHE A O 1
ATOM 8026 N N . GLY A 1 1073 ? -19.769 5.312 -3.846 1.00 94.94 1073 GLY A N 1
ATOM 8027 C CA . GLY A 1 1073 ? -21.207 4.997 -3.915 1.00 94.94 1073 GLY A CA 1
ATOM 8028 C C . GLY A 1 1073 ? -22.018 5.358 -2.660 1.00 94.94 1073 GLY A C 1
ATOM 8029 O O . GLY A 1 1073 ? -23.049 4.743 -2.375 1.00 94.94 1073 GLY A O 1
ATOM 8030 N N . ALA A 1 1074 ? -21.526 6.317 -1.876 1.00 96.44 1074 ALA A N 1
ATOM 8031 C CA . ALA A 1 1074 ? -22.119 6.815 -0.637 1.00 96.44 1074 ALA A CA 1
ATOM 8032 C C . ALA A 1 1074 ? -22.794 8.196 -0.795 1.00 96.44 1074 ALA A C 1
ATOM 8034 O O . ALA A 1 1074 ? -23.288 8.753 0.188 1.00 96.44 1074 ALA A O 1
ATOM 8035 N N . GLU A 1 1075 ? -22.861 8.752 -2.010 1.00 96.00 1075 GLU A N 1
ATOM 8036 C CA . GLU A 1 1075 ? -23.334 10.115 -2.315 1.00 96.00 1075 GLU A CA 1
ATOM 8037 C C . GLU A 1 1075 ? -24.809 10.380 -1.974 1.00 96.00 1075 GLU A C 1
ATOM 8039 O O . GLU A 1 1075 ? -25.253 11.528 -1.947 1.00 96.00 1075 GLU A O 1
ATOM 8044 N N . ARG A 1 1076 ? -25.580 9.327 -1.685 1.00 94.81 1076 ARG A N 1
ATOM 8045 C CA . ARG A 1 1076 ? -26.962 9.417 -1.182 1.00 94.81 1076 ARG A CA 1
ATOM 8046 C C . ARG A 1 1076 ? -27.050 9.723 0.310 1.00 94.81 1076 ARG A C 1
ATOM 8048 O O . ARG A 1 1076 ? -28.063 10.245 0.756 1.00 94.81 1076 ARG A O 1
ATOM 8055 N N . GLU A 1 1077 ? -26.007 9.397 1.066 1.00 95.81 1077 GLU A N 1
ATOM 8056 C CA . GLU A 1 1077 ? -25.982 9.473 2.530 1.00 95.81 1077 GLU A CA 1
ATOM 8057 C C . GLU A 1 1077 ? -25.011 10.550 3.044 1.00 95.81 1077 GLU A C 1
ATOM 8059 O O . GLU A 1 1077 ? -25.211 11.077 4.138 1.00 95.81 1077 GLU A O 1
ATOM 8064 N N . LEU A 1 1078 ? -23.957 10.849 2.272 1.00 97.12 1078 LEU A N 1
ATOM 8065 C CA . LEU A 1 1078 ? -22.771 11.613 2.679 1.00 97.12 1078 LEU A CA 1
ATOM 8066 C C . LEU A 1 1078 ? -22.242 12.523 1.553 1.00 97.12 1078 LEU A C 1
ATOM 8068 O O . LEU A 1 1078 ? -22.650 12.412 0.398 1.00 97.12 1078 LEU A O 1
ATOM 8072 N N . GLY A 1 1079 ? -21.279 13.387 1.898 1.00 97.19 1079 GLY A N 1
ATOM 8073 C CA . GLY A 1 1079 ? -20.494 14.204 0.959 1.00 97.19 1079 GLY A CA 1
ATOM 8074 C C . GLY A 1 1079 ? -21.030 15.617 0.705 1.00 97.19 1079 GLY A C 1
ATOM 8075 O O . GLY A 1 1079 ? -20.322 16.426 0.118 1.00 97.19 1079 GLY A O 1
ATOM 8076 N N . THR A 1 1080 ? -22.243 15.923 1.165 1.00 98.44 1080 THR A N 1
ATOM 8077 C CA . THR A 1 1080 ? -22.907 17.236 1.074 1.00 98.44 1080 THR A CA 1
ATOM 8078 C C . THR A 1 1080 ? -23.852 17.428 2.265 1.00 98.44 1080 THR A C 1
ATOM 8080 O O . THR A 1 1080 ? -24.257 16.456 2.912 1.00 98.44 1080 THR A O 1
ATOM 8083 N N . LEU A 1 1081 ? -24.227 18.675 2.547 1.00 98.31 1081 LEU A N 1
ATOM 8084 C CA . LEU A 1 1081 ? -25.190 19.055 3.578 1.00 98.31 1081 LEU A CA 1
ATOM 8085 C C . LEU A 1 1081 ? -26.574 19.243 2.944 1.00 98.31 1081 LEU A C 1
ATOM 8087 O O . LEU A 1 1081 ? -26.986 20.352 2.634 1.00 98.31 1081 LEU A O 1
ATOM 8091 N N . GLU A 1 1082 ? -27.309 18.149 2.752 1.00 97.50 1082 GLU A N 1
ATOM 8092 C CA . GLU A 1 1082 ? -28.658 18.180 2.166 1.00 97.50 1082 GLU A CA 1
ATOM 8093 C C . GLU A 1 1082 ? -29.707 17.596 3.130 1.00 97.50 1082 GLU A C 1
ATOM 8095 O O . GLU A 1 1082 ? -29.404 16.645 3.861 1.00 97.50 1082 GLU A O 1
ATOM 8100 N N . PRO A 1 1083 ? -30.959 18.097 3.132 1.00 97.69 1083 PRO A N 1
ATOM 8101 C CA . PRO A 1 1083 ? -32.054 17.483 3.878 1.00 97.69 1083 PRO A CA 1
ATOM 8102 C C . PRO A 1 1083 ? -32.200 15.989 3.556 1.00 97.69 1083 PRO A C 1
ATOM 8104 O O . PRO A 1 1083 ? -32.280 15.582 2.400 1.00 97.69 1083 PRO A O 1
ATOM 8107 N N . GLY A 1 1084 ? -32.233 15.162 4.598 1.00 95.81 1084 GLY A N 1
ATOM 8108 C CA . GLY A 1 1084 ? -32.245 13.705 4.505 1.00 95.81 1084 GLY A CA 1
ATOM 8109 C C . GLY A 1 1084 ? -30.867 13.039 4.579 1.00 95.81 1084 GLY A C 1
ATOM 8110 O O . GLY A 1 1084 ? -30.827 11.852 4.901 1.00 95.81 1084 GLY A O 1
ATOM 8111 N N . LYS A 1 1085 ? -29.749 13.747 4.364 1.00 96.94 1085 LYS A N 1
ATOM 8112 C CA . LYS A 1 1085 ? -28.389 13.190 4.523 1.00 96.94 1085 LYS A CA 1
ATOM 8113 C C . LYS A 1 1085 ? -27.936 13.164 5.980 1.00 96.94 1085 LYS A C 1
ATOM 8115 O O . LYS A 1 1085 ? -28.563 13.759 6.860 1.00 96.94 1085 LYS A O 1
ATOM 8120 N N . LEU A 1 1086 ? -26.859 12.432 6.257 1.00 96.31 1086 LEU A N 1
ATOM 8121 C CA . LEU A 1 1086 ? -26.253 12.388 7.586 1.00 96.31 1086 LEU A CA 1
ATOM 8122 C C . LEU A 1 1086 ? -25.663 13.747 7.973 1.00 96.31 1086 LEU A C 1
ATOM 8124 O O . LEU A 1 1086 ? -25.069 14.437 7.151 1.00 96.31 1086 LEU A O 1
ATOM 8128 N N . ALA A 1 1087 ? -25.811 14.116 9.247 1.00 96.88 1087 ALA A N 1
ATOM 8129 C CA . ALA A 1 1087 ? -25.189 15.304 9.824 1.00 96.88 1087 ALA A CA 1
ATOM 8130 C C . ALA A 1 1087 ? -23.697 15.038 10.087 1.00 96.88 1087 ALA A C 1
ATOM 8132 O O . ALA A 1 1087 ? -23.267 14.811 11.223 1.00 96.88 1087 ALA A O 1
ATOM 8133 N N . ASP A 1 1088 ? -22.950 15.013 8.988 1.00 97.81 1088 ASP A N 1
ATOM 8134 C CA . ASP A 1 1088 ? -21.502 14.903 8.895 1.00 97.81 1088 ASP A CA 1
ATOM 8135 C C . ASP A 1 1088 ? -20.954 16.249 8.403 1.00 97.81 1088 ASP A C 1
ATOM 8137 O O . ASP A 1 1088 ? -21.045 16.560 7.216 1.00 97.81 1088 ASP A O 1
ATOM 8141 N N . LEU A 1 1089 ? -20.433 17.065 9.321 1.00 98.12 1089 LEU A N 1
ATOM 8142 C CA . LEU A 1 1089 ? -19.968 18.430 9.049 1.00 98.12 1089 LEU A CA 1
ATOM 8143 C C . LEU A 1 1089 ? -18.730 18.794 9.872 1.00 98.12 1089 LEU A C 1
ATOM 8145 O O . LEU A 1 1089 ? -18.511 18.240 10.953 1.00 98.12 1089 LEU A O 1
ATOM 8149 N N . ALA A 1 1090 ? -17.949 19.742 9.362 1.00 98.62 1090 ALA A N 1
ATOM 8150 C CA . ALA A 1 1090 ? -16.838 20.373 10.068 1.00 98.62 1090 ALA A CA 1
ATOM 8151 C C . ALA A 1 1090 ? -17.123 21.867 10.272 1.00 98.62 1090 ALA A C 1
ATOM 8153 O O . ALA A 1 1090 ? -17.741 22.506 9.418 1.00 98.62 1090 ALA A O 1
ATOM 8154 N N . VAL A 1 1091 ? -16.682 22.401 11.411 1.00 98.75 1091 VAL A N 1
ATOM 8155 C CA . VAL A 1 1091 ? -16.802 23.815 11.790 1.00 98.75 1091 VAL A CA 1
ATOM 8156 C C . VAL A 1 1091 ? -15.406 24.436 11.785 1.00 98.75 1091 VAL A C 1
ATOM 8158 O O . VAL A 1 1091 ? -14.521 23.951 12.496 1.00 98.75 1091 VAL A O 1
ATOM 8161 N N . VAL A 1 1092 ? -15.215 25.483 10.985 1.00 98.75 1092 VAL A N 1
ATOM 8162 C CA . VAL A 1 1092 ? -13.930 26.141 10.703 1.00 98.75 1092 VAL A CA 1
ATOM 8163 C C . VAL A 1 1092 ? -13.943 27.570 11.248 1.00 98.75 1092 VAL A C 1
ATOM 8165 O O . VAL A 1 1092 ? -14.887 28.323 11.009 1.00 98.75 1092 VAL A O 1
ATOM 8168 N N . ASP A 1 1093 ? -12.892 27.941 11.975 1.00 98.12 1093 ASP A N 1
ATOM 8169 C CA . ASP A 1 1093 ? -12.635 29.306 12.447 1.00 98.12 1093 ASP A CA 1
ATOM 8170 C C . ASP A 1 1093 ? -12.009 30.150 11.322 1.00 98.12 1093 ASP A C 1
ATOM 8172 O O . ASP A 1 1093 ? -10.788 30.204 11.143 1.00 98.12 1093 ASP A O 1
ATOM 8176 N N . GLY A 1 1094 ? -12.868 30.753 10.500 1.00 96.81 1094 GLY A N 1
ATOM 8177 C CA . GLY A 1 1094 ? -12.506 31.511 9.301 1.00 96.81 1094 GLY A CA 1
ATOM 8178 C C . GLY A 1 1094 ? -13.380 31.165 8.096 1.00 96.81 1094 GLY A C 1
ATOM 8179 O O . GLY A 1 1094 ? -14.261 30.307 8.178 1.00 96.81 1094 GLY A O 1
ATOM 8180 N N . ASP A 1 1095 ? -13.118 31.836 6.976 1.00 96.56 1095 ASP A N 1
ATOM 8181 C CA . ASP A 1 1095 ? -13.786 31.617 5.691 1.00 96.56 1095 ASP A CA 1
ATOM 8182 C C . ASP A 1 1095 ? -12.798 31.010 4.671 1.00 96.56 1095 ASP A C 1
ATOM 8184 O O . ASP A 1 1095 ? -11.977 31.746 4.115 1.00 96.56 1095 ASP A O 1
ATOM 8188 N N . PRO A 1 1096 ? -12.879 29.697 4.369 1.00 96.94 1096 PRO A N 1
ATOM 8189 C CA . PRO A 1 1096 ? -12.017 29.042 3.387 1.00 96.94 1096 PRO A CA 1
ATOM 8190 C C . PRO A 1 1096 ? -12.311 29.429 1.926 1.00 96.94 1096 PRO A C 1
ATOM 8192 O O . PRO A 1 1096 ? -11.594 28.980 1.033 1.00 96.94 1096 PRO A O 1
ATOM 8195 N N . PHE A 1 1097 ? -13.336 30.241 1.649 1.00 96.75 1097 PHE A N 1
ATOM 8196 C CA . PHE A 1 1097 ? -13.624 30.785 0.317 1.00 96.75 1097 PHE A CA 1
ATOM 8197 C C . PHE A 1 1097 ? -12.952 32.147 0.080 1.00 96.75 1097 PHE A C 1
ATOM 8199 O O . PHE A 1 1097 ? -12.728 32.505 -1.077 1.00 96.75 1097 PHE A O 1
ATOM 8206 N N . THR A 1 1098 ? -12.557 32.847 1.151 1.00 95.19 1098 THR A N 1
ATOM 8207 C CA . THR A 1 1098 ? -11.760 34.090 1.110 1.00 95.19 1098 THR A CA 1
ATOM 8208 C C . THR A 1 1098 ? -10.290 33.856 1.496 1.00 95.19 1098 THR A C 1
ATOM 8210 O O . THR A 1 1098 ? -9.392 34.363 0.827 1.00 95.19 1098 THR A O 1
ATOM 8213 N N . ASP A 1 1099 ? -10.030 33.063 2.540 1.00 96.38 1099 ASP A N 1
ATOM 8214 C CA . ASP A 1 1099 ? -8.707 32.642 3.030 1.00 96.38 1099 ASP A CA 1
ATOM 8215 C C . ASP A 1 1099 ? -8.670 31.107 3.081 1.00 96.38 1099 ASP A C 1
ATOM 8217 O O . ASP A 1 1099 ? -9.030 30.501 4.090 1.00 96.38 1099 ASP A O 1
ATOM 8221 N N . PHE A 1 1100 ? -8.246 30.448 1.999 1.00 97.38 1100 PHE A N 1
ATOM 8222 C CA . PHE A 1 1100 ? -8.230 28.979 1.941 1.00 97.38 1100 PHE A CA 1
ATOM 8223 C C . PHE A 1 1100 ? -7.296 28.340 2.985 1.00 97.38 1100 PHE A C 1
ATOM 8225 O O . PHE A 1 1100 ? -7.520 27.202 3.404 1.00 97.38 1100 PHE A O 1
ATOM 8232 N N . ASP A 1 1101 ? -6.280 29.063 3.465 1.00 95.12 1101 ASP A N 1
ATOM 8233 C CA . ASP A 1 1101 ? -5.369 28.552 4.486 1.00 95.12 1101 ASP A CA 1
ATOM 8234 C C . ASP A 1 1101 ? -6.042 28.458 5.868 1.00 95.12 1101 ASP A C 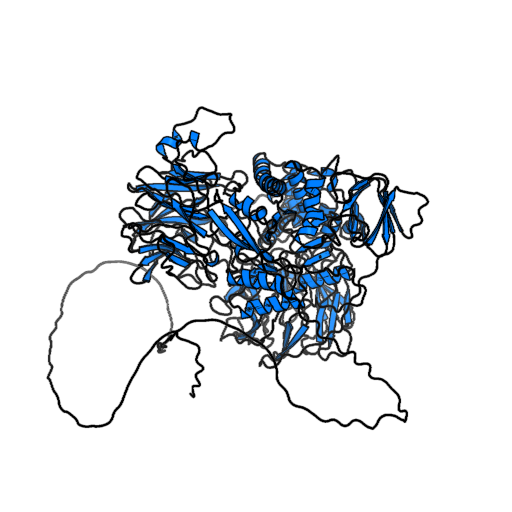1
ATOM 8236 O O . ASP A 1 1101 ? -5.629 27.618 6.677 1.00 95.12 1101 ASP A O 1
ATOM 8240 N N . SER A 1 1102 ? -7.148 29.185 6.097 1.00 96.44 1102 SER A N 1
ATOM 8241 C CA . SER A 1 1102 ? -8.025 29.025 7.271 1.00 96.44 1102 SER A CA 1
ATOM 8242 C C . SER A 1 1102 ? -8.655 27.641 7.411 1.00 96.44 1102 SER A C 1
ATOM 8244 O O . SER A 1 1102 ? -9.004 27.256 8.527 1.00 96.44 1102 SER A O 1
ATOM 8246 N N . LEU A 1 1103 ? -8.763 26.859 6.329 1.00 97.88 1103 LEU A N 1
ATOM 8247 C CA . LEU A 1 1103 ? -9.431 25.551 6.311 1.00 97.88 1103 LEU A CA 1
ATOM 8248 C C . LEU A 1 1103 ? -8.893 24.575 7.373 1.00 97.88 1103 LEU A C 1
ATOM 8250 O O . LEU A 1 1103 ? -9.633 23.733 7.886 1.00 97.88 1103 LEU A O 1
ATOM 8254 N N . VAL A 1 1104 ? -7.617 24.714 7.748 1.00 97.06 1104 VAL A N 1
ATOM 8255 C CA . VAL A 1 1104 ? -6.977 23.890 8.781 1.00 97.06 1104 VAL A CA 1
ATOM 8256 C C . VAL A 1 1104 ? -7.500 24.187 10.196 1.00 97.06 1104 VAL A C 1
ATOM 8258 O O . VAL A 1 1104 ? -7.370 23.339 11.082 1.00 97.06 1104 VAL A O 1
ATOM 8261 N N . ARG A 1 1105 ? -8.124 25.348 10.442 1.00 97.50 1105 ARG A N 1
ATOM 8262 C CA . ARG A 1 1105 ? -8.585 25.836 11.760 1.00 97.50 1105 ARG A CA 1
ATOM 8263 C C . ARG A 1 1105 ? -9.938 25.227 12.175 1.00 97.50 1105 ARG A C 1
ATOM 8265 O O . ARG A 1 1105 ? -10.888 25.920 12.524 1.00 97.50 1105 ARG A O 1
ATOM 8272 N N . VAL A 1 1106 ? -10.039 23.897 12.121 1.00 98.44 1106 VAL A N 1
ATOM 8273 C CA . VAL A 1 1106 ? -11.236 23.137 12.524 1.00 98.44 1106 VAL A CA 1
ATOM 8274 C C . VAL A 1 1106 ? -11.395 23.148 14.048 1.00 98.44 1106 VAL A C 1
ATOM 8276 O O . VAL A 1 1106 ? -10.586 22.554 14.761 1.00 98.44 1106 VAL A O 1
ATOM 8279 N N . VAL A 1 1107 ? -12.473 23.751 14.553 1.00 98.31 1107 VAL A N 1
ATOM 8280 C CA . VAL A 1 1107 ? -12.771 23.834 15.999 1.00 98.31 1107 VAL A CA 1
ATOM 8281 C C . VAL A 1 1107 ? -13.627 22.673 16.509 1.00 98.31 1107 VAL A C 1
ATOM 8283 O O . VAL A 1 1107 ? -13.508 22.273 17.670 1.00 98.31 1107 VAL A O 1
ATOM 8286 N N . SER A 1 1108 ? -14.487 22.106 15.658 1.00 98.38 1108 SER A N 1
ATOM 8287 C CA . SER A 1 1108 ? -15.295 20.926 15.985 1.00 98.38 1108 SER A CA 1
ATOM 8288 C C . SER A 1 1108 ? -15.802 20.206 14.734 1.00 98.38 1108 SER A C 1
ATOM 8290 O O . SER A 1 1108 ? -15.848 20.774 13.641 1.00 98.38 1108 SER A O 1
ATOM 8292 N N . VAL A 1 1109 ? -16.229 18.957 14.908 1.00 98.44 1109 VAL A N 1
ATOM 8293 C CA . VAL A 1 1109 ? -16.934 18.171 13.886 1.00 98.44 1109 VAL A CA 1
ATOM 8294 C C . VAL A 1 1109 ? -18.195 17.544 14.460 1.00 98.44 1109 VAL A C 1
ATOM 8296 O O . VAL A 1 1109 ? -18.237 17.150 15.627 1.00 98.44 1109 VAL A O 1
ATOM 8299 N N . LEU A 1 1110 ? -19.221 17.379 13.630 1.00 97.56 1110 LEU A N 1
ATOM 8300 C CA . LEU A 1 1110 ? -20.329 16.465 13.899 1.00 97.56 1110 LEU A CA 1
ATOM 8301 C C . LEU A 1 1110 ? -20.177 15.263 12.964 1.00 97.56 1110 LEU A C 1
ATOM 8303 O O . LEU A 1 1110 ? -20.011 15.438 11.761 1.00 97.56 1110 LEU A O 1
ATOM 8307 N N . ARG A 1 1111 ? -20.251 14.041 13.503 1.00 95.88 1111 ARG A N 1
ATOM 8308 C CA . ARG A 1 1111 ? -20.208 12.793 12.721 1.00 95.88 1111 ARG A CA 1
ATOM 8309 C C . ARG A 1 1111 ? -21.436 11.948 13.028 1.00 95.88 1111 ARG A C 1
ATOM 8311 O O . ARG A 1 1111 ? -21.536 11.353 14.108 1.00 95.88 1111 ARG A O 1
ATOM 8318 N N . GLY A 1 1112 ? -22.381 11.912 12.091 1.00 93.88 1112 GLY A N 1
ATOM 8319 C CA . GLY A 1 1112 ? -23.718 11.346 12.262 1.00 93.88 1112 GLY A CA 1
ATOM 8320 C C . GLY A 1 1112 ? -24.514 12.040 13.369 1.00 93.88 1112 GLY A C 1
ATOM 8321 O O . GLY A 1 1112 ? -25.169 11.352 14.148 1.00 93.88 1112 GLY A O 1
ATOM 8322 N N . GLY A 1 1113 ? -24.383 13.366 13.497 1.00 93.25 1113 GLY A N 1
ATOM 8323 C CA . GLY A 1 1113 ? -25.000 14.192 14.544 1.00 93.25 1113 GLY A CA 1
ATOM 8324 C C . GLY A 1 1113 ? -24.339 14.132 15.928 1.00 93.25 1113 GLY A C 1
ATOM 8325 O O . GLY A 1 1113 ? -24.809 14.796 16.846 1.00 93.25 1113 GLY A O 1
ATOM 8326 N N . VAL A 1 1114 ? -23.257 13.366 16.109 1.00 94.44 1114 VAL A N 1
ATOM 8327 C CA . VAL A 1 1114 ? -22.473 13.362 17.358 1.00 94.44 1114 VAL A CA 1
ATOM 8328 C C . VAL A 1 1114 ? -21.351 14.393 17.248 1.00 94.44 1114 VAL A C 1
ATOM 8330 O O . VAL A 1 1114 ? -20.480 14.234 16.393 1.00 94.44 1114 VAL A O 1
ATOM 8333 N N . ARG A 1 1115 ? -21.372 15.427 18.101 1.00 95.81 1115 ARG A N 1
ATOM 8334 C CA . ARG A 1 1115 ? -20.336 16.472 18.181 1.00 95.81 1115 ARG A CA 1
ATOM 8335 C C . ARG A 1 1115 ? -19.055 15.949 18.843 1.00 95.81 1115 ARG A C 1
ATOM 8337 O O . ARG A 1 1115 ? -19.125 15.274 19.869 1.00 95.81 1115 ARG A O 1
ATOM 8344 N N . TYR A 1 1116 ? -17.911 16.330 18.286 1.00 97.69 1116 TYR A N 1
ATOM 8345 C CA . TYR A 1 1116 ? -16.574 16.185 18.856 1.00 97.69 1116 TYR A CA 1
ATOM 8346 C C . TYR A 1 1116 ? -15.861 17.539 18.753 1.00 97.69 1116 TYR A C 1
ATOM 8348 O O . TYR A 1 1116 ? -15.734 18.086 17.660 1.00 97.69 1116 TYR A O 1
ATOM 8356 N N . GLU A 1 1117 ? -15.416 18.087 19.884 1.00 98.06 1117 GLU A N 1
ATOM 8357 C CA . GLU A 1 1117 ? -14.640 19.333 19.923 1.00 98.06 1117 GLU A CA 1
ATOM 8358 C C . GLU A 1 1117 ? -13.168 19.023 19.637 1.00 98.06 1117 GLU A C 1
ATOM 8360 O O . GLU A 1 1117 ? -12.607 18.130 20.279 1.00 98.06 1117 GLU A O 1
ATOM 8365 N N . THR A 1 1118 ? -12.506 19.790 18.768 1.00 98.12 1118 THR A N 1
ATOM 8366 C CA . THR A 1 1118 ? -11.055 19.665 18.537 1.00 98.12 1118 THR A CA 1
ATOM 8367 C C . THR A 1 1118 ? -10.288 19.824 19.847 1.00 98.12 1118 THR A C 1
ATOM 8369 O O . THR A 1 1118 ? -9.447 18.991 20.178 1.00 98.12 1118 THR A O 1
ATOM 8372 N N . ARG A 1 1119 ? -10.665 20.823 20.658 1.00 97.06 1119 ARG A N 1
ATOM 8373 C CA . ARG A 1 1119 ? -10.095 21.057 21.990 1.00 97.06 1119 ARG A CA 1
ATOM 8374 C C . ARG A 1 1119 ? -10.179 19.820 22.894 1.00 97.06 1119 ARG A C 1
ATOM 8376 O O . ARG A 1 1119 ? -9.167 19.414 23.447 1.00 97.06 1119 ARG A O 1
ATOM 8383 N N . ALA A 1 1120 ? -11.343 19.176 22.990 1.00 97.19 1120 ALA A N 1
ATOM 8384 C CA . ALA A 1 1120 ? -11.521 17.999 23.846 1.00 97.19 1120 ALA A CA 1
ATOM 8385 C C . ALA A 1 1120 ? -10.800 16.743 23.314 1.00 97.19 1120 ALA A C 1
ATOM 8387 O O . ALA A 1 1120 ? -10.450 15.861 24.095 1.00 97.19 1120 ALA A O 1
ATOM 8388 N N . LEU A 1 1121 ? -10.569 16.648 21.998 1.00 97.31 1121 LEU A N 1
ATOM 8389 C CA . LEU A 1 1121 ? -9.744 15.592 21.400 1.00 97.31 1121 LEU A CA 1
ATOM 8390 C C . LEU A 1 1121 ? -8.252 15.798 21.698 1.00 97.31 1121 LEU A C 1
ATOM 8392 O O . LEU A 1 1121 ? -7.553 14.818 21.935 1.00 97.31 1121 LEU A O 1
ATOM 8396 N N . VAL A 1 1122 ? -7.782 17.049 21.728 1.00 95.88 1122 VAL A N 1
ATOM 8397 C CA . VAL A 1 1122 ? -6.401 17.424 22.079 1.00 95.88 1122 VAL A CA 1
ATOM 8398 C C . VAL A 1 1122 ? -6.148 17.290 23.585 1.00 95.88 1122 VAL A C 1
ATOM 8400 O O . VAL A 1 1122 ? -5.232 16.577 23.982 1.00 95.88 1122 VAL A O 1
ATOM 8403 N N . GLU A 1 1123 ? -6.987 17.899 24.431 1.00 93.88 1123 GLU A N 1
ATOM 8404 C CA . GLU A 1 1123 ? -6.892 17.851 25.904 1.00 93.88 1123 GLU A CA 1
ATOM 8405 C C . GLU A 1 1123 ? -7.026 16.428 26.473 1.00 93.88 1123 GLU A C 1
ATOM 8407 O O . GLU A 1 1123 ? -6.643 16.171 27.614 1.00 93.88 1123 GLU A O 1
ATOM 8412 N N . ALA A 1 1124 ? -7.528 15.475 25.683 1.00 92.56 1124 ALA A N 1
ATOM 8413 C CA . ALA A 1 1124 ? -7.533 14.070 26.058 1.00 92.56 1124 ALA A CA 1
ATOM 8414 C C . ALA A 1 1124 ? -6.131 13.435 26.104 1.00 92.56 1124 ALA A C 1
ATOM 8416 O O . ALA A 1 1124 ? -6.000 12.354 26.682 1.00 92.56 1124 ALA A O 1
ATOM 8417 N N . PHE A 1 1125 ? -5.098 14.030 25.500 1.00 89.62 1125 PHE A N 1
ATOM 8418 C CA . PHE A 1 1125 ? -3.721 13.518 25.498 1.00 89.62 1125 PHE A CA 1
ATOM 8419 C C . PHE A 1 1125 ? -2.789 14.419 26.328 1.00 89.62 1125 PHE A C 1
ATOM 8421 O O . PHE A 1 1125 ? -2.994 15.631 26.390 1.00 89.62 1125 PHE A O 1
ATOM 8428 N N . PRO A 1 1126 ? -1.770 13.847 26.999 1.00 79.56 1126 PRO A N 1
ATOM 8429 C CA . PRO A 1 1126 ? -0.866 14.628 27.837 1.00 79.56 1126 PRO A CA 1
ATOM 8430 C C . PRO A 1 1126 ? 0.052 15.525 26.990 1.00 79.56 1126 PRO A C 1
ATOM 8432 O O . PRO A 1 1126 ? 0.333 15.228 25.829 1.00 79.56 1126 PRO A O 1
ATOM 8435 N N . ALA A 1 1127 ? 0.535 16.621 27.581 1.00 67.88 1127 ALA A N 1
ATOM 8436 C CA . ALA A 1 1127 ? 1.444 17.550 26.911 1.00 67.88 1127 ALA A CA 1
ATOM 8437 C C . ALA A 1 1127 ? 2.798 16.897 26.563 1.00 67.88 1127 ALA A C 1
ATOM 8439 O O . ALA A 1 1127 ? 3.281 16.029 27.299 1.00 67.88 1127 ALA A O 1
ATOM 8440 N N . GLY A 1 1128 ? 3.408 17.332 25.452 1.00 55.16 1128 GLY A N 1
ATOM 8441 C CA . GLY A 1 1128 ? 4.575 16.688 24.834 1.00 55.16 1128 GLY A CA 1
ATOM 8442 C C . GLY A 1 1128 ? 5.766 16.443 25.768 1.00 55.16 1128 GLY A C 1
ATOM 8443 O O . GLY A 1 1128 ? 6.393 15.391 25.671 1.00 55.16 1128 GLY A O 1
ATOM 8444 N N . ASP A 1 1129 ? 6.002 17.332 26.737 1.00 47.00 1129 ASP A N 1
ATOM 8445 C CA . ASP A 1 1129 ? 7.097 17.253 27.725 1.00 47.00 1129 ASP A CA 1
ATOM 8446 C C . ASP A 1 1129 ? 7.036 16.014 28.645 1.00 47.00 1129 ASP A C 1
ATOM 8448 O O . ASP A 1 1129 ? 7.970 15.735 29.394 1.00 47.00 1129 ASP A O 1
ATOM 8452 N N . THR A 1 1130 ? 5.930 15.263 28.608 1.00 49.72 1130 THR A N 1
ATOM 8453 C CA . THR A 1 1130 ? 5.737 14.013 29.365 1.00 49.72 1130 THR A CA 1
ATOM 8454 C C . THR A 1 1130 ? 6.044 12.746 28.561 1.00 49.72 1130 THR A C 1
ATOM 8456 O O . THR A 1 1130 ? 6.034 11.645 29.119 1.00 49.72 1130 THR A O 1
ATOM 8459 N N . LEU A 1 1131 ? 6.305 12.862 27.254 1.00 55.09 1131 LEU A N 1
ATOM 8460 C CA . LEU A 1 1131 ? 6.581 11.712 26.397 1.00 55.09 1131 LEU A CA 1
ATOM 8461 C C . LEU A 1 1131 ? 8.023 11.215 26.616 1.00 55.09 1131 LEU A C 1
ATOM 8463 O O . LEU A 1 1131 ? 8.951 12.018 26.717 1.00 55.09 1131 LEU A O 1
ATOM 8467 N N . PRO A 1 1132 ? 8.242 9.890 26.710 1.00 53.84 1132 PRO A N 1
ATOM 8468 C CA . PRO A 1 1132 ? 9.557 9.344 27.024 1.00 53.84 1132 PRO A CA 1
ATOM 8469 C C . PRO A 1 1132 ? 10.569 9.612 25.905 1.00 53.84 1132 PRO A C 1
ATOM 8471 O O . PRO A 1 1132 ? 10.217 9.669 24.725 1.00 53.84 1132 PRO A O 1
ATOM 8474 N N . ALA A 1 1133 ? 11.843 9.711 26.293 1.00 54.09 1133 ALA A N 1
ATOM 8475 C CA . ALA A 1 1133 ? 12.970 9.824 25.375 1.00 54.09 1133 ALA A CA 1
ATOM 8476 C C . ALA A 1 1133 ? 12.910 8.765 24.257 1.00 54.09 1133 ALA A C 1
ATOM 8478 O O . ALA A 1 1133 ? 12.574 7.603 24.507 1.00 54.09 1133 ALA A O 1
ATOM 8479 N N . GLY A 1 1134 ? 13.256 9.178 23.033 1.00 52.41 1134 GLY A N 1
ATOM 8480 C CA . GLY A 1 1134 ? 13.278 8.292 21.868 1.00 52.41 1134 GLY A CA 1
ATOM 8481 C C . GLY A 1 1134 ? 14.190 7.077 22.070 1.00 52.41 1134 GLY A C 1
ATOM 8482 O O . GLY A 1 1134 ? 15.152 7.159 22.843 1.00 52.41 1134 GLY A O 1
ATOM 8483 N N . PRO A 1 1135 ? 13.907 5.942 21.399 1.00 52.12 1135 PRO A N 1
ATOM 8484 C CA . PRO A 1 1135 ? 14.729 4.745 21.518 1.00 52.12 1135 PRO A CA 1
ATOM 8485 C C . PRO A 1 1135 ? 16.194 5.074 21.213 1.00 52.12 1135 PRO A C 1
ATOM 8487 O O . PRO A 1 1135 ? 16.498 5.797 20.258 1.00 52.12 1135 PRO A O 1
ATOM 8490 N N . ALA A 1 1136 ? 17.108 4.551 22.034 1.00 46.16 1136 ALA A N 1
ATOM 8491 C CA . ALA A 1 1136 ? 18.535 4.715 21.792 1.00 46.16 1136 ALA A CA 1
ATOM 8492 C C . ALA A 1 1136 ? 18.871 4.166 20.391 1.00 46.16 1136 ALA A C 1
ATOM 8494 O O . ALA A 1 1136 ? 18.413 3.064 20.065 1.00 46.16 1136 ALA A O 1
ATOM 8495 N N . PRO A 1 1137 ? 19.632 4.901 19.556 1.00 41.72 1137 PRO A N 1
ATOM 8496 C CA . PRO A 1 1137 ? 19.956 4.451 18.209 1.00 41.72 1137 PRO A CA 1
ATOM 8497 C C . PRO A 1 1137 ? 20.682 3.110 18.299 1.00 41.72 1137 PRO A C 1
ATOM 8499 O O . PRO A 1 1137 ? 21.761 3.012 18.884 1.00 41.72 1137 PRO A O 1
ATOM 8502 N N . GLY A 1 1138 ? 20.049 2.061 17.768 1.00 39.38 1138 GLY A N 1
ATOM 8503 C CA . GLY A 1 1138 ? 20.550 0.699 17.895 1.00 39.38 1138 GLY A CA 1
ATOM 8504 C C . GLY A 1 1138 ? 21.963 0.596 17.330 1.00 39.38 1138 GLY A C 1
ATOM 8505 O O . GLY A 1 1138 ? 22.201 1.008 16.193 1.00 39.38 1138 GLY A O 1
ATOM 8506 N N . HIS A 1 1139 ? 22.893 0.049 18.118 1.00 30.64 1139 HIS A N 1
ATOM 8507 C CA . HIS A 1 1139 ? 24.269 -0.164 17.680 1.00 30.64 1139 HIS A CA 1
ATOM 8508 C C . HIS A 1 1139 ? 24.292 -1.046 16.424 1.00 30.64 1139 HIS A C 1
ATOM 8510 O O . HIS A 1 1139 ? 24.226 -2.274 16.503 1.00 30.64 1139 HIS A O 1
ATOM 8516 N N . ARG A 1 1140 ? 24.443 -0.415 15.253 1.00 31.95 1140 ARG A N 1
ATOM 8517 C CA . ARG A 1 1140 ? 25.035 -1.076 14.088 1.00 31.95 1140 ARG A CA 1
ATOM 8518 C C . ARG A 1 1140 ? 26.408 -1.588 14.533 1.00 31.95 1140 ARG A C 1
ATOM 8520 O O . ARG A 1 1140 ? 27.118 -0.866 15.234 1.00 31.95 1140 ARG A O 1
ATOM 8527 N N . HIS A 1 1141 ? 26.773 -2.815 14.159 1.00 28.31 1141 HIS A N 1
ATOM 8528 C CA . HIS A 1 1141 ? 28.125 -3.317 14.414 1.00 28.31 1141 HIS A CA 1
ATOM 8529 C C . HIS A 1 1141 ? 29.133 -2.353 13.771 1.00 28.31 1141 HIS A C 1
ATOM 8531 O O . HIS A 1 1141 ? 29.060 -2.088 12.572 1.00 28.31 1141 HIS A O 1
ATOM 8537 N N . ALA A 1 1142 ? 29.990 -1.757 14.600 1.00 26.64 1142 ALA A N 1
ATOM 8538 C CA . ALA A 1 1142 ? 30.755 -0.568 14.248 1.00 26.64 1142 ALA A CA 1
ATOM 8539 C C . ALA A 1 1142 ? 32.219 -0.912 13.948 1.00 26.64 1142 ALA A C 1
ATOM 8541 O O . ALA A 1 1142 ? 33.070 -0.825 14.829 1.00 26.64 1142 ALA A O 1
ATOM 8542 N N . ASP A 1 1143 ? 32.502 -1.241 12.687 1.00 26.98 1143 ASP A N 1
ATOM 8543 C CA . ASP A 1 1143 ? 33.865 -1.394 12.157 1.00 26.98 1143 ASP A CA 1
ATOM 8544 C C . ASP A 1 1143 ? 34.357 -0.111 11.449 1.00 26.98 1143 ASP A C 1
ATOM 8546 O O . ASP A 1 1143 ? 34.883 -0.151 10.340 1.00 26.98 1143 ASP A O 1
ATOM 8550 N N . THR A 1 1144 ? 34.203 1.046 12.109 1.00 24.73 1144 THR A N 1
ATOM 8551 C CA . THR A 1 1144 ? 34.926 2.301 11.800 1.00 24.73 1144 THR A CA 1
ATOM 8552 C C . THR A 1 1144 ? 35.039 3.189 13.054 1.00 24.73 1144 THR A C 1
ATOM 8554 O O . THR A 1 1144 ? 33.996 3.553 13.604 1.00 24.73 1144 THR A O 1
ATOM 8557 N N . PRO A 1 1145 ? 36.246 3.602 13.497 1.00 27.70 1145 PRO A N 1
ATOM 8558 C CA . PRO A 1 1145 ? 36.430 4.787 14.350 1.00 27.70 1145 PRO A CA 1
ATOM 8559 C C . PRO A 1 1145 ? 36.236 6.063 13.495 1.00 27.70 1145 PRO A C 1
ATOM 8561 O O . PRO A 1 1145 ? 36.401 6.007 12.282 1.00 27.70 1145 PRO A O 1
ATOM 8564 N N . ASP A 1 1146 ? 35.867 7.236 14.013 1.00 27.48 1146 ASP A N 1
ATOM 8565 C CA . ASP A 1 1146 ? 36.515 7.982 15.103 1.00 27.48 1146 ASP A CA 1
ATOM 8566 C C . ASP A 1 1146 ? 35.607 9.159 15.589 1.00 27.48 1146 ASP A C 1
ATOM 8568 O O . ASP A 1 1146 ? 34.481 9.333 15.131 1.00 27.48 1146 ASP A O 1
ATOM 8572 N N . HIS A 1 1147 ? 36.154 9.992 16.477 1.00 28.03 1147 HIS A N 1
ATOM 8573 C CA . HIS A 1 1147 ? 35.796 11.362 16.860 1.00 28.03 1147 HIS A CA 1
ATOM 8574 C C . HIS A 1 1147 ? 34.668 11.543 17.887 1.00 28.03 1147 HIS A C 1
ATOM 8576 O O . HIS A 1 1147 ? 33.472 11.522 17.613 1.00 28.03 1147 HIS A O 1
ATOM 8582 N N . ARG A 1 1148 ? 35.114 11.837 19.116 1.00 29.72 1148 ARG A N 1
ATOM 8583 C CA . ARG A 1 1148 ? 34.312 12.412 20.200 1.00 29.72 1148 ARG A CA 1
ATOM 8584 C C . ARG A 1 1148 ? 34.368 13.935 20.101 1.00 29.72 1148 ARG A C 1
ATOM 8586 O O . ARG A 1 1148 ? 35.466 14.475 20.075 1.00 29.72 1148 ARG A O 1
ATOM 8593 N N . HIS A 1 1149 ? 33.234 14.609 20.235 1.00 29.31 1149 HIS A N 1
ATOM 8594 C CA . HIS A 1 1149 ? 33.165 15.927 20.872 1.00 29.31 1149 HIS A CA 1
ATOM 8595 C C . HIS A 1 1149 ? 31.900 15.990 21.734 1.00 29.31 1149 HIS A C 1
ATOM 8597 O O . HIS A 1 1149 ? 30.983 15.188 21.553 1.00 29.31 1149 HIS A O 1
ATOM 8603 N N . ALA A 1 1150 ? 31.890 16.876 22.728 1.00 31.36 1150 ALA A N 1
ATOM 8604 C CA . ALA A 1 1150 ? 30.829 16.970 23.720 1.00 31.36 1150 ALA A CA 1
ATOM 8605 C C . ALA A 1 1150 ? 30.300 18.401 23.788 1.00 31.36 1150 ALA A C 1
ATOM 8607 O O . ALA A 1 1150 ? 31.090 19.321 23.967 1.00 31.36 1150 ALA A O 1
ATOM 8608 N N . ASP A 1 1151 ? 28.977 18.546 23.730 1.00 28.56 1151 ASP A N 1
ATOM 8609 C CA . ASP A 1 1151 ? 28.261 19.759 24.119 1.00 28.56 1151 ASP A CA 1
ATOM 8610 C C . ASP A 1 1151 ? 26.963 19.381 24.845 1.00 28.56 1151 ASP A C 1
ATOM 8612 O O . ASP A 1 1151 ? 26.274 18.420 24.487 1.00 28.56 1151 ASP A O 1
ATOM 8616 N N . GLY A 1 1152 ? 26.670 20.095 25.933 1.00 34.09 1152 GLY A N 1
ATOM 8617 C CA . GLY A 1 1152 ? 25.631 19.728 26.897 1.00 34.09 1152 GLY A CA 1
ATOM 8618 C C . GLY A 1 1152 ? 24.247 20.299 26.582 1.00 34.09 1152 GLY A C 1
ATOM 8619 O O . GLY A 1 1152 ? 24.121 21.360 25.980 1.00 34.09 1152 GLY A O 1
ATOM 8620 N N . ALA A 1 1153 ? 23.205 19.612 27.065 1.00 29.62 1153 ALA A N 1
ATOM 8621 C CA . ALA A 1 1153 ? 21.783 19.987 27.013 1.00 29.62 1153 ALA A CA 1
ATOM 8622 C C . ALA A 1 1153 ? 21.171 20.177 25.606 1.00 29.62 1153 ALA A C 1
ATOM 8624 O O . ALA A 1 1153 ? 20.282 19.412 25.237 1.00 29.62 1153 ALA A O 1
ATOM 8625 N N . ALA A 1 1154 ? 21.644 21.132 24.800 1.00 27.38 1154 ALA A N 1
ATOM 8626 C CA . ALA A 1 1154 ? 21.108 21.412 23.463 1.00 27.38 1154 ALA A CA 1
ATOM 8627 C C . ALA A 1 1154 ? 21.205 20.189 22.529 1.00 27.38 1154 ALA A C 1
ATOM 8629 O O . ALA A 1 1154 ? 20.239 19.839 21.850 1.00 27.38 1154 ALA A O 1
ATOM 8630 N N . GLY A 1 1155 ? 22.335 19.473 22.570 1.00 30.80 1155 GLY A N 1
ATOM 8631 C CA . GLY A 1 1155 ? 22.530 18.237 21.805 1.00 30.80 1155 GLY A CA 1
ATOM 8632 C C . GLY A 1 1155 ? 21.596 17.088 22.210 1.00 30.80 1155 GLY A C 1
ATOM 8633 O O . GLY A 1 1155 ? 21.318 16.219 21.388 1.00 30.80 1155 GLY A O 1
ATOM 8634 N N . ALA A 1 1156 ? 21.062 17.081 23.439 1.00 32.44 1156 ALA A N 1
ATOM 8635 C CA . ALA A 1 1156 ? 20.170 16.017 23.905 1.00 32.44 1156 ALA A CA 1
ATOM 8636 C C . ALA A 1 1156 ? 18.775 16.118 23.267 1.00 32.44 1156 ALA A C 1
ATOM 8638 O O . ALA A 1 1156 ? 18.252 15.118 22.780 1.00 32.44 1156 ALA A O 1
ATOM 8639 N N . ALA A 1 1157 ? 18.201 17.326 23.199 1.00 39.47 1157 ALA A N 1
ATOM 8640 C CA . ALA A 1 1157 ? 16.915 17.553 22.539 1.00 39.47 1157 ALA A CA 1
ATOM 8641 C C . ALA A 1 1157 ? 16.977 17.178 21.046 1.00 39.47 1157 ALA A C 1
ATOM 8643 O O . ALA A 1 1157 ? 16.160 16.384 20.577 1.00 39.47 1157 ALA A O 1
ATOM 8644 N N . GLY A 1 1158 ? 18.009 17.650 20.334 1.00 40.94 1158 GLY A N 1
ATOM 8645 C CA . GLY A 1 1158 ? 18.232 17.301 18.926 1.00 40.94 1158 GLY A CA 1
ATOM 8646 C C . GLY A 1 1158 ? 18.453 15.800 18.696 1.00 40.94 1158 GLY A C 1
ATOM 8647 O O . GLY A 1 1158 ? 17.923 15.242 17.738 1.00 40.94 1158 GLY A O 1
ATOM 8648 N N . ALA A 1 1159 ? 19.163 15.109 19.596 1.00 46.38 1159 ALA A N 1
ATOM 8649 C CA . ALA A 1 1159 ? 19.344 13.657 19.515 1.00 46.38 1159 ALA A CA 1
ATOM 8650 C C . ALA A 1 1159 ? 18.036 12.872 19.743 1.00 46.38 1159 ALA A C 1
ATOM 8652 O O . ALA A 1 1159 ? 17.810 11.848 19.091 1.00 46.38 1159 ALA A O 1
ATOM 8653 N N . HIS A 1 1160 ? 17.153 13.341 20.630 1.00 57.38 1160 HIS A N 1
ATOM 8654 C CA . HIS A 1 1160 ? 15.836 12.731 20.833 1.00 57.38 1160 HIS A CA 1
ATOM 8655 C C . HIS A 1 1160 ? 14.901 12.949 19.634 1.00 57.38 1160 HIS A C 1
ATOM 8657 O O . HIS A 1 1160 ? 14.214 12.011 19.228 1.00 57.38 1160 HIS A O 1
ATOM 8663 N N . GLU A 1 1161 ? 14.903 14.139 19.027 1.00 58.19 1161 GLU A N 1
ATOM 8664 C CA . GLU A 1 1161 ? 14.097 14.430 17.833 1.00 58.19 1161 GLU A CA 1
ATOM 8665 C C . GLU A 1 1161 ? 14.604 13.652 16.604 1.00 58.19 1161 GLU A C 1
ATOM 8667 O O . GLU A 1 1161 ? 13.812 13.038 15.887 1.00 58.19 1161 GLU A O 1
ATOM 8672 N N . ALA A 1 1162 ? 15.927 13.540 16.428 1.00 56.25 1162 ALA A N 1
ATOM 8673 C CA . ALA A 1 1162 ? 16.540 12.709 15.389 1.00 56.25 1162 ALA A CA 1
ATOM 8674 C C . ALA A 1 1162 ? 16.206 11.208 15.529 1.00 56.25 1162 ALA A C 1
ATOM 8676 O O . ALA A 1 1162 ? 15.989 10.536 14.519 1.00 56.25 1162 ALA A O 1
ATOM 8677 N N . SER A 1 1163 ? 16.114 10.685 16.759 1.00 75.81 1163 SER A N 1
ATOM 8678 C CA . SER A 1 1163 ? 15.652 9.310 17.015 1.00 75.81 1163 SER A CA 1
ATOM 8679 C C . SER A 1 1163 ? 14.201 9.110 16.554 1.00 75.81 1163 SER A C 1
ATOM 8681 O O . SER A 1 1163 ? 13.909 8.166 15.815 1.00 75.81 1163 SER A O 1
ATOM 8683 N N . TRP A 1 1164 ? 13.295 10.033 16.895 1.00 83.00 1164 TRP A N 1
ATOM 8684 C CA . TRP A 1 1164 ? 11.894 9.943 16.472 1.00 83.00 1164 TRP A CA 1
ATOM 8685 C C . TRP A 1 1164 ? 11.693 10.137 14.960 1.00 83.00 1164 TRP A C 1
ATOM 8687 O O . TRP A 1 1164 ? 10.812 9.493 14.390 1.00 83.00 1164 TRP A O 1
ATOM 8697 N N . LEU A 1 1165 ? 12.527 10.927 14.276 1.00 83.94 1165 LEU A N 1
ATOM 8698 C CA . LEU A 1 1165 ? 12.519 10.996 12.807 1.00 83.94 1165 LEU A CA 1
ATOM 8699 C C . LEU A 1 1165 ? 12.857 9.644 12.155 1.00 83.94 1165 LEU A C 1
ATOM 8701 O O . LEU A 1 1165 ? 12.202 9.258 11.186 1.00 83.94 1165 LEU A O 1
ATOM 8705 N N . GLU A 1 1166 ? 13.834 8.904 12.688 1.00 81.62 1166 GLU A N 1
ATOM 8706 C CA . GLU A 1 1166 ? 14.206 7.578 12.170 1.00 81.62 1166 GLU A CA 1
ATOM 8707 C C . GLU A 1 1166 ? 13.125 6.521 12.460 1.00 81.62 1166 GLU A C 1
ATOM 8709 O O . GLU A 1 1166 ? 12.786 5.743 11.568 1.00 81.62 1166 GLU A O 1
ATOM 8714 N N . VAL A 1 1167 ? 12.500 6.551 13.648 1.00 82.69 1167 VAL A N 1
ATOM 8715 C CA . VAL A 1 1167 ? 11.282 5.764 13.951 1.00 82.69 1167 VAL A CA 1
ATOM 8716 C C . VAL A 1 1167 ? 10.207 6.029 12.893 1.00 82.69 1167 VAL A C 1
ATOM 8718 O O . VAL A 1 1167 ? 9.646 5.097 12.319 1.00 82.69 1167 VAL A O 1
ATOM 8721 N N . GLY A 1 1168 ? 9.958 7.304 12.587 1.00 81.38 1168 GLY A N 1
ATOM 8722 C CA . GLY A 1 1168 ? 8.987 7.715 11.580 1.00 81.38 1168 GLY A CA 1
ATOM 8723 C C . GLY A 1 1168 ? 9.292 7.166 10.187 1.00 81.38 1168 GLY A C 1
ATOM 8724 O O . GLY A 1 1168 ? 8.388 6.652 9.539 1.00 81.38 1168 GLY A O 1
ATOM 8725 N N . ARG A 1 1169 ? 10.552 7.209 9.734 1.00 81.06 1169 ARG A N 1
ATOM 8726 C CA . ARG A 1 1169 ? 10.977 6.600 8.454 1.00 81.06 1169 ARG A CA 1
ATOM 8727 C C . ARG A 1 1169 ? 10.751 5.086 8.440 1.00 81.06 1169 ARG A C 1
ATOM 8729 O O . ARG A 1 1169 ? 10.176 4.560 7.496 1.00 81.06 1169 ARG A O 1
ATOM 8736 N N . LEU A 1 1170 ? 11.144 4.374 9.497 1.00 77.12 1170 LEU A N 1
ATOM 8737 C CA . LEU A 1 1170 ? 10.976 2.916 9.572 1.00 77.12 1170 LEU A CA 1
ATOM 8738 C C . LEU A 1 1170 ? 9.501 2.484 9.557 1.00 77.12 1170 LEU A C 1
ATOM 8740 O O . LEU A 1 1170 ? 9.183 1.445 8.976 1.00 77.12 1170 LEU A O 1
ATOM 8744 N N . LEU A 1 1171 ? 8.604 3.289 10.137 1.00 76.06 1171 LEU A N 1
ATOM 8745 C CA . LEU A 1 1171 ? 7.156 3.093 10.032 1.00 76.06 1171 LEU A CA 1
ATOM 8746 C C . LEU A 1 1171 ? 6.622 3.433 8.636 1.00 76.06 1171 LEU A C 1
ATOM 8748 O O . LEU A 1 1171 ? 5.813 2.677 8.095 1.00 76.06 1171 LEU A O 1
ATOM 8752 N N . ARG A 1 1172 ? 7.096 4.530 8.032 1.00 75.31 1172 ARG A N 1
ATOM 8753 C CA . ARG A 1 1172 ? 6.668 4.977 6.698 1.00 75.31 1172 ARG A CA 1
ATOM 8754 C C . ARG A 1 1172 ? 7.028 3.980 5.590 1.00 75.31 1172 ARG A C 1
ATOM 8756 O O . ARG A 1 1172 ? 6.235 3.791 4.672 1.00 75.31 1172 ARG A O 1
ATOM 8763 N N . ARG A 1 1173 ? 8.100 3.202 5.768 1.00 68.88 1173 ARG A N 1
ATOM 8764 C CA . ARG A 1 1173 ? 8.460 2.049 4.915 1.00 68.88 1173 ARG A CA 1
ATOM 8765 C C . ARG A 1 1173 ? 7.503 0.855 4.950 1.00 68.88 1173 ARG A C 1
ATOM 8767 O O . ARG A 1 1173 ? 7.675 -0.047 4.128 1.00 68.88 1173 ARG A O 1
ATOM 8774 N N . ASP A 1 1174 ? 6.545 0.803 5.878 1.00 60.06 1174 ASP A N 1
ATOM 8775 C CA . ASP A 1 1174 ? 5.608 -0.328 6.021 1.00 60.06 1174 ASP A CA 1
ATOM 8776 C C . ASP A 1 1174 ? 4.120 0.050 6.051 1.00 60.06 1174 ASP A C 1
ATOM 8778 O O . ASP A 1 1174 ? 3.271 -0.805 5.784 1.00 60.06 1174 ASP A O 1
ATOM 8782 N N . SER A 1 1175 ? 3.788 1.335 6.221 1.00 45.88 1175 SER A N 1
ATOM 8783 C CA . SER A 1 1175 ? 2.682 1.883 5.427 1.00 45.88 1175 SER A CA 1
ATOM 8784 C C . SER A 1 1175 ? 2.990 1.701 3.940 1.00 45.88 1175 SER A C 1
ATOM 8786 O O . SER A 1 1175 ? 4.155 1.650 3.536 1.00 45.88 1175 SER A O 1
ATOM 8788 N N . CYS A 1 1176 ? 1.953 1.561 3.115 1.00 46.16 1176 CYS A N 1
ATOM 8789 C CA . CYS A 1 1176 ? 2.155 1.426 1.679 1.00 46.16 1176 CYS A CA 1
ATOM 8790 C C . CYS A 1 1176 ? 2.947 2.608 1.108 1.00 46.16 1176 CYS A C 1
ATOM 8792 O O . CYS A 1 1176 ? 2.899 3.705 1.639 1.00 46.16 1176 CYS A O 1
ATOM 8794 N N . CYS A 1 1177 ? 3.647 2.357 0.001 1.00 46.25 1177 CYS A N 1
ATOM 8795 C CA . CYS A 1 1177 ? 4.092 3.389 -0.936 1.00 46.25 1177 CYS A CA 1
ATOM 8796 C C . CYS A 1 1177 ? 5.129 4.431 -0.465 1.00 46.25 1177 CYS A C 1
ATOM 8798 O O . CYS A 1 1177 ? 5.165 5.506 -1.061 1.00 46.25 1177 CYS A O 1
ATOM 8800 N N . GLU A 1 1178 ? 6.041 4.137 0.481 1.00 34.75 1178 GLU A N 1
ATOM 8801 C CA . GLU A 1 1178 ? 7.244 4.991 0.599 1.00 34.75 1178 GLU A CA 1
ATOM 8802 C C . GLU A 1 1178 ? 7.959 5.045 -0.764 1.00 34.75 1178 GLU A C 1
ATOM 8804 O O . GLU A 1 1178 ? 8.300 4.010 -1.348 1.00 34.75 1178 GLU A O 1
ATOM 8809 N N . GLY A 1 1179 ? 8.116 6.259 -1.295 1.00 31.22 1179 GLY A N 1
ATOM 8810 C CA . GLY A 1 1179 ? 8.760 6.495 -2.576 1.00 31.22 1179 GLY A CA 1
ATOM 8811 C C . GLY A 1 1179 ? 10.276 6.394 -2.449 1.00 31.22 1179 GLY A C 1
ATOM 8812 O O . GLY A 1 1179 ? 10.897 7.239 -1.809 1.00 31.22 1179 GLY A O 1
ATOM 8813 N N . GLU A 1 1180 ? 10.873 5.402 -3.112 1.00 26.52 1180 GLU A N 1
ATOM 8814 C CA . GLU A 1 1180 ? 12.287 5.438 -3.509 1.00 26.52 1180 GLU A CA 1
ATOM 8815 C C . GLU A 1 1180 ? 12.418 6.473 -4.656 1.00 26.52 1180 GLU A C 1
ATOM 8817 O O . GLU A 1 1180 ? 12.435 6.106 -5.831 1.00 26.52 1180 GLU A O 1
ATOM 8822 N N . GLY A 1 1181 ? 12.372 7.768 -4.303 1.00 25.47 1181 GLY A N 1
ATOM 8823 C CA . GLY A 1 1181 ? 12.285 8.922 -5.218 1.00 25.47 1181 GLY A CA 1
ATOM 8824 C C . GLY A 1 1181 ? 13.511 9.827 -5.254 1.00 25.47 1181 GLY A C 1
ATOM 8825 O O . GLY A 1 1181 ? 14.331 9.765 -4.312 1.00 25.47 1181 GLY A O 1
#

Secondary structure (DSSP, 8-state):
--------SS------PPP-------------------------------------------------------------------------------------------------PPPPPPPPPEEEEEEESS-TT--EEE-TTSSEEEEE-SS-EEEEETT-EEEEE-S-GGG-EEEEEE-TTSS-EEEEEE-SSSEEEEEE-TTS---EE---SSS-EEEEEE-TTSSEEEEEE-TTSBTTTB---EEEEEETTT--EEE-SS-TT---TTTTS-EEEEEEEE-TTSSEEEEEEEEEETTEEEEEEEEEEETTS-S--EEEEE--SSSEEEEEEE-TT--EEEEEEE-SSS-EEEEEETTEEE--SS-B-SS--EESSSS-EEEEETTEEEEE-HHHHTT----------SHHHHTPEEE-EEEEEEEEE---------SS--SEEE----EEEEE-TTSSEEEEE-SSEEEEEETT--SPPEEEEE--TT--EEEEEE-TTSSEEEEEE-TTSS-EEEEEETTT--EEEEE-SSEEEEEE-TTSSEEEEEETT--EEEEETTT--EEEEEPPSTTS-PPPPPEE-TTSSEEEEEEE----SS---B-EEEEEEETTT--EEEE-SSTT---S-SSSS--EE-TTSSEEEEEETTEEEEEEB-TTS-B-S--EE--SS--EEEEE-TTSSEEEEEETTEEEEEETTEEEEEEE----EEEPPPPPPEEEEEEEE--SSSS--EEEEEEEEETTEEEEEEE--TT---SSEEEEEEEEEEEPEEEEEE---HHHHTTHHHHHHHHTTEEEEEESS--HHHHHHHHHHHHHTSS---EEE---SEEE-SSB-STTEEE-SSHHHHHHHHHHHHHTT-SEEEB-TT--HHHHHHHHHHIIIII--EEEES-HHHHTTTT--EEESSS---SSSS-SS--TTS---HHHHHHHHTTS--EEEE--GGGGGGGGGSGGGGTSHIIIIIS-HHHHHHHHHHHTSPPPHHHHHHHHHHHHHHHHHHHTT--EEE---BTSS-TTHHHHHHHHHHHHTT--HHHHHHHTTHHHHHHTT-TTTSSS--TTSB--EEEESS-TTT-GGGGG-EEEEEETTEEEEHHHHHHTS--GGGSPPPPP----------------SHHHHHHHHHHHHHHHHHHHTTSTT----

Organism: NCBI:txid2763006

InterPro domains:
  IPR006311 Twin-arginine translocation pathway, signal sequence [PS51318] (1-124)
  IPR006680 Amidohydrolase-related [PF01979] (1011-1113)
  IPR011042 Six-bladed beta-propeller, TolB-like [G3DSA:2.120.10.30] (73-354)
  IPR011042 Six-bladed beta-propeller, TolB-like [G3DSA:2.120.10.30] (420-576)
  IPR011059 Metal-dependent hydrolase, composite domain superfamily [G3DSA:2.30.40.10] (734-783)
  IPR011059 Metal-dependent hydrolase, composite domain superfamily [G3DSA:2.30.40.10] (1079-1114)
  IPR011059 Metal-dependent hydrolase, composite domain superfamily [SSF51338] (723-1113)
  IPR011659 WD40-like beta-propeller [PF07676] (178-202)
  IPR011659 WD40-like beta-propeller [PF07676] (211-243)
  IPR011659 WD40-like beta-propeller [PF07676] (280-299)
  IPR011659 WD40-like beta-propeller [PF07676] (456-469)
  IPR011659 WD40-like beta-propeller [PF07676] (585-596)
  IPR011659 WD40-like beta-propeller [PF07676] (638-653)
  IPR019546 Twin-arginine translocation pathway, signal sequence, bacterial/archaeal [TIGR01409] (94-123)
  IPR032466 Metal-dependent hydrolase [SSF51556] (783-1080)